Protein AF-0000000087526635 (afdb_homodimer)

Sequence (1038 aa):
MKPLAQLSRQLPAPATLQELADELGKKYTVQDAPAQTTTLHFYDSFDWRLYSNALLCFEQNNGLHLTDPVGRDLVPSLPISGEAPGFYWQLPDSALKQKLAPVLEMRTLLLQSSFSQTTRQLRILNKDEKTVATLILSELRVETGESDQPICSVQLHQVRGYEKWFQRLEQDLEAFGSPQPCTKEQDLKTALAAKGRSPQDYSSKFSVTLKSDMAALTAAKSIYRDLLGTMQKNEQGILDDLDSEFLHDFRVAIRRTRSGLDMIKKALEPKISARFKEEFRYLGKITGPVRDLDVYLLMEEDYKAMLPDHLQKGLHYFFEDLAEQRKKEQEKLVQALQSSQYKTIIKDWEKYLRQKKNTEATEKTPVIGIMAKKIIRKRFERVLRDGRAIDTDSPDESLHRLRIQGKKLRYCLEFFSSLYPPKEMKRLIKQLKNLQNNLGLFNDLSVQQDMLNNYLASLKPGSGKAKKMGAAIGGLLTNLYHEQQQVRTEFEAAFRCFSSQENISLYENLFATEQKPNRMKPLAQLSRQLPAPATLQELADELGKKYTVQDAPAQTTTLHFYDSFDWRLYSNALLCFEQNNGLHLTDPVGRDLVPSLPISGEAPGFYWQLPDSALKQKLAPVLEMRTLLLQSSFSQTTRQLRILNKDEKTVATLILSELRVETGESDQPICSVQLHQVRGYEKWFQRLEQDLEAFGSPQPCTKEQDLKTALAAKGRSPQDYSSKFSVTLKSDMAALTAAKSIYRDLLGTMQKNEQGILDDLDSEFLHDFRVAIRRTRSGLDMIKKALEPKISARFKEEFRYLGKITGPVRDLDVYLLMEEDYKAMLPDHLQKGLHYFFEDLAEQRKKEQEKLVQALQSSQYKTIIKDWEKYLRQKKNTEATEKTPVIGIMAKKIIRKRFERVLRDGRAIDTDSPDESLHRLRIQGKKLRYCLEFFSSLYPPKEMKRLIKQLKNLQNNLGLFNDLSVQQDMLNNYLASLKPGSGKAKKMGAAIGGLLTNLYHEQQQVRTEFEAAFRCFSSQENISLYENLFATEQKPNR

pLDDT: mean 89.14, std 11.0, range [25.5, 98.56]

Structure (mmCIF, N/CA/C/O backbone):
data_AF-0000000087526635-model_v1
#
loop_
_entity.id
_entity.type
_entity.pdbx_description
1 polymer 'CHAD domain-containing protein'
#
loop_
_atom_site.group_PDB
_atom_site.id
_atom_site.type_symbol
_atom_site.label_atom_id
_atom_site.label_alt_id
_atom_site.label_comp_id
_atom_site.label_asym_id
_atom_site.label_entity_id
_atom_site.label_seq_id
_atom_site.pdbx_PDB_ins_code
_atom_site.Cartn_x
_atom_site.Cartn_y
_atom_site.Cartn_z
_atom_site.occupancy
_atom_site.B_iso_or_equiv
_atom_site.auth_seq_id
_atom_site.auth_comp_id
_atom_site.auth_asym_id
_atom_site.auth_atom_id
_atom_site.pdbx_PDB_model_num
ATOM 1 N N . MET A 1 1 ? -25.875 -50.219 12.344 1 39.75 1 MET A N 1
ATOM 2 C CA . MET A 1 1 ? -26.078 -51.375 11.469 1 39.75 1 MET A CA 1
ATOM 3 C C . MET A 1 1 ? -24.828 -51.656 10.641 1 39.75 1 MET A C 1
ATOM 5 O O . MET A 1 1 ? -24.203 -50.75 10.125 1 39.75 1 MET A O 1
ATOM 9 N N . LYS A 1 2 ? -24.328 -52.625 10.773 1 57.28 2 LYS A N 1
ATOM 10 C CA . LYS A 1 2 ? -23.062 -53 10.148 1 57.28 2 LYS A CA 1
ATOM 11 C C . LYS A 1 2 ? -23.156 -52.906 8.625 1 57.28 2 LYS A C 1
ATOM 13 O O . LYS A 1 2 ? -24.109 -53.375 8.023 1 57.28 2 LYS A O 1
ATOM 18 N N . PRO A 1 3 ? -22.219 -52.062 7.914 1 65.5 3 PRO A N 1
ATOM 19 C CA . PRO A 1 3 ? -22.281 -51.906 6.457 1 65.5 3 PRO A CA 1
ATOM 20 C C . PRO A 1 3 ? -22.297 -53.25 5.719 1 65.5 3 PRO A C 1
ATOM 22 O O . PRO A 1 3 ? -21.688 -54.219 6.164 1 65.5 3 PRO A O 1
ATOM 25 N N . LEU A 1 4 ? -23.266 -53.406 4.781 1 69.69 4 LEU A N 1
ATOM 26 C CA . LEU A 1 4 ? -23.422 -54.594 3.973 1 69.69 4 LEU A CA 1
ATOM 27 C C . LEU A 1 4 ? -22.172 -54.875 3.139 1 69.69 4 LEU A C 1
ATOM 29 O O . LEU A 1 4 ? -21.562 -53.938 2.611 1 69.69 4 LEU A O 1
ATOM 33 N N . ALA A 1 5 ? -21.734 -56.062 3.096 1 71.06 5 ALA A N 1
ATOM 34 C CA . ALA A 1 5 ? -20.516 -56.5 2.422 1 71.06 5 ALA A CA 1
ATOM 35 C C . ALA A 1 5 ? -20.688 -56.469 0.905 1 71.06 5 ALA A C 1
ATOM 37 O O . ALA A 1 5 ? -21.797 -56.594 0.393 1 71.06 5 ALA A O 1
ATOM 38 N N . GLN A 1 6 ? -19.703 -55.906 0.211 1 76.38 6 GLN A N 1
ATOM 39 C CA . GLN A 1 6 ? -19.625 -55.938 -1.246 1 76.38 6 GLN A CA 1
ATOM 40 C C . GLN A 1 6 ? -18.312 -56.562 -1.723 1 76.38 6 GLN A C 1
ATOM 42 O O . GLN A 1 6 ? -17.281 -56.406 -1.075 1 76.38 6 GLN A O 1
ATOM 47 N N . LEU A 1 7 ? -18.438 -57.469 -2.621 1 78.31 7 LEU A N 1
ATOM 48 C CA . LEU A 1 7 ? -17.266 -58.125 -3.209 1 78.31 7 LEU A CA 1
ATOM 49 C C . LEU A 1 7 ? -17.234 -57.938 -4.723 1 78.31 7 LEU A C 1
ATOM 51 O O . LEU A 1 7 ? -18.281 -57.969 -5.371 1 78.31 7 LEU A O 1
ATOM 55 N N . SER A 1 8 ? -16.062 -57.562 -5.223 1 81.12 8 SER A N 1
ATOM 56 C CA . SER A 1 8 ? -15.922 -57.406 -6.664 1 81.12 8 SER A CA 1
ATOM 57 C C . SER A 1 8 ? -14.812 -58.281 -7.223 1 81.12 8 SER A C 1
ATOM 59 O O . SER A 1 8 ? -13.797 -58.5 -6.562 1 81.12 8 SER A O 1
ATOM 61 N N . ARG A 1 9 ? -15.109 -58.938 -8.32 1 81.56 9 ARG A N 1
ATOM 62 C CA . ARG A 1 9 ? -14.133 -59.781 -8.977 1 81.56 9 ARG A CA 1
ATOM 63 C C . ARG A 1 9 ? -14.055 -59.469 -10.469 1 81.56 9 ARG A C 1
ATOM 65 O O . ARG A 1 9 ? -15.07 -59.156 -11.102 1 81.56 9 ARG A O 1
ATOM 72 N N . GLN A 1 10 ? -12.836 -59.406 -10.992 1 80.19 10 GLN A N 1
ATOM 73 C CA . GLN A 1 10 ? -12.633 -59.281 -12.43 1 80.19 10 GLN A CA 1
ATOM 74 C C . GLN A 1 10 ? -12.633 -60.625 -13.125 1 80.19 10 GLN A C 1
ATOM 76 O O . GLN A 1 10 ? -11.969 -61.562 -12.68 1 80.19 10 GLN A O 1
ATOM 81 N N . LEU A 1 11 ? -13.43 -60.688 -14.172 1 77.19 11 LEU A N 1
ATOM 82 C CA . LEU A 1 11 ? -13.578 -61.938 -14.883 1 77.19 11 LEU A CA 1
ATOM 83 C C . LEU A 1 11 ? -12.625 -62.031 -16.078 1 77.19 11 LEU A C 1
ATOM 85 O O . LEU A 1 11 ? -12.289 -61 -16.672 1 77.19 11 LEU A O 1
ATOM 89 N N . PRO A 1 12 ? -11.93 -63.094 -16.281 1 66.94 12 PRO A N 1
ATOM 90 C CA . PRO A 1 12 ? -11.07 -63.25 -17.453 1 66.94 12 PRO A CA 1
ATOM 91 C C . PRO A 1 12 ? -11.844 -63.094 -18.766 1 66.94 12 PRO A C 1
ATOM 93 O O . PRO A 1 12 ? -13.055 -63.312 -18.797 1 66.94 12 PRO A O 1
ATOM 96 N N . ALA A 1 13 ? -11.422 -62.469 -19.906 1 61.31 13 ALA A N 1
ATOM 97 C CA . ALA A 1 13 ? -12.047 -62.188 -21.203 1 61.31 13 ALA A CA 1
ATOM 98 C C . ALA A 1 13 ? -12.797 -63.406 -21.734 1 61.31 13 ALA A C 1
ATOM 100 O O . ALA A 1 13 ? -12.523 -64.562 -21.328 1 61.31 13 ALA A O 1
ATOM 101 N N . PRO A 1 14 ? -13.344 -63.125 -22.938 1 52.62 14 PRO A N 1
ATOM 102 C CA . PRO A 1 14 ? -14.617 -62.531 -23.344 1 52.62 14 PRO A CA 1
ATOM 103 C C . PRO A 1 14 ? -15.828 -63.281 -22.797 1 52.62 14 PRO A C 1
ATOM 105 O O . PRO A 1 14 ? -16.859 -62.656 -22.516 1 52.62 14 PRO A O 1
ATOM 108 N N . ALA A 1 15 ? -16.125 -64.5 -22.844 1 53.59 15 ALA A N 1
ATOM 109 C CA . ALA A 1 15 ? -17.281 -65.375 -22.859 1 53.59 15 ALA A CA 1
ATOM 110 C C . ALA A 1 15 ? -17.875 -65.5 -21.453 1 53.59 15 ALA A C 1
ATOM 112 O O . ALA A 1 15 ? -18.969 -66.062 -21.281 1 53.59 15 ALA A O 1
ATOM 113 N N . THR A 1 16 ? -17.375 -64.812 -20.422 1 64.25 16 THR A N 1
ATOM 114 C CA . THR A 1 16 ? -17.562 -65.312 -19.062 1 64.25 16 THR A CA 1
ATOM 115 C C . THR A 1 16 ? -18.812 -64.688 -18.438 1 64.25 16 THR A C 1
ATOM 117 O O . THR A 1 16 ? -19.422 -65.312 -17.562 1 64.25 16 THR A O 1
ATOM 120 N N . LEU A 1 17 ? -19.438 -63.594 -18.969 1 75 17 LEU A N 1
ATOM 121 C CA . LEU A 1 17 ? -20.547 -63.031 -18.203 1 75 17 LEU A CA 1
ATOM 122 C C . LEU A 1 17 ? -21.797 -63.906 -18.344 1 75 17 LEU A C 1
ATOM 124 O O . LEU A 1 17 ? -22.484 -64.188 -17.359 1 75 17 LEU A O 1
ATOM 128 N N . GLN A 1 18 ? -22.016 -64.25 -19.625 1 76 18 GLN A N 1
ATOM 129 C CA . GLN A 1 18 ? -23.172 -65.125 -19.859 1 76 18 GLN A CA 1
ATOM 130 C C . GLN A 1 18 ? -22.969 -66.5 -19.234 1 76 18 GLN A C 1
ATOM 132 O O . GLN A 1 18 ? -23.906 -67.062 -18.688 1 76 18 GLN A O 1
ATOM 137 N N . GLU A 1 19 ? -21.766 -66.875 -19.328 1 76.94 19 GLU A N 1
ATOM 138 C CA . GLU A 1 19 ? -21.453 -68.125 -18.719 1 76.94 19 GLU A CA 1
ATOM 139 C C . GLU A 1 19 ? -21.688 -68.125 -17.219 1 76.94 19 GLU A C 1
ATOM 141 O O . GLU A 1 19 ? -22.203 -69.062 -16.641 1 76.94 19 GLU A O 1
ATOM 146 N N . LEU A 1 20 ? -21.266 -67.062 -16.688 1 81.44 20 LEU A N 1
ATOM 147 C CA . LEU A 1 20 ? -21.469 -66.875 -15.242 1 81.44 20 LEU A CA 1
ATOM 148 C C . LEU A 1 20 ? -22.969 -66.875 -14.922 1 81.44 20 LEU A C 1
ATOM 150 O O . LEU A 1 20 ? -23.422 -67.5 -13.984 1 81.44 20 LEU A O 1
ATOM 154 N N . ALA A 1 21 ? -23.703 -66.125 -15.664 1 80.94 21 ALA A N 1
ATOM 155 C CA . ALA A 1 21 ? -25.141 -66.062 -15.461 1 80.94 21 ALA A CA 1
ATOM 156 C C . ALA A 1 21 ? -25.812 -67.375 -15.633 1 80.94 21 ALA A C 1
ATOM 158 O O . ALA A 1 21 ? -26.703 -67.75 -14.859 1 80.94 21 ALA A O 1
ATOM 159 N N . ASP A 1 22 ? -25.328 -68.125 -16.656 1 81.75 22 ASP A N 1
ATOM 160 C CA . ASP A 1 22 ? -25.875 -69.438 -16.922 1 81.75 22 ASP A CA 1
ATOM 161 C C . ASP A 1 22 ? -25.531 -70.438 -15.805 1 81.75 22 ASP A C 1
ATOM 163 O O . ASP A 1 22 ? -26.375 -71.2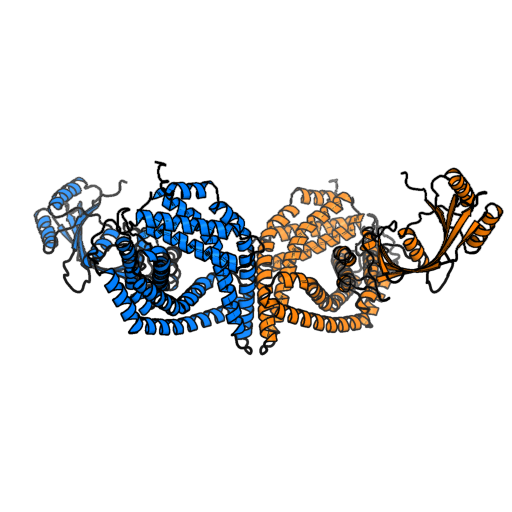5 -15.391 1 81.75 22 ASP A O 1
ATOM 167 N N . GLU A 1 23 ? -24.359 -70.375 -15.383 1 82.62 23 GLU A N 1
ATOM 168 C CA . GLU A 1 23 ? -23.922 -71.25 -14.312 1 82.62 23 GLU A CA 1
ATOM 169 C C . GLU A 1 23 ? -24.688 -70.938 -13.016 1 82.62 23 GLU A C 1
ATOM 171 O O . GLU A 1 23 ? -25.062 -71.875 -12.297 1 82.62 23 GLU A O 1
ATOM 176 N N . LEU A 1 24 ? -24.859 -69.75 -12.742 1 83.38 24 LEU A N 1
ATOM 177 C CA . LEU A 1 24 ? -25.609 -69.375 -11.539 1 83.38 24 LEU A CA 1
ATOM 178 C C . LEU A 1 24 ? -27.078 -69.75 -11.68 1 83.38 24 LEU A C 1
ATOM 180 O O . LEU A 1 24 ? -27.75 -70.062 -10.703 1 83.38 24 LEU A O 1
ATOM 184 N N . GLY A 1 25 ? -27.562 -69.688 -12.875 1 82.75 25 GLY A N 1
ATOM 185 C CA . GLY A 1 25 ? -28.938 -70.062 -13.148 1 82.75 25 GLY A CA 1
ATOM 186 C C . GLY A 1 25 ? -29.219 -71.5 -12.945 1 82.75 25 GLY A C 1
ATOM 187 O O . GLY A 1 25 ? -30.359 -71.938 -12.719 1 82.75 25 GLY A O 1
ATOM 188 N N . LYS A 1 26 ? -28.141 -72.312 -13.117 1 83.62 26 LYS A N 1
ATOM 189 C CA . LYS A 1 26 ? -28.266 -73.75 -12.883 1 83.62 26 LYS A CA 1
ATOM 190 C C . LYS A 1 26 ? -28.391 -74.062 -11.398 1 83.62 26 LYS A C 1
ATOM 192 O O . LYS A 1 26 ? -29.031 -75 -11.008 1 83.62 26 LYS A O 1
ATOM 197 N N . LYS A 1 27 ? -27.781 -73.188 -10.656 1 84.38 27 LYS A N 1
ATOM 198 C CA . LYS A 1 27 ? -27.703 -73.438 -9.219 1 84.38 27 LYS A CA 1
ATOM 199 C C . LYS A 1 27 ? -28.75 -72.688 -8.445 1 84.38 27 LYS A C 1
ATOM 201 O O . LYS A 1 27 ? -29.234 -73.125 -7.41 1 84.38 27 LYS A O 1
ATOM 206 N N . TYR A 1 28 ? -29.047 -71.5 -9 1 87.88 28 TYR A N 1
ATOM 207 C CA . TYR A 1 28 ? -29.953 -70.625 -8.273 1 87.88 28 TYR A CA 1
ATOM 208 C C . TYR A 1 28 ? -31.062 -70.125 -9.188 1 87.88 28 TYR A C 1
ATOM 210 O O . TYR A 1 28 ? -30.969 -70.25 -10.406 1 87.88 28 TYR A O 1
ATOM 218 N N . THR A 1 29 ? -32.188 -69.688 -8.516 1 89.44 29 THR A N 1
ATOM 219 C CA . THR A 1 29 ? -33.219 -68.938 -9.258 1 89.44 29 THR A CA 1
ATOM 220 C C . THR A 1 29 ? -32.781 -67.5 -9.461 1 89.44 29 THR A C 1
ATOM 222 O O . THR A 1 29 ? -32.562 -66.75 -8.484 1 89.44 29 THR A O 1
ATOM 225 N N . VAL A 1 30 ? -32.531 -67.125 -10.695 1 89.5 30 VAL A N 1
ATOM 226 C CA . VAL A 1 30 ? -31.969 -65.875 -11 1 89.5 30 VAL A CA 1
ATOM 227 C C . VAL A 1 30 ? -33 -65 -11.773 1 89.5 30 VAL A C 1
ATOM 229 O O . VAL A 1 30 ? -33.656 -65.5 -12.672 1 89.5 30 VAL A O 1
ATOM 232 N N . GLN A 1 31 ? -33.25 -63.812 -11.312 1 89.12 31 GLN A N 1
ATOM 233 C CA . GLN A 1 31 ? -34.031 -62.812 -12.062 1 89.12 31 GLN A CA 1
ATOM 234 C C . GLN A 1 31 ? -33.094 -61.812 -12.742 1 89.12 31 GLN A C 1
ATOM 236 O O . GLN A 1 31 ? -32.312 -61.125 -12.07 1 89.12 31 GLN A O 1
ATOM 241 N N . ASP A 1 32 ? -33.25 -61.781 -14.023 1 85.56 32 ASP A N 1
ATOM 242 C CA . ASP A 1 32 ? -32.375 -60.969 -14.844 1 85.56 32 ASP A CA 1
ATOM 243 C C . ASP A 1 32 ? -33.031 -59.625 -15.211 1 85.56 32 ASP A C 1
ATOM 245 O O . ASP A 1 32 ? -34.156 -59.625 -15.695 1 85.56 32 ASP A O 1
ATOM 249 N N . ALA A 1 33 ? -32.375 -58.531 -14.836 1 84.31 33 ALA A N 1
ATOM 250 C CA . ALA A 1 33 ? -32.812 -57.219 -15.242 1 84.31 33 ALA A CA 1
ATOM 251 C C . ALA A 1 33 ? -32.156 -56.812 -16.562 1 84.31 33 ALA A C 1
ATOM 253 O O . ALA A 1 33 ? -31.109 -57.312 -16.938 1 84.31 33 ALA A O 1
ATOM 254 N N . PRO A 1 34 ? -32.875 -55.938 -17.312 1 86.44 34 PRO A N 1
ATOM 255 C CA . PRO A 1 34 ? -32.312 -55.5 -18.578 1 86.44 34 PRO A CA 1
ATOM 256 C C . PRO A 1 34 ? -30.953 -54.781 -18.422 1 86.44 34 PRO A C 1
ATOM 258 O O . PRO A 1 34 ? -30.75 -54.094 -17.422 1 86.44 34 PRO A O 1
ATOM 261 N N . ALA A 1 35 ? -30.125 -55.031 -19.391 1 86.62 35 ALA A N 1
ATOM 262 C CA . ALA A 1 35 ? -28.812 -54.406 -19.391 1 86.62 35 ALA A CA 1
ATOM 263 C C . ALA A 1 35 ? -28.922 -52.906 -19.641 1 86.62 35 ALA A C 1
ATOM 265 O O . ALA A 1 35 ? -29.766 -52.438 -20.422 1 86.62 35 ALA A O 1
ATOM 266 N N . GLN A 1 36 ? -28.125 -52.094 -18.906 1 88.06 36 GLN A N 1
ATOM 267 C CA . GLN A 1 36 ? -28.031 -50.656 -19.109 1 88.06 36 GLN A CA 1
ATOM 268 C C . GLN A 1 36 ? -26.609 -50.25 -19.5 1 88.06 36 GLN A C 1
ATOM 270 O O . GLN A 1 36 ? -25.641 -50.688 -18.875 1 88.06 36 GLN A O 1
ATOM 275 N N . THR A 1 37 ? -26.5 -49.5 -20.562 1 88.19 37 THR A N 1
ATOM 276 C CA . THR A 1 37 ? -25.203 -49.062 -21.016 1 88.19 37 THR A CA 1
ATOM 277 C C . THR A 1 37 ? -25.016 -47.562 -20.719 1 88.19 37 THR A C 1
ATOM 279 O O . THR A 1 37 ? -25.906 -46.75 -21 1 88.19 37 THR A O 1
ATOM 282 N N . THR A 1 38 ? -23.922 -47.281 -20.094 1 87.06 38 THR A N 1
ATOM 283 C CA . THR A 1 38 ? -23.562 -45.906 -19.781 1 87.06 38 THR A CA 1
ATOM 284 C C . THR A 1 38 ? -22.141 -45.594 -20.266 1 87.06 38 THR A C 1
ATOM 286 O O . THR A 1 38 ? -21.281 -46.469 -20.281 1 87.06 38 THR A O 1
ATOM 289 N N . THR A 1 39 ? -21.969 -44.375 -20.766 1 88.25 39 THR A N 1
ATOM 290 C CA . THR A 1 39 ? -20.641 -43.938 -21.172 1 88.25 39 THR A CA 1
ATOM 291 C C . THR A 1 39 ? -20.047 -43 -20.141 1 88.25 39 THR A C 1
ATOM 293 O O . THR A 1 39 ? -20.719 -42.094 -19.641 1 88.25 39 THR A O 1
ATOM 296 N N . LEU A 1 40 ? -18.797 -43.312 -19.797 1 88.25 40 LEU A N 1
ATOM 297 C CA . LEU A 1 40 ? -18.078 -42.469 -18.828 1 88.25 40 LEU A CA 1
ATOM 298 C C . LEU A 1 40 ? -16.875 -41.812 -19.484 1 88.25 40 LEU A C 1
ATOM 300 O O . LEU A 1 40 ? -16.141 -42.469 -20.25 1 88.25 40 LEU A O 1
ATOM 304 N N . HIS A 1 41 ? -16.703 -40.531 -19.328 1 91.31 41 HIS A N 1
ATOM 305 C CA . HIS A 1 41 ? -15.539 -39.781 -19.75 1 91.31 41 HIS A CA 1
ATOM 306 C C . HIS A 1 41 ? -14.766 -39.219 -18.562 1 91.31 41 HIS A C 1
ATOM 308 O O . HIS A 1 41 ? -15.266 -38.344 -17.844 1 91.31 41 HIS A O 1
ATOM 314 N N . PHE A 1 42 ? -13.562 -39.719 -18.359 1 92.69 42 PHE A N 1
ATOM 315 C CA . PHE A 1 42 ? -12.75 -39.281 -17.234 1 92.69 42 PHE A CA 1
ATOM 316 C C . PHE A 1 42 ? -11.922 -38.062 -17.641 1 92.69 42 PHE A C 1
ATOM 318 O O . PHE A 1 42 ? -11.312 -38.031 -18.703 1 92.69 42 PHE A O 1
ATOM 325 N N . TYR A 1 43 ? -11.945 -37.094 -16.766 1 94.69 43 TYR A N 1
ATOM 326 C CA . TYR A 1 43 ? -11.195 -35.875 -17.016 1 94.69 43 TYR A CA 1
ATOM 327 C C . TYR A 1 43 ? -10.188 -35.594 -15.914 1 94.69 43 TYR A C 1
ATOM 329 O O . TYR A 1 43 ? -10.445 -35.906 -14.742 1 94.69 43 TYR A O 1
ATOM 337 N N . ASP A 1 44 ? -9.078 -35.125 -16.234 1 96.62 44 ASP A N 1
ATOM 338 C CA . ASP A 1 44 ? -8.055 -34.625 -15.336 1 96.62 44 ASP A CA 1
ATOM 339 C C . ASP A 1 44 ? -7.129 -33.625 -16.047 1 96.62 44 ASP A C 1
ATOM 341 O O . ASP A 1 44 ? -7.234 -33.438 -17.25 1 96.62 44 ASP A O 1
ATOM 345 N N . SER A 1 45 ? -6.371 -32.906 -15.273 1 96.94 45 SER A N 1
ATOM 346 C CA . SER A 1 45 ? -5.336 -32.062 -15.891 1 96.94 45 SER A CA 1
ATOM 347 C C . SER A 1 45 ? -4.223 -32.938 -16.484 1 96.94 45 SER A C 1
ATOM 349 O O . SER A 1 45 ? -4.148 -34.125 -16.203 1 96.94 45 SER A O 1
ATOM 351 N N . PHE A 1 46 ? -3.455 -32.281 -17.297 1 96.81 46 PHE A N 1
ATOM 352 C CA . PHE A 1 46 ? -2.361 -33 -17.938 1 96.81 46 PHE A CA 1
ATOM 353 C C . PHE A 1 46 ? -1.421 -33.625 -16.906 1 96.81 46 PHE A C 1
ATOM 355 O O . PHE A 1 46 ? -0.936 -34.719 -17.078 1 96.81 46 PHE A O 1
ATOM 362 N N . ASP A 1 47 ? -1.223 -32.906 -15.828 1 96.5 47 ASP A N 1
ATOM 363 C CA . ASP A 1 47 ? -0.297 -33.344 -14.789 1 96.5 47 ASP A CA 1
ATOM 364 C C . ASP A 1 47 ? -1.045 -34 -13.633 1 96.5 47 ASP A C 1
ATOM 366 O O . ASP A 1 47 ? -0.515 -34.094 -12.523 1 96.5 47 ASP A O 1
ATOM 370 N N . TRP A 1 48 ? -2.291 -34.406 -13.797 1 96.88 48 TRP A N 1
ATOM 371 C CA . TRP A 1 48 ? -3.068 -35.25 -12.914 1 96.88 48 TRP A CA 1
ATOM 372 C C . TRP A 1 48 ? -3.248 -34.594 -11.547 1 96.88 48 TRP A C 1
ATOM 374 O O . TRP A 1 48 ? -3.053 -35.25 -10.508 1 96.88 48 TRP A O 1
ATOM 384 N N . ARG A 1 49 ? -3.619 -33.438 -11.531 1 97 49 ARG A N 1
ATOM 385 C CA . ARG A 1 49 ? -3.768 -32.719 -10.266 1 97 49 ARG A CA 1
ATOM 386 C C . ARG A 1 49 ? -4.938 -33.281 -9.461 1 97 49 ARG A C 1
ATOM 388 O O . ARG A 1 49 ? -4.871 -33.344 -8.227 1 97 49 ARG A O 1
ATOM 395 N N . LEU A 1 50 ? -6.016 -33.625 -10.117 1 97.06 50 LEU A N 1
ATOM 396 C CA . LEU A 1 50 ? -7.164 -34.156 -9.406 1 97.06 50 LEU A CA 1
ATOM 397 C C . LEU A 1 50 ? -6.824 -35.531 -8.797 1 97.06 50 LEU A C 1
ATOM 399 O O . LEU A 1 50 ? -6.992 -35.719 -7.586 1 97.06 50 LEU A O 1
ATOM 403 N N . TYR A 1 51 ? -6.277 -36.375 -9.602 1 96.81 51 TYR A N 1
ATOM 404 C CA . TYR A 1 51 ? -5.914 -37.719 -9.125 1 96.81 51 TYR A CA 1
ATOM 405 C C . TYR A 1 51 ? -4.934 -37.625 -7.961 1 96.81 51 TYR A C 1
ATOM 407 O O . TYR A 1 51 ? -5.059 -38.344 -6.977 1 96.81 51 TYR A O 1
ATOM 415 N N . SER A 1 52 ? -3.986 -36.781 -8.094 1 96.25 52 SER A N 1
ATOM 416 C CA . SER A 1 52 ? -2.971 -36.594 -7.059 1 96.25 52 SER A CA 1
ATOM 417 C C . SER A 1 52 ? -3.586 -36.125 -5.75 1 96.25 52 SER A C 1
ATOM 419 O O . SER A 1 52 ? -2.996 -36.281 -4.68 1 96.25 52 SER A O 1
ATOM 421 N N . ASN A 1 53 ? -4.715 -35.562 -5.852 1 96.44 53 ASN A N 1
ATOM 422 C CA . ASN A 1 53 ? -5.414 -35.094 -4.656 1 96.44 53 ASN A CA 1
ATOM 423 C C . ASN A 1 53 ? -6.57 -36.031 -4.289 1 96.44 53 ASN A C 1
ATOM 425 O O . ASN A 1 53 ? -7.504 -35.594 -3.6 1 96.44 53 ASN A O 1
ATOM 429 N N . ALA A 1 54 ? -6.559 -37.125 -4.848 1 95.94 54 ALA A N 1
ATOM 430 C CA . ALA A 1 54 ? -7.535 -38.188 -4.559 1 95.94 54 ALA A CA 1
ATOM 431 C C . ALA A 1 54 ? -8.93 -37.781 -5.027 1 95.94 54 ALA A C 1
ATOM 433 O O . ALA A 1 54 ? -9.922 -38 -4.332 1 95.94 54 ALA A O 1
ATOM 434 N N . LEU A 1 55 ? -8.938 -37.156 -6.109 1 96.69 55 LEU A N 1
ATOM 435 C CA . LEU A 1 55 ? -10.203 -36.75 -6.719 1 96.69 55 LEU A CA 1
ATOM 436 C C . LEU A 1 55 ? -10.352 -37.344 -8.109 1 96.69 55 LEU A C 1
ATOM 438 O O . LEU A 1 55 ? -9.367 -37.469 -8.844 1 96.69 55 LEU A O 1
ATOM 442 N N . LEU A 1 56 ? -11.539 -37.719 -8.422 1 96.25 56 LEU A N 1
ATOM 443 C CA . LEU A 1 56 ? -11.875 -38.219 -9.758 1 96.25 56 LEU A CA 1
ATOM 444 C C . LEU A 1 56 ? -13.016 -37.375 -10.359 1 96.25 56 LEU A C 1
ATOM 446 O O . LEU A 1 56 ? -14.031 -37.156 -9.703 1 96.25 56 LEU A O 1
ATOM 450 N N . CYS A 1 57 ? -12.789 -36.906 -11.547 1 95.88 57 CYS A N 1
ATOM 451 C CA . CYS A 1 57 ? -13.805 -36.156 -12.273 1 95.88 57 CYS A CA 1
ATOM 452 C C . CYS A 1 57 ? -14.219 -36.875 -13.547 1 95.88 57 CYS A C 1
ATOM 454 O O . CYS A 1 57 ? -13.375 -37.25 -14.367 1 95.88 57 CYS A O 1
ATOM 456 N N . PHE A 1 58 ? -15.5 -37.094 -13.688 1 92.19 58 PHE A N 1
ATOM 457 C CA . PHE A 1 58 ? -15.961 -37.781 -14.875 1 92.19 58 PHE A CA 1
ATOM 458 C C . PHE A 1 58 ? -17.375 -37.375 -15.242 1 92.19 58 PHE A C 1
ATOM 460 O O . PHE A 1 58 ? -18.109 -36.844 -14.398 1 92.19 58 PHE A O 1
ATOM 467 N N . GLU A 1 59 ? -17.594 -37.5 -16.516 1 92.31 59 GLU A N 1
ATOM 468 C CA . GLU A 1 59 ? -18.938 -37.25 -17.031 1 92.31 59 GLU A CA 1
ATOM 469 C C . GLU A 1 59 ? -19.719 -38.531 -17.219 1 92.31 59 GLU A C 1
ATOM 471 O O . GLU A 1 59 ? -19.203 -39.5 -17.828 1 92.31 59 GLU A O 1
ATOM 476 N N . GLN A 1 60 ? -20.844 -38.531 -16.625 1 86.88 60 GLN A N 1
ATOM 477 C CA . GLN A 1 60 ? -21.766 -39.656 -16.75 1 86.88 60 GLN A CA 1
ATOM 478 C C . GLN A 1 60 ? -23.219 -39.188 -16.812 1 86.88 60 GLN A C 1
ATOM 480 O O . GLN A 1 60 ? -23.625 -38.312 -16.047 1 86.88 60 GLN A O 1
ATOM 485 N N . ASN A 1 61 ? -23.938 -39.75 -17.75 1 83.88 61 ASN A N 1
ATOM 486 C CA . ASN A 1 61 ? -25.344 -39.406 -17.906 1 83.88 61 ASN A CA 1
ATOM 487 C C . ASN A 1 61 ? -25.547 -37.875 -18 1 83.88 61 ASN A C 1
ATOM 489 O O . ASN A 1 61 ? -26.375 -37.312 -17.266 1 83.88 61 ASN A O 1
ATOM 493 N N . ASN A 1 62 ? -24.703 -37.188 -18.672 1 86.31 62 ASN A N 1
ATOM 494 C CA . ASN A 1 62 ? -24.781 -35.75 -18.953 1 86.31 62 ASN A CA 1
ATOM 495 C C . ASN A 1 62 ? -24.547 -34.938 -17.688 1 86.31 62 ASN A C 1
ATOM 497 O O . ASN A 1 62 ? -25.062 -33.812 -17.562 1 86.31 62 ASN A O 1
ATOM 501 N N . GLY A 1 63 ? -23.922 -35.531 -16.859 1 90.62 63 GLY A N 1
ATOM 502 C CA . GLY A 1 63 ? -23.547 -34.844 -15.633 1 90.62 63 GLY A CA 1
ATOM 503 C C . GLY A 1 63 ? -22.078 -34.969 -15.297 1 90.62 63 GLY A C 1
ATOM 504 O O . GLY A 1 63 ? -21.484 -36.031 -15.484 1 90.62 63 GLY A O 1
ATOM 505 N N . LEU A 1 64 ? -21.5 -33.875 -14.93 1 93.62 64 LEU A N 1
ATOM 506 C CA . LEU A 1 64 ? -20.109 -33.875 -14.477 1 93.62 64 LEU A CA 1
ATOM 507 C C . LEU A 1 64 ? -20.031 -34.188 -12.977 1 93.62 64 LEU A C 1
ATOM 509 O O . LEU A 1 64 ? -20.656 -33.5 -12.172 1 93.62 64 LEU A O 1
ATOM 513 N N . HIS A 1 65 ? -19.297 -35.25 -12.672 1 92.94 65 HIS A N 1
ATOM 514 C CA . HIS A 1 65 ? -19.219 -35.719 -11.289 1 92.94 65 HIS A CA 1
ATOM 515 C C . HIS A 1 65 ? -17.797 -35.531 -10.734 1 92.94 65 HIS A C 1
ATOM 517 O O . HIS A 1 65 ? -16.828 -35.625 -11.477 1 92.94 65 HIS A O 1
ATOM 523 N N . LEU A 1 66 ? -17.734 -35.219 -9.523 1 95.31 66 LEU A N 1
ATOM 524 C CA . LEU A 1 66 ? -16.484 -35.188 -8.758 1 95.31 66 LEU A CA 1
ATOM 525 C C . LEU A 1 66 ? -16.578 -36.094 -7.547 1 95.31 66 LEU A C 1
ATOM 527 O O . LEU A 1 66 ? -17.391 -35.875 -6.648 1 95.31 66 LEU A O 1
ATOM 531 N N . THR A 1 67 ? -15.719 -37.094 -7.512 1 93.88 67 THR A N 1
ATOM 532 C CA . THR A 1 67 ? -15.828 -38.094 -6.469 1 93.88 67 THR A CA 1
ATOM 533 C C . THR A 1 67 ? -14.469 -38.375 -5.84 1 93.88 67 THR A C 1
ATOM 535 O O . THR A 1 67 ? -13.438 -37.906 -6.344 1 93.88 67 THR A O 1
ATOM 538 N N . ASP A 1 68 ? -14.492 -39 -4.789 1 93.5 68 ASP A N 1
ATOM 539 C CA . ASP A 1 68 ? -13.266 -39.594 -4.262 1 93.5 68 ASP A CA 1
ATOM 540 C C . ASP A 1 68 ? -12.891 -40.875 -5.031 1 93.5 68 ASP A C 1
ATOM 542 O O . ASP A 1 68 ? -13.602 -41.25 -5.961 1 93.5 68 ASP A O 1
ATOM 546 N N . PRO A 1 69 ? -11.773 -41.5 -4.754 1 91.38 69 PRO A N 1
ATOM 547 C CA . PRO A 1 69 ? -11.312 -42.656 -5.527 1 91.38 69 PRO A CA 1
ATOM 548 C C . PRO A 1 69 ? -12.273 -43.812 -5.465 1 91.38 69 PRO A C 1
ATOM 550 O O . PRO A 1 69 ? -12.32 -44.625 -6.395 1 91.38 69 PRO A O 1
ATOM 553 N N . VAL A 1 70 ? -13.008 -43.906 -4.41 1 82.56 70 VAL A N 1
ATOM 554 C CA . VAL A 1 70 ? -13.961 -45 -4.246 1 82.56 70 VAL A CA 1
ATOM 555 C C . VAL A 1 70 ? -15.188 -44.75 -5.117 1 82.56 70 VAL A C 1
ATOM 557 O O . VAL A 1 70 ? -15.812 -45.688 -5.594 1 82.56 70 VAL A O 1
ATOM 560 N N . GLY A 1 71 ? -15.602 -43.562 -5.289 1 84.06 71 GLY A N 1
ATOM 561 C CA . GLY A 1 71 ? -16.734 -43.219 -6.145 1 84.06 71 GLY A CA 1
ATOM 562 C C . GLY A 1 71 ? -17.797 -42.406 -5.434 1 84.06 71 GLY A C 1
ATOM 563 O O . GLY A 1 71 ? -18.891 -42.219 -5.973 1 84.06 71 GLY A O 1
ATOM 564 N N . ARG A 1 72 ? -17.562 -41.969 -4.242 1 83.25 72 ARG A N 1
ATOM 565 C CA . ARG A 1 72 ? -18.531 -41.156 -3.504 1 83.25 72 ARG A CA 1
ATOM 566 C C . ARG A 1 72 ? -18.516 -39.719 -3.965 1 83.25 72 ARG A C 1
ATOM 568 O O . ARG A 1 72 ? -17.453 -39.062 -3.977 1 83.25 72 ARG A O 1
ATOM 575 N N . ASP A 1 73 ? -19.594 -39.312 -4.301 1 85.62 73 ASP A N 1
ATOM 576 C CA . ASP A 1 73 ? -19.719 -37.938 -4.73 1 85.62 73 ASP A CA 1
ATOM 577 C C . ASP A 1 73 ? -19.344 -36.969 -3.607 1 85.62 73 ASP A C 1
ATOM 579 O O . ASP A 1 73 ? -19.844 -37.094 -2.484 1 85.62 73 ASP A O 1
ATOM 583 N N . LEU A 1 74 ? -18.578 -36.062 -3.965 1 88.19 74 LEU A N 1
ATOM 584 C CA . LEU A 1 74 ? -18.156 -35.062 -2.979 1 88.19 74 LEU A CA 1
ATOM 585 C C . LEU A 1 74 ? -19.047 -33.844 -3.033 1 88.19 74 LEU A C 1
ATOM 587 O O . LEU A 1 74 ? -19.219 -33.156 -2.027 1 88.19 74 LEU A O 1
ATOM 591 N N . VAL A 1 75 ? -19.547 -33.531 -4.234 1 91.19 75 VAL A N 1
ATOM 592 C CA . VAL A 1 75 ? -20.438 -32.406 -4.5 1 91.19 75 VAL A CA 1
ATOM 593 C C . VAL A 1 75 ? -21.516 -32.844 -5.492 1 91.19 75 VAL A C 1
ATOM 595 O O . VAL A 1 75 ? -21.391 -33.875 -6.164 1 91.19 75 VAL A O 1
ATOM 598 N N . PRO A 1 76 ? -22.578 -32.031 -5.465 1 89.06 76 PRO A N 1
ATOM 599 C CA . PRO A 1 76 ? -23.594 -32.344 -6.469 1 89.06 76 PRO A CA 1
ATOM 600 C C . PRO A 1 76 ? -23.062 -32.25 -7.898 1 89.06 76 PRO A C 1
ATOM 602 O O . PRO A 1 76 ? -22.25 -31.359 -8.195 1 89.06 76 PRO A O 1
ATOM 605 N N . SER A 1 77 ? -23.5 -33.156 -8.688 1 91.44 77 SER A N 1
ATOM 606 C CA . SER A 1 77 ? -23.062 -33.188 -10.078 1 91.44 77 SER A CA 1
ATOM 607 C C . SER A 1 77 ? -23.562 -31.922 -10.812 1 91.44 77 SER A C 1
ATOM 609 O O . SER A 1 77 ? -24.547 -31.312 -10.398 1 91.44 77 SER A O 1
ATOM 611 N N . LEU A 1 78 ? -22.828 -31.547 -11.812 1 92.5 78 LEU A N 1
ATOM 612 C CA . LEU A 1 78 ? -23.141 -30.391 -12.633 1 92.5 78 LEU A CA 1
ATOM 613 C C . LEU A 1 78 ? -23.594 -30.828 -14.023 1 92.5 78 LEU A C 1
ATOM 615 O O . LEU A 1 78 ? -22.906 -31.578 -14.711 1 92.5 78 LEU A O 1
ATOM 619 N N . PRO A 1 79 ? -24.766 -30.391 -14.414 1 89.81 79 PRO A N 1
ATOM 620 C CA . PRO A 1 79 ? -25.203 -30.75 -15.773 1 89.81 79 PRO A CA 1
ATOM 621 C C . PRO A 1 79 ? -24.328 -30.109 -16.859 1 89.81 79 PRO A C 1
ATOM 623 O O . PRO A 1 79 ? -24.016 -28.922 -16.781 1 89.81 79 PRO A O 1
ATOM 626 N N . ILE A 1 80 ? -23.859 -30.922 -17.688 1 83 80 ILE A N 1
ATOM 627 C CA . ILE A 1 80 ? -23.031 -30.391 -18.766 1 83 80 ILE A CA 1
ATOM 628 C C . ILE A 1 80 ? -23.609 -30.812 -20.125 1 83 80 ILE A C 1
ATOM 630 O O . ILE A 1 80 ? -24.297 -31.844 -20.219 1 83 80 ILE A O 1
ATOM 634 N N . SER A 1 81 ? -23.609 -29.922 -21.156 1 71.62 81 SER A N 1
ATOM 635 C CA . SER A 1 81 ? -24.188 -30.172 -22.484 1 71.62 81 SER A CA 1
ATOM 636 C C . SER A 1 81 ? -23.188 -30.859 -23.391 1 71.62 81 SER A C 1
ATOM 638 O O . SER A 1 81 ? -23.141 -30.594 -24.594 1 71.62 81 SER A O 1
ATOM 640 N N . GLY A 1 82 ? -22.5 -31.969 -23 1 66.75 82 GLY A N 1
ATOM 641 C CA . GLY A 1 82 ? -21.703 -32.844 -23.875 1 66.75 82 GLY A CA 1
ATOM 642 C C . GLY A 1 82 ? -20.328 -32.281 -24.172 1 66.75 82 GLY A C 1
ATOM 643 O O . GLY A 1 82 ? -19.484 -32.938 -24.766 1 66.75 82 GLY A O 1
ATOM 644 N N . GLU A 1 83 ? -20 -31.031 -23.969 1 72.38 83 GLU A N 1
ATOM 645 C CA . GLU A 1 83 ? -18.688 -30.5 -24.312 1 72.38 83 GLU A CA 1
ATOM 646 C C . GLU A 1 83 ? -17.703 -30.656 -23.156 1 72.38 83 GLU A C 1
ATOM 648 O O . GLU A 1 83 ? -18.109 -30.734 -21.984 1 72.38 83 GLU A O 1
ATOM 653 N N . ALA A 1 84 ? -16.438 -30.922 -23.562 1 76.81 84 ALA A N 1
ATOM 654 C CA . ALA A 1 84 ? -15.383 -30.984 -22.547 1 76.81 84 ALA A CA 1
ATOM 655 C C . ALA A 1 84 ? -15.422 -29.766 -21.641 1 76.81 84 ALA A C 1
ATOM 657 O O . ALA A 1 84 ? -15.602 -28.641 -22.109 1 76.81 84 ALA A O 1
ATOM 658 N N . PRO A 1 85 ? -15.398 -29.969 -20.406 1 85.62 85 PRO A N 1
ATOM 659 C CA . PRO A 1 85 ? -15.578 -28.875 -19.438 1 85.62 85 PRO A CA 1
ATOM 660 C C . PRO A 1 85 ? -14.516 -27.781 -19.578 1 85.62 85 PRO A C 1
ATOM 662 O O . PRO A 1 85 ? -14.789 -26.609 -19.312 1 85.62 85 PRO A O 1
ATOM 665 N N . GLY A 1 86 ? -13.352 -28.141 -20.078 1 92.25 86 GLY A N 1
ATOM 666 C CA . GLY A 1 86 ? -12.305 -27.141 -20.234 1 92.25 86 GLY A CA 1
ATOM 667 C C . GLY A 1 86 ? -11.797 -26.594 -18.922 1 92.25 86 GLY A C 1
ATOM 668 O O . GLY A 1 86 ? -11.516 -27.344 -17.984 1 92.25 86 GLY A O 1
ATOM 669 N N . PHE A 1 87 ? -11.719 -25.234 -18.812 1 95.25 87 PHE A N 1
ATOM 670 C CA . PHE A 1 87 ? -11.242 -24.594 -17.594 1 95.25 87 PHE A CA 1
ATOM 671 C C . PHE A 1 87 ? -12.344 -24.531 -16.547 1 95.25 87 PHE A C 1
ATOM 673 O O . PHE A 1 87 ? -13.523 -24.391 -16.875 1 95.25 87 PHE A O 1
ATOM 680 N N . TYR A 1 88 ? -11.961 -24.625 -15.242 1 94.5 88 TYR A N 1
ATOM 681 C CA . TYR A 1 88 ? -12.953 -24.625 -14.18 1 94.5 88 TYR A CA 1
ATOM 682 C C . TYR A 1 88 ? -13.766 -23.328 -14.195 1 94.5 88 TYR A C 1
ATOM 684 O O . TYR A 1 88 ? -14.945 -23.328 -13.844 1 94.5 88 TYR A O 1
ATOM 692 N N . TRP A 1 89 ? -13.117 -22.188 -14.602 1 92.75 89 TRP A N 1
ATOM 693 C CA . TRP A 1 89 ? -13.797 -20.906 -14.523 1 92.75 89 TRP A CA 1
ATOM 694 C C . TRP A 1 89 ? -14.828 -20.766 -15.633 1 92.75 89 TRP A C 1
ATOM 696 O O . TRP A 1 89 ? -15.625 -19.828 -15.641 1 92.75 89 TRP A O 1
ATOM 706 N N . GLN A 1 90 ? -14.898 -21.594 -16.594 1 91.38 90 GLN A N 1
ATOM 707 C CA . GLN A 1 90 ? -15.898 -21.594 -17.656 1 91.38 90 GLN A CA 1
ATOM 708 C C . GLN A 1 90 ? -17.156 -22.359 -17.219 1 91.38 90 GLN A C 1
ATOM 710 O O . GLN A 1 90 ? -18.188 -22.297 -17.891 1 91.38 90 GLN A O 1
ATOM 715 N N . LEU A 1 91 ? -17.016 -23.031 -16.125 1 92.69 91 LEU A N 1
ATOM 716 C CA . LEU A 1 91 ? -18.156 -23.766 -15.586 1 92.69 91 LEU A CA 1
ATOM 717 C C . LEU A 1 91 ? -19.109 -22.828 -14.844 1 92.69 91 LEU A C 1
ATOM 719 O O . LEU A 1 91 ? -18.688 -21.812 -14.305 1 92.69 91 LEU A O 1
ATOM 723 N N . PRO A 1 92 ? -20.375 -23.156 -14.836 1 91.62 92 PRO A N 1
ATOM 724 C CA . PRO A 1 92 ? -21.312 -22.359 -14.039 1 91.62 92 PRO A CA 1
ATOM 725 C C . PRO A 1 92 ? -21 -22.391 -12.547 1 91.62 92 PRO A C 1
ATOM 727 O O . PRO A 1 92 ? -20.375 -23.344 -12.062 1 91.62 92 PRO A O 1
ATOM 730 N N . ASP A 1 93 ? -21.359 -21.375 -11.906 1 93.06 93 ASP A N 1
ATOM 731 C CA . ASP A 1 93 ? -21.125 -21.312 -10.469 1 93.06 93 ASP A CA 1
ATOM 732 C C . ASP A 1 93 ? -21.781 -22.484 -9.75 1 93.06 93 ASP A C 1
ATOM 734 O O . ASP A 1 93 ? -22.984 -22.734 -9.93 1 93.06 93 ASP A O 1
ATOM 738 N N . SER A 1 94 ? -21.016 -23.234 -9.078 1 93.81 94 SER A N 1
ATOM 739 C CA . SER A 1 94 ? -21.453 -24.453 -8.406 1 93.81 94 SER A CA 1
ATOM 740 C C . SER A 1 94 ? -20.453 -24.891 -7.344 1 93.81 94 SER A C 1
ATOM 742 O O . SER A 1 94 ? -19.344 -24.344 -7.273 1 93.81 94 SER A O 1
ATOM 744 N N . ALA A 1 95 ? -20.875 -25.766 -6.559 1 94.94 95 ALA A N 1
ATOM 745 C CA . ALA A 1 95 ? -19.969 -26.328 -5.559 1 94.94 95 ALA A CA 1
ATOM 746 C C . ALA A 1 95 ? -18.812 -27.078 -6.227 1 94.94 95 ALA A C 1
ATOM 748 O O . ALA A 1 95 ? -17.703 -27.094 -5.707 1 94.94 95 ALA A O 1
ATOM 749 N N . LEU A 1 96 ? -19.094 -27.688 -7.359 1 95.19 96 LEU A N 1
ATOM 750 C CA . LEU A 1 96 ? -18.062 -28.391 -8.109 1 95.19 96 LEU A CA 1
ATOM 751 C C . LEU A 1 96 ? -16.984 -27.438 -8.586 1 95.19 96 LEU A C 1
ATOM 753 O O . LEU A 1 96 ? -15.789 -27.719 -8.414 1 95.19 96 LEU A O 1
ATOM 757 N N . LYS A 1 97 ? -17.422 -26.391 -9.102 1 95.06 97 LYS A N 1
ATOM 758 C CA . LYS A 1 97 ? -16.484 -25.375 -9.555 1 95.06 97 LYS A CA 1
ATOM 759 C C . LYS A 1 97 ? -15.586 -24.906 -8.406 1 95.06 97 LYS A C 1
ATOM 761 O O . LYS A 1 97 ? -14.375 -24.75 -8.578 1 95.06 97 LYS A O 1
ATOM 766 N N . GLN A 1 98 ? -16.141 -24.703 -7.238 1 95.75 98 GLN A N 1
ATOM 767 C CA . GLN A 1 98 ? -15.406 -24.203 -6.074 1 95.75 98 GLN A CA 1
ATOM 768 C C . GLN A 1 98 ? -14.359 -25.203 -5.605 1 95.75 98 GLN A C 1
ATOM 770 O O . GLN A 1 98 ? -13.289 -24.828 -5.133 1 95.75 98 GLN A O 1
ATOM 775 N N . LYS A 1 99 ? -14.641 -26.453 -5.789 1 95.88 99 LYS A N 1
ATOM 776 C CA . LYS A 1 99 ? -13.711 -27.484 -5.363 1 95.88 99 LYS A CA 1
ATOM 777 C C . LYS A 1 99 ? -12.586 -27.672 -6.379 1 95.88 99 LYS A C 1
ATOM 779 O O . LYS A 1 99 ? -11.461 -28.016 -6.008 1 95.88 99 LYS A O 1
ATOM 784 N N . LEU A 1 100 ? -12.891 -27.453 -7.605 1 96.56 100 LEU A N 1
ATOM 785 C CA . LEU A 1 100 ? -11.922 -27.656 -8.672 1 96.56 100 LEU A CA 1
ATOM 786 C C . LEU A 1 100 ? -10.922 -26.516 -8.727 1 96.56 100 LEU A C 1
ATOM 788 O O . LEU A 1 100 ? -9.758 -26.719 -9.086 1 96.56 100 LEU A O 1
ATOM 792 N N . ALA A 1 101 ? -11.352 -25.359 -8.352 1 95.88 101 ALA A N 1
ATOM 793 C CA . ALA A 1 101 ? -10.602 -24.125 -8.562 1 95.88 101 ALA A CA 1
ATOM 794 C C . ALA A 1 101 ? -9.227 -24.203 -7.902 1 95.88 101 ALA A C 1
ATOM 796 O O . ALA A 1 101 ? -8.203 -24.047 -8.562 1 95.88 101 ALA A O 1
ATOM 797 N N . PRO A 1 102 ? -9.148 -24.484 -6.586 1 95.75 102 PRO A N 1
ATOM 798 C CA . PRO A 1 102 ? -7.84 -24.484 -5.926 1 95.75 102 PRO A CA 1
ATOM 799 C C . PRO A 1 102 ? -6.945 -25.625 -6.387 1 95.75 102 PRO A C 1
ATOM 801 O O . PRO A 1 102 ? -5.723 -25.562 -6.246 1 95.75 102 PRO A O 1
ATOM 804 N N . VAL A 1 103 ? -7.461 -26.656 -6.988 1 96.75 103 VAL A N 1
ATOM 805 C CA . VAL A 1 103 ? -6.691 -27.844 -7.355 1 96.75 103 VAL A CA 1
ATOM 806 C C . VAL A 1 103 ? -6.148 -27.688 -8.773 1 96.75 103 VAL A C 1
ATOM 808 O O . VAL A 1 103 ? -4.965 -27.922 -9.023 1 96.75 103 VAL A O 1
ATOM 811 N N . LEU A 1 104 ? -6.969 -27.281 -9.672 1 96.69 104 LEU A N 1
ATOM 812 C CA . LEU A 1 104 ? -6.586 -27.203 -11.078 1 96.69 104 LEU A CA 1
ATOM 813 C C . LEU A 1 104 ? -5.75 -25.969 -11.359 1 96.69 104 LEU A C 1
ATOM 815 O O . LEU A 1 104 ? -4.832 -26 -12.18 1 96.69 104 LEU A O 1
ATOM 819 N N . GLU A 1 105 ? -6.172 -24.797 -10.641 1 95.31 105 GLU A N 1
ATOM 820 C CA . GLU A 1 105 ? -5.523 -23.516 -10.867 1 95.31 105 GLU A CA 1
ATOM 821 C C . GLU A 1 105 ? -5.641 -23.094 -12.328 1 95.31 105 GLU A C 1
ATOM 823 O O . GLU A 1 105 ? -6.746 -22.984 -12.859 1 95.31 105 GLU A O 1
ATOM 828 N N . MET A 1 106 ? -4.562 -23.109 -13.109 1 95.69 106 MET A N 1
ATOM 829 C CA . MET A 1 106 ? -4.617 -22.594 -14.477 1 95.69 106 MET A CA 1
ATOM 830 C C . MET A 1 106 ? -4.711 -23.734 -15.484 1 95.69 106 MET A C 1
ATOM 832 O O . MET A 1 106 ? -4.777 -23.5 -16.688 1 95.69 106 MET A O 1
ATOM 836 N N . ARG A 1 107 ? -4.723 -24.938 -15.031 1 97.12 107 ARG A N 1
ATOM 837 C CA . ARG A 1 107 ? -4.773 -26.078 -15.93 1 97.12 107 ARG A CA 1
ATOM 838 C C . ARG A 1 107 ? -6.195 -26.344 -16.422 1 97.12 107 ARG A C 1
ATOM 840 O O . ARG A 1 107 ? -7.152 -26.203 -15.656 1 97.12 107 ARG A O 1
ATOM 847 N N . THR A 1 108 ? -6.305 -26.781 -17.609 1 96.94 108 THR A N 1
ATOM 848 C CA . THR A 1 108 ? -7.59 -27.172 -18.188 1 96.94 108 THR A CA 1
ATOM 849 C C . THR A 1 108 ? -7.848 -28.656 -17.953 1 96.94 108 THR A C 1
ATOM 851 O O . THR A 1 108 ? -6.91 -29.422 -17.734 1 96.94 108 THR A O 1
ATOM 854 N N . LEU A 1 109 ? -9.086 -29 -17.906 1 96.19 109 LEU A N 1
ATOM 855 C CA . LEU A 1 109 ? -9.461 -30.406 -17.859 1 96.19 109 LEU A CA 1
ATOM 856 C C . LEU A 1 109 ? -9.352 -31.031 -19.25 1 96.19 109 LEU A C 1
ATOM 858 O O . LEU A 1 109 ? -9.852 -30.469 -20.234 1 96.19 109 LEU A O 1
ATOM 862 N N . LEU A 1 110 ? -8.695 -32.094 -19.281 1 95.44 110 LEU A N 1
ATOM 863 C CA . LEU A 1 110 ? -8.531 -32.875 -20.516 1 95.44 110 LEU A CA 1
ATOM 864 C C . LEU A 1 110 ? -9.109 -34.25 -20.375 1 95.44 110 LEU A C 1
ATOM 866 O O . LEU A 1 110 ? -9.078 -34.844 -19.297 1 95.44 110 LEU A O 1
ATOM 870 N N . LEU A 1 111 ? -9.633 -34.719 -21.453 1 92.75 111 LEU A N 1
ATOM 871 C CA . LEU A 1 111 ? -10.117 -36.094 -21.484 1 92.75 111 LEU A CA 1
ATOM 872 C C . LEU A 1 111 ? -8.961 -37.094 -21.328 1 92.75 111 LEU A C 1
ATOM 874 O O . LEU A 1 111 ? -8.023 -37.094 -22.125 1 92.75 111 LEU A O 1
ATOM 878 N N . GLN A 1 112 ? -9.023 -37.906 -20.328 1 92.62 112 GLN A N 1
ATOM 879 C CA . GLN A 1 112 ? -7.965 -38.875 -20.078 1 92.62 112 GLN A CA 1
ATOM 880 C C . GLN A 1 112 ? -8.32 -40.219 -20.703 1 92.62 112 GLN A C 1
ATOM 882 O O . GLN A 1 112 ? -7.457 -40.906 -21.266 1 92.62 112 GLN A O 1
ATOM 887 N N . SER A 1 113 ? -9.516 -40.531 -20.484 1 90 113 SER A N 1
ATOM 888 C CA . SER A 1 113 ? -10 -41.781 -21.047 1 90 113 SER A CA 1
ATOM 889 C C . SER A 1 113 ? -11.523 -41.844 -21.062 1 90 113 SER A C 1
ATOM 891 O O . SER A 1 113 ? -12.18 -41.094 -20.312 1 90 113 SER A O 1
ATOM 893 N N . SER A 1 114 ? -12.023 -42.625 -21.969 1 88.81 114 SER A N 1
ATOM 894 C CA . SER A 1 114 ? -13.461 -42.875 -22.078 1 88.81 114 SER A CA 1
ATOM 895 C C . SER A 1 114 ? -13.758 -44.375 -22.219 1 88.81 114 SER A C 1
ATOM 897 O O . SER A 1 114 ? -12.992 -45.094 -22.828 1 88.81 114 SER A O 1
ATOM 899 N N . PHE A 1 115 ? -14.844 -44.75 -21.531 1 85.56 115 PHE A N 1
ATOM 900 C CA . PHE A 1 115 ? -15.273 -46.125 -21.719 1 85.56 115 PHE A CA 1
ATOM 901 C C . PHE A 1 115 ? -16.781 -46.25 -21.609 1 85.56 115 PHE A C 1
ATOM 903 O O . PHE A 1 115 ? -17.453 -45.344 -21.078 1 85.56 115 PHE A O 1
ATOM 910 N N . SER A 1 116 ? -17.234 -47.25 -22.172 1 88.06 116 SER A N 1
ATOM 911 C CA . SER A 1 116 ? -18.641 -47.625 -22.031 1 88.06 116 SER A CA 1
ATOM 912 C C . SER A 1 116 ? -18.797 -48.812 -21.078 1 88.06 116 SER A C 1
ATOM 914 O O . SER A 1 116 ? -18.016 -49.75 -21.125 1 88.06 116 SER A O 1
ATOM 916 N N . GLN A 1 117 ? -19.703 -48.562 -20.188 1 82.56 117 GLN A N 1
ATOM 917 C CA . GLN A 1 117 ? -19.969 -49.625 -19.219 1 82.56 117 GLN A CA 1
ATOM 918 C C . GLN A 1 117 ? -21.391 -50.156 -19.359 1 82.56 117 GLN A C 1
ATOM 920 O O . GLN A 1 117 ? -22.359 -49.406 -19.312 1 82.56 117 GLN A O 1
ATOM 925 N N . THR A 1 118 ? -21.438 -51.406 -19.594 1 85.25 118 THR A N 1
ATOM 926 C CA . THR A 1 118 ? -22.719 -52.094 -19.594 1 85.25 118 THR A CA 1
ATOM 927 C C . THR A 1 118 ? -22.906 -52.906 -18.312 1 85.25 118 THR A C 1
ATOM 929 O O . THR A 1 118 ? -22.062 -53.75 -17.969 1 85.25 118 THR A O 1
ATOM 932 N N . THR A 1 119 ? -23.953 -52.594 -17.609 1 85.38 119 THR A N 1
ATOM 933 C CA . THR A 1 119 ? -24.219 -53.281 -16.359 1 85.38 119 THR A CA 1
ATOM 934 C C . THR A 1 119 ? -25.516 -54.062 -16.438 1 85.38 119 THR A C 1
ATOM 936 O O . THR A 1 119 ? -26.5 -53.625 -17.047 1 85.38 119 THR A O 1
ATOM 939 N N . ARG A 1 120 ? -25.406 -55.25 -15.891 1 85.75 120 ARG A N 1
ATOM 940 C CA . ARG A 1 120 ? -26.562 -56.156 -15.781 1 85.75 120 ARG A CA 1
ATOM 941 C C . ARG A 1 120 ? -26.75 -56.625 -14.344 1 85.75 120 ARG A C 1
ATOM 943 O O . ARG A 1 120 ? -25.812 -57.125 -13.719 1 85.75 120 ARG A O 1
ATOM 950 N N . GLN A 1 121 ? -27.891 -56.375 -13.859 1 88.62 121 GLN A N 1
ATOM 951 C CA . GLN A 1 121 ? -28.172 -56.781 -12.484 1 88.62 121 GLN A CA 1
ATOM 952 C C . GLN A 1 121 ? -28.891 -58.156 -12.453 1 88.62 121 GLN A C 1
ATOM 954 O O . GLN A 1 121 ? -29.859 -58.344 -13.188 1 88.62 121 GLN A O 1
ATOM 959 N N . LEU A 1 122 ? -28.359 -59 -11.641 1 88.06 122 LEU A N 1
ATOM 960 C CA . LEU A 1 122 ? -28.953 -60.312 -11.383 1 88.06 122 LEU A CA 1
ATOM 961 C C . LEU A 1 122 ? -29.391 -60.438 -9.93 1 88.06 122 LEU A C 1
ATOM 963 O O . LEU A 1 122 ? -28.578 -60.281 -9.016 1 88.06 122 LEU A O 1
ATOM 967 N N . ARG A 1 123 ? -30.609 -60.688 -9.789 1 90.38 123 ARG A N 1
ATOM 968 C CA . ARG A 1 123 ? -31.109 -60.938 -8.445 1 90.38 123 ARG A CA 1
ATOM 969 C C . ARG A 1 123 ? -31.234 -62.438 -8.188 1 90.38 123 ARG A C 1
ATOM 971 O O . ARG A 1 123 ? -31.844 -63.156 -8.977 1 90.38 123 ARG A O 1
ATOM 978 N N . ILE A 1 124 ? -30.609 -62.875 -7.164 1 88.88 124 ILE A N 1
ATOM 979 C CA . ILE A 1 124 ? -30.703 -64.25 -6.754 1 88.88 124 ILE A CA 1
ATOM 980 C C . ILE A 1 124 ? -31.859 -64.438 -5.77 1 88.88 124 ILE A C 1
ATOM 982 O O . ILE A 1 124 ? -31.938 -63.719 -4.766 1 88.88 124 ILE A O 1
ATOM 986 N N . LEU A 1 125 ? -32.656 -65.375 -6.133 1 89.81 125 LEU A N 1
ATOM 987 C CA . LEU A 1 125 ? -33.844 -65.562 -5.332 1 89.81 125 LEU A CA 1
ATOM 988 C C . LEU A 1 125 ? -33.781 -66.875 -4.57 1 89.81 125 LEU A C 1
ATOM 990 O O . LEU A 1 125 ? -33.188 -67.812 -5.043 1 89.81 125 LEU A O 1
ATOM 994 N N . ASN A 1 126 ? -34.344 -66.875 -3.361 1 85.5 126 ASN A N 1
ATOM 995 C CA . ASN A 1 126 ? -34.5 -68.125 -2.635 1 85.5 126 ASN A CA 1
ATOM 996 C C . ASN A 1 126 ? -35.844 -68.812 -2.996 1 85.5 126 ASN A C 1
ATOM 998 O O . ASN A 1 126 ? -36.5 -68.438 -3.943 1 85.5 126 ASN A O 1
ATOM 1002 N N . LYS A 1 127 ? -36.156 -69.938 -2.234 1 84.12 127 LYS A N 1
ATOM 1003 C CA . LYS A 1 127 ? -37.344 -70.75 -2.492 1 84.12 127 LYS A CA 1
ATOM 1004 C C . LYS A 1 127 ? -38.625 -69.875 -2.311 1 84.12 127 LYS A C 1
ATOM 1006 O O . LYS A 1 127 ? -39.625 -70.125 -2.99 1 84.1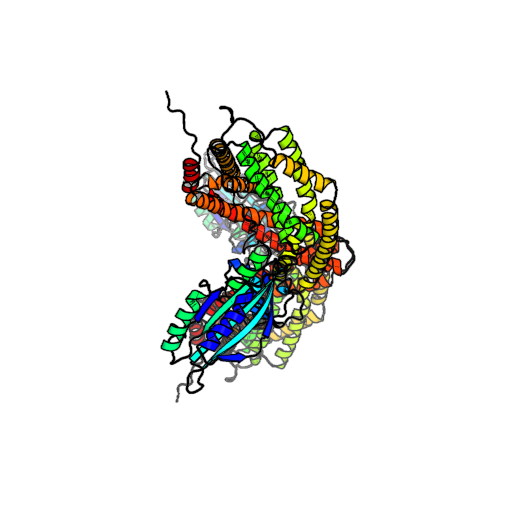2 127 LYS A O 1
ATOM 1011 N N . ASP A 1 128 ? -38.562 -68.938 -1.397 1 87.25 128 ASP A N 1
ATOM 1012 C CA . ASP A 1 128 ? -39.719 -68.062 -1.137 1 87.25 128 ASP A CA 1
ATOM 1013 C C . ASP A 1 128 ? -39.75 -66.875 -2.127 1 87.25 128 ASP A C 1
ATOM 1015 O O . ASP A 1 128 ? -40.5 -65.938 -1.951 1 87.25 128 ASP A O 1
ATOM 1019 N N . GLU A 1 129 ? -38.906 -66.875 -3.17 1 86.56 129 GLU A N 1
ATOM 1020 C CA . GLU A 1 129 ? -38.781 -65.875 -4.223 1 86.56 129 GLU A CA 1
ATOM 1021 C C . GLU A 1 129 ? -38.312 -64.5 -3.666 1 86.56 129 GLU A C 1
ATOM 1023 O O . GLU A 1 129 ? -38.719 -63.469 -4.172 1 86.56 129 GLU A O 1
ATOM 1028 N N . LYS A 1 130 ? -37.719 -64.562 -2.545 1 88.88 130 LYS A N 1
ATOM 1029 C CA . LYS A 1 130 ? -37.094 -63.344 -1.982 1 88.88 130 LYS A CA 1
ATOM 1030 C C . LYS A 1 130 ? -35.656 -63.188 -2.457 1 88.88 130 LYS A C 1
ATOM 1032 O O . LYS A 1 130 ? -34.938 -64.188 -2.621 1 88.88 130 LYS A O 1
ATOM 1037 N N . THR A 1 131 ? -35.281 -61.938 -2.68 1 89.81 131 THR A N 1
ATOM 1038 C CA . THR A 1 131 ? -33.906 -61.656 -3.113 1 89.81 131 THR A CA 1
ATOM 1039 C C . THR A 1 131 ? -32.906 -61.875 -1.973 1 89.81 131 THR A C 1
ATOM 1041 O O . THR A 1 131 ? -33.031 -61.25 -0.921 1 89.81 131 THR A O 1
ATOM 1044 N N . VAL A 1 132 ? -31.938 -62.781 -2.148 1 88.19 132 VAL A N 1
ATOM 1045 C CA . VAL A 1 132 ? -30.984 -63.125 -1.094 1 88.19 132 VAL A CA 1
ATOM 1046 C C . VAL A 1 132 ? -29.625 -62.5 -1.395 1 88.19 132 VAL A C 1
ATOM 1048 O O . VAL A 1 132 ? -28.812 -62.312 -0.493 1 88.19 132 VAL A O 1
ATOM 1051 N N . ALA A 1 133 ? -29.406 -62.219 -2.633 1 88.5 133 ALA A N 1
ATOM 1052 C CA . ALA A 1 133 ? -28.188 -61.531 -3.057 1 88.5 133 ALA A CA 1
ATOM 1053 C C . ALA A 1 133 ? -28.375 -60.875 -4.418 1 88.5 133 ALA A C 1
ATOM 1055 O O . ALA A 1 133 ? -29.281 -61.219 -5.172 1 88.5 133 ALA A O 1
ATOM 1056 N N . THR A 1 134 ? -27.656 -59.875 -4.637 1 89.25 134 THR A N 1
ATOM 1057 C CA . THR A 1 134 ? -27.688 -59.188 -5.926 1 89.25 134 THR A CA 1
ATOM 1058 C C . THR A 1 134 ? -26.297 -59.188 -6.566 1 89.25 134 THR A C 1
ATOM 1060 O O . THR A 1 134 ? -25.297 -58.906 -5.891 1 89.25 134 THR A O 1
ATOM 1063 N N . LEU A 1 135 ? -26.297 -59.625 -7.789 1 87.75 135 LEU A N 1
ATOM 1064 C CA . LEU A 1 135 ? -25.062 -59.562 -8.57 1 87.75 135 LEU A CA 1
ATOM 1065 C C . LEU A 1 135 ? -25.156 -58.5 -9.656 1 87.75 135 LEU A C 1
ATOM 1067 O O . LEU A 1 135 ? -26.188 -58.344 -10.305 1 87.75 135 LEU A O 1
ATOM 1071 N N . ILE A 1 136 ? -24.125 -57.719 -9.688 1 86.31 136 ILE A N 1
ATOM 1072 C CA . ILE A 1 136 ? -24.031 -56.75 -10.758 1 86.31 136 ILE A CA 1
ATOM 1073 C C . ILE A 1 136 ? -22.891 -57.156 -11.719 1 86.31 136 ILE A C 1
ATOM 1075 O O . ILE A 1 136 ? -21.719 -57.125 -11.336 1 86.31 136 ILE A O 1
ATOM 1079 N N . LEU A 1 137 ? -23.312 -57.594 -12.906 1 84.44 137 LEU A N 1
ATOM 1080 C CA . LEU A 1 137 ? -22.359 -57.875 -13.961 1 84.44 137 LEU A CA 1
ATOM 1081 C C . LEU A 1 137 ? -22.031 -56.594 -14.766 1 84.44 137 LEU A C 1
ATOM 1083 O O . LEU A 1 137 ? -22.938 -55.875 -15.188 1 84.44 137 LEU A O 1
ATOM 1087 N N . SER A 1 138 ? -20.75 -56.344 -14.82 1 82.44 138 SER A N 1
ATOM 1088 C CA . SER A 1 138 ? -20.344 -55.125 -15.523 1 82.44 138 SER A CA 1
ATOM 1089 C C . SER A 1 138 ? -19.359 -55.438 -16.641 1 82.44 138 SER A C 1
ATOM 1091 O O . SER A 1 138 ? -18.453 -56.25 -16.469 1 82.44 138 SER A O 1
ATOM 1093 N N . GLU A 1 139 ? -19.625 -54.938 -17.781 1 82.69 139 GLU A N 1
ATOM 1094 C CA . GLU A 1 139 ? -18.734 -55 -18.938 1 82.69 139 GLU A CA 1
ATOM 1095 C C . GLU A 1 139 ? -18.266 -53.594 -19.344 1 82.69 139 GLU A C 1
ATOM 1097 O O . GLU A 1 139 ? -19.078 -52.719 -19.656 1 82.69 139 GLU A O 1
ATOM 1102 N N . LEU A 1 140 ? -16.922 -53.438 -19.234 1 80.81 140 LEU A N 1
ATOM 1103 C CA . LEU A 1 140 ? -16.328 -52.156 -19.594 1 80.81 140 LEU A CA 1
ATOM 1104 C C . LEU A 1 140 ? -15.656 -52.25 -20.953 1 80.81 140 LEU A C 1
ATOM 1106 O O . LEU A 1 140 ? -14.867 -53.156 -21.219 1 80.81 140 LEU A O 1
ATOM 1110 N N . ARG A 1 141 ? -16.016 -51.438 -21.812 1 83.06 141 ARG A N 1
ATOM 1111 C CA . ARG A 1 141 ? -15.398 -51.312 -23.125 1 83.06 141 ARG A CA 1
ATOM 1112 C C . ARG A 1 141 ? -14.734 -49.969 -23.312 1 83.06 141 ARG A C 1
ATOM 1114 O O . ARG A 1 141 ? -15.375 -48.938 -23.141 1 83.06 141 ARG A O 1
ATOM 1121 N N . VAL A 1 142 ? -13.414 -50.062 -23.5 1 81.62 142 VAL A N 1
ATOM 1122 C CA . VAL A 1 142 ? -12.664 -48.812 -23.688 1 81.62 142 VAL A CA 1
ATOM 1123 C C . VAL A 1 142 ? -12.68 -48.406 -25.156 1 81.62 142 VAL A C 1
ATOM 1125 O O . VAL A 1 142 ? -12.508 -49.281 -26.031 1 81.62 142 VAL A O 1
ATOM 1128 N N . GLU A 1 143 ? -13.211 -47.344 -25.391 1 69.31 143 GLU A N 1
ATOM 1129 C CA . GLU A 1 143 ? -13.242 -46.875 -26.766 1 69.31 143 GLU A CA 1
ATOM 1130 C C . GLU A 1 143 ? -11.836 -46.625 -27.297 1 69.31 143 GLU A C 1
ATOM 1132 O O . GLU A 1 143 ? -11.258 -45.562 -27.062 1 69.31 143 GLU A O 1
ATOM 1137 N N . THR A 1 144 ? -11.031 -47.812 -27.328 1 63.44 144 THR A N 1
ATOM 1138 C CA . THR A 1 144 ? -9.734 -47.688 -28 1 63.44 144 THR A CA 1
ATOM 1139 C C . THR A 1 144 ? -9.828 -48.156 -29.453 1 63.44 144 THR A C 1
ATOM 1141 O O . THR A 1 144 ? -10.766 -48.875 -29.812 1 63.44 144 THR A O 1
ATOM 1144 N N . GLY A 1 145 ? -9.43 -47.531 -30.625 1 53.19 145 GLY A N 1
ATOM 1145 C CA . GLY A 1 145 ? -9.398 -47.938 -32.031 1 53.19 145 GLY A CA 1
ATOM 1146 C C . GLY A 1 145 ? -9.133 -49.438 -32.188 1 53.19 145 GLY A C 1
ATOM 1147 O O . GLY A 1 145 ? -9.578 -50.031 -33.188 1 53.19 145 GLY A O 1
ATOM 1148 N N . GLU A 1 146 ? -8.102 -50.031 -31.422 1 53.84 146 GLU A N 1
ATOM 1149 C CA . GLU A 1 146 ? -7.664 -51.375 -31.844 1 53.84 146 GLU A CA 1
ATOM 1150 C C . GLU A 1 146 ? -8.422 -52.469 -31.109 1 53.84 146 GLU A C 1
ATOM 1152 O O . GLU A 1 146 ? -9.164 -53.219 -31.719 1 53.84 146 GLU A O 1
ATOM 1157 N N . SER A 1 147 ? -7.641 -53.281 -30.094 1 53.62 147 SER A N 1
ATOM 1158 C CA . SER A 1 147 ? -8.039 -54.562 -29.5 1 53.62 147 SER A CA 1
ATOM 1159 C C . SER A 1 147 ? -9.078 -54.375 -28.406 1 53.62 147 SER A C 1
ATOM 1161 O O . SER A 1 147 ? -8.82 -53.688 -27.422 1 53.62 147 SER A O 1
ATOM 1163 N N . ASP A 1 148 ? -10.344 -54.312 -28.719 1 59.62 148 ASP A N 1
ATOM 1164 C CA . ASP A 1 148 ? -11.539 -53.969 -27.953 1 59.62 148 ASP A CA 1
ATOM 1165 C C . ASP A 1 148 ? -11.938 -55.094 -27 1 59.62 148 ASP A C 1
ATOM 1167 O O . ASP A 1 148 ? -13.086 -55.562 -27.031 1 59.62 148 ASP A O 1
ATOM 1171 N N . GLN A 1 149 ? -10.992 -55.75 -26.359 1 69.06 149 GLN A N 1
ATOM 1172 C CA . GLN A 1 149 ? -11.562 -56.75 -25.484 1 69.06 149 GLN A CA 1
ATOM 1173 C C . GLN A 1 149 ? -12.211 -56.125 -24.25 1 69.06 149 GLN A C 1
ATOM 1175 O O . GLN A 1 149 ? -11.609 -55.281 -23.609 1 69.06 149 GLN A O 1
ATOM 1180 N N . PRO A 1 150 ? -13.422 -56.406 -24.094 1 78.12 150 PRO A N 1
ATOM 1181 C CA . PRO A 1 150 ? -14.125 -55.844 -22.922 1 78.12 150 PRO A CA 1
ATOM 1182 C C . PRO A 1 150 ? -13.586 -56.406 -21.609 1 78.12 150 PRO A C 1
ATOM 1184 O O . PRO A 1 150 ? -13.07 -57.5 -21.547 1 78.12 150 PRO A O 1
ATOM 1187 N N . ILE A 1 151 ? -13.484 -55.562 -20.656 1 78.25 151 ILE A N 1
ATOM 1188 C CA . ILE A 1 151 ? -13.148 -55.969 -19.297 1 78.25 151 ILE A CA 1
ATOM 1189 C C . ILE A 1 151 ? -14.422 -56.25 -18.516 1 78.25 151 ILE A C 1
ATOM 1191 O O . ILE A 1 151 ? -15.289 -55.375 -18.391 1 78.25 151 ILE A O 1
ATOM 1195 N N . CYS A 1 152 ? -14.523 -57.469 -18.047 1 80 152 CYS A N 1
ATOM 1196 C CA . CYS A 1 152 ? -15.742 -57.875 -17.359 1 80 152 CYS A CA 1
ATOM 1197 C C . CYS A 1 152 ? -15.5 -58.031 -15.867 1 80 152 CYS A C 1
ATOM 1199 O O . CYS A 1 152 ? -14.43 -58.469 -15.453 1 80 152 CYS A O 1
ATOM 1201 N N . SER A 1 153 ? -16.453 -57.562 -15.148 1 81 153 SER A N 1
ATOM 1202 C CA . SER A 1 153 ? -16.375 -57.719 -13.695 1 81 153 SER A CA 1
ATOM 1203 C C . SER A 1 153 ? -17.75 -58.062 -13.109 1 81 153 SER A C 1
ATOM 1205 O O . SER A 1 153 ? -18.781 -57.875 -13.766 1 81 153 SER A O 1
ATOM 1207 N N . VAL A 1 154 ? -17.719 -58.719 -11.961 1 83.31 154 VAL A N 1
ATOM 1208 C CA . VAL A 1 154 ? -18.938 -59.062 -11.25 1 83.31 154 VAL A CA 1
ATOM 1209 C C . VAL A 1 154 ? -18.859 -58.562 -9.805 1 83.31 154 VAL A C 1
ATOM 1211 O O . VAL A 1 154 ? -17.797 -58.625 -9.172 1 83.31 154 VAL A O 1
ATOM 1214 N N . GLN A 1 155 ? -19.906 -57.938 -9.414 1 84.62 155 GLN A N 1
ATOM 1215 C CA . GLN A 1 155 ? -20.016 -57.469 -8.039 1 84.62 155 GLN A CA 1
ATOM 1216 C C . GLN A 1 155 ? -21.156 -58.188 -7.309 1 84.62 155 GLN A C 1
ATOM 1218 O O . GLN A 1 155 ? -22.25 -58.312 -7.844 1 84.62 155 GLN A O 1
ATOM 1223 N N . LEU A 1 156 ? -20.75 -58.656 -6.113 1 86.75 156 LEU A N 1
ATOM 1224 C CA . LEU A 1 156 ? -21.734 -59.344 -5.273 1 86.75 156 LEU A CA 1
ATOM 1225 C C . LEU A 1 156 ? -22.141 -58.438 -4.105 1 86.75 156 LEU A C 1
ATOM 1227 O O . LEU A 1 156 ? -21.297 -57.938 -3.381 1 86.75 156 LEU A O 1
ATOM 1231 N N . HIS A 1 157 ? -23.406 -58.188 -3.982 1 86.62 157 HIS A N 1
ATOM 1232 C CA . HIS A 1 157 ? -23.938 -57.375 -2.912 1 86.62 157 HIS A CA 1
ATOM 1233 C C . HIS A 1 157 ? -24.766 -58.188 -1.933 1 86.62 157 HIS A C 1
ATOM 1235 O O . HIS A 1 157 ? -25.641 -58.969 -2.342 1 86.62 157 HIS A O 1
ATOM 1241 N N . GLN A 1 158 ? -24.406 -57.906 -0.69 1 85.5 158 GLN A N 1
ATOM 1242 C CA . GLN A 1 158 ? -25.109 -58.625 0.369 1 85.5 158 GLN A CA 1
ATOM 1243 C C . GLN A 1 158 ? -26.484 -58 0.625 1 85.5 158 GLN A C 1
ATOM 1245 O O . GLN A 1 158 ? -26.656 -56.781 0.499 1 85.5 158 GLN A O 1
ATOM 1250 N N . VAL A 1 159 ? -27.391 -58.844 0.852 1 85.12 159 VAL A N 1
ATOM 1251 C CA . VAL A 1 159 ? -28.703 -58.406 1.312 1 85.12 159 VAL A CA 1
ATOM 1252 C C . VAL A 1 159 ? -28.859 -58.688 2.803 1 85.12 159 VAL A C 1
ATOM 1254 O O . VAL A 1 159 ? -28.391 -59.719 3.293 1 85.12 159 VAL A O 1
ATOM 1257 N N . ARG A 1 160 ? -29.406 -57.688 3.5 1 84.94 160 ARG A N 1
ATOM 1258 C CA . ARG A 1 160 ? -29.578 -57.844 4.941 1 84.94 160 ARG A CA 1
ATOM 1259 C C . ARG A 1 160 ? -30.344 -59.094 5.281 1 84.94 160 ARG A C 1
ATOM 1261 O O . ARG A 1 160 ? -31.406 -59.375 4.703 1 84.94 160 ARG A O 1
ATOM 1268 N N . GLY A 1 161 ? -29.797 -59.938 6.168 1 82.19 161 GLY A N 1
ATOM 1269 C CA . GLY A 1 161 ? -30.484 -61.094 6.684 1 82.19 161 GLY A CA 1
ATOM 1270 C C . GLY A 1 161 ? -30.094 -62.375 5.988 1 82.19 161 GLY A C 1
ATOM 1271 O O . GLY A 1 161 ? -30.5 -63.469 6.398 1 82.19 161 GLY A O 1
ATOM 1272 N N . TYR A 1 162 ? -29.344 -62.188 4.988 1 86.5 162 TYR A N 1
ATOM 1273 C CA . TYR A 1 162 ? -29.016 -63.406 4.207 1 86.5 162 TYR A CA 1
ATOM 1274 C C . TYR A 1 162 ? -27.5 -63.562 4.09 1 86.5 162 TYR A C 1
ATOM 1276 O O . TYR A 1 162 ? -26.984 -63.812 2.996 1 86.5 162 TYR A O 1
ATOM 1284 N N . GLU A 1 163 ? -26.781 -63.562 5.156 1 86.06 163 GLU A N 1
ATOM 1285 C CA . GLU A 1 163 ? -25.328 -63.625 5.195 1 86.06 163 GLU A CA 1
ATOM 1286 C C . GLU A 1 163 ? -24.812 -64.938 4.691 1 86.06 163 GLU A C 1
ATOM 1288 O O . GLU A 1 163 ? -23.781 -65 4.012 1 86.06 163 GLU A O 1
ATOM 1293 N N . LYS A 1 164 ? -25.531 -66 5.023 1 85.19 164 LYS A N 1
ATOM 1294 C CA . LYS A 1 164 ? -25.094 -67.312 4.609 1 85.19 164 LYS A CA 1
ATOM 1295 C C . LYS A 1 164 ? -25.109 -67.438 3.09 1 85.19 164 LYS A C 1
ATOM 1297 O O . LYS A 1 164 ? -24.219 -68.062 2.508 1 85.19 164 LYS A O 1
ATOM 1302 N N . TRP A 1 165 ? -26.156 -66.875 2.525 1 85.12 165 TRP A N 1
ATOM 1303 C CA . TRP A 1 165 ? -26.266 -66.938 1.071 1 85.12 165 TRP A CA 1
ATOM 1304 C C . TRP A 1 165 ? -25.125 -66.188 0.418 1 85.12 165 TRP A C 1
ATOM 1306 O O . TRP A 1 165 ? -24.578 -66.562 -0.601 1 85.12 165 TRP A O 1
ATOM 1316 N N . PHE A 1 166 ? -24.75 -65 0.976 1 88.06 166 PHE A N 1
ATOM 1317 C CA . PHE A 1 166 ? -23.656 -64.188 0.475 1 88.06 166 PHE A CA 1
ATOM 1318 C C . PHE A 1 166 ? -22.359 -65 0.486 1 88.06 166 PHE A C 1
ATOM 1320 O O . PHE A 1 166 ? -21.609 -65 -0.499 1 88.06 166 PHE A O 1
ATOM 1327 N N . GLN A 1 167 ? -22.094 -65.688 1.53 1 87.12 167 GLN A N 1
ATOM 1328 C CA . GLN A 1 167 ? -20.875 -66.5 1.667 1 87.12 167 GLN A CA 1
ATOM 1329 C C . GLN A 1 167 ? -20.828 -67.625 0.642 1 87.12 167 GLN A C 1
ATOM 1331 O O . GLN A 1 167 ? -19.781 -67.875 0.067 1 87.12 167 GLN A O 1
ATOM 1336 N N . ARG A 1 168 ? -21.953 -68.25 0.506 1 86.25 168 ARG A N 1
ATOM 1337 C CA . ARG A 1 168 ? -22.031 -69.312 -0.467 1 86.25 168 ARG A CA 1
ATOM 1338 C C . ARG A 1 168 ? -21.734 -68.812 -1.874 1 86.25 168 ARG A C 1
ATOM 1340 O O . ARG A 1 168 ? -20.969 -69.438 -2.607 1 86.25 168 ARG A O 1
ATOM 1347 N N . LEU A 1 169 ? -22.375 -67.688 -2.172 1 87 169 LEU A N 1
ATOM 1348 C CA . LEU A 1 169 ? -22.172 -67.125 -3.498 1 87 169 LEU A CA 1
ATOM 1349 C C . LEU A 1 169 ? -20.734 -66.688 -3.674 1 87 169 LEU A C 1
ATOM 1351 O O . LEU A 1 169 ? -20.172 -66.75 -4.77 1 87 169 LEU A O 1
ATOM 1355 N N . GLU A 1 170 ? -20.172 -66.125 -2.664 1 86.75 170 GLU A N 1
ATOM 1356 C CA . GLU A 1 170 ? -18.766 -65.688 -2.691 1 86.75 170 GLU A CA 1
ATOM 1357 C C . GLU A 1 170 ? -17.859 -66.875 -3.039 1 86.75 170 GLU A C 1
ATOM 1359 O O . GLU A 1 170 ? -16.922 -66.688 -3.832 1 86.75 170 GLU A O 1
ATOM 1364 N N . GLN A 1 171 ? -18.141 -67.938 -2.459 1 85 171 GLN A N 1
ATOM 1365 C CA . GLN A 1 171 ? -17.344 -69.125 -2.723 1 85 171 GLN A CA 1
ATOM 1366 C C . GLN A 1 171 ? -17.516 -69.562 -4.168 1 85 171 GLN A C 1
ATOM 1368 O O . GLN A 1 171 ? -16.547 -69.938 -4.82 1 85 171 GLN A O 1
ATOM 1373 N N . ASP A 1 172 ? -18.766 -69.5 -4.574 1 82.75 172 ASP A N 1
ATOM 1374 C CA . ASP A 1 172 ? -19.031 -69.938 -5.949 1 82.75 172 ASP A CA 1
ATOM 1375 C C . ASP A 1 172 ? -18.297 -69.062 -6.945 1 82.75 172 ASP A C 1
ATOM 1377 O O . ASP A 1 172 ? -17.859 -69.5 -7.996 1 82.75 172 ASP A O 1
ATOM 1381 N N . LEU A 1 173 ? -18.203 -67.75 -6.594 1 83.25 173 LEU A N 1
ATOM 1382 C CA . LEU A 1 173 ? -17.625 -66.75 -7.508 1 83.25 173 LEU A CA 1
ATOM 1383 C C . LEU A 1 173 ? -16.094 -66.812 -7.469 1 83.25 173 LEU A C 1
ATOM 1385 O O . LEU A 1 173 ? -15.438 -66.312 -8.367 1 83.25 173 LEU A O 1
ATOM 1389 N N . GLU A 1 174 ? -15.492 -67.312 -6.461 1 80.19 174 GLU A N 1
ATOM 1390 C CA . GLU A 1 174 ? -14.039 -67.438 -6.336 1 80.19 174 GLU A CA 1
ATOM 1391 C C . GLU A 1 174 ? -13.422 -68.125 -7.535 1 80.19 174 GLU A C 1
ATOM 1393 O O . GLU A 1 174 ? -12.297 -67.812 -7.93 1 80.19 174 GLU A O 1
ATOM 1398 N N . ALA A 1 175 ? -14.188 -69 -8.094 1 76.06 175 ALA A N 1
ATOM 1399 C CA . ALA A 1 175 ? -13.688 -69.75 -9.203 1 76.06 175 ALA A CA 1
ATOM 1400 C C . ALA A 1 175 ? -13.68 -68.938 -10.5 1 76.06 175 ALA A C 1
ATOM 1402 O O . ALA A 1 175 ? -13.016 -69.312 -11.469 1 76.06 175 ALA A O 1
ATOM 1403 N N . PHE A 1 176 ? -14.383 -67.938 -10.594 1 74.88 176 PHE A N 1
ATOM 1404 C CA . PHE A 1 176 ? -14.602 -67.312 -11.875 1 74.88 176 PHE A CA 1
ATOM 1405 C C . PHE A 1 176 ? -13.648 -66.125 -12.039 1 74.88 176 PHE A C 1
ATOM 1407 O O . PHE A 1 176 ? -13.375 -65.688 -13.164 1 74.88 176 PHE A O 1
ATOM 1414 N N . GLY A 1 177 ? -13.031 -65.625 -11.016 1 75.06 177 GLY A N 1
ATOM 1415 C CA . GLY A 1 177 ? -12.211 -64.438 -11.258 1 75.06 177 GLY A CA 1
ATOM 1416 C C . GLY A 1 177 ? -11.336 -64.062 -10.086 1 75.06 177 GLY A C 1
ATOM 1417 O O . GLY A 1 177 ? -11.336 -64.75 -9.055 1 75.06 177 GLY A O 1
ATOM 1418 N N . SER A 1 178 ? -10.555 -63.031 -10.422 1 78.62 178 SER A N 1
ATOM 1419 C CA . SER A 1 178 ? -9.656 -62.5 -9.391 1 78.62 178 SER A CA 1
ATOM 1420 C C . SER A 1 178 ? -10.297 -61.344 -8.641 1 78.62 178 SER A C 1
ATOM 1422 O O . SER A 1 178 ? -11.008 -60.531 -9.234 1 78.62 178 SER A O 1
ATOM 1424 N N . PRO A 1 179 ? -10.102 -61.375 -7.375 1 78 179 PRO A N 1
ATOM 1425 C CA . PRO A 1 179 ? -10.664 -60.281 -6.582 1 78 179 PRO A CA 1
ATOM 1426 C C . PRO A 1 179 ? -10.117 -58.938 -6.992 1 78 179 PRO A C 1
ATOM 1428 O O . PRO A 1 179 ? -8.922 -58.781 -7.281 1 78 179 PRO A O 1
ATOM 1431 N N . GLN A 1 180 ? -10.953 -58.031 -7.25 1 77.5 180 GLN A N 1
ATOM 1432 C CA . GLN A 1 180 ? -10.594 -56.625 -7.555 1 77.5 180 GLN A CA 1
ATOM 1433 C C . GLN A 1 180 ? -11.523 -55.656 -6.852 1 77.5 180 GLN A C 1
ATOM 1435 O O . GLN A 1 180 ? -12.719 -55.938 -6.688 1 77.5 180 GLN A O 1
ATOM 1440 N N . PRO A 1 181 ? -10.812 -54.562 -6.438 1 74 181 PRO A N 1
ATOM 1441 C CA . PRO A 1 181 ? -11.695 -53.562 -5.824 1 74 181 PRO A CA 1
ATOM 1442 C C . PRO A 1 181 ? -12.672 -52.938 -6.82 1 74 181 PRO A C 1
ATOM 1444 O O . PRO A 1 181 ? -12.359 -52.844 -8.008 1 74 181 PRO A O 1
ATOM 1447 N N . CYS A 1 182 ? -13.867 -52.719 -6.422 1 71.06 182 CYS A N 1
ATOM 1448 C CA . CYS A 1 182 ? -14.875 -52.062 -7.238 1 71.06 182 CYS A CA 1
ATOM 1449 C C . CYS A 1 182 ? -14.922 -50.562 -6.953 1 71.06 182 CYS A C 1
ATOM 1451 O O . CYS A 1 182 ? -15.789 -50.094 -6.215 1 71.06 182 CYS A O 1
ATOM 1453 N N . THR A 1 183 ? -13.883 -49.906 -7.441 1 80.19 183 THR A N 1
ATOM 1454 C CA . THR A 1 183 ? -13.844 -48.469 -7.207 1 80.19 183 THR A CA 1
ATOM 1455 C C . THR A 1 183 ? -13.758 -47.719 -8.531 1 80.19 183 THR A C 1
ATOM 1457 O O . THR A 1 183 ? -13.453 -48.312 -9.57 1 80.19 183 THR A O 1
ATOM 1460 N N . LYS A 1 184 ? -14.172 -46.594 -8.492 1 84.19 184 LYS A N 1
ATOM 1461 C CA . LYS A 1 184 ? -14.078 -45.75 -9.672 1 84.19 184 LYS A CA 1
ATOM 1462 C C . LYS A 1 184 ? -12.625 -45.562 -10.102 1 84.19 184 LYS A C 1
ATOM 1464 O O . LYS A 1 184 ? -12.336 -45.438 -11.297 1 84.19 184 LYS A O 1
ATOM 1469 N N . GLU A 1 185 ? -11.75 -45.531 -9.172 1 89.94 185 GLU A N 1
ATOM 1470 C CA . GLU A 1 185 ? -10.32 -45.438 -9.484 1 89.94 185 GLU A CA 1
ATOM 1471 C C . GLU A 1 185 ? -9.875 -46.656 -10.32 1 89.94 185 GLU A C 1
ATOM 1473 O O . GLU A 1 185 ? -9.094 -46.5 -11.258 1 89.94 185 GLU A O 1
ATOM 1478 N N . GLN A 1 186 ? -10.414 -47.75 -9.836 1 84.25 186 GLN A N 1
ATOM 1479 C CA . GLN A 1 186 ? -10.07 -48.969 -10.578 1 84.25 186 GLN A CA 1
ATOM 1480 C C . GLN A 1 186 ? -10.609 -48.906 -12.008 1 84.25 186 GLN A C 1
ATOM 1482 O O . GLN A 1 186 ? -9.961 -49.406 -12.938 1 84.25 186 GLN A O 1
ATOM 1487 N N . ASP A 1 187 ? -11.742 -48.406 -12.141 1 82.69 187 ASP A N 1
ATOM 1488 C CA . ASP A 1 187 ? -12.297 -48.219 -13.477 1 82.69 187 ASP A CA 1
ATOM 1489 C C . ASP A 1 187 ? -11.359 -47.344 -14.336 1 82.69 187 ASP A C 1
ATOM 1491 O O . ASP A 1 187 ? -11.086 -47.688 -15.492 1 82.69 187 ASP A O 1
ATOM 1495 N N . LEU A 1 188 ? -10.906 -46.281 -13.812 1 89.12 188 LEU A N 1
ATOM 1496 C CA . LEU A 1 188 ? -9.992 -45.406 -14.508 1 89.12 188 LEU A CA 1
ATOM 1497 C C . LEU A 1 188 ? -8.695 -46.094 -14.867 1 89.12 188 LEU A C 1
ATOM 1499 O O . LEU A 1 188 ? -8.227 -46 -16 1 89.12 188 LEU A O 1
ATOM 1503 N N . LYS A 1 189 ? -8.117 -46.75 -13.875 1 89.31 189 LYS A N 1
ATOM 1504 C CA . LYS A 1 189 ? -6.863 -47.469 -14.102 1 89.31 189 LYS A CA 1
ATOM 1505 C C . LYS A 1 189 ? -7.012 -48.5 -15.219 1 89.31 189 LYS A C 1
ATOM 1507 O O . LYS A 1 189 ? -6.129 -48.625 -16.062 1 89.31 189 LYS A O 1
ATOM 1512 N N . THR A 1 190 ? -8.109 -49.156 -15.148 1 81.56 190 THR A N 1
ATOM 1513 C CA . THR A 1 190 ? -8.383 -50.188 -16.172 1 81.56 190 THR A CA 1
ATOM 1514 C C . THR A 1 190 ? -8.531 -49.531 -17.547 1 81.56 190 THR A C 1
ATOM 1516 O O . THR A 1 190 ? -8 -50.062 -18.531 1 81.56 190 THR A O 1
ATOM 1519 N N . ALA A 1 191 ? -9.219 -48.5 -17.609 1 84.25 191 ALA A N 1
ATOM 1520 C CA . ALA A 1 191 ? -9.43 -47.812 -18.875 1 84.25 191 ALA A CA 1
ATOM 1521 C C . ALA A 1 191 ? -8.109 -47.281 -19.422 1 84.25 191 ALA A C 1
ATOM 1523 O O . ALA A 1 191 ? -7.863 -47.344 -20.641 1 84.25 191 ALA A O 1
ATOM 1524 N N . LEU A 1 192 ? -7.285 -46.75 -18.594 1 90.56 192 LEU A N 1
ATOM 1525 C CA . LEU A 1 192 ? -6 -46.219 -19.016 1 90.56 192 LEU A CA 1
ATOM 1526 C C . LEU A 1 192 ? -5.059 -47.312 -19.469 1 90.56 192 LEU A C 1
ATOM 1528 O O . LEU A 1 192 ? -4.328 -47.156 -20.438 1 90.56 192 LEU A O 1
ATOM 1532 N N . ALA A 1 193 ? -5.078 -48.375 -18.719 1 86.44 193 ALA A N 1
ATOM 1533 C CA . ALA A 1 193 ? -4.207 -49.5 -19.047 1 86.44 193 ALA A CA 1
ATOM 1534 C C . ALA A 1 193 ? -4.469 -50.031 -20.453 1 86.44 193 ALA A C 1
ATOM 1536 O O . ALA A 1 193 ? -3.543 -50.469 -21.141 1 86.44 193 ALA A O 1
ATOM 1537 N N . ALA A 1 194 ? -5.73 -49.938 -20.812 1 80.75 194 ALA A N 1
ATOM 1538 C CA . ALA A 1 194 ? -6.102 -50.375 -22.156 1 80.75 194 ALA A CA 1
ATOM 1539 C C . ALA A 1 194 ? -5.391 -49.531 -23.219 1 80.75 194 ALA A C 1
ATOM 1541 O O . ALA A 1 194 ? -5.168 -50 -24.344 1 80.75 194 ALA A O 1
ATOM 1542 N N . LYS A 1 195 ? -4.965 -48.438 -22.891 1 85.25 195 LYS A N 1
ATOM 1543 C CA . LYS A 1 195 ? -4.262 -47.531 -23.812 1 85.25 195 LYS A CA 1
ATOM 1544 C C . LYS A 1 195 ? -2.77 -47.5 -23.5 1 85.25 195 LYS A C 1
ATOM 1546 O O . LYS A 1 195 ? -2.051 -46.625 -24.016 1 85.25 195 LYS A O 1
ATOM 1551 N N . GLY A 1 196 ? -2.387 -48.312 -22.547 1 87 196 GLY A N 1
ATOM 1552 C CA . GLY A 1 196 ? -0.983 -48.375 -22.156 1 87 196 GLY A CA 1
ATOM 1553 C C . GLY A 1 196 ? -0.565 -47.219 -21.281 1 87 196 GLY A C 1
ATOM 1554 O O . GLY A 1 196 ? 0.606 -46.812 -21.266 1 87 196 GLY A O 1
ATOM 1555 N N . ARG A 1 197 ? -1.54 -46.688 -20.672 1 92.44 197 ARG A N 1
ATOM 1556 C CA . ARG A 1 197 ? -1.259 -45.562 -19.812 1 92.44 197 ARG A CA 1
ATOM 1557 C C . ARG A 1 197 ? -1.567 -45.875 -18.344 1 92.44 197 ARG A C 1
ATOM 1559 O O . ARG A 1 197 ? -2.197 -46.906 -18.062 1 92.44 197 ARG A O 1
ATOM 1566 N N . SER A 1 198 ? -1.064 -45.094 -17.484 1 93.81 198 SER A N 1
ATOM 1567 C CA . SER A 1 198 ? -1.342 -45.156 -16.047 1 93.81 198 SER A CA 1
ATOM 1568 C C . SER A 1 198 ? -1.562 -43.781 -15.461 1 93.81 198 SER A C 1
ATOM 1570 O O . SER A 1 198 ? -1.13 -42.781 -16.047 1 93.81 198 SER A O 1
ATOM 1572 N N . PRO A 1 199 ? -2.295 -43.75 -14.43 1 93.56 199 PRO A N 1
ATOM 1573 C CA . PRO A 1 199 ? -2.404 -42.438 -13.781 1 93.56 199 PRO A CA 1
ATOM 1574 C C . PRO A 1 199 ? -1.045 -41.844 -13.406 1 93.56 199 PRO A C 1
ATOM 1576 O O . PRO A 1 199 ? -0.108 -42.594 -13.109 1 93.56 199 PRO A O 1
ATOM 1579 N N . GLN A 1 200 ? -0.964 -40.531 -13.5 1 93.81 200 GLN A N 1
ATOM 1580 C CA . GLN A 1 200 ? 0.242 -39.781 -13.141 1 93.81 200 GLN A CA 1
ATOM 1581 C C . GLN A 1 200 ? 1.404 -40.156 -14.062 1 93.81 200 GLN A C 1
ATOM 1583 O O . GLN A 1 200 ? 2.551 -40.25 -13.617 1 93.81 200 GLN A O 1
ATOM 1588 N N . ASP A 1 201 ? 1.092 -40.438 -15.258 1 93.44 201 ASP A N 1
ATOM 1589 C CA . ASP A 1 201 ? 2.117 -40.781 -16.234 1 93.44 201 ASP A CA 1
ATOM 1590 C C . ASP A 1 201 ? 2.893 -39.531 -16.688 1 93.44 201 ASP A C 1
ATOM 1592 O O . ASP A 1 201 ? 3.807 -39.625 -17.5 1 93.44 201 ASP A O 1
ATOM 1596 N N . TYR A 1 202 ? 2.512 -38.375 -16.141 1 93.12 202 TYR A N 1
ATOM 1597 C CA . TYR A 1 202 ? 3.289 -37.188 -16.391 1 93.12 202 TYR A CA 1
ATOM 1598 C C . TYR A 1 202 ? 3.49 -36.375 -15.109 1 93.12 202 TYR A C 1
ATOM 1600 O O . TYR A 1 202 ? 2.572 -36.25 -14.297 1 93.12 202 TYR A O 1
ATOM 1608 N N . SER A 1 203 ? 4.609 -35.969 -14.938 1 90.75 203 SER A N 1
ATOM 1609 C CA . SER A 1 203 ? 4.988 -35.031 -13.891 1 90.75 203 SER A CA 1
ATOM 1610 C C . SER A 1 203 ? 6.043 -34.062 -14.383 1 90.75 203 SER A C 1
ATOM 1612 O O . SER A 1 203 ? 6.922 -34.406 -15.164 1 90.75 203 SER A O 1
ATOM 1614 N N . SER A 1 204 ? 5.84 -32.844 -13.969 1 84.88 204 SER A N 1
ATOM 1615 C CA . SER A 1 204 ? 6.828 -31.844 -14.367 1 84.88 204 SER A CA 1
ATOM 1616 C C . SER A 1 204 ? 8.039 -31.859 -13.438 1 84.88 204 SER A C 1
ATOM 1618 O O . SER A 1 204 ? 9.031 -31.172 -13.688 1 84.88 204 SER A O 1
ATOM 1620 N N . LYS A 1 205 ? 8.008 -32.688 -12.484 1 84.31 205 LYS A N 1
ATOM 1621 C CA . LYS A 1 205 ? 9.117 -32.75 -11.531 1 84.31 205 LYS A CA 1
ATOM 1622 C C . LYS A 1 205 ? 10.281 -33.562 -12.109 1 84.31 205 LYS A C 1
ATOM 1624 O O . LYS A 1 205 ? 10.07 -34.562 -12.789 1 84.31 205 LYS A O 1
ATOM 1629 N N . PHE A 1 206 ? 11.383 -33.062 -11.875 1 82.12 206 PHE A N 1
ATOM 1630 C CA . PHE A 1 206 ? 12.602 -33.75 -12.336 1 82.12 206 PHE A CA 1
ATOM 1631 C C . PHE A 1 206 ? 12.945 -34.938 -11.445 1 82.12 206 PHE A C 1
ATOM 1633 O O . PHE A 1 206 ? 12.961 -34.812 -10.219 1 82.12 206 PHE A O 1
ATOM 1640 N N . SER A 1 207 ? 13.07 -36.125 -12.039 1 82.38 207 SER A N 1
ATOM 1641 C CA . SER A 1 207 ? 13.414 -37.312 -11.242 1 82.38 207 SER A CA 1
ATOM 1642 C C . SER A 1 207 ? 14.344 -38.219 -12.008 1 82.38 207 SER A C 1
ATOM 1644 O O . SER A 1 207 ? 13.898 -39.031 -12.836 1 82.38 207 SER A O 1
ATOM 1646 N N . VAL A 1 208 ? 15.617 -38 -11.953 1 90.44 208 VAL A N 1
ATOM 1647 C CA . VAL A 1 208 ? 16.609 -38.875 -12.57 1 90.44 208 VAL A CA 1
ATOM 1648 C C . VAL A 1 208 ? 17.484 -39.531 -11.484 1 90.44 208 VAL A C 1
ATOM 1650 O O . VAL A 1 208 ? 17.891 -38.844 -10.539 1 90.44 208 VAL A O 1
ATOM 1653 N N . THR A 1 209 ? 17.641 -40.781 -11.609 1 93.25 209 THR A N 1
ATOM 1654 C CA . THR A 1 209 ? 18.5 -41.469 -10.664 1 93.25 209 THR A CA 1
ATOM 1655 C C . THR A 1 209 ? 19.891 -41.688 -11.258 1 93.25 209 THR A C 1
ATOM 1657 O O . THR A 1 209 ? 20.031 -42.281 -12.336 1 93.25 209 THR A O 1
ATOM 1660 N N . LEU A 1 210 ? 20.859 -41.25 -10.555 1 94.12 210 LEU A N 1
ATOM 1661 C CA . LEU A 1 210 ? 22.25 -41.406 -10.961 1 94.12 210 LEU A CA 1
ATOM 1662 C C . LEU A 1 210 ? 23.031 -42.25 -9.961 1 94.12 210 LEU A C 1
ATOM 1664 O O . LEU A 1 210 ? 22.625 -42.375 -8.805 1 94.12 210 LEU A O 1
ATOM 1668 N N . LYS A 1 211 ? 24.031 -42.844 -10.469 1 92.94 211 LYS A N 1
ATOM 1669 C CA . LYS A 1 211 ? 25 -43.531 -9.609 1 92.94 211 LYS A CA 1
ATOM 1670 C C . LYS A 1 211 ? 26.328 -42.781 -9.562 1 92.94 211 LYS A C 1
ATOM 1672 O O . LYS A 1 211 ? 26.766 -42.25 -10.57 1 92.94 211 LYS A O 1
ATOM 1677 N N . SER A 1 212 ? 26.891 -42.844 -8.406 1 90.88 212 SER A N 1
ATOM 1678 C CA . SER A 1 212 ? 28.078 -42.062 -8.156 1 90.88 212 SER A CA 1
ATOM 1679 C C . SER A 1 212 ? 29.219 -42.469 -9.078 1 90.88 212 SER A C 1
ATOM 1681 O O . SER A 1 212 ? 30.078 -41.656 -9.422 1 90.88 212 SER A O 1
ATOM 1683 N N . ASP A 1 213 ? 29.25 -43.688 -9.508 1 90.25 213 ASP A N 1
ATOM 1684 C CA . ASP A 1 213 ? 30.375 -44.219 -10.281 1 90.25 213 ASP A CA 1
ATOM 1685 C C . ASP A 1 213 ? 30.109 -44.125 -11.781 1 90.25 213 ASP A C 1
ATOM 1687 O O . ASP A 1 213 ? 30.953 -44.469 -12.602 1 90.25 213 ASP A O 1
ATOM 1691 N N . MET A 1 214 ? 29 -43.531 -12.102 1 89.69 214 MET A N 1
ATOM 1692 C CA . MET A 1 214 ? 28.672 -43.312 -13.516 1 89.69 214 MET A CA 1
ATOM 1693 C C . MET A 1 214 ? 29.625 -42.312 -14.164 1 89.69 214 MET A C 1
ATOM 1695 O O . MET A 1 214 ? 30.078 -41.375 -13.516 1 89.69 214 MET A O 1
ATOM 1699 N N . ALA A 1 215 ? 29.969 -42.656 -15.406 1 90.44 215 ALA A N 1
ATOM 1700 C CA . ALA A 1 215 ? 30.719 -41.656 -16.156 1 90.44 215 ALA A CA 1
ATOM 1701 C C . ALA A 1 215 ? 29.938 -40.344 -16.266 1 90.44 215 ALA A C 1
ATOM 1703 O O . ALA A 1 215 ? 28.703 -40.375 -16.438 1 90.44 215 ALA A O 1
ATOM 1704 N N . ALA A 1 216 ? 30.578 -39.281 -16.188 1 91 216 ALA A N 1
ATOM 1705 C CA . ALA A 1 216 ? 29.938 -37.969 -16.188 1 91 216 ALA A CA 1
ATOM 1706 C C . ALA A 1 216 ? 29.125 -37.75 -17.453 1 91 216 ALA A C 1
ATOM 1708 O O . ALA A 1 216 ? 28.031 -37.188 -17.406 1 91 216 ALA A O 1
ATOM 1709 N N . LEU A 1 217 ? 29.641 -38.219 -18.547 1 90.88 217 LEU A N 1
ATOM 1710 C CA . LEU A 1 217 ? 28.938 -38.062 -19.812 1 90.88 217 LEU A CA 1
ATOM 1711 C C . LEU A 1 217 ? 27.625 -38.812 -19.797 1 90.88 217 LEU A C 1
ATOM 1713 O O . LEU A 1 217 ? 26.594 -38.312 -20.234 1 90.88 217 LEU A O 1
ATOM 1717 N N . THR A 1 218 ? 27.641 -40 -19.312 1 91.25 218 THR A N 1
ATOM 1718 C CA . THR A 1 218 ? 26.453 -40.844 -19.25 1 91.25 218 THR A CA 1
ATOM 1719 C C . THR A 1 218 ? 25.406 -40.219 -18.328 1 91.25 218 THR A C 1
ATOM 1721 O O . THR A 1 218 ? 24.219 -40.219 -18.641 1 91.25 218 THR A O 1
ATOM 1724 N N . ALA A 1 219 ? 25.906 -39.719 -17.234 1 92.38 219 ALA A N 1
ATOM 1725 C CA . ALA A 1 219 ? 25.016 -39.062 -16.281 1 92.38 219 ALA A CA 1
ATOM 1726 C C . ALA A 1 219 ? 24.375 -37.812 -16.891 1 92.38 219 ALA A C 1
ATOM 1728 O O . ALA A 1 219 ? 23.172 -37.594 -16.781 1 92.38 219 ALA A O 1
ATOM 1729 N N . ALA A 1 220 ? 25.203 -37.062 -17.531 1 93.25 220 ALA A N 1
ATOM 1730 C CA . ALA A 1 220 ? 24.703 -35.844 -18.172 1 93.25 220 ALA A CA 1
ATOM 1731 C C . ALA A 1 220 ? 23.656 -36.156 -19.234 1 93.25 220 ALA A C 1
ATOM 1733 O O . ALA A 1 220 ? 22.594 -35.531 -19.281 1 93.25 220 ALA A O 1
ATOM 1734 N N . LYS A 1 221 ? 23.906 -37.125 -20.047 1 94 221 LYS A N 1
ATOM 1735 C CA . LYS A 1 221 ? 22.969 -37.5 -21.094 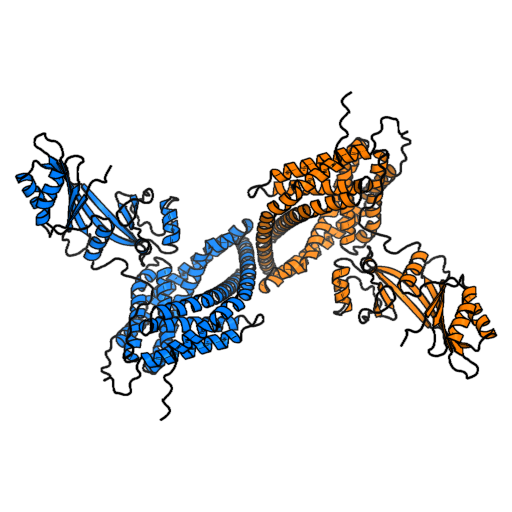1 94 221 LYS A CA 1
ATOM 1736 C C . LYS A 1 221 ? 21.641 -38 -20.516 1 94 221 LYS A C 1
ATOM 1738 O O . LYS A 1 221 ? 20.578 -37.75 -21.078 1 94 221 LYS A O 1
ATOM 1743 N N . SER A 1 222 ? 21.734 -38.656 -19.391 1 93.94 222 SER A N 1
ATOM 1744 C CA . SER A 1 222 ? 20.516 -39.094 -18.719 1 93.94 222 SER A CA 1
ATOM 1745 C C . SER A 1 222 ? 19.656 -37.906 -18.281 1 93.94 222 SER A C 1
ATOM 1747 O O . SER A 1 222 ? 18.438 -37.938 -18.438 1 93.94 222 SER A O 1
ATOM 1749 N N . ILE A 1 223 ? 20.297 -36.969 -17.766 1 94.88 223 ILE A N 1
ATOM 1750 C CA . ILE A 1 223 ? 19.609 -35.75 -17.312 1 94.88 223 ILE A CA 1
ATOM 1751 C C . ILE A 1 223 ? 18.953 -35.062 -18.516 1 94.88 223 ILE A C 1
ATOM 1753 O O . ILE A 1 223 ? 17.766 -34.75 -18.469 1 94.88 223 ILE A O 1
ATOM 1757 N N . TYR A 1 224 ? 19.703 -34.906 -19.578 1 96.25 224 TYR A N 1
ATOM 1758 C CA . TYR A 1 224 ? 19.219 -34.156 -20.734 1 96.25 224 TYR A CA 1
ATOM 1759 C C . TYR A 1 224 ? 18.125 -34.938 -21.453 1 96.25 224 TYR A C 1
ATOM 1761 O O . TYR A 1 224 ? 17.203 -34.344 -22.016 1 96.25 224 TYR A O 1
ATOM 1769 N N . ARG A 1 225 ? 18.188 -36.25 -21.422 1 96.25 225 ARG A N 1
ATOM 1770 C CA . ARG A 1 225 ? 17.141 -37.062 -22.016 1 96.25 225 ARG A CA 1
ATOM 1771 C C . ARG A 1 225 ? 15.812 -36.875 -21.297 1 96.25 225 ARG A C 1
ATOM 1773 O O . ARG A 1 225 ? 14.758 -36.812 -21.922 1 96.25 225 ARG A O 1
ATOM 1780 N N . ASP A 1 226 ? 15.945 -36.844 -20.031 1 95.81 226 ASP A N 1
ATOM 1781 C CA . ASP A 1 226 ? 14.742 -36.625 -19.234 1 95.81 226 ASP A CA 1
ATOM 1782 C C . ASP A 1 226 ? 14.125 -35.25 -19.578 1 95.81 226 ASP A C 1
ATOM 1784 O O . ASP A 1 226 ? 12.914 -35.156 -19.781 1 95.81 226 ASP A O 1
ATOM 1788 N N . LEU A 1 227 ? 14.914 -34.281 -19.672 1 96.94 227 LEU A N 1
ATOM 1789 C CA . LEU A 1 227 ? 14.461 -32.906 -19.969 1 96.94 227 LEU A CA 1
ATOM 1790 C C . LEU A 1 227 ? 13.891 -32.844 -21.391 1 96.94 227 LEU A C 1
ATOM 1792 O O . LEU A 1 227 ? 12.867 -32.188 -21.609 1 96.94 227 LEU A O 1
ATOM 1796 N N . LEU A 1 228 ? 14.555 -33.5 -22.312 1 97.44 228 LEU A N 1
ATOM 1797 C CA . LEU A 1 228 ? 14.031 -33.562 -23.672 1 97.44 228 LEU A CA 1
ATOM 1798 C C . LEU A 1 228 ? 12.664 -34.25 -23.703 1 97.44 228 LEU A C 1
ATOM 1800 O O . LEU A 1 228 ? 11.773 -33.812 -24.438 1 97.44 228 LEU A O 1
ATOM 1804 N N . GLY A 1 229 ? 12.516 -35.312 -22.938 1 96.62 229 GLY A N 1
ATOM 1805 C CA . GLY A 1 229 ? 11.219 -35.969 -22.812 1 96.62 229 GLY A CA 1
ATOM 1806 C C . GLY A 1 229 ? 10.117 -35.031 -22.375 1 96.62 229 GLY A C 1
ATOM 1807 O O . GLY A 1 229 ? 9.016 -35.031 -22.922 1 96.62 229 GLY A O 1
ATOM 1808 N N . THR A 1 230 ? 10.406 -34.219 -21.406 1 96.94 230 THR A N 1
ATOM 1809 C CA . THR A 1 230 ? 9.453 -33.219 -20.922 1 96.94 230 THR A CA 1
ATOM 1810 C C . THR A 1 230 ? 9.086 -32.25 -22.031 1 96.94 230 THR A C 1
ATOM 1812 O O . THR A 1 230 ? 7.91 -31.891 -22.188 1 96.94 230 THR A O 1
ATOM 1815 N N . MET A 1 231 ? 10.062 -31.75 -22.766 1 97.69 231 MET A N 1
ATOM 1816 C CA . MET A 1 231 ? 9.805 -30.844 -23.875 1 97.69 231 MET A CA 1
ATOM 1817 C C . MET A 1 231 ? 8.867 -31.469 -24.891 1 97.69 231 MET A C 1
ATOM 1819 O O . MET A 1 231 ? 7.863 -30.859 -25.281 1 97.69 231 MET A O 1
ATOM 1823 N N . GLN A 1 232 ? 9.164 -32.688 -25.25 1 97.69 232 GLN A N 1
ATOM 1824 C CA . GLN A 1 232 ? 8.406 -33.375 -26.281 1 97.69 232 GLN A CA 1
ATOM 1825 C C . GLN A 1 232 ? 6.977 -33.656 -25.844 1 97.69 232 GLN A C 1
ATOM 1827 O O . GLN A 1 232 ? 6.035 -33.531 -26.625 1 97.69 232 GLN A O 1
ATOM 1832 N N . LYS A 1 233 ? 6.809 -34.031 -24.609 1 96.94 233 LYS A N 1
ATOM 1833 C CA . LYS A 1 233 ? 5.484 -34.344 -24.078 1 96.94 233 LYS A CA 1
ATOM 1834 C C . LYS A 1 233 ? 4.602 -33.094 -24.031 1 96.94 233 LYS A C 1
ATOM 1836 O O . LYS A 1 233 ? 3.375 -33.188 -24.094 1 96.94 233 LYS A O 1
ATOM 1841 N N . ASN A 1 234 ? 5.156 -31.938 -23.953 1 97.88 234 ASN A N 1
ATOM 1842 C CA . ASN A 1 234 ? 4.379 -30.719 -23.781 1 97.88 234 ASN A CA 1
ATOM 1843 C C . ASN A 1 234 ? 4.168 -30 -25.094 1 97.88 234 ASN A C 1
ATOM 1845 O O . ASN A 1 234 ? 3.381 -29.047 -25.188 1 97.88 234 ASN A O 1
ATOM 1849 N N . GLU A 1 235 ? 4.824 -30.391 -26.141 1 98.12 235 GLU A N 1
ATOM 1850 C CA . GLU A 1 235 ? 4.84 -29.688 -27.422 1 98.12 235 GLU A CA 1
ATOM 1851 C C . GLU A 1 235 ? 3.434 -29.578 -28 1 98.12 235 GLU A C 1
ATOM 1853 O O . GLU A 1 235 ? 3.006 -28.5 -28.391 1 98.12 235 GLU A O 1
ATOM 1858 N N . GLN A 1 236 ? 2.709 -30.656 -28.047 1 97.62 236 GLN A N 1
ATOM 1859 C CA . GLN A 1 236 ? 1.385 -30.656 -28.672 1 97.62 236 GLN A CA 1
ATOM 1860 C C . GLN A 1 236 ? 0.438 -29.719 -27.906 1 97.62 236 GLN A C 1
ATOM 1862 O O . GLN A 1 236 ? -0.381 -29.031 -28.531 1 97.62 236 GLN A O 1
ATOM 1867 N N . GLY A 1 237 ? 0.496 -29.781 -26.562 1 97.81 237 GLY A N 1
ATOM 1868 C CA . GLY A 1 237 ? -0.33 -28.875 -25.781 1 97.81 237 GLY A CA 1
ATOM 1869 C C . GLY A 1 237 ? -0.086 -27.406 -26.094 1 97.81 237 GLY A C 1
ATOM 1870 O O . GLY A 1 237 ? -1.002 -26.594 -26 1 97.81 237 GLY A O 1
ATOM 1871 N N . ILE A 1 238 ? 1.161 -27.031 -26.453 1 98.31 238 ILE A N 1
ATOM 1872 C CA . ILE A 1 238 ? 1.506 -25.672 -26.844 1 98.31 238 ILE A CA 1
ATOM 1873 C C . ILE A 1 238 ? 0.895 -25.344 -28.203 1 98.31 238 ILE A C 1
ATOM 1875 O O . ILE A 1 238 ? 0.278 -24.297 -28.391 1 98.31 238 ILE A O 1
ATOM 1879 N N . LEU A 1 239 ? 1.073 -26.297 -29.141 1 98.06 239 LEU A N 1
ATOM 1880 C CA . LEU A 1 239 ? 0.58 -26.109 -30.5 1 98.06 239 LEU A CA 1
ATOM 1881 C C . LEU A 1 239 ? -0.935 -25.922 -30.516 1 98.06 239 LEU A C 1
ATOM 1883 O O . LEU A 1 239 ? -1.465 -25.109 -31.266 1 98.06 239 LEU A O 1
ATOM 1887 N N . ASP A 1 240 ? -1.615 -26.656 -29.609 1 97.12 240 ASP A N 1
ATOM 1888 C CA . ASP A 1 240 ? -3.072 -26.609 -29.531 1 97.12 240 ASP A CA 1
ATOM 1889 C C . ASP A 1 240 ? -3.537 -25.484 -28.594 1 97.12 240 ASP A C 1
ATOM 1891 O O . ASP A 1 240 ? -4.738 -25.25 -28.453 1 97.12 240 ASP A O 1
ATOM 1895 N N . ASP A 1 241 ? -2.631 -24.859 -27.969 1 97.19 241 ASP A N 1
ATOM 1896 C CA . ASP A 1 241 ? -2.908 -23.766 -27.016 1 97.19 241 ASP A CA 1
ATOM 1897 C C . ASP A 1 241 ? -3.932 -24.203 -25.969 1 97.19 241 ASP A C 1
ATOM 1899 O O . ASP A 1 241 ? -4.941 -23.531 -25.766 1 97.19 241 ASP A O 1
ATOM 1903 N N . LEU A 1 242 ? -3.67 -25.344 -25.297 1 96.38 242 LEU A N 1
ATOM 1904 C CA . LEU A 1 242 ? -4.613 -25.922 -24.359 1 96.38 242 LEU A CA 1
ATOM 1905 C C . LEU A 1 242 ? -4.625 -25.141 -23.047 1 96.38 242 LEU A C 1
ATOM 1907 O O . LEU A 1 242 ? -5.691 -24.734 -22.578 1 96.38 242 LEU A O 1
ATOM 1911 N N . ASP A 1 243 ? -3.572 -24.984 -22.375 1 96.75 243 ASP A N 1
ATOM 1912 C CA . ASP A 1 243 ? -3.4 -24.109 -21.234 1 96.75 243 ASP A CA 1
ATOM 1913 C C . ASP A 1 243 ? -1.961 -23.609 -21.125 1 96.75 243 ASP A C 1
ATOM 1915 O O . ASP A 1 243 ? -1.089 -24.062 -21.875 1 96.75 243 ASP A O 1
ATOM 1919 N N . SER A 1 244 ? -1.642 -22.703 -20.234 1 97.12 244 SER A N 1
ATOM 1920 C CA . SER A 1 244 ? -0.368 -21.984 -20.219 1 97.12 244 SER A CA 1
ATOM 1921 C C . SER A 1 244 ? 0.737 -22.859 -19.625 1 97.12 244 SER A C 1
ATOM 1923 O O . SER A 1 244 ? 1.922 -22.547 -19.766 1 97.12 244 SER A O 1
ATOM 1925 N N . GLU A 1 245 ? 0.358 -23.938 -18.953 1 97.62 245 GLU A N 1
ATOM 1926 C CA . GLU A 1 245 ? 1.351 -24.703 -18.203 1 97.62 245 GLU A CA 1
ATOM 1927 C C . GLU A 1 245 ? 2.178 -25.594 -19.141 1 97.62 245 GLU A C 1
ATOM 1929 O O . GLU A 1 245 ? 3.303 -25.969 -18.797 1 97.62 245 GLU A O 1
ATOM 1934 N N . PHE A 1 246 ? 1.613 -25.922 -20.266 1 98.19 246 PHE A N 1
ATOM 1935 C CA . PHE A 1 246 ? 2.398 -26.688 -21.234 1 98.19 246 PHE A CA 1
ATOM 1936 C C . PHE A 1 246 ? 3.656 -25.922 -21.625 1 98.19 246 PHE A C 1
ATOM 1938 O O . PHE A 1 246 ? 4.758 -26.469 -21.594 1 98.19 246 PHE A O 1
ATOM 1945 N N . LEU A 1 247 ? 3.459 -24.672 -22 1 98.44 247 LEU A N 1
ATOM 1946 C CA . LEU A 1 247 ? 4.598 -23.828 -22.344 1 98.44 247 LEU A CA 1
ATOM 1947 C C . LEU A 1 247 ? 5.508 -23.609 -21.141 1 98.44 247 LEU A C 1
ATOM 1949 O O . LEU A 1 247 ? 6.73 -23.578 -21.281 1 98.44 247 LEU A O 1
ATOM 1953 N N . HIS A 1 248 ? 4.891 -23.453 -19.984 1 97.62 248 HIS A N 1
ATOM 1954 C CA . HIS A 1 248 ? 5.676 -23.281 -18.766 1 97.62 248 HIS A CA 1
ATOM 1955 C C . HIS A 1 248 ? 6.633 -24.438 -18.562 1 97.62 248 HIS A C 1
ATOM 1957 O O . HIS A 1 248 ? 7.84 -24.234 -18.391 1 97.62 248 HIS A O 1
ATOM 1963 N N . ASP A 1 249 ? 6.129 -25.625 -18.578 1 97.56 249 ASP A N 1
ATOM 1964 C CA . ASP A 1 249 ? 6.941 -26.828 -18.375 1 97.56 249 ASP A CA 1
ATOM 1965 C C . ASP A 1 249 ? 8 -26.969 -19.453 1 97.56 249 ASP A C 1
ATOM 1967 O O . ASP A 1 249 ? 9.141 -27.344 -19.172 1 97.56 249 ASP A O 1
ATOM 1971 N N . PHE A 1 250 ? 7.578 -26.688 -20.656 1 98.12 250 PHE A N 1
ATOM 1972 C CA . PHE A 1 250 ? 8.492 -26.688 -21.797 1 98.12 250 PHE A CA 1
ATOM 1973 C C . PHE A 1 250 ? 9.664 -25.75 -21.547 1 98.12 250 PHE A C 1
ATOM 1975 O O . PHE A 1 250 ? 10.82 -26.156 -21.703 1 98.12 250 PHE A O 1
ATOM 1982 N N . ARG A 1 251 ? 9.414 -24.578 -21.078 1 97.38 251 ARG A N 1
ATOM 1983 C CA . ARG A 1 251 ? 10.438 -23.562 -20.859 1 97.38 251 ARG A CA 1
ATOM 1984 C C . ARG A 1 251 ? 11.32 -23.938 -19.672 1 97.38 251 ARG A C 1
ATOM 1986 O O . ARG A 1 251 ? 12.523 -23.641 -19.672 1 97.38 251 ARG A O 1
ATOM 1993 N N . VAL A 1 252 ? 10.727 -24.438 -18.672 1 95.69 252 VAL A N 1
ATOM 1994 C CA . VAL A 1 252 ? 11.516 -24.875 -17.531 1 95.69 252 VAL A CA 1
ATOM 1995 C C . VAL A 1 252 ? 12.539 -25.906 -17.984 1 95.69 252 VAL A C 1
ATOM 1997 O O . VAL A 1 252 ? 13.711 -25.859 -17.594 1 95.69 252 VAL A O 1
ATOM 2000 N N . ALA A 1 253 ? 12.117 -26.828 -18.828 1 96.94 253 ALA A N 1
ATOM 2001 C CA . ALA A 1 253 ? 13.023 -27.844 -19.344 1 96.94 253 ALA A CA 1
ATOM 2002 C C . ALA A 1 253 ? 14.133 -27.219 -20.172 1 96.94 253 ALA A C 1
ATOM 2004 O O . ALA A 1 253 ? 15.289 -27.641 -20.094 1 96.94 253 ALA A O 1
ATOM 2005 N N . ILE A 1 254 ? 13.789 -26.25 -20.953 1 97.5 254 ILE A N 1
ATOM 2006 C CA . ILE A 1 254 ? 14.773 -25.516 -21.75 1 97.5 254 ILE A CA 1
ATOM 2007 C C . ILE A 1 254 ? 15.781 -24.844 -20.812 1 97.5 254 ILE A C 1
ATOM 2009 O O . ILE A 1 254 ? 17 -24.984 -21 1 97.5 254 ILE A O 1
ATOM 2013 N N . ARG A 1 255 ? 15.266 -24.141 -19.828 1 94.62 255 ARG A N 1
ATOM 2014 C CA . ARG A 1 255 ? 16.125 -23.406 -18.906 1 94.62 255 ARG A CA 1
ATOM 2015 C C . ARG A 1 255 ? 17.031 -24.359 -18.141 1 94.62 255 ARG A C 1
ATOM 2017 O O . ARG A 1 255 ? 18.219 -24.062 -17.906 1 94.62 255 ARG A O 1
ATOM 2024 N N . ARG A 1 256 ? 16.516 -25.453 -17.703 1 94.94 256 ARG A N 1
ATOM 2025 C CA . ARG A 1 256 ? 17.312 -26.469 -17 1 94.94 256 ARG A CA 1
ATOM 2026 C C . ARG A 1 256 ? 18.406 -27.031 -17.922 1 94.94 256 ARG A C 1
ATOM 2028 O O . ARG A 1 256 ? 19.531 -27.234 -17.484 1 94.94 256 ARG A O 1
ATOM 2035 N N . THR A 1 257 ? 18.047 -27.281 -19.141 1 96.38 257 THR A N 1
ATOM 2036 C CA . THR A 1 257 ? 19.016 -27.781 -20.109 1 96.38 257 THR A CA 1
ATOM 2037 C C . THR A 1 257 ? 20.156 -26.766 -20.297 1 96.38 257 THR A C 1
ATOM 2039 O O . THR A 1 257 ? 21.328 -27.141 -20.25 1 96.38 257 THR A O 1
ATOM 2042 N N . ARG A 1 258 ? 19.75 -25.547 -20.453 1 94.94 258 ARG A N 1
ATOM 2043 C CA . ARG A 1 258 ? 20.75 -24.5 -20.625 1 94.94 258 ARG A CA 1
ATOM 2044 C C . ARG A 1 258 ? 21.656 -24.406 -19.391 1 94.94 258 ARG A C 1
ATOM 2046 O O . ARG A 1 258 ? 22.875 -24.281 -19.531 1 94.94 258 ARG A O 1
ATOM 2053 N N . SER A 1 259 ? 21.078 -24.484 -18.266 1 92.81 259 SER A N 1
ATOM 2054 C CA . SER A 1 259 ? 21.844 -24.453 -17.031 1 92.81 259 SER A CA 1
ATOM 2055 C C . SER A 1 259 ? 22.797 -25.641 -16.953 1 92.81 259 SER A C 1
ATOM 2057 O O . SER A 1 259 ? 23.953 -25.5 -16.531 1 92.81 259 SER A O 1
ATOM 2059 N N . GLY A 1 260 ? 22.312 -26.781 -17.297 1 93.19 260 GLY A N 1
ATOM 2060 C CA . GLY A 1 260 ? 23.156 -27.969 -17.312 1 93.19 260 GLY A CA 1
ATOM 2061 C C . GLY A 1 260 ? 24.328 -27.859 -18.266 1 93.19 260 GLY A C 1
ATOM 2062 O O . GLY A 1 260 ? 25.438 -28.25 -17.938 1 93.19 260 GLY A O 1
ATOM 2063 N N . LEU A 1 261 ? 24.078 -27.344 -19.438 1 94 261 LEU A N 1
ATOM 2064 C CA . LEU A 1 261 ? 25.109 -27.203 -20.453 1 94 261 LEU A CA 1
ATOM 2065 C C . LEU A 1 261 ? 26.188 -26.219 -19.984 1 94 261 LEU A C 1
ATOM 2067 O O . LEU A 1 261 ? 27.344 -26.297 -20.438 1 94 261 LEU A O 1
ATOM 2071 N N . ASP A 1 262 ? 25.797 -25.406 -19.109 1 90.12 262 ASP A N 1
ATOM 2072 C CA . ASP A 1 262 ? 26.75 -24.453 -18.547 1 90.12 262 ASP A CA 1
ATOM 2073 C C . ASP A 1 262 ? 27.531 -25.062 -17.391 1 90.12 262 ASP A C 1
ATOM 2075 O O . ASP A 1 262 ? 28.75 -24.875 -17.281 1 90.12 262 ASP A O 1
ATOM 2079 N N . MET A 1 263 ? 26.891 -25.828 -16.547 1 86.62 263 MET A N 1
ATOM 2080 C CA . MET A 1 263 ? 27.484 -26.297 -15.297 1 86.62 263 MET A CA 1
ATOM 2081 C C . MET A 1 263 ? 28.25 -27.609 -15.508 1 86.62 263 MET A C 1
ATOM 2083 O O . MET A 1 263 ? 29.266 -27.844 -14.867 1 86.62 263 MET A O 1
ATOM 2087 N N . ILE A 1 264 ? 27.734 -28.469 -16.375 1 86.38 264 ILE A N 1
ATOM 2088 C CA . ILE A 1 264 ? 28.344 -29.781 -16.594 1 86.38 264 ILE A CA 1
ATOM 2089 C C . ILE A 1 264 ? 29.125 -29.766 -17.906 1 86.38 264 ILE A C 1
ATOM 2091 O O . ILE A 1 264 ? 29.172 -30.781 -18.609 1 86.38 264 ILE A O 1
ATOM 2095 N N . LYS A 1 265 ? 29.609 -28.703 -18.281 1 77.25 265 LYS A N 1
ATOM 2096 C CA . LYS A 1 265 ? 30.203 -28.5 -19.594 1 77.25 265 LYS A CA 1
ATOM 2097 C C . LYS A 1 265 ? 31.422 -29.406 -19.797 1 77.25 265 LYS A C 1
ATOM 2099 O O . LYS A 1 265 ? 31.703 -29.828 -20.906 1 77.25 265 LYS A O 1
ATOM 2104 N N . LYS A 1 266 ? 32.062 -29.797 -18.75 1 81.62 266 LYS A N 1
ATOM 2105 C CA . LYS A 1 266 ? 33.281 -30.594 -18.875 1 81.62 266 LYS A CA 1
ATOM 2106 C C . LYS A 1 266 ? 32.938 -32.062 -19.188 1 81.62 266 LYS A C 1
ATOM 2108 O O . LYS A 1 266 ? 33.812 -32.812 -19.578 1 81.62 266 LYS A O 1
ATOM 2113 N N . ALA A 1 267 ? 31.703 -32.375 -19.031 1 84.25 267 ALA A N 1
ATOM 2114 C CA . ALA A 1 267 ? 31.281 -33.75 -19.297 1 84.25 267 ALA A CA 1
ATOM 2115 C C . ALA A 1 267 ? 31.047 -33.969 -20.781 1 84.25 267 ALA A C 1
ATOM 2117 O O . ALA A 1 267 ? 31.125 -35.094 -21.281 1 84.25 267 ALA A O 1
ATOM 2118 N N . LEU A 1 268 ? 30.734 -32.938 -21.516 1 86.5 268 LEU A N 1
ATOM 2119 C CA . LEU A 1 268 ? 30.453 -33.031 -22.953 1 86.5 268 LEU A CA 1
ATOM 2120 C C . LEU A 1 268 ? 31.609 -32.469 -23.781 1 86.5 268 LEU A C 1
ATOM 2122 O O . LEU A 1 268 ? 32.438 -31.719 -23.266 1 86.5 268 LEU A O 1
ATOM 2126 N N . GLU A 1 269 ? 31.656 -32.844 -25 1 87.62 269 GLU A N 1
ATOM 2127 C CA . GLU A 1 269 ? 32.625 -32.25 -25.922 1 87.62 269 GLU A CA 1
ATOM 2128 C C . GLU A 1 269 ? 32.375 -30.734 -26.047 1 87.62 269 GLU A C 1
ATOM 2130 O O . GLU A 1 269 ? 31.219 -30.312 -26.203 1 87.62 269 GLU A O 1
ATOM 2135 N N . PRO A 1 270 ? 33.344 -30.016 -26.016 1 89.94 270 PRO A N 1
ATOM 2136 C CA . PRO A 1 270 ? 33.219 -28.562 -26.016 1 89.94 270 PRO A CA 1
ATOM 2137 C C . PRO A 1 270 ? 32.438 -28.031 -27.219 1 89.94 270 PRO A C 1
ATOM 2139 O O . PRO A 1 270 ? 31.625 -27.109 -27.078 1 89.94 270 PRO A O 1
ATOM 2142 N N . LYS A 1 271 ? 32.656 -28.594 -28.344 1 91.38 271 LYS A N 1
ATOM 2143 C CA . LYS A 1 271 ? 31.969 -28.125 -29.562 1 91.38 271 LYS A CA 1
ATOM 2144 C C . LYS A 1 271 ? 30.469 -28.391 -29.469 1 91.38 271 LYS A C 1
ATOM 2146 O O . LYS A 1 271 ? 29.656 -27.578 -29.922 1 91.38 271 LYS A O 1
ATOM 2151 N N . ILE A 1 272 ? 30.141 -29.516 -28.938 1 90.5 272 ILE A N 1
ATOM 2152 C CA . ILE A 1 272 ? 28.734 -29.906 -28.797 1 90.5 272 ILE A CA 1
ATOM 2153 C C . ILE A 1 272 ? 28.062 -29 -27.75 1 90.5 272 ILE A C 1
ATOM 2155 O O . ILE A 1 272 ? 26.969 -28.5 -27.984 1 90.5 272 ILE A O 1
ATOM 2159 N N . SER A 1 273 ? 28.734 -28.828 -26.672 1 92.31 273 SER A N 1
ATOM 2160 C CA . SER A 1 273 ? 28.203 -27.953 -25.625 1 92.31 273 SER A CA 1
ATOM 2161 C C . SER A 1 273 ? 27.969 -26.547 -26.141 1 92.31 273 SER A C 1
ATOM 2163 O O . SER A 1 273 ? 26.922 -25.953 -25.875 1 92.31 273 SER A O 1
ATOM 2165 N N . ALA A 1 274 ? 28.859 -25.984 -26.891 1 94.19 274 ALA A N 1
ATOM 2166 C CA . ALA A 1 274 ? 28.75 -24.625 -27.422 1 94.19 274 ALA A CA 1
ATOM 2167 C C . ALA A 1 274 ? 27.594 -24.516 -28.406 1 94.19 274 ALA A C 1
ATOM 2169 O O . ALA A 1 274 ? 26.812 -23.562 -28.359 1 94.19 274 ALA A O 1
ATOM 2170 N N . ARG A 1 275 ? 27.484 -25.484 -29.234 1 95.75 275 ARG A N 1
ATOM 2171 C CA . ARG A 1 275 ? 26.422 -25.469 -30.234 1 95.75 275 ARG A CA 1
ATOM 2172 C C . ARG A 1 275 ? 25.047 -25.484 -29.578 1 95.75 275 ARG A C 1
ATOM 2174 O O . ARG A 1 275 ? 24.203 -24.625 -29.875 1 95.75 275 ARG A O 1
ATOM 2181 N N . PHE A 1 276 ? 24.859 -26.375 -28.703 1 96.44 276 PHE A N 1
ATOM 2182 C CA . PHE A 1 276 ? 23.531 -26.547 -28.156 1 96.44 276 PHE A CA 1
ATOM 2183 C C . PHE A 1 276 ? 23.219 -25.484 -27.109 1 96.44 276 PHE A C 1
ATOM 2185 O O . PHE A 1 276 ? 22.062 -25.156 -26.859 1 96.44 276 PHE A O 1
ATOM 2192 N N . LYS A 1 277 ? 24.219 -24.953 -26.547 1 95.75 277 LYS A N 1
ATOM 2193 C CA . LYS A 1 277 ? 24 -23.766 -25.734 1 95.75 277 LYS A CA 1
ATOM 2194 C C . LYS A 1 277 ? 23.344 -22.656 -26.547 1 95.75 277 LYS A C 1
ATOM 2196 O O . LYS A 1 277 ? 22.391 -22.016 -26.078 1 95.75 277 LYS A O 1
ATOM 2201 N N . GLU A 1 278 ? 23.797 -22.406 -27.703 1 97 278 GLU A N 1
ATOM 2202 C CA . GLU A 1 278 ? 23.25 -21.375 -28.578 1 97 278 GLU A CA 1
ATOM 2203 C C . GLU A 1 278 ? 21.844 -21.766 -29.062 1 97 278 GLU A C 1
ATOM 2205 O O . GLU A 1 278 ? 20.953 -20.906 -29.141 1 97 278 GLU A O 1
ATOM 2210 N N . GLU A 1 279 ? 21.719 -23 -29.422 1 97.88 279 GLU A N 1
ATOM 2211 C CA . GLU A 1 279 ? 20.438 -23.453 -29.922 1 97.88 279 GLU A CA 1
ATOM 2212 C C . GLU A 1 279 ? 19.359 -23.375 -28.844 1 97.88 279 GLU A C 1
ATOM 2214 O O . GLU A 1 279 ? 18.234 -22.953 -29.109 1 97.88 279 GLU A O 1
ATOM 2219 N N . PHE A 1 280 ? 19.688 -23.734 -27.656 1 98.06 280 PHE A N 1
ATOM 2220 C CA . PHE A 1 280 ? 18.703 -23.672 -26.562 1 98.06 280 PHE A CA 1
ATOM 2221 C C . PHE A 1 280 ? 18.469 -22.234 -26.125 1 98.06 280 PHE A C 1
ATOM 2223 O O . PHE A 1 280 ? 17.422 -21.906 -25.594 1 98.06 280 PHE A O 1
ATOM 2230 N N . ARG A 1 281 ? 19.438 -21.375 -26.328 1 97.19 281 ARG A N 1
ATOM 2231 C CA . ARG A 1 281 ? 19.203 -19.953 -26.156 1 97.19 281 ARG A CA 1
ATOM 2232 C C . ARG A 1 281 ? 18.141 -19.453 -27.141 1 97.19 281 ARG A C 1
ATOM 2234 O O . ARG A 1 281 ? 17.25 -18.672 -26.766 1 97.19 281 ARG A O 1
ATOM 2241 N N . TYR A 1 282 ? 18.281 -19.891 -28.328 1 97.88 282 TYR A N 1
ATOM 2242 C CA . TYR A 1 282 ? 17.297 -19.562 -29.359 1 97.88 282 TYR A CA 1
ATOM 2243 C C . TYR A 1 282 ? 15.906 -20.047 -28.969 1 97.88 282 TYR A C 1
ATOM 2245 O O . TYR A 1 282 ? 14.922 -19.297 -29.078 1 97.88 282 TYR A O 1
ATOM 2253 N N . LEU A 1 283 ? 15.797 -21.25 -28.422 1 98.31 283 LEU A N 1
ATOM 2254 C CA . LEU A 1 283 ? 14.508 -21.797 -28 1 98.31 283 LEU A CA 1
ATOM 2255 C C . LEU A 1 283 ? 13.922 -20.969 -26.859 1 98.31 283 LEU A C 1
ATOM 2257 O O . LEU A 1 283 ? 12.711 -20.75 -26.812 1 98.31 283 LEU A O 1
ATOM 2261 N N . GLY A 1 284 ? 14.781 -20.562 -26 1 97.56 284 GLY A N 1
ATOM 2262 C CA . GLY A 1 284 ? 14.336 -19.672 -24.938 1 97.56 284 GLY A CA 1
ATOM 2263 C C . GLY A 1 284 ? 13.773 -18.359 -25.453 1 97.56 284 GLY A C 1
ATOM 2264 O O . GLY A 1 284 ? 12.766 -17.859 -24.938 1 97.56 284 GLY A O 1
ATOM 2265 N N . LYS A 1 285 ? 14.359 -17.812 -26.469 1 97.44 285 LYS A N 1
ATOM 2266 C CA . LYS A 1 285 ? 13.984 -16.516 -27.016 1 97.44 285 LYS A CA 1
ATOM 2267 C C . LYS A 1 285 ? 12.625 -16.594 -27.719 1 97.44 285 LYS A C 1
ATOM 2269 O O . LYS A 1 285 ? 11.797 -15.695 -27.562 1 97.44 285 LYS A O 1
ATOM 2274 N N . ILE A 1 286 ? 12.391 -17.641 -28.406 1 97.25 286 ILE A N 1
ATOM 2275 C CA . ILE A 1 286 ? 11.172 -17.703 -29.219 1 97.25 286 ILE A CA 1
ATOM 2276 C C . ILE A 1 286 ? 9.984 -18.062 -28.328 1 97.25 286 ILE A C 1
ATOM 2278 O O . ILE A 1 286 ? 8.836 -17.797 -28.688 1 97.25 286 ILE A O 1
ATOM 2282 N N . THR A 1 287 ? 10.18 -18.688 -27.156 1 98.19 287 THR A N 1
ATOM 2283 C CA . THR A 1 287 ? 9.094 -19.109 -26.266 1 98.19 287 THR A CA 1
ATOM 2284 C C . THR A 1 287 ? 8.812 -18.031 -25.219 1 98.19 287 THR A C 1
ATOM 2286 O O . THR A 1 287 ? 7.762 -18.047 -24.578 1 98.19 287 THR A O 1
ATOM 2289 N N . GLY A 1 288 ? 9.602 -17.016 -25.109 1 97.06 288 GLY A N 1
ATOM 2290 C CA . GLY A 1 288 ? 9.578 -16.016 -24.062 1 97.06 288 GLY A CA 1
ATOM 2291 C C . GLY A 1 288 ? 8.375 -15.094 -24.141 1 97.06 288 GLY A C 1
ATOM 2292 O O . GLY A 1 288 ? 7.648 -14.93 -23.156 1 97.06 288 GLY A O 1
ATOM 2293 N N . PRO A 1 289 ? 8.133 -14.539 -25.281 1 96.81 289 PRO A N 1
ATOM 2294 C CA . PRO A 1 289 ? 7.07 -13.539 -25.406 1 96.81 289 PRO A CA 1
ATOM 2295 C C . PRO A 1 289 ? 5.703 -14.078 -24.984 1 96.81 289 PRO A C 1
ATOM 2297 O O . PRO A 1 289 ? 4.988 -13.43 -24.203 1 96.81 289 PRO A O 1
ATOM 2300 N N . VAL A 1 290 ? 5.328 -15.305 -25.422 1 97.81 290 VAL A N 1
ATOM 2301 C CA . VAL A 1 290 ? 4.039 -15.883 -25.047 1 97.81 290 VAL A CA 1
ATOM 2302 C C . VAL A 1 290 ? 4 -16.156 -23.547 1 97.81 290 VAL A C 1
ATOM 2304 O O . VAL A 1 290 ? 3.008 -15.844 -22.891 1 97.81 290 VAL A O 1
ATOM 2307 N N . ARG A 1 291 ? 5.07 -16.656 -23.047 1 97 291 ARG A N 1
ATOM 2308 C CA . ARG A 1 291 ? 5.109 -17.016 -21.641 1 97 291 ARG A CA 1
ATOM 2309 C C . ARG A 1 291 ? 4.984 -15.766 -20.766 1 97 291 ARG A C 1
ATOM 2311 O O . ARG A 1 291 ? 4.305 -15.789 -19.734 1 97 291 ARG A O 1
ATOM 2318 N N . ASP A 1 292 ? 5.641 -14.758 -21.172 1 95.69 292 ASP A N 1
ATOM 2319 C CA . ASP A 1 292 ? 5.559 -13.508 -20.422 1 95.69 292 ASP A CA 1
ATOM 2320 C C . ASP A 1 292 ? 4.117 -13.008 -20.344 1 95.69 292 ASP A C 1
ATOM 2322 O O . ASP A 1 292 ? 3.648 -12.617 -19.266 1 95.69 292 ASP A O 1
ATOM 2326 N N . LEU A 1 293 ? 3.477 -13.062 -21.422 1 96.75 293 LEU A N 1
ATOM 2327 C CA . LEU A 1 293 ? 2.092 -12.609 -21.469 1 96.75 293 LEU A CA 1
ATOM 2328 C C . LEU A 1 293 ? 1.188 -13.531 -20.656 1 96.75 293 LEU A C 1
ATOM 2330 O O . LEU A 1 293 ? 0.256 -13.07 -20 1 96.75 293 LEU A O 1
ATOM 2334 N N . ASP A 1 294 ? 1.491 -14.812 -20.672 1 96.81 294 ASP A N 1
ATOM 2335 C CA . ASP A 1 294 ? 0.734 -15.766 -19.875 1 96.81 294 ASP A CA 1
ATOM 2336 C C . ASP A 1 294 ? 0.805 -15.422 -18.375 1 96.81 294 ASP A C 1
ATOM 2338 O O . ASP A 1 294 ? -0.202 -15.492 -17.672 1 96.81 294 ASP A O 1
ATOM 2342 N N . VAL A 1 295 ? 1.941 -15.094 -17.984 1 95 295 VAL A N 1
ATOM 2343 C CA . VAL A 1 295 ? 2.162 -14.781 -16.578 1 95 295 VAL A CA 1
ATOM 2344 C C . VAL A 1 295 ? 1.295 -13.594 -16.172 1 95 295 VAL A C 1
ATOM 2346 O O . VAL A 1 295 ? 0.639 -13.625 -15.125 1 95 295 VAL A O 1
ATOM 2349 N N . TYR A 1 296 ? 1.219 -12.625 -17.031 1 95.38 296 TYR A N 1
ATOM 2350 C CA . TYR A 1 296 ? 0.435 -11.438 -16.703 1 95.38 296 TYR A CA 1
ATOM 2351 C C . TYR A 1 296 ? -1.059 -11.742 -16.766 1 95.38 296 TYR A C 1
ATOM 2353 O O . TYR A 1 296 ? -1.821 -11.273 -15.914 1 95.38 296 TYR A O 1
ATOM 2361 N N . LEU A 1 297 ? -1.425 -12.461 -17.734 1 96 297 LEU A N 1
ATOM 2362 C CA . LEU A 1 297 ? -2.84 -12.781 -17.875 1 96 297 LEU A CA 1
ATOM 2363 C C . LEU A 1 297 ? -3.332 -13.578 -16.672 1 96 297 LEU A C 1
ATOM 2365 O O . LEU A 1 297 ? -4.477 -13.422 -16.234 1 96 297 LEU A O 1
ATOM 2369 N N . LEU A 1 298 ? -2.463 -14.359 -16.109 1 94.31 298 LEU A N 1
ATOM 2370 C CA . LEU A 1 298 ? -2.816 -15.164 -14.953 1 94.31 298 LEU A CA 1
ATOM 2371 C C . LEU A 1 298 ? -2.926 -14.297 -13.703 1 94.31 298 LEU A C 1
ATOM 2373 O O . LEU A 1 298 ? -3.496 -14.719 -12.695 1 94.31 298 LEU A O 1
ATOM 2377 N N . MET A 1 299 ? -2.443 -13.078 -13.773 1 94.62 299 MET A N 1
ATOM 2378 C CA . MET A 1 299 ? -2.439 -12.195 -12.609 1 94.62 299 MET A CA 1
ATOM 2379 C C . MET A 1 299 ? -3.65 -11.266 -12.633 1 94.62 299 MET A C 1
ATOM 2381 O O . MET A 1 299 ? -3.752 -10.352 -11.812 1 94.62 299 MET A O 1
ATOM 2385 N N . GLU A 1 300 ? -4.535 -11.438 -13.5 1 95.12 300 GLU A N 1
ATOM 2386 C CA . GLU A 1 300 ? -5.648 -10.516 -13.695 1 95.12 300 GLU A CA 1
ATOM 2387 C C . GLU A 1 300 ? -6.418 -10.297 -12.398 1 95.12 300 GLU A C 1
ATOM 2389 O O . GLU A 1 300 ? -6.672 -9.156 -12 1 95.12 300 GLU A O 1
ATOM 2394 N N . GLU A 1 301 ? -6.715 -11.391 -11.711 1 93.12 301 GLU A N 1
ATOM 2395 C CA . GLU A 1 301 ? -7.516 -11.273 -10.492 1 93.12 301 GLU A CA 1
ATOM 2396 C C . GLU A 1 301 ? -6.734 -10.562 -9.391 1 93.12 301 GLU A C 1
ATOM 2398 O O . GLU A 1 301 ? -7.305 -9.789 -8.617 1 93.12 301 GLU A O 1
ATOM 2403 N N . ASP A 1 302 ? -5.508 -10.828 -9.336 1 93.94 302 ASP A N 1
ATOM 2404 C CA . ASP A 1 302 ? -4.66 -10.156 -8.352 1 93.94 302 ASP A CA 1
ATOM 2405 C C . ASP A 1 302 ? -4.598 -8.656 -8.625 1 93.94 302 ASP A C 1
ATOM 2407 O O . ASP A 1 302 ? -4.664 -7.848 -7.691 1 93.94 302 ASP A O 1
ATOM 2411 N N . TYR A 1 303 ? -4.449 -8.289 -9.891 1 95.62 303 TYR A N 1
ATOM 2412 C CA . TYR A 1 303 ? -4.395 -6.883 -10.273 1 95.62 303 TYR A CA 1
ATOM 2413 C C . TYR A 1 303 ? -5.719 -6.188 -9.984 1 95.62 303 TYR A C 1
ATOM 2415 O O . TYR A 1 303 ? -5.738 -5.039 -9.531 1 95.62 303 TYR A O 1
ATOM 2423 N N . LYS A 1 304 ? -6.777 -6.918 -10.234 1 95.31 304 LYS A N 1
ATOM 2424 C CA . LYS A 1 304 ? -8.102 -6.375 -9.938 1 95.31 304 LYS A CA 1
ATOM 2425 C C . LYS A 1 304 ? -8.234 -6.047 -8.453 1 95.31 304 LYS A C 1
ATOM 2427 O O . LYS A 1 304 ? -8.781 -5.004 -8.086 1 95.31 304 LYS A O 1
ATOM 2432 N N . ALA A 1 305 ? -7.699 -6.898 -7.668 1 93.44 305 ALA A N 1
ATOM 2433 C CA . ALA A 1 305 ? -7.812 -6.746 -6.219 1 93.44 305 ALA A CA 1
ATOM 2434 C C . ALA A 1 305 ? -6.977 -5.57 -5.727 1 93.44 305 ALA A C 1
ATOM 2436 O O . ALA A 1 305 ? -7.234 -5.02 -4.652 1 93.44 305 ALA A O 1
ATOM 2437 N N . MET A 1 306 ? -5.973 -5.145 -6.461 1 93.81 306 MET A N 1
ATOM 2438 C CA . MET A 1 306 ? -5.051 -4.086 -6.062 1 93.81 306 MET A CA 1
ATOM 2439 C C . MET A 1 306 ? -5.656 -2.711 -6.32 1 93.81 306 MET A C 1
ATOM 2441 O O . MET A 1 306 ? -5.211 -1.716 -5.742 1 93.81 306 MET A O 1
ATOM 2445 N N . LEU A 1 307 ? -6.594 -2.643 -7.203 1 95.5 307 LEU A N 1
ATOM 2446 C CA . LEU A 1 307 ? -7.074 -1.346 -7.664 1 95.5 307 LEU A CA 1
ATOM 2447 C C . LEU A 1 307 ? -8.477 -1.068 -7.141 1 95.5 307 LEU A C 1
ATOM 2449 O O . LEU A 1 307 ? -9.281 -1.99 -6.992 1 95.5 307 LEU A O 1
ATOM 2453 N N . PRO A 1 308 ? -8.82 0.2 -6.883 1 93.38 308 PRO A N 1
ATOM 2454 C CA . PRO A 1 308 ? -10.203 0.558 -6.531 1 93.38 308 PRO A CA 1
ATOM 2455 C C . PRO A 1 308 ? -11.164 0.421 -7.711 1 93.38 308 PRO A C 1
ATOM 2457 O O . PRO A 1 308 ? -10.727 0.262 -8.852 1 93.38 308 PRO A O 1
ATOM 2460 N N . ASP A 1 309 ? -12.406 0.558 -7.426 1 92.25 309 ASP A N 1
ATOM 2461 C CA . ASP A 1 309 ? -13.469 0.312 -8.398 1 92.25 309 ASP A CA 1
ATOM 2462 C C . ASP A 1 309 ? -13.367 1.282 -9.578 1 92.25 309 ASP A C 1
ATOM 2464 O O . ASP A 1 309 ? -13.57 0.893 -10.727 1 92.25 309 ASP A O 1
ATOM 2468 N N . HIS A 1 310 ? -12.984 2.449 -9.328 1 91.44 310 HIS A N 1
ATOM 2469 C CA . HIS A 1 310 ? -12.992 3.492 -10.344 1 91.44 310 HIS A CA 1
ATOM 2470 C C . HIS A 1 310 ? -11.914 3.242 -11.398 1 91.44 310 HIS A C 1
ATOM 2472 O O . HIS A 1 310 ? -11.984 3.785 -12.5 1 91.44 310 HIS A O 1
ATOM 2478 N N . LEU A 1 311 ? -10.945 2.402 -11.094 1 95.12 311 LEU A N 1
ATOM 2479 C CA . LEU A 1 311 ? -9.844 2.172 -12.016 1 95.12 311 LEU A CA 1
ATOM 2480 C C . LEU A 1 311 ? -10 0.836 -12.734 1 95.12 311 LEU A C 1
ATOM 2482 O O . LEU A 1 311 ? -9.203 0.5 -13.609 1 95.12 311 LEU A O 1
ATOM 2486 N N . GLN A 1 312 ? -11.07 0.081 -12.445 1 96.12 312 GLN A N 1
ATOM 2487 C CA . GLN A 1 312 ? -11.266 -1.277 -12.945 1 96.12 312 GLN A CA 1
ATOM 2488 C C . GLN A 1 312 ? -11.5 -1.281 -14.453 1 96.12 312 GLN A C 1
ATOM 2490 O O . GLN A 1 312 ? -11.078 -2.207 -15.156 1 96.12 312 GLN A O 1
ATOM 2495 N N . LYS A 1 313 ? -12.156 -0.264 -14.945 1 95.31 313 LYS A N 1
ATOM 2496 C CA . LYS A 1 313 ? -12.438 -0.21 -16.375 1 95.31 313 LYS A CA 1
ATOM 2497 C C . LYS A 1 313 ? -11.148 -0.104 -17.188 1 95.31 313 LYS A C 1
ATOM 2499 O O . LYS A 1 313 ? -11 -0.765 -18.219 1 95.31 313 LYS A O 1
ATOM 2504 N N . GLY A 1 314 ? -10.242 0.744 -16.75 1 94.88 314 GLY A N 1
ATOM 2505 C CA . GLY A 1 314 ? -8.953 0.848 -17.406 1 94.88 314 GLY A CA 1
ATOM 2506 C C . GLY A 1 314 ? -8.164 -0.447 -17.375 1 94.88 314 GLY A C 1
ATOM 2507 O O . GLY A 1 314 ? -7.5 -0.797 -18.359 1 94.88 314 GLY A O 1
ATOM 2508 N N . LEU A 1 315 ? -8.258 -1.151 -16.281 1 96.56 315 LEU A N 1
ATOM 2509 C CA . LEU A 1 315 ? -7.586 -2.438 -16.141 1 96.56 315 LEU A CA 1
ATOM 2510 C C . LEU A 1 315 ? -8.148 -3.457 -17.125 1 96.56 315 LEU A C 1
ATOM 2512 O O . LEU A 1 315 ? -7.402 -4.242 -17.719 1 96.56 315 LEU A O 1
ATOM 2516 N N . HIS A 1 316 ? -9.484 -3.4 -17.297 1 97 316 HIS A N 1
ATOM 2517 C CA . HIS A 1 316 ? -10.133 -4.309 -18.234 1 97 316 HIS A CA 1
ATOM 2518 C C . HIS A 1 316 ? -9.617 -4.109 -19.641 1 97 316 HIS A C 1
ATOM 2520 O O . HIS A 1 316 ? -9.305 -5.078 -20.344 1 97 316 HIS A O 1
ATOM 2526 N N . TYR A 1 317 ? -9.461 -2.881 -20.062 1 95.56 317 TYR A N 1
ATOM 2527 C CA . TYR A 1 317 ? -8.922 -2.578 -21.375 1 95.56 317 TYR A CA 1
ATOM 2528 C C . TYR A 1 317 ? -7.496 -3.098 -21.516 1 95.56 317 TYR A C 1
ATOM 2530 O O . TYR A 1 317 ? -7.121 -3.617 -22.578 1 95.56 317 TYR A O 1
ATOM 2538 N N . PHE A 1 318 ? -6.746 -2.914 -20.531 1 96 318 PHE A N 1
ATOM 2539 C CA . PHE A 1 318 ? -5.359 -3.369 -20.5 1 9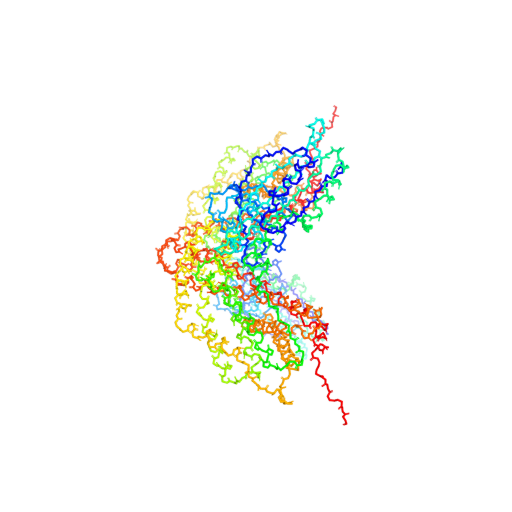6 318 PHE A CA 1
ATOM 2540 C C . PHE A 1 318 ? -5.277 -4.871 -20.766 1 96 318 PHE A C 1
ATOM 2542 O O . PHE A 1 318 ? -4.504 -5.32 -21.609 1 96 318 PHE A O 1
ATOM 2549 N N . PHE A 1 319 ? -6.113 -5.641 -20.031 1 97.06 319 PHE A N 1
ATOM 2550 C CA . PHE A 1 319 ? -6.047 -7.094 -20.156 1 97.06 319 PHE A CA 1
ATOM 2551 C C . PHE A 1 319 ? -6.621 -7.543 -21.5 1 97.06 319 PHE A C 1
ATOM 2553 O O . PHE A 1 319 ? -6.184 -8.555 -22.062 1 97.06 319 PHE A O 1
ATOM 2560 N N . GLU A 1 320 ? -7.574 -6.805 -22 1 96.56 320 GLU A N 1
ATOM 2561 C CA . GLU A 1 320 ? -8.047 -7.086 -23.359 1 96.56 320 GLU A CA 1
ATOM 2562 C C . GLU A 1 320 ? -6.918 -6.938 -24.375 1 96.56 320 GLU A C 1
ATOM 2564 O O . GLU A 1 320 ? -6.777 -7.766 -25.281 1 96.56 320 GLU A O 1
ATOM 2569 N N . ASP A 1 321 ? -6.191 -5.934 -24.156 1 95.62 321 ASP A N 1
ATOM 2570 C CA . ASP A 1 321 ? -5.055 -5.691 -25.047 1 95.62 321 ASP A CA 1
ATOM 2571 C C . ASP A 1 321 ? -4.012 -6.797 -24.906 1 95.62 321 ASP A C 1
ATOM 2573 O O . ASP A 1 321 ? -3.469 -7.273 -25.906 1 95.62 321 ASP A O 1
ATOM 2577 N N . LEU A 1 322 ? -3.678 -7.18 -23.672 1 96.81 322 LEU A N 1
ATOM 2578 C CA . LEU A 1 322 ? -2.705 -8.242 -23.438 1 96.81 322 LEU A CA 1
ATOM 2579 C C . LEU A 1 322 ? -3.158 -9.547 -24.078 1 96.81 322 LEU A C 1
ATOM 2581 O O . LEU A 1 322 ? -2.344 -10.273 -24.656 1 96.81 322 LEU A O 1
ATOM 2585 N N . ALA A 1 323 ? -4.48 -9.812 -23.953 1 97.06 323 ALA A N 1
ATOM 2586 C CA . ALA A 1 323 ? -5.031 -11.039 -24.531 1 97.06 323 ALA A CA 1
ATOM 2587 C C . ALA A 1 323 ? -4.875 -11.047 -26.047 1 97.06 323 ALA A C 1
ATOM 2589 O O . ALA A 1 323 ? -4.551 -12.078 -26.641 1 97.06 323 ALA A O 1
ATOM 2590 N N . GLU A 1 324 ? -5.082 -9.93 -26.625 1 97.06 324 GLU A N 1
ATOM 2591 C CA . GLU A 1 324 ? -4.914 -9.812 -28.078 1 97.06 324 GLU A CA 1
ATOM 2592 C C . GLU A 1 324 ? -3.455 -10 -28.484 1 97.06 324 GLU A C 1
ATOM 2594 O O . GLU A 1 324 ? -3.162 -10.672 -29.469 1 97.06 324 GLU A O 1
ATOM 2599 N N . GLN A 1 325 ? -2.588 -9.406 -27.734 1 96.69 325 GLN A N 1
ATOM 2600 C CA . GLN A 1 325 ? -1.161 -9.57 -28 1 96.69 325 GLN A CA 1
ATOM 2601 C C . GLN A 1 325 ? -0.737 -11.023 -27.844 1 96.69 325 GLN A C 1
ATOM 2603 O O . GLN A 1 325 ? 0.078 -11.523 -28.625 1 96.69 325 GLN A O 1
ATOM 2608 N N . ARG A 1 326 ? -1.252 -11.664 -26.828 1 97.94 326 ARG A N 1
ATOM 2609 C CA . ARG A 1 326 ? -0.926 -13.062 -26.578 1 97.94 326 ARG A CA 1
ATOM 2610 C C . ARG A 1 326 ? -1.33 -13.938 -27.766 1 97.94 326 ARG A C 1
ATOM 2612 O O . ARG A 1 326 ? -0.593 -14.844 -28.156 1 97.94 326 ARG A O 1
ATOM 2619 N N . LYS A 1 327 ? -2.5 -13.672 -28.359 1 97.75 327 LYS A N 1
ATOM 2620 C CA . LYS A 1 327 ? -2.963 -14.414 -29.531 1 97.75 327 LYS A CA 1
ATOM 2621 C C . LYS A 1 327 ? -1.987 -14.266 -30.688 1 97.75 327 LYS A C 1
ATOM 2623 O O . LYS A 1 327 ? -1.647 -15.25 -31.344 1 97.75 327 LYS A O 1
ATOM 2628 N N . LYS A 1 328 ? -1.517 -13.086 -30.844 1 98.06 328 LYS A N 1
ATOM 2629 C CA . LYS A 1 328 ? -0.574 -12.82 -31.922 1 98.06 328 LYS A CA 1
ATOM 2630 C C . LYS A 1 328 ? 0.757 -13.523 -31.688 1 98.06 328 LYS A C 1
ATOM 2632 O O . LYS A 1 328 ? 1.315 -14.141 -32.594 1 98.06 328 LYS A O 1
ATOM 2637 N N . GLU A 1 329 ? 1.226 -13.414 -30.484 1 98.19 329 GLU A N 1
ATOM 2638 C CA . GLU A 1 329 ? 2.498 -14.047 -30.156 1 98.19 329 GLU A CA 1
ATOM 2639 C C . GLU A 1 329 ? 2.387 -15.562 -30.188 1 98.19 329 GLU A C 1
ATOM 2641 O O . GLU A 1 329 ? 3.346 -16.25 -30.547 1 98.19 329 GLU A O 1
ATOM 2646 N N . GLN A 1 330 ? 1.227 -16.094 -29.812 1 98.44 330 GLN A N 1
ATOM 2647 C CA . GLN A 1 330 ? 0.993 -17.531 -29.875 1 98.44 330 GLN A CA 1
ATOM 2648 C C . GLN A 1 330 ? 1.083 -18.047 -31.312 1 98.44 330 GLN A C 1
ATOM 2650 O O . GLN A 1 330 ? 1.64 -19.109 -31.562 1 98.44 330 GLN A O 1
ATOM 2655 N N . GLU A 1 331 ? 0.548 -17.281 -32.188 1 98.38 331 GLU A N 1
ATOM 2656 C CA . GLU A 1 331 ? 0.628 -17.656 -33.594 1 98.38 331 GLU A CA 1
ATOM 2657 C C . GLU A 1 331 ? 2.078 -17.703 -34.094 1 98.38 331 GLU A C 1
ATOM 2659 O O . GLU A 1 331 ? 2.467 -18.641 -34.781 1 98.38 331 GLU A O 1
ATOM 2664 N N . LYS A 1 332 ? 2.852 -16.734 -33.656 1 98.38 332 LYS A N 1
ATOM 2665 C CA . LYS A 1 332 ? 4.266 -16.703 -34 1 98.38 332 LYS A CA 1
ATOM 2666 C C . LYS A 1 332 ? 5 -17.906 -33.406 1 98.38 332 LYS A C 1
ATOM 2668 O O . LYS A 1 332 ? 5.863 -18.5 -34.062 1 98.38 332 LYS A O 1
ATOM 2673 N N . LEU A 1 333 ? 4.664 -18.234 -32.219 1 98.56 333 LEU A N 1
ATOM 2674 C CA . LEU A 1 333 ? 5.301 -19.359 -31.531 1 98.56 333 LEU A CA 1
ATOM 2675 C C . LEU A 1 333 ? 4.984 -20.672 -32.25 1 98.56 333 LEU A C 1
ATOM 2677 O O . LEU A 1 333 ? 5.875 -21.5 -32.469 1 98.56 333 LEU A O 1
ATOM 2681 N N . VAL A 1 334 ? 3.727 -20.875 -32.594 1 98.56 334 VAL A N 1
ATOM 2682 C CA . VAL A 1 334 ? 3.299 -22.078 -33.281 1 98.56 334 VAL A CA 1
ATOM 2683 C C . VAL A 1 334 ? 4.055 -22.219 -34.625 1 98.56 334 VAL A C 1
ATOM 2685 O O . VAL A 1 334 ? 4.535 -23.297 -34.969 1 98.56 334 VAL A O 1
ATOM 2688 N N . GLN A 1 335 ? 4.223 -21.109 -35.281 1 98.44 335 GLN A N 1
ATOM 2689 C CA . GLN A 1 335 ? 4.977 -21.125 -36.531 1 98.44 335 GLN A CA 1
ATOM 2690 C C . GLN A 1 335 ? 6.434 -21.5 -36.312 1 98.44 335 GLN A C 1
ATOM 2692 O O . GLN A 1 335 ? 7.008 -22.297 -37.062 1 98.44 335 GLN A O 1
ATOM 2697 N N . ALA A 1 336 ? 6.992 -20.969 -35.281 1 98.44 336 ALA A N 1
ATOM 2698 C CA . ALA A 1 336 ? 8.383 -21.25 -34.938 1 98.44 336 ALA A CA 1
ATOM 2699 C C . ALA A 1 336 ? 8.57 -22.719 -34.594 1 98.44 336 ALA A C 1
ATOM 2701 O O . ALA A 1 336 ? 9.555 -23.359 -35 1 98.44 336 ALA A O 1
ATOM 2702 N N . LEU A 1 337 ? 7.613 -23.359 -33.844 1 98.19 337 LEU A N 1
ATOM 2703 C CA . LEU A 1 337 ? 7.715 -24.734 -33.406 1 98.19 337 LEU A CA 1
ATOM 2704 C C . LEU A 1 337 ? 7.449 -25.703 -34.562 1 98.19 337 LEU A C 1
ATOM 2706 O O . LEU A 1 337 ? 7.777 -26.891 -34.469 1 98.19 337 LEU A O 1
ATOM 2710 N N . GLN A 1 338 ? 6.863 -25.219 -35.594 1 97.69 338 GLN A N 1
ATOM 2711 C CA . GLN A 1 338 ? 6.602 -26.047 -36.781 1 97.69 338 GLN A CA 1
ATOM 2712 C C . GLN A 1 338 ? 7.672 -25.844 -37.844 1 97.69 338 GLN A C 1
ATOM 2714 O O . GLN A 1 338 ? 7.652 -26.5 -38.906 1 97.69 338 GLN A O 1
ATOM 2719 N N . SER A 1 339 ? 8.602 -25.031 -37.594 1 97.94 339 SER A N 1
ATOM 2720 C CA . SER A 1 339 ? 9.648 -24.703 -38.531 1 97.94 339 SER A CA 1
ATOM 2721 C C . SER A 1 339 ? 10.664 -25.828 -38.656 1 97.94 339 SER A C 1
ATOM 2723 O O . SER A 1 339 ? 10.766 -26.672 -37.781 1 97.94 339 SER A O 1
ATOM 2725 N N . SER A 1 340 ? 11.461 -25.781 -39.719 1 97.81 340 SER A N 1
ATOM 2726 C CA . SER A 1 340 ? 12.523 -26.766 -39.938 1 97.81 340 SER A CA 1
ATOM 2727 C C . SER A 1 340 ? 13.664 -26.562 -38.938 1 97.81 340 SER A C 1
ATOM 2729 O O . SER A 1 340 ? 14.312 -27.531 -38.531 1 97.81 340 SER A O 1
ATOM 2731 N N . GLN A 1 341 ? 13.852 -25.359 -38.594 1 97.62 341 GLN A N 1
ATOM 2732 C CA . GLN A 1 341 ? 14.914 -25.047 -37.656 1 97.62 341 GLN A CA 1
ATOM 2733 C C . GLN A 1 341 ? 14.672 -25.734 -36.312 1 97.62 341 GLN A C 1
ATOM 2735 O O . GLN A 1 341 ? 15.562 -26.391 -35.781 1 97.62 341 GLN A O 1
ATOM 2740 N N . TYR A 1 342 ? 13.453 -25.578 -35.812 1 98 342 TYR A N 1
ATOM 2741 C CA . TYR A 1 342 ? 13.117 -26.188 -34.531 1 98 342 TYR A CA 1
ATOM 2742 C C . TYR A 1 342 ? 13.227 -27.703 -34.625 1 98 342 TYR A C 1
ATOM 2744 O O . TYR A 1 342 ? 13.836 -28.344 -33.75 1 98 342 TYR A O 1
ATOM 2752 N N . LYS A 1 343 ? 12.703 -28.297 -35.656 1 97.81 343 LYS A N 1
ATOM 2753 C CA . LYS A 1 343 ? 12.703 -29.75 -35.812 1 97.81 343 LYS A CA 1
ATOM 2754 C C . LYS A 1 343 ? 14.125 -30.297 -35.906 1 97.81 343 LYS A C 1
ATOM 2756 O O . LYS A 1 343 ? 14.422 -31.344 -35.344 1 97.81 343 LYS A O 1
ATOM 2761 N N . THR A 1 344 ? 14.953 -29.547 -36.531 1 98.12 344 THR A N 1
ATOM 2762 C CA . THR A 1 344 ? 16.344 -29.953 -36.688 1 98.12 344 THR A CA 1
ATOM 2763 C C . THR A 1 344 ? 17.062 -29.922 -35.344 1 98.12 344 THR A C 1
ATOM 2765 O O . THR A 1 344 ? 17.828 -30.844 -35 1 98.12 344 THR A O 1
ATOM 2768 N N . ILE A 1 345 ? 16.859 -28.859 -34.594 1 98.19 345 ILE A N 1
ATOM 2769 C CA . ILE A 1 345 ? 17.5 -28.734 -33.281 1 98.19 345 ILE A CA 1
ATOM 2770 C C . ILE A 1 345 ? 17.109 -29.922 -32.406 1 98.19 345 ILE A C 1
ATOM 2772 O O . ILE A 1 345 ? 17.969 -30.562 -31.812 1 98.19 345 ILE A O 1
ATOM 2776 N N . ILE A 1 346 ? 15.805 -30.281 -32.344 1 98.31 346 ILE A N 1
ATOM 2777 C CA . ILE A 1 346 ? 15.297 -31.359 -31.5 1 98.31 346 ILE A CA 1
ATOM 2778 C C . ILE A 1 346 ? 15.812 -32.688 -31.984 1 98.31 346 ILE A C 1
ATOM 2780 O O . ILE A 1 346 ? 16.266 -33.531 -31.188 1 98.31 346 ILE A O 1
ATOM 2784 N N . LYS A 1 347 ? 15.82 -32.875 -33.25 1 97.94 347 LYS A N 1
ATOM 2785 C CA . LYS A 1 347 ? 16.297 -34.125 -33.844 1 97.94 347 LYS A CA 1
ATOM 2786 C C . LYS A 1 347 ? 17.781 -34.344 -33.562 1 97.94 347 LYS A C 1
ATOM 2788 O O . LYS A 1 347 ? 18.188 -35.438 -33.188 1 97.94 347 LYS A O 1
ATOM 2793 N N . ASP A 1 348 ? 18.562 -33.312 -33.781 1 97.62 348 ASP A N 1
ATOM 2794 C CA . ASP A 1 348 ? 20 -33.406 -33.562 1 97.62 348 ASP A CA 1
ATOM 2795 C C . ASP A 1 348 ? 20.312 -33.656 -32.094 1 97.62 348 ASP A C 1
ATOM 2797 O O . ASP A 1 348 ? 21.219 -34.438 -31.75 1 97.62 348 ASP A O 1
ATOM 2801 N N . TRP A 1 349 ? 19.625 -32.969 -31.25 1 97.56 349 TRP A N 1
ATOM 2802 C CA . TRP A 1 349 ? 19.828 -33.156 -29.812 1 97.56 349 TRP A CA 1
ATOM 2803 C C . TRP A 1 349 ? 19.453 -34.562 -29.391 1 97.56 349 TRP A C 1
ATOM 2805 O O . TRP A 1 349 ? 20.203 -35.219 -28.656 1 97.56 349 TRP A O 1
ATOM 2815 N N . GLU A 1 350 ? 18.297 -35.062 -29.844 1 97.5 350 GLU A N 1
ATOM 2816 C CA . GLU A 1 350 ? 17.859 -36.406 -29.547 1 97.5 350 GLU A CA 1
ATOM 2817 C C . GLU A 1 350 ? 18.875 -37.438 -30.047 1 97.5 350 GLU A C 1
ATOM 2819 O O . GLU A 1 350 ? 19.203 -38.406 -29.328 1 97.5 350 GLU A O 1
ATOM 2824 N N . LYS A 1 351 ? 19.375 -37.219 -31.25 1 96.56 351 LYS A N 1
ATOM 2825 C CA . LYS A 1 351 ? 20.375 -38.125 -31.844 1 96.56 351 LYS A CA 1
ATOM 2826 C C . LYS A 1 351 ? 21.641 -38.156 -31 1 96.56 351 LYS A C 1
ATOM 2828 O O . LYS A 1 351 ? 22.188 -39.219 -30.734 1 96.56 351 LYS A O 1
ATOM 2833 N N . TYR A 1 352 ? 22.062 -37.031 -30.578 1 95.12 352 TYR A N 1
ATOM 2834 C CA . TYR A 1 352 ? 23.266 -36.938 -29.766 1 95.12 352 TYR A CA 1
ATOM 2835 C C . TYR A 1 352 ? 23.094 -37.656 -28.453 1 95.12 352 TYR A C 1
ATOM 2837 O O . TYR A 1 352 ? 23.984 -38.375 -28 1 95.12 352 TYR A O 1
ATOM 2845 N N . LEU A 1 353 ? 21.969 -37.5 -27.828 1 95.44 353 LEU A N 1
ATOM 2846 C CA . LEU A 1 353 ? 21.719 -38.062 -26.5 1 95.44 353 LEU A CA 1
ATOM 2847 C C . LEU A 1 353 ? 21.562 -39.594 -26.578 1 95.44 353 LEU A C 1
ATOM 2849 O O . LEU A 1 353 ? 21.844 -40.281 -25.609 1 95.44 353 LEU A O 1
ATOM 2853 N N . ARG A 1 354 ? 21.188 -40.094 -27.719 1 93.06 354 ARG A N 1
ATOM 2854 C CA . ARG A 1 354 ? 20.984 -41.531 -27.906 1 93.06 354 ARG A CA 1
ATOM 2855 C C . ARG A 1 354 ? 22.281 -42.219 -28.297 1 93.06 354 ARG A C 1
ATOM 2857 O O . ARG A 1 354 ? 22.422 -43.438 -28.109 1 93.06 354 ARG A O 1
ATOM 2864 N N . GLN A 1 355 ? 23.125 -41.469 -28.922 1 88.06 355 GLN A N 1
ATOM 2865 C CA . GLN A 1 355 ? 24.391 -42.062 -29.359 1 88.06 355 GLN A CA 1
ATOM 2866 C C . GLN A 1 355 ? 25.172 -42.594 -28.188 1 88.06 355 GLN A C 1
ATOM 2868 O O . GLN A 1 355 ? 25.328 -41.938 -27.156 1 88.06 355 GLN A O 1
ATOM 2873 N N . LYS A 1 356 ? 25.328 -43.938 -28.219 1 75 356 LYS A N 1
ATOM 2874 C CA . LYS A 1 356 ? 26.141 -44.594 -27.203 1 75 356 LYS A CA 1
ATOM 2875 C C . LYS A 1 356 ? 27.625 -44.438 -27.484 1 75 356 LYS A C 1
ATOM 2877 O O . LYS A 1 356 ? 28.078 -44.594 -28.609 1 75 356 LYS A O 1
ATOM 2882 N N . LYS A 1 357 ? 28.25 -43.406 -27.203 1 61.59 357 LYS A N 1
ATOM 2883 C CA . LYS A 1 357 ? 29.688 -43.469 -27.406 1 61.59 357 LYS A CA 1
ATOM 2884 C C . LYS A 1 357 ? 30.312 -44.625 -26.641 1 61.59 357 LYS A C 1
ATOM 2886 O O . LYS A 1 357 ? 29.984 -44.844 -25.469 1 61.59 357 LYS A O 1
ATOM 2891 N N . ASN A 1 358 ? 30.656 -45.594 -27.406 1 49.66 358 ASN A N 1
ATOM 2892 C CA . ASN A 1 358 ? 31.531 -46.656 -26.938 1 49.66 358 ASN A CA 1
ATOM 2893 C C . ASN A 1 358 ? 32.656 -46.156 -26.062 1 49.66 358 ASN A C 1
ATOM 2895 O O . ASN A 1 358 ? 33.812 -46.188 -26.438 1 49.66 358 ASN A O 1
ATOM 2899 N N . THR A 1 359 ? 32.562 -44.969 -25.609 1 48.28 359 THR A N 1
ATOM 2900 C CA . THR A 1 359 ? 33.812 -44.625 -24.922 1 48.28 359 THR A CA 1
ATOM 2901 C C . THR A 1 359 ? 34.062 -45.562 -23.75 1 48.28 359 THR A C 1
ATOM 2903 O O . THR A 1 359 ? 33.25 -45.656 -22.828 1 48.28 359 THR A O 1
ATOM 2906 N N . GLU A 1 360 ? 34.719 -46.594 -23.969 1 44.25 360 GLU A N 1
ATOM 2907 C CA . GLU A 1 360 ? 35.406 -47.344 -22.938 1 44.25 360 GLU A CA 1
ATOM 2908 C C . GLU A 1 360 ? 35.812 -46.469 -21.766 1 44.25 360 GLU A C 1
ATOM 2910 O O . GLU A 1 360 ? 36.375 -45.406 -21.953 1 44.25 360 GLU A O 1
ATOM 2915 N N . ALA A 1 361 ? 34.969 -46.469 -20.703 1 48.97 361 ALA A N 1
ATOM 2916 C CA . ALA A 1 361 ? 35.438 -45.906 -19.438 1 48.97 361 ALA A CA 1
ATOM 2917 C C . ALA A 1 361 ? 36.969 -45.969 -19.312 1 48.97 361 ALA A C 1
ATOM 2919 O O . ALA A 1 361 ? 37.531 -47.094 -19.219 1 48.97 361 ALA A O 1
ATOM 2920 N N . THR A 1 362 ? 37.656 -45.406 -20.125 1 48.97 362 THR A N 1
ATOM 2921 C CA . THR A 1 362 ? 39.062 -45.5 -19.75 1 48.97 362 THR A CA 1
ATOM 2922 C C . THR A 1 362 ? 39.25 -44.906 -18.359 1 48.97 362 THR A C 1
ATOM 2924 O O . THR A 1 362 ? 38.438 -44.125 -17.875 1 48.97 362 THR A O 1
ATOM 2927 N N . GLU A 1 363 ? 40.188 -45.406 -17.578 1 51.28 363 GLU A N 1
ATOM 2928 C CA . GLU A 1 363 ? 40.594 -45.031 -16.219 1 51.28 363 GLU A CA 1
ATOM 2929 C C . GLU A 1 363 ? 40.531 -43.531 -16.016 1 51.28 363 GLU A C 1
ATOM 2931 O O . GLU A 1 363 ? 40.406 -43.062 -14.875 1 51.28 363 GLU A O 1
ATOM 2936 N N . LYS A 1 364 ? 40.531 -42.688 -17.125 1 58.91 364 LYS A N 1
ATOM 2937 C CA . LYS A 1 364 ? 40.719 -41.219 -16.969 1 58.91 364 LYS A CA 1
ATOM 2938 C C . LYS A 1 364 ? 39.375 -40.5 -17.141 1 58.91 364 LYS A C 1
ATOM 2940 O O . LYS A 1 364 ? 39.344 -39.25 -17.109 1 58.91 364 LYS A O 1
ATOM 2945 N N . THR A 1 365 ? 38.25 -41.156 -17.172 1 66.12 365 THR A N 1
ATOM 2946 C CA . THR A 1 365 ? 37 -40.469 -17.438 1 66.12 365 THR A CA 1
ATOM 2947 C C . THR A 1 365 ? 36.375 -39.938 -16.141 1 66.12 365 THR A C 1
ATOM 2949 O O . THR A 1 365 ? 36.25 -40.656 -15.156 1 66.12 365 THR A O 1
ATOM 2952 N N . PRO A 1 366 ? 36.062 -38.656 -16.047 1 79.44 366 PRO A N 1
ATOM 2953 C CA . PRO A 1 366 ? 35.531 -38.125 -14.805 1 79.44 366 PRO A CA 1
ATOM 2954 C C . PRO A 1 366 ? 34.219 -38.781 -14.375 1 79.44 366 PRO A C 1
ATOM 2956 O O . PRO A 1 366 ? 33.406 -39.125 -15.227 1 79.44 366 PRO A O 1
ATOM 2959 N N . VAL A 1 367 ? 34.156 -39.125 -13.133 1 88.75 367 VAL A N 1
ATOM 2960 C CA . VAL A 1 367 ? 32.969 -39.75 -12.555 1 88.75 367 VAL A CA 1
ATOM 2961 C C . VAL A 1 367 ? 32.031 -38.656 -12.023 1 88.75 367 VAL A C 1
ATOM 2963 O O . VAL A 1 367 ? 32.5 -37.625 -11.523 1 88.75 367 VAL A O 1
ATOM 2966 N N . ILE A 1 368 ? 30.703 -38.812 -12.156 1 91.38 368 ILE A N 1
ATOM 2967 C CA . ILE A 1 368 ? 29.703 -37.781 -11.883 1 91.38 368 ILE A CA 1
ATOM 2968 C C . ILE A 1 368 ? 29.719 -37.469 -10.391 1 91.38 368 ILE A C 1
ATOM 2970 O O . ILE A 1 368 ? 29.469 -36.312 -10 1 91.38 368 ILE A O 1
ATOM 2974 N N . GLY A 1 369 ? 30.047 -38.438 -9.555 1 91.5 369 GLY A N 1
ATOM 2975 C CA . GLY A 1 369 ? 30.078 -38.188 -8.125 1 91.5 369 GLY A CA 1
ATOM 2976 C C . GLY A 1 369 ? 31.062 -37.125 -7.727 1 91.5 369 GLY A C 1
ATOM 2977 O O . GLY A 1 369 ? 30.75 -36.25 -6.906 1 91.5 369 GLY A O 1
ATOM 2978 N N . ILE A 1 370 ? 32.188 -37.156 -8.289 1 90.44 370 ILE A N 1
ATOM 2979 C CA . ILE A 1 370 ? 33.25 -36.188 -7.992 1 90.44 370 ILE A CA 1
ATOM 2980 C C . ILE A 1 370 ? 32.906 -34.844 -8.625 1 90.44 370 ILE A C 1
ATOM 2982 O O . ILE A 1 370 ? 33.062 -33.781 -7.992 1 90.44 370 ILE A O 1
ATOM 2986 N N . MET A 1 371 ? 32.469 -34.906 -9.773 1 91.5 371 MET A N 1
ATOM 2987 C CA . MET A 1 371 ? 32.125 -33.688 -10.5 1 91.5 371 MET A CA 1
ATOM 2988 C C . MET A 1 371 ? 30.984 -32.938 -9.805 1 91.5 371 MET A C 1
ATOM 2990 O O . MET A 1 371 ? 31.031 -31.734 -9.656 1 91.5 371 MET A O 1
ATOM 2994 N N . ALA A 1 372 ? 29.969 -33.688 -9.438 1 94.06 372 ALA A N 1
ATOM 2995 C CA . ALA A 1 372 ? 28.797 -33.094 -8.773 1 94.06 372 ALA A CA 1
ATOM 2996 C C . ALA A 1 372 ? 29.203 -32.375 -7.504 1 94.06 372 ALA A C 1
ATOM 2998 O O . ALA A 1 372 ? 28.734 -31.25 -7.254 1 94.06 372 ALA A O 1
ATOM 2999 N N . LYS A 1 373 ? 30.094 -32.938 -6.727 1 93.5 373 LYS A N 1
ATOM 3000 C CA . LYS A 1 373 ? 30.562 -32.344 -5.492 1 93.5 373 LYS A CA 1
ATOM 3001 C C . LYS A 1 373 ? 31.25 -31 -5.77 1 93.5 373 LYS A C 1
ATOM 3003 O O . LYS A 1 373 ? 30.969 -30 -5.086 1 93.5 373 LYS A O 1
ATOM 3008 N N . LYS A 1 374 ? 32.031 -31 -6.715 1 92.31 374 LYS A N 1
ATOM 3009 C CA . LYS A 1 374 ? 32.781 -29.797 -7.062 1 92.31 374 LYS A CA 1
ATOM 3010 C C . LYS A 1 374 ? 31.844 -28.703 -7.562 1 92.31 374 LYS A C 1
ATOM 3012 O O . LYS A 1 374 ? 32 -27.531 -7.184 1 92.31 374 LYS A O 1
ATOM 3017 N N . ILE A 1 375 ? 30.922 -29.062 -8.406 1 93.75 375 ILE A N 1
ATOM 3018 C CA . ILE A 1 375 ? 30 -28.094 -9 1 93.75 375 ILE A CA 1
ATOM 3019 C C . ILE A 1 375 ? 29.125 -27.484 -7.906 1 93.75 375 ILE A C 1
ATOM 3021 O O . ILE A 1 375 ? 28.969 -26.266 -7.836 1 93.75 375 ILE A O 1
ATOM 3025 N N . ILE A 1 376 ? 28.547 -28.312 -6.996 1 95.88 376 ILE A N 1
ATOM 3026 C CA . ILE A 1 376 ? 27.625 -27.844 -5.953 1 95.88 376 ILE A CA 1
ATOM 3027 C C . ILE A 1 376 ? 28.375 -26.906 -4.996 1 95.88 376 ILE A C 1
ATOM 3029 O O . ILE A 1 376 ? 27.875 -25.844 -4.645 1 95.88 376 ILE A O 1
ATOM 3033 N N . ARG A 1 377 ? 29.594 -27.297 -4.637 1 94.69 377 ARG A N 1
ATOM 3034 C CA . ARG A 1 377 ? 30.391 -26.484 -3.725 1 94.69 377 ARG A CA 1
ATOM 3035 C C . ARG A 1 377 ? 30.672 -25.125 -4.328 1 94.69 377 ARG A C 1
ATOM 3037 O O . ARG A 1 377 ? 30.516 -24.094 -3.664 1 94.69 377 ARG A O 1
ATOM 3044 N N . LYS A 1 378 ? 31.078 -25.156 -5.539 1 94.06 378 LYS A N 1
ATOM 3045 C CA . LYS A 1 378 ? 31.406 -23.906 -6.219 1 94.06 378 LYS A CA 1
ATOM 3046 C C . LYS A 1 378 ? 30.188 -22.984 -6.297 1 94.06 378 LYS A C 1
ATOM 3048 O O . LYS A 1 378 ? 30.312 -21.781 -6.051 1 94.06 378 LYS A O 1
ATOM 3053 N N . ARG A 1 379 ? 29.047 -23.531 -6.645 1 95.19 379 ARG A N 1
ATOM 3054 C CA . ARG A 1 379 ? 27.828 -22.734 -6.762 1 95.19 379 ARG A CA 1
ATOM 3055 C C . ARG A 1 379 ? 27.391 -22.203 -5.402 1 95.19 379 ARG A C 1
ATOM 3057 O O . ARG A 1 379 ? 26.953 -21.062 -5.289 1 95.19 379 ARG A O 1
ATOM 3064 N N . PHE A 1 380 ? 27.5 -23.031 -4.418 1 96.44 380 PHE A N 1
ATOM 3065 C CA . PHE A 1 380 ? 27.125 -22.641 -3.064 1 96.44 380 PHE A CA 1
ATOM 3066 C C . PHE A 1 380 ? 27.984 -21.484 -2.574 1 96.44 380 PHE A C 1
ATOM 3068 O O . PHE A 1 380 ? 27.469 -20.484 -2.057 1 96.44 380 PHE A O 1
ATOM 3075 N N . GLU A 1 381 ? 29.266 -21.609 -2.799 1 95.88 381 GLU A N 1
ATOM 3076 C CA . GLU A 1 381 ? 30.203 -20.562 -2.385 1 95.88 381 GLU A CA 1
ATOM 3077 C C . GLU A 1 381 ? 29.922 -19.25 -3.109 1 95.88 381 GLU A C 1
ATOM 3079 O O . GLU A 1 381 ? 30.031 -18.172 -2.521 1 95.88 381 GLU A O 1
ATOM 3084 N N . ARG A 1 382 ? 29.562 -19.391 -4.348 1 95.75 382 ARG A N 1
ATOM 3085 C CA . ARG A 1 382 ? 29.234 -18.188 -5.125 1 95.75 382 ARG A CA 1
ATOM 3086 C C . ARG A 1 382 ? 27.984 -17.516 -4.586 1 95.75 382 ARG A C 1
ATOM 3088 O O . ARG A 1 382 ? 27.953 -16.281 -4.465 1 95.75 382 ARG A O 1
ATOM 3095 N N . VAL A 1 383 ? 26.953 -18.25 -4.238 1 96.75 383 VAL A N 1
ATOM 3096 C CA . VAL A 1 383 ? 25.719 -17.688 -3.695 1 96.75 383 VAL A CA 1
ATOM 3097 C C . VAL A 1 383 ? 25.984 -17.016 -2.352 1 96.75 383 VAL A C 1
ATOM 3099 O O . VAL A 1 383 ? 25.484 -15.93 -2.084 1 96.75 383 VAL A O 1
ATOM 3102 N N . LEU A 1 384 ? 26.844 -17.672 -1.549 1 96.31 384 LEU A N 1
ATOM 3103 C CA . LEU A 1 384 ? 27.188 -17.109 -0.245 1 96.31 384 LEU A CA 1
ATOM 3104 C C . LEU A 1 384 ? 27.938 -15.797 -0.398 1 96.31 384 LEU A C 1
ATOM 3106 O O . LEU A 1 384 ? 27.609 -14.812 0.272 1 96.31 384 LEU A O 1
ATOM 3110 N N . ARG A 1 385 ? 28.859 -15.789 -1.316 1 96.19 385 ARG A N 1
ATOM 3111 C CA . ARG A 1 385 ? 29.688 -14.602 -1.539 1 96.19 385 ARG A CA 1
ATOM 3112 C C . ARG A 1 385 ? 28.828 -13.453 -2.076 1 96.19 385 ARG A C 1
ATOM 3114 O O . ARG A 1 385 ? 28.906 -12.328 -1.571 1 96.19 385 ARG A O 1
ATOM 3121 N N . ASP A 1 386 ? 28.047 -13.727 -3.078 1 95.94 386 ASP A N 1
ATOM 3122 C CA . ASP A 1 386 ? 27.203 -12.695 -3.686 1 95.94 386 ASP A CA 1
ATOM 3123 C C . ASP A 1 386 ? 26.172 -12.18 -2.689 1 95.94 386 ASP A C 1
ATOM 3125 O O . ASP A 1 386 ? 25.891 -10.977 -2.645 1 95.94 386 ASP A O 1
ATOM 3129 N N . GLY A 1 387 ? 25.594 -13.062 -1.895 1 96 387 GLY A N 1
ATOM 3130 C CA . GLY A 1 387 ? 24.594 -12.672 -0.913 1 96 387 GLY A CA 1
ATOM 3131 C C . GLY A 1 387 ? 25.141 -11.797 0.191 1 96 387 GLY A C 1
ATOM 3132 O O . GLY A 1 387 ? 24.5 -10.836 0.616 1 96 387 GLY A O 1
ATOM 3133 N N . ARG A 1 388 ? 26.344 -12.086 0.632 1 95.06 388 ARG A N 1
ATOM 3134 C CA . ARG A 1 388 ? 26.984 -11.328 1.704 1 95.06 388 ARG A CA 1
ATOM 3135 C C . ARG A 1 388 ? 27.328 -9.914 1.251 1 95.06 388 ARG A C 1
ATOM 3137 O O . ARG A 1 388 ? 27.406 -9 2.068 1 95.06 388 ARG A O 1
ATOM 3144 N N . ALA A 1 389 ? 27.406 -9.734 -0.053 1 95.12 389 ALA A N 1
ATOM 3145 C CA . ALA A 1 389 ? 27.812 -8.445 -0.614 1 95.12 389 ALA A CA 1
ATOM 3146 C C . ALA A 1 389 ? 26.609 -7.527 -0.779 1 95.12 389 ALA A C 1
ATOM 3148 O O . ALA A 1 389 ? 26.75 -6.344 -1.091 1 95.12 389 ALA A O 1
ATOM 3149 N N . ILE A 1 390 ? 25.438 -8.023 -0.531 1 94.81 390 ILE A N 1
ATOM 3150 C CA . ILE A 1 390 ? 24.234 -7.25 -0.766 1 94.81 390 ILE A CA 1
ATOM 3151 C C . ILE A 1 390 ? 23.766 -6.613 0.542 1 94.81 390 ILE A C 1
ATOM 3153 O O . ILE A 1 390 ? 23.641 -7.297 1.561 1 94.81 390 ILE A O 1
ATOM 3157 N N . ASP A 1 391 ? 23.578 -5.273 0.549 1 90.25 391 ASP A N 1
ATOM 3158 C CA . ASP A 1 391 ? 23 -4.551 1.681 1 90.25 391 ASP A CA 1
ATOM 3159 C C . ASP A 1 391 ? 21.781 -3.738 1.253 1 90.25 391 ASP A C 1
ATOM 3161 O O . ASP A 1 391 ? 21.25 -3.924 0.152 1 90.25 391 ASP A O 1
ATOM 3165 N N . THR A 1 392 ? 21.234 -2.902 2.131 1 85.56 392 THR A N 1
ATOM 3166 C CA . THR A 1 392 ? 19.984 -2.182 1.916 1 85.56 392 THR A CA 1
ATOM 3167 C C . THR A 1 392 ? 20.141 -1.176 0.778 1 85.56 392 THR A C 1
ATOM 3169 O O . THR A 1 392 ? 19.156 -0.861 0.093 1 85.56 392 THR A O 1
ATOM 3172 N N . ASP A 1 393 ? 21.359 -0.795 0.439 1 87.5 393 ASP A N 1
ATOM 3173 C CA . ASP A 1 393 ? 21.578 0.263 -0.543 1 87.5 393 ASP A CA 1
ATOM 3174 C C . ASP A 1 393 ? 22.062 -0.309 -1.87 1 87.5 393 ASP A C 1
ATOM 3176 O O . ASP A 1 393 ? 22.266 0.431 -2.836 1 87.5 393 ASP A O 1
ATOM 3180 N N . SER A 1 394 ? 22.203 -1.622 -1.937 1 91.62 394 SER A N 1
ATOM 3181 C CA . SER A 1 394 ? 22.672 -2.244 -3.166 1 91.62 394 SER A CA 1
ATOM 3182 C C . SER A 1 394 ? 21.656 -2.1 -4.293 1 91.62 394 SER A C 1
ATOM 3184 O O . SER A 1 394 ? 20.453 -2.154 -4.055 1 91.62 394 SER A O 1
ATOM 3186 N N . PRO A 1 395 ? 22.156 -1.954 -5.492 1 91.62 395 PRO A N 1
ATOM 3187 C CA . PRO A 1 395 ? 21.234 -1.821 -6.621 1 91.62 395 PRO A CA 1
ATOM 3188 C C . PRO A 1 395 ? 20.438 -3.1 -6.891 1 91.62 395 PRO A C 1
ATOM 3190 O O . PRO A 1 395 ? 20.859 -4.188 -6.492 1 91.62 395 PRO A O 1
ATOM 3193 N N . ASP A 1 396 ? 19.344 -3.02 -7.59 1 89.31 396 ASP A N 1
ATOM 3194 C CA . ASP A 1 396 ? 18.453 -4.137 -7.91 1 89.31 396 ASP A CA 1
ATOM 3195 C C . ASP A 1 396 ? 19.188 -5.203 -8.719 1 89.31 396 ASP A C 1
ATOM 3197 O O . ASP A 1 396 ? 18.891 -6.395 -8.602 1 89.31 396 ASP A O 1
ATOM 3201 N N . GLU A 1 397 ? 20.156 -4.781 -9.461 1 91.88 397 GLU A N 1
ATOM 3202 C CA . GLU A 1 397 ? 20.922 -5.688 -10.328 1 91.88 397 GLU A CA 1
ATOM 3203 C C . GLU A 1 397 ? 21.656 -6.738 -9.508 1 91.88 397 GLU A C 1
ATOM 3205 O O . GLU A 1 397 ? 21.844 -7.871 -9.953 1 91.88 397 GLU A O 1
ATOM 3210 N N . SER A 1 398 ? 22.078 -6.32 -8.328 1 93.88 398 SER A N 1
ATOM 3211 C CA . SER A 1 398 ? 22.766 -7.262 -7.453 1 93.88 398 SER A CA 1
ATOM 3212 C C . SER A 1 398 ? 21.844 -8.391 -7.012 1 93.88 398 SER A C 1
ATOM 3214 O O . SER A 1 398 ? 22.25 -9.555 -6.965 1 93.88 398 SER A O 1
ATOM 3216 N N . LEU A 1 399 ? 20.656 -8.062 -6.691 1 94.5 399 LEU A N 1
ATOM 3217 C CA . LEU A 1 399 ? 19.672 -9.062 -6.301 1 94.5 399 LEU A CA 1
ATOM 3218 C C . LEU A 1 399 ? 19.312 -9.969 -7.477 1 94.5 399 LEU A C 1
ATOM 3220 O O . LEU A 1 399 ? 19.125 -11.172 -7.301 1 94.5 399 LEU A O 1
ATOM 3224 N N . HIS A 1 400 ? 19.281 -9.383 -8.633 1 94 400 HIS A N 1
ATOM 3225 C CA . HIS A 1 400 ? 19.016 -10.148 -9.844 1 94 400 HIS A CA 1
ATOM 3226 C C . HIS A 1 400 ? 20.094 -11.188 -10.094 1 94 400 HIS A C 1
ATOM 3228 O O . HIS A 1 400 ? 19.797 -12.344 -10.414 1 94 400 HIS A O 1
ATOM 3234 N N . ARG A 1 401 ? 21.312 -10.781 -9.914 1 94.75 401 ARG A N 1
ATOM 3235 C CA . ARG A 1 401 ? 22.438 -11.688 -10.109 1 94.75 401 ARG A CA 1
ATOM 3236 C C . ARG A 1 401 ? 22.406 -12.82 -9.086 1 94.75 401 ARG A C 1
ATOM 3238 O O . ARG A 1 401 ? 22.656 -13.977 -9.43 1 94.75 401 ARG A O 1
ATOM 3245 N N . LEU A 1 402 ? 22.125 -12.438 -7.906 1 96.31 402 LEU A N 1
ATOM 3246 C CA . LEU A 1 402 ? 22.031 -13.453 -6.855 1 96.31 402 LEU A CA 1
ATOM 3247 C C . LEU A 1 402 ? 20.922 -14.453 -7.16 1 96.31 402 LEU A C 1
ATOM 3249 O O . LEU A 1 402 ? 21.094 -15.656 -6.926 1 96.31 402 LEU A O 1
ATOM 3253 N N . ARG A 1 403 ? 19.781 -14.016 -7.688 1 95.88 403 ARG A N 1
ATOM 3254 C CA . ARG A 1 403 ? 18.688 -14.891 -8.062 1 95.88 403 ARG A CA 1
ATOM 3255 C C . ARG A 1 403 ? 19.125 -15.906 -9.109 1 95.88 403 ARG A C 1
ATOM 3257 O O . ARG A 1 403 ? 18.781 -17.094 -9.008 1 95.88 403 ARG A O 1
ATOM 3264 N N . ILE A 1 404 ? 19.906 -15.445 -10.047 1 93.69 404 ILE A N 1
ATOM 3265 C CA . ILE A 1 404 ? 20.375 -16.312 -11.117 1 93.69 404 ILE A CA 1
ATOM 3266 C C . ILE A 1 404 ? 21.266 -17.406 -10.531 1 93.69 404 ILE A C 1
ATOM 3268 O O . ILE A 1 404 ? 21.141 -18.578 -10.867 1 93.69 404 ILE A O 1
ATOM 3272 N N . GLN A 1 405 ? 22.125 -16.969 -9.625 1 95 405 GLN A N 1
ATOM 3273 C CA . GLN A 1 405 ? 23.016 -17.922 -8.992 1 95 405 GLN A CA 1
ATOM 3274 C C . GLN A 1 405 ? 22.25 -18.906 -8.117 1 95 405 GLN A C 1
ATOM 3276 O O . GLN A 1 405 ? 22.578 -20.094 -8.07 1 95 405 GLN A O 1
ATOM 3281 N N . GLY A 1 406 ? 21.281 -18.391 -7.445 1 95.75 406 GLY A N 1
ATOM 3282 C CA . GLY A 1 406 ? 20.438 -19.25 -6.637 1 95.75 406 GLY A CA 1
ATOM 3283 C C . GLY A 1 406 ? 19.688 -20.297 -7.453 1 95.75 406 GLY A C 1
ATOM 3284 O O . GLY A 1 406 ? 19.594 -21.453 -7.047 1 95.75 406 GLY A O 1
ATOM 3285 N N . LYS A 1 407 ? 19.172 -19.906 -8.57 1 94.31 407 LYS A N 1
ATOM 3286 C CA . LYS A 1 407 ? 18.484 -20.828 -9.461 1 94.31 407 LYS A CA 1
ATOM 3287 C C . LYS A 1 407 ? 19.438 -21.922 -9.961 1 94.31 407 LYS A C 1
ATOM 3289 O O . LYS A 1 407 ? 19.062 -23.094 -10.023 1 94.31 407 LYS A O 1
ATOM 3294 N N . LYS A 1 408 ? 20.656 -21.531 -10.328 1 94.06 408 LYS A N 1
ATOM 3295 C CA . LYS A 1 408 ? 21.641 -22.5 -10.789 1 94.06 408 LYS A CA 1
ATOM 3296 C C . LYS A 1 408 ? 21.984 -23.516 -9.688 1 94.06 408 LYS A C 1
ATOM 3298 O O . LYS A 1 408 ? 22.109 -24.703 -9.961 1 94.06 408 LYS A O 1
ATOM 3303 N N . LEU A 1 409 ? 22.125 -22.984 -8.5 1 95.94 409 LEU A N 1
ATOM 3304 C CA . LEU A 1 409 ? 22.375 -23.875 -7.375 1 95.94 409 LEU A CA 1
ATOM 3305 C C . LEU A 1 409 ? 21.219 -24.859 -7.191 1 95.94 409 LEU A C 1
ATOM 3307 O O . LEU A 1 409 ? 21.438 -26.047 -6.984 1 95.94 409 LEU A O 1
ATOM 3311 N N . ARG A 1 410 ? 20.016 -24.328 -7.312 1 95.38 410 ARG A N 1
ATOM 3312 C CA . ARG A 1 410 ? 18.844 -25.172 -7.16 1 95.38 410 ARG A CA 1
ATOM 3313 C C . ARG A 1 410 ? 18.844 -26.297 -8.203 1 95.38 410 ARG A C 1
ATOM 3315 O O . ARG A 1 410 ? 18.594 -27.453 -7.879 1 95.38 410 ARG A O 1
ATOM 3322 N N . TYR A 1 411 ? 19.125 -25.922 -9.414 1 93.31 411 TYR A N 1
ATOM 3323 C CA . TYR A 1 411 ? 19.141 -26.906 -10.484 1 93.31 411 TYR A CA 1
ATOM 3324 C C . TYR A 1 411 ? 20.203 -27.969 -10.25 1 93.31 411 TYR A C 1
ATOM 3326 O O . TYR A 1 411 ? 19.984 -29.156 -10.484 1 93.31 411 TYR A O 1
ATOM 3334 N N . CYS A 1 412 ? 21.328 -27.562 -9.719 1 93.69 412 CYS A N 1
ATOM 3335 C CA . CYS A 1 412 ? 22.406 -28.5 -9.406 1 93.69 412 CYS A CA 1
ATOM 3336 C C . CYS A 1 412 ? 21.969 -29.484 -8.336 1 93.69 412 CYS A C 1
ATOM 3338 O O . CYS A 1 412 ? 22.188 -30.688 -8.469 1 93.69 412 CYS A O 1
ATOM 3340 N N . LEU A 1 413 ? 21.375 -28.953 -7.355 1 94.56 413 LEU A N 1
ATOM 3341 C CA . LEU A 1 413 ? 20.906 -29.797 -6.266 1 94.56 413 LEU A CA 1
ATOM 3342 C C . LEU A 1 413 ? 19.859 -30.781 -6.758 1 94.56 413 LEU A C 1
ATOM 3344 O O . LEU A 1 413 ? 19.828 -31.938 -6.332 1 94.56 413 LEU A O 1
ATOM 3348 N N . GLU A 1 414 ? 19.062 -30.344 -7.664 1 93.56 414 GLU A N 1
ATOM 3349 C CA . GLU A 1 414 ? 18.016 -31.203 -8.203 1 93.56 414 GLU A CA 1
ATOM 3350 C C . GLU A 1 414 ? 18.594 -32.25 -9.141 1 93.56 414 GLU A C 1
ATOM 3352 O O . GLU A 1 414 ? 18.219 -33.438 -9.078 1 93.56 414 GLU A O 1
ATOM 3357 N N . PHE A 1 415 ? 19.562 -31.891 -9.984 1 93.94 415 PHE A N 1
ATOM 3358 C CA . PHE A 1 415 ? 20.188 -32.812 -10.945 1 93.94 415 PHE A CA 1
ATOM 3359 C C . PHE A 1 415 ? 20.906 -33.938 -10.219 1 93.94 415 PHE A C 1
ATOM 3361 O O . PHE A 1 415 ? 20.844 -35.094 -10.648 1 93.94 415 PHE A O 1
ATOM 3368 N N . PHE A 1 416 ? 21.562 -33.625 -9.062 1 94.31 416 PHE A N 1
ATOM 3369 C CA . PHE A 1 416 ? 22.453 -34.594 -8.43 1 94.31 416 PHE A CA 1
ATOM 3370 C C . PHE A 1 416 ? 21.859 -35.125 -7.133 1 94.31 416 PHE A C 1
ATOM 3372 O O . PHE A 1 416 ? 22.562 -35.719 -6.32 1 94.31 416 PHE A O 1
ATOM 3379 N N . SER A 1 417 ? 20.609 -34.875 -6.949 1 93.75 417 SER A N 1
ATOM 3380 C CA . SER A 1 417 ? 19.953 -35.188 -5.695 1 93.75 417 SER A CA 1
ATOM 3381 C C . SER A 1 417 ? 20.078 -36.688 -5.379 1 93.75 417 SER A C 1
ATOM 3383 O O . SER A 1 417 ? 20.25 -37.062 -4.219 1 93.75 417 SER A O 1
ATOM 3385 N N . SER A 1 418 ? 20.094 -37.562 -6.387 1 94.44 418 SER A N 1
ATOM 3386 C CA . SER A 1 418 ? 20.078 -39 -6.195 1 94.44 418 SER A CA 1
ATOM 3387 C C . SER A 1 418 ? 21.438 -39.531 -5.707 1 94.44 418 SER A C 1
ATOM 3389 O O . SER A 1 418 ? 21.547 -40.656 -5.246 1 94.44 418 SER A O 1
ATOM 3391 N N . LEU A 1 419 ? 22.453 -38.719 -5.758 1 94.06 419 LEU A N 1
ATOM 3392 C CA . LEU A 1 419 ? 23.812 -39.125 -5.371 1 94.06 419 LEU A CA 1
ATOM 3393 C C . LEU A 1 419 ? 24 -38.969 -3.865 1 94.06 419 LEU A C 1
ATOM 3395 O O . LEU A 1 419 ? 25 -39.469 -3.318 1 94.06 419 LEU A O 1
ATOM 3399 N N . TYR A 1 420 ? 23.016 -38.375 -3.234 1 94.38 420 TYR A N 1
ATOM 3400 C CA . TYR A 1 420 ? 23.188 -38.031 -1.825 1 94.38 420 TYR A CA 1
ATOM 3401 C C . TYR A 1 420 ? 21.984 -38.469 -1.009 1 94.38 420 TYR A C 1
ATOM 3403 O O . TYR A 1 420 ? 20.938 -38.812 -1.568 1 94.38 420 TYR A O 1
ATOM 3411 N N . PRO A 1 421 ? 22.109 -38.5 0.254 1 94.38 421 PRO A N 1
ATOM 3412 C CA . PRO A 1 421 ? 20.984 -38.906 1.085 1 94.38 421 PRO A CA 1
ATOM 3413 C C . PRO A 1 421 ? 19.75 -38.031 0.879 1 94.38 421 PRO A C 1
ATOM 3415 O O . PRO A 1 421 ? 19.859 -36.781 0.958 1 94.38 421 PRO A O 1
ATOM 3418 N N . PRO A 1 422 ? 18.672 -38.594 0.66 1 93.19 422 PRO A N 1
ATOM 3419 C CA . PRO A 1 422 ? 17.484 -37.844 0.276 1 93.19 422 PRO A CA 1
ATOM 3420 C C . PRO A 1 422 ? 17.031 -36.844 1.346 1 93.19 422 PRO A C 1
ATOM 3422 O O . PRO A 1 422 ? 16.609 -35.75 1.021 1 93.19 422 PRO A O 1
ATOM 3425 N N . LYS A 1 423 ? 17.156 -37.188 2.574 1 94.06 423 LYS A N 1
ATOM 3426 C CA . LYS A 1 423 ? 16.703 -36.312 3.654 1 94.06 423 LYS A CA 1
ATOM 3427 C C . LYS A 1 423 ? 17.531 -35.031 3.703 1 94.06 423 LYS A C 1
ATOM 3429 O O . LYS A 1 423 ? 16.969 -33.938 3.871 1 94.06 423 LYS A O 1
ATOM 3434 N N . GLU A 1 424 ? 18.797 -35.188 3.59 1 93.88 424 GLU A N 1
ATOM 3435 C CA . GLU A 1 424 ? 19.688 -34 3.631 1 93.88 424 GLU A CA 1
ATOM 3436 C C . GLU A 1 424 ? 19.484 -33.125 2.408 1 93.88 424 GLU A C 1
ATOM 3438 O O . GLU A 1 424 ? 19.484 -31.891 2.523 1 93.88 424 GLU A O 1
ATOM 3443 N N . MET A 1 425 ? 19.344 -33.781 1.303 1 93.69 425 MET A N 1
ATOM 3444 C CA . MET A 1 425 ? 19.141 -33 0.078 1 93.69 425 MET A CA 1
ATOM 3445 C C . MET A 1 425 ? 17.828 -32.219 0.128 1 93.69 425 MET A C 1
ATOM 3447 O O . MET A 1 425 ? 17.766 -31.078 -0.311 1 93.69 425 MET A O 1
ATOM 3451 N N . LYS A 1 426 ? 16.828 -32.875 0.644 1 93.12 426 LYS A N 1
ATOM 3452 C CA . LYS A 1 426 ? 15.539 -32.188 0.801 1 93.12 426 LYS A CA 1
ATOM 3453 C C . LYS A 1 426 ? 15.672 -30.969 1.7 1 93.12 426 LYS A C 1
ATOM 3455 O O . LYS A 1 426 ? 15.055 -29.922 1.436 1 93.12 426 LYS A O 1
ATOM 3460 N N . ARG A 1 427 ? 16.438 -31.078 2.691 1 93 427 ARG A N 1
ATOM 3461 C CA . ARG A 1 427 ? 16.656 -29.969 3.615 1 93 427 ARG A CA 1
ATOM 3462 C C . ARG A 1 427 ? 17.375 -28.828 2.92 1 93 427 ARG A C 1
ATOM 3464 O O . ARG A 1 427 ? 17.016 -27.656 3.107 1 93 427 ARG A O 1
ATOM 3471 N N . LEU A 1 428 ? 18.406 -29.172 2.145 1 94.44 428 LEU A N 1
ATOM 3472 C CA . LEU A 1 428 ? 19.156 -28.156 1.425 1 94.44 428 LEU A CA 1
ATOM 3473 C C . LEU A 1 428 ? 18.266 -27.406 0.444 1 94.44 428 LEU A C 1
ATOM 3475 O O . LEU A 1 428 ? 18.312 -26.172 0.362 1 94.44 428 LEU A O 1
ATOM 3479 N N . ILE A 1 429 ? 17.469 -28.141 -0.228 1 93.5 429 ILE A N 1
ATOM 3480 C CA . ILE A 1 429 ? 16.594 -27.562 -1.236 1 93.5 429 ILE A CA 1
ATOM 3481 C C . ILE A 1 429 ? 15.539 -26.688 -0.559 1 93.5 429 ILE A C 1
ATOM 3483 O O . ILE A 1 429 ? 15.211 -25.594 -1.053 1 93.5 429 ILE A O 1
ATOM 3487 N N . LYS A 1 430 ? 15.078 -27.094 0.563 1 92.19 430 LYS A N 1
ATOM 3488 C CA . LYS A 1 430 ? 14.094 -26.312 1.309 1 92.19 430 LYS A CA 1
ATOM 3489 C C . LYS A 1 430 ? 14.68 -24.984 1.786 1 92.19 430 LYS A C 1
ATOM 3491 O O . LYS A 1 430 ? 14.023 -23.953 1.704 1 92.19 430 LYS A O 1
ATOM 3496 N N . GLN A 1 431 ? 15.852 -25.031 2.264 1 92 431 GLN A N 1
ATOM 3497 C CA . GLN A 1 431 ? 16.516 -23.828 2.732 1 92 431 GLN A CA 1
ATOM 3498 C C . GLN A 1 431 ? 16.766 -22.844 1.584 1 92 431 GLN A C 1
ATOM 3500 O O . GLN A 1 431 ? 16.594 -21.641 1.743 1 92 431 GLN A O 1
ATOM 3505 N N . LEU A 1 432 ? 17.125 -23.391 0.52 1 95.19 432 LEU A N 1
ATOM 3506 C CA . LEU A 1 432 ? 17.359 -22.562 -0.652 1 95.19 432 LEU A CA 1
ATOM 3507 C C . LEU A 1 432 ? 16.047 -21.953 -1.165 1 95.19 432 LEU A C 1
ATOM 3509 O O . LEU A 1 432 ? 16.031 -20.844 -1.671 1 95.19 432 LEU A O 1
ATOM 3513 N N . LYS A 1 433 ? 15 -22.719 -0.982 1 94.25 433 LYS A N 1
ATOM 3514 C CA . LYS A 1 433 ? 13.695 -22.297 -1.477 1 94.25 433 LYS A CA 1
ATOM 3515 C C . LYS A 1 433 ? 13.242 -21 -0.808 1 94.25 433 LYS A C 1
ATOM 3517 O O . LYS A 1 433 ? 12.672 -20.125 -1.459 1 94.25 433 LYS A O 1
ATOM 3522 N N . ASN A 1 434 ? 13.523 -20.844 0.39 1 91.88 434 ASN A N 1
ATOM 3523 C CA . ASN A 1 434 ? 13.148 -19.641 1.113 1 91.88 434 ASN A CA 1
ATOM 3524 C C . ASN A 1 434 ? 13.836 -18.406 0.538 1 91.88 434 ASN A C 1
ATOM 3526 O O . ASN A 1 434 ? 13.203 -17.359 0.35 1 91.88 434 ASN A O 1
ATOM 3530 N N . LEU A 1 435 ? 15.086 -18.547 0.307 1 94.12 435 LEU A N 1
ATOM 3531 C CA . LEU A 1 435 ? 15.836 -17.469 -0.302 1 94.12 435 LEU A CA 1
ATOM 3532 C C . LEU A 1 435 ? 15.352 -17.188 -1.725 1 94.12 435 LEU A C 1
ATOM 3534 O O . LEU A 1 435 ? 15.164 -16.047 -2.113 1 94.12 435 LEU A O 1
ATOM 3538 N N . GLN A 1 436 ? 15.086 -18.219 -2.385 1 94.75 436 GLN A N 1
ATOM 3539 C CA . GLN A 1 436 ? 14.633 -18.094 -3.768 1 94.75 436 GLN A CA 1
ATOM 3540 C C . GLN A 1 436 ? 13.25 -17.453 -3.846 1 94.75 436 GLN A C 1
ATOM 3542 O O . GLN A 1 436 ? 12.961 -16.703 -4.789 1 94.75 436 GLN A O 1
ATOM 3547 N N . ASN A 1 437 ? 12.453 -17.75 -2.934 1 94.81 437 ASN A N 1
ATOM 3548 C CA . ASN A 1 437 ? 11.125 -17.141 -2.904 1 94.81 437 ASN A CA 1
ATOM 3549 C C . ASN A 1 437 ? 11.203 -15.625 -2.779 1 94.81 437 ASN A C 1
ATOM 3551 O O . ASN A 1 437 ? 10.516 -14.898 -3.504 1 94.81 437 ASN A O 1
ATOM 3555 N N . ASN A 1 438 ? 12.023 -15.148 -1.894 1 95.25 438 ASN A N 1
ATOM 3556 C CA . ASN A 1 438 ? 12.203 -13.711 -1.717 1 95.25 438 ASN A CA 1
ATOM 3557 C C . ASN A 1 438 ? 12.781 -13.062 -2.971 1 95.25 438 ASN A C 1
ATOM 3559 O O . ASN A 1 438 ? 12.242 -12.07 -3.463 1 95.25 438 ASN A O 1
ATOM 3563 N N . LEU A 1 439 ? 13.836 -13.672 -3.486 1 95.5 439 LEU A N 1
ATOM 3564 C CA . LEU A 1 439 ? 14.5 -13.125 -4.668 1 95.5 439 LEU A CA 1
ATOM 3565 C C . LEU A 1 439 ? 13.578 -13.195 -5.883 1 95.5 439 LEU A C 1
ATOM 3567 O O . LEU A 1 439 ? 13.57 -12.281 -6.715 1 95.5 439 LEU A O 1
ATOM 3571 N N . GLY A 1 440 ? 12.859 -14.281 -5.883 1 95.5 440 GLY A N 1
ATOM 3572 C CA . GLY A 1 440 ? 11.906 -14.445 -6.969 1 95.5 440 GLY A CA 1
ATOM 3573 C C . GLY A 1 440 ? 10.797 -13.414 -6.953 1 95.5 440 GLY A C 1
ATOM 3574 O O . GLY A 1 440 ? 10.461 -12.836 -7.988 1 95.5 440 GLY A O 1
ATOM 3575 N N . LEU A 1 441 ? 10.297 -13.25 -5.816 1 94.94 441 LEU A N 1
ATOM 3576 C CA . LEU A 1 441 ? 9.234 -12.258 -5.668 1 94.94 441 LEU A CA 1
ATOM 3577 C C . LEU A 1 441 ? 9.742 -10.859 -6.016 1 94.94 441 LEU A C 1
ATOM 3579 O O . LEU A 1 441 ? 9.078 -10.117 -6.738 1 94.94 441 LEU A O 1
ATOM 3583 N N . PHE A 1 442 ? 10.883 -10.445 -5.555 1 95.12 442 PHE A N 1
ATOM 3584 C CA . PHE A 1 442 ? 11.492 -9.156 -5.852 1 95.12 442 PHE A CA 1
ATOM 3585 C C . PHE A 1 442 ? 11.656 -8.969 -7.355 1 95.12 442 PHE A C 1
ATOM 3587 O O . PHE A 1 442 ? 11.312 -7.91 -7.895 1 95.12 442 PHE A O 1
ATOM 3594 N N . ASN A 1 443 ? 12.18 -9.969 -7.988 1 92.88 443 ASN A N 1
ATOM 3595 C CA . ASN A 1 443 ? 12.391 -9.906 -9.43 1 92.88 443 ASN A CA 1
ATOM 3596 C C . ASN A 1 443 ? 11.07 -9.812 -10.188 1 92.88 443 ASN A C 1
ATOM 3598 O O . ASN A 1 443 ? 10.961 -9.07 -11.164 1 92.88 443 ASN A O 1
ATOM 3602 N N . ASP A 1 444 ? 10.125 -10.609 -9.734 1 93.5 444 ASP A N 1
ATOM 3603 C CA . ASP A 1 444 ? 8.805 -10.57 -10.367 1 93.5 444 ASP A CA 1
ATOM 3604 C C . ASP A 1 444 ? 8.211 -9.172 -10.305 1 93.5 444 ASP A C 1
ATOM 3606 O O . ASP A 1 444 ? 7.648 -8.68 -11.289 1 93.5 444 ASP A O 1
ATOM 3610 N N . LEU A 1 445 ? 8.336 -8.57 -9.164 1 94.56 445 LEU A N 1
ATOM 3611 C CA . LEU A 1 445 ? 7.812 -7.223 -8.969 1 94.56 445 LEU A CA 1
ATOM 3612 C C . LEU A 1 445 ? 8.547 -6.227 -9.859 1 94.56 445 LEU A C 1
ATOM 3614 O O . LEU A 1 445 ? 7.926 -5.34 -10.453 1 94.56 445 LEU A O 1
ATOM 3618 N N . SER A 1 446 ? 9.828 -6.375 -9.984 1 93.88 446 SER A N 1
ATOM 3619 C CA . SER A 1 446 ? 10.633 -5.508 -10.844 1 93.88 446 SER A CA 1
ATOM 3620 C C . SER A 1 446 ? 10.227 -5.656 -12.305 1 93.88 446 SER A C 1
ATOM 3622 O O . SER A 1 446 ? 10.023 -4.66 -13.008 1 93.88 446 SER A O 1
ATOM 3624 N N . VAL A 1 447 ? 10.109 -6.883 -12.711 1 93 447 VAL A N 1
ATOM 3625 C CA . VAL A 1 447 ? 9.789 -7.176 -14.102 1 93 447 VAL A CA 1
ATOM 3626 C C . VAL A 1 447 ? 8.391 -6.656 -14.43 1 93 447 VAL A C 1
ATOM 3628 O O . VAL A 1 447 ? 8.156 -6.113 -15.508 1 93 447 VAL A O 1
ATOM 3631 N N . GLN A 1 448 ? 7.492 -6.828 -13.508 1 94.62 448 GLN A N 1
ATOM 3632 C CA . GLN A 1 448 ? 6.137 -6.316 -13.695 1 94.62 448 GLN A CA 1
ATOM 3633 C C . GLN A 1 448 ? 6.141 -4.801 -13.859 1 94.62 448 GLN A C 1
ATOM 3635 O O . GLN A 1 448 ? 5.484 -4.266 -14.758 1 94.62 448 GLN A O 1
ATOM 3640 N N . GLN A 1 449 ? 6.863 -4.113 -13.008 1 94.5 449 GLN A N 1
ATOM 3641 C CA . GLN A 1 449 ? 6.941 -2.658 -13.086 1 94.5 449 GLN A CA 1
ATOM 3642 C C . GLN A 1 449 ? 7.523 -2.209 -14.422 1 94.5 449 GLN A C 1
ATOM 3644 O O . GLN A 1 449 ? 7 -1.288 -15.055 1 94.5 449 GLN A O 1
ATOM 3649 N N . ASP A 1 450 ? 8.562 -2.883 -14.844 1 93.88 450 ASP A N 1
ATOM 3650 C CA . ASP A 1 450 ? 9.195 -2.549 -16.109 1 93.88 450 ASP A CA 1
ATOM 3651 C C . ASP A 1 450 ? 8.227 -2.746 -17.281 1 93.88 450 ASP A C 1
ATOM 3653 O O . ASP A 1 450 ? 8.125 -1.896 -18.172 1 93.88 450 ASP A O 1
ATOM 3657 N N . MET A 1 451 ? 7.586 -3.871 -17.203 1 94.81 451 MET A N 1
ATOM 3658 C CA . MET A 1 451 ? 6.625 -4.168 -18.266 1 94.81 451 MET A CA 1
ATOM 3659 C C . MET A 1 451 ? 5.516 -3.119 -18.297 1 94.81 451 MET A C 1
ATOM 3661 O O . MET A 1 451 ? 5.16 -2.625 -19.375 1 94.81 451 MET A O 1
ATOM 3665 N N . LEU A 1 452 ? 4.965 -2.764 -17.203 1 95.44 452 LEU A N 1
ATOM 3666 C CA . LEU A 1 452 ? 3.883 -1.79 -17.109 1 95.44 452 LEU A CA 1
ATOM 3667 C C . LEU A 1 452 ? 4.359 -0.407 -17.547 1 95.44 452 LEU A C 1
ATOM 3669 O O . LEU A 1 452 ? 3.637 0.32 -18.219 1 95.44 452 LEU A O 1
ATOM 3673 N N . ASN A 1 453 ? 5.586 -0.042 -17.141 1 93.88 453 ASN A N 1
ATOM 3674 C CA . ASN A 1 453 ? 6.16 1.23 -17.562 1 93.88 453 ASN A CA 1
ATOM 3675 C C . ASN A 1 453 ? 6.301 1.311 -19.078 1 93.88 453 ASN A C 1
ATOM 3677 O O . ASN A 1 453 ? 5.977 2.334 -19.672 1 93.88 453 ASN A O 1
ATOM 3681 N N . ASN A 1 454 ? 6.82 0.229 -19.578 1 93.25 454 ASN A N 1
ATOM 3682 C CA . ASN A 1 454 ? 6.988 0.18 -21.031 1 93.25 454 ASN A CA 1
ATOM 3683 C C . ASN A 1 454 ? 5.645 0.223 -21.75 1 93.25 454 ASN A C 1
ATOM 3685 O O . ASN A 1 454 ? 5.508 0.886 -22.781 1 93.25 454 ASN A O 1
ATOM 3689 N N . TYR A 1 455 ? 4.707 -0.483 -21.219 1 93.5 455 TYR A N 1
ATOM 3690 C CA . TYR A 1 455 ? 3.369 -0.47 -21.797 1 93.5 455 TYR A CA 1
ATOM 3691 C C . TYR A 1 455 ? 2.77 0.93 -21.75 1 93.5 455 TYR A C 1
ATOM 3693 O O . TYR A 1 455 ? 2.229 1.411 -22.75 1 93.5 455 TYR A O 1
ATOM 3701 N N . LEU A 1 456 ? 2.863 1.587 -20.625 1 91.81 456 LEU A N 1
ATOM 3702 C CA . LEU A 1 456 ? 2.348 2.941 -20.453 1 91.81 456 LEU A CA 1
ATOM 3703 C C . LEU A 1 456 ? 2.99 3.898 -21.453 1 91.81 456 LEU A C 1
ATOM 3705 O O . LEU A 1 456 ? 2.305 4.738 -22.047 1 91.81 456 LEU A O 1
ATOM 3709 N N . ALA A 1 457 ? 4.273 3.727 -21.641 1 89.81 457 ALA A N 1
ATOM 3710 C CA . ALA A 1 457 ? 5.012 4.574 -22.578 1 89.81 457 ALA A CA 1
ATOM 3711 C C . ALA A 1 457 ? 4.547 4.348 -24.016 1 89.81 457 ALA A C 1
ATOM 3713 O O . ALA A 1 457 ? 4.559 5.273 -24.828 1 89.81 457 ALA A O 1
ATOM 3714 N N . SER A 1 458 ? 4.105 3.145 -24.297 1 89.69 458 SER A N 1
ATOM 3715 C CA . SER A 1 458 ? 3.734 2.783 -25.656 1 89.69 458 SER A CA 1
ATOM 3716 C C . SER A 1 458 ? 2.293 3.182 -25.953 1 89.69 458 SER A C 1
ATOM 3718 O O . SER A 1 458 ? 1.879 3.197 -27.125 1 89.69 458 SER A O 1
ATOM 3720 N N . LEU A 1 459 ? 1.521 3.475 -24.906 1 88.12 459 LEU A N 1
ATOM 3721 C CA . LEU A 1 459 ? 0.124 3.855 -25.078 1 88.12 459 LEU A CA 1
ATOM 3722 C C . LEU A 1 459 ? 0.016 5.18 -25.828 1 88.12 459 LEU A C 1
ATOM 3724 O O . LEU A 1 459 ? 0.623 6.176 -25.438 1 88.12 459 LEU A O 1
ATOM 3728 N N . LYS A 1 460 ? -0.666 5.191 -26.938 1 82.94 460 LYS A N 1
ATOM 3729 C CA . LYS A 1 460 ? -0.896 6.422 -27.688 1 82.94 460 LYS A CA 1
ATOM 3730 C C . LYS A 1 460 ? -1.902 7.32 -26.984 1 82.94 460 LYS A C 1
ATOM 3732 O O . LYS A 1 460 ? -2.98 6.867 -26.594 1 82.94 460 LYS A O 1
ATOM 3737 N N . PRO A 1 461 ? -1.421 8.609 -26.906 1 74.94 461 PRO A N 1
ATOM 3738 C CA . PRO A 1 461 ? -2.371 9.531 -26.266 1 74.94 461 PRO A CA 1
ATOM 3739 C C . PRO A 1 461 ? -3.576 9.828 -27.156 1 74.94 461 PRO A C 1
ATOM 3741 O O . PRO A 1 461 ? -3.541 9.57 -28.359 1 74.94 461 PRO A O 1
ATOM 3744 N N . GLY A 1 462 ? -4.809 10.211 -26.469 1 71 462 GLY A N 1
ATOM 3745 C CA . GLY A 1 462 ? -5.828 10.758 -27.344 1 71 462 GLY A CA 1
ATOM 3746 C C . GLY A 1 462 ? -7.207 10.18 -27.094 1 71 462 GLY A C 1
ATOM 3747 O O . GLY A 1 462 ? -8.188 10.609 -27.703 1 71 462 GLY A O 1
ATOM 3748 N N . SER A 1 463 ? -7.242 9.164 -26.344 1 81.5 463 SER A N 1
ATOM 3749 C CA . SER A 1 463 ? -8.578 8.625 -26.125 1 81.5 463 SER A CA 1
ATOM 3750 C C . SER A 1 463 ? -8.891 8.484 -24.641 1 81.5 463 SER A C 1
ATOM 3752 O O . SER A 1 463 ? -7.977 8.492 -23.797 1 81.5 463 SER A O 1
ATOM 3754 N N . GLY A 1 464 ? -10.148 8.508 -24.406 1 84.69 464 GLY A N 1
ATOM 3755 C CA . GLY A 1 464 ? -10.602 8.234 -23.047 1 84.69 464 GLY A CA 1
ATOM 3756 C C . GLY A 1 464 ? -10.164 6.879 -22.531 1 84.69 464 GLY A C 1
ATOM 3757 O O . GLY A 1 464 ? -9.883 6.723 -21.344 1 84.69 464 GLY A O 1
ATOM 3758 N N . LYS A 1 465 ? -10.078 6.012 -23.531 1 87.69 465 LYS A N 1
ATOM 3759 C CA . LYS A 1 465 ? -9.633 4.664 -23.188 1 87.69 465 LYS A CA 1
ATOM 3760 C C . LYS A 1 465 ? -8.188 4.668 -22.703 1 87.69 465 LYS A C 1
ATOM 3762 O O . LYS A 1 465 ? -7.859 4.035 -21.703 1 87.69 465 LYS A O 1
ATOM 3767 N N . ALA A 1 466 ? -7.375 5.387 -23.391 1 88.69 466 ALA A N 1
ATOM 3768 C CA . ALA A 1 466 ? -5.961 5.469 -23.047 1 88.69 466 ALA A CA 1
ATOM 3769 C C . ALA A 1 466 ? -5.77 6.121 -21.688 1 88.69 466 ALA A C 1
ATOM 3771 O O . ALA A 1 466 ? -4.918 5.699 -20.891 1 88.69 466 ALA A O 1
ATOM 3772 N N . LYS A 1 467 ? -6.566 7.117 -21.438 1 88.88 467 LYS A N 1
ATOM 3773 C CA . LYS A 1 467 ? -6.504 7.809 -20.156 1 88.88 467 LYS A CA 1
ATOM 3774 C C . LYS A 1 467 ? -6.867 6.867 -19.016 1 88.88 467 LYS A C 1
ATOM 3776 O O . LYS A 1 467 ? -6.168 6.824 -18 1 88.88 467 LYS A O 1
ATOM 3781 N N . LYS A 1 468 ? -7.918 6.125 -19.156 1 91.75 468 LYS A N 1
ATOM 3782 C CA . LYS A 1 468 ? -8.359 5.188 -18.141 1 91.75 468 LYS A CA 1
ATOM 3783 C C . LYS A 1 468 ? -7.328 4.082 -17.922 1 91.75 468 LYS A C 1
ATOM 3785 O O . LYS A 1 468 ? -7.062 3.688 -16.781 1 91.75 468 LYS A O 1
ATOM 3790 N N . MET A 1 469 ? -6.758 3.594 -19.016 1 94 469 MET A N 1
ATOM 3791 C CA . MET A 1 469 ? -5.715 2.576 -18.922 1 94 469 MET A CA 1
ATOM 3792 C C . MET A 1 469 ? -4.496 3.115 -18.188 1 94 469 MET A C 1
ATOM 3794 O O . MET A 1 469 ? -3.934 2.436 -17.328 1 94 469 MET A O 1
ATOM 3798 N N . GLY A 1 470 ? -4.137 4.355 -18.578 1 93 470 GLY A N 1
ATOM 3799 C CA . GLY A 1 470 ? -3.006 4.98 -17.922 1 93 470 GLY A CA 1
ATOM 3800 C C . GLY A 1 470 ? -3.184 5.094 -16.406 1 93 470 GLY A C 1
ATOM 3801 O O . GLY A 1 470 ? -2.264 4.793 -15.648 1 93 470 GLY A O 1
ATOM 3802 N N . ALA A 1 471 ? -4.336 5.488 -15.992 1 93.88 471 ALA A N 1
ATOM 3803 C CA . ALA A 1 471 ? -4.629 5.629 -14.57 1 93.88 471 ALA A CA 1
ATOM 3804 C C . ALA A 1 471 ? -4.559 4.277 -13.859 1 93.88 471 ALA A C 1
ATOM 3806 O O . ALA A 1 471 ? -3.996 4.172 -12.766 1 93.88 471 ALA A O 1
ATOM 3807 N N . ALA A 1 472 ? -5.117 3.283 -14.484 1 96.06 472 ALA A N 1
ATOM 3808 C CA . ALA A 1 472 ? -5.078 1.943 -13.906 1 96.06 472 ALA A CA 1
ATOM 3809 C C . ALA A 1 472 ? -3.643 1.445 -13.773 1 96.06 472 ALA A C 1
ATOM 3811 O O . ALA A 1 472 ? -3.262 0.906 -12.727 1 96.06 472 ALA A O 1
ATOM 3812 N N . ILE A 1 473 ? -2.867 1.642 -14.812 1 96.56 473 ILE A N 1
ATOM 3813 C CA . ILE A 1 473 ? -1.478 1.196 -14.82 1 96.56 473 ILE A CA 1
ATOM 3814 C C . ILE A 1 473 ? -0.686 1.954 -13.758 1 96.56 473 ILE A C 1
ATOM 3816 O O . ILE A 1 473 ? 0.141 1.367 -13.055 1 96.56 473 ILE A O 1
ATOM 3820 N N . GLY A 1 474 ? -0.951 3.236 -13.625 1 95.38 474 GLY A N 1
ATOM 3821 C CA . GLY A 1 474 ? -0.322 3.996 -12.555 1 95.38 474 GLY A CA 1
ATOM 3822 C C . GLY A 1 474 ? -0.618 3.443 -11.172 1 95.38 474 GLY A C 1
ATOM 3823 O O . GLY A 1 474 ? 0.263 3.408 -10.312 1 95.38 474 GLY A O 1
ATOM 3824 N N . GLY A 1 475 ? -1.834 3.088 -11 1 96.06 475 GLY A N 1
ATOM 3825 C CA . GLY A 1 475 ? -2.219 2.453 -9.75 1 96.06 475 GLY A CA 1
ATOM 3826 C C . GLY A 1 475 ? -1.457 1.171 -9.469 1 96.06 475 GLY A C 1
ATOM 3827 O O . GLY A 1 475 ? -0.981 0.953 -8.359 1 96.06 475 GLY A O 1
ATOM 3828 N N . LEU A 1 476 ? -1.342 0.318 -10.477 1 96.38 476 LEU A N 1
ATOM 3829 C CA . LEU A 1 476 ? -0.606 -0.934 -10.336 1 96.38 476 LEU A CA 1
ATOM 3830 C C . LEU A 1 476 ? 0.86 -0.669 -10.016 1 96.38 476 LEU A C 1
ATOM 3832 O O . LEU A 1 476 ? 1.422 -1.291 -9.109 1 96.38 476 LEU A O 1
ATOM 3836 N N . LEU A 1 477 ? 1.441 0.248 -10.789 1 95.5 477 LEU A N 1
ATOM 3837 C CA . LEU A 1 477 ? 2.85 0.583 -10.609 1 95.5 477 LEU A CA 1
ATOM 3838 C C . LEU A 1 477 ? 3.131 1.013 -9.18 1 95.5 477 LEU A C 1
ATOM 3840 O O . LEU A 1 477 ? 4.121 0.583 -8.578 1 95.5 477 LEU A O 1
ATOM 3844 N N . THR A 1 478 ? 2.27 1.816 -8.648 1 94.88 478 THR A N 1
ATOM 3845 C CA . THR A 1 478 ? 2.449 2.322 -7.289 1 94.88 478 THR A CA 1
ATOM 3846 C C . THR A 1 478 ? 2.346 1.191 -6.27 1 94.88 478 THR A C 1
ATOM 3848 O O . THR A 1 478 ? 3.156 1.104 -5.348 1 94.88 478 THR A O 1
ATOM 3851 N N . ASN A 1 479 ? 1.354 0.383 -6.441 1 94.44 479 ASN A N 1
ATOM 3852 C CA . ASN A 1 479 ? 1.199 -0.754 -5.539 1 94.44 479 ASN A CA 1
ATOM 3853 C C . ASN A 1 479 ? 2.406 -1.685 -5.598 1 94.44 479 ASN A C 1
ATOM 3855 O O . ASN A 1 479 ? 2.914 -2.117 -4.562 1 94.44 479 ASN A O 1
ATOM 3859 N N . LEU A 1 480 ? 2.797 -2.027 -6.812 1 95.44 480 LEU A N 1
ATOM 3860 C CA . LEU A 1 480 ? 3.932 -2.924 -7.012 1 95.44 480 LEU A CA 1
ATOM 3861 C C . LEU A 1 480 ? 5.207 -2.32 -6.441 1 95.44 480 LEU A C 1
ATOM 3863 O O . LEU A 1 480 ? 6.043 -3.035 -5.879 1 95.44 480 LEU A O 1
ATOM 3867 N N . TYR A 1 481 ? 5.34 -1.044 -6.586 1 93.94 481 TYR A N 1
ATOM 3868 C CA . TYR A 1 481 ? 6.488 -0.325 -6.047 1 93.94 481 TYR A CA 1
ATOM 3869 C C . TYR A 1 481 ? 6.574 -0.484 -4.531 1 93.94 481 TYR A C 1
ATOM 3871 O O . TYR A 1 481 ? 7.633 -0.805 -3.994 1 93.94 481 TYR A O 1
ATOM 3879 N N . HIS A 1 482 ? 5.488 -0.265 -3.865 1 93 482 HIS A N 1
ATOM 3880 C CA . HIS A 1 482 ? 5.477 -0.377 -2.41 1 93 482 HIS A CA 1
ATOM 3881 C C . HIS A 1 482 ? 5.727 -1.813 -1.966 1 93 482 HIS A C 1
ATOM 3883 O O . HIS A 1 482 ? 6.434 -2.047 -0.982 1 93 482 HIS A O 1
ATOM 3889 N N . GLU A 1 483 ? 5.152 -2.773 -2.695 1 93.25 483 GLU A N 1
ATOM 3890 C CA . GLU A 1 483 ? 5.391 -4.18 -2.377 1 93.25 483 GLU A CA 1
ATOM 3891 C C . GLU A 1 483 ? 6.863 -4.539 -2.553 1 93.25 483 GLU A C 1
ATOM 3893 O O . GLU A 1 483 ? 7.426 -5.277 -1.74 1 93.25 483 GLU A O 1
ATOM 3898 N N . GLN A 1 484 ? 7.441 -4.047 -3.637 1 93.69 484 GLN A N 1
ATOM 3899 C CA . GLN A 1 484 ? 8.852 -4.32 -3.9 1 93.69 484 GLN A CA 1
ATOM 3900 C C . GLN A 1 484 ? 9.734 -3.789 -2.773 1 93.69 484 GLN A C 1
ATOM 3902 O O . GLN A 1 484 ? 10.68 -4.457 -2.352 1 93.69 484 GLN A O 1
ATOM 3907 N N . GLN A 1 485 ? 9.422 -2.566 -2.277 1 91.44 485 GLN A N 1
ATOM 3908 C CA . GLN A 1 485 ? 10.188 -1.974 -1.184 1 91.44 485 GLN A CA 1
ATOM 3909 C C . GLN A 1 485 ? 10.086 -2.818 0.083 1 91.44 485 GLN A C 1
ATOM 3911 O O . GLN A 1 485 ? 11.07 -3.01 0.792 1 91.44 485 GLN A O 1
ATOM 3916 N N . GLN A 1 486 ? 8.922 -3.303 0.286 1 92.25 486 GLN A N 1
ATOM 3917 C CA . GLN A 1 486 ? 8.727 -4.156 1.451 1 92.25 486 GLN A CA 1
ATOM 3918 C C . GLN A 1 486 ? 9.516 -5.457 1.319 1 92.25 486 GLN A C 1
ATOM 3920 O O . GLN A 1 486 ? 10.18 -5.887 2.264 1 92.25 486 GLN A O 1
ATOM 3925 N N . VAL A 1 487 ? 9.461 -6.098 0.118 1 93.88 487 VAL A N 1
ATOM 3926 C CA . VAL A 1 487 ? 10.156 -7.355 -0.132 1 93.88 487 VAL A CA 1
ATOM 3927 C C . VAL A 1 487 ? 11.656 -7.148 0.007 1 93.88 487 VAL A C 1
ATOM 3929 O O . VAL A 1 487 ? 12.367 -8.023 0.518 1 93.88 487 VAL A O 1
ATOM 3932 N N . ARG A 1 488 ? 12.109 -6.004 -0.457 1 92.88 488 ARG A N 1
ATOM 3933 C CA . ARG A 1 488 ? 13.531 -5.664 -0.364 1 92.88 488 ARG A CA 1
ATOM 3934 C C . ARG A 1 488 ? 13.992 -5.652 1.088 1 92.88 488 ARG A C 1
ATOM 3936 O O . ARG A 1 488 ? 15.094 -6.113 1.396 1 92.88 488 ARG A O 1
ATOM 3943 N N . THR A 1 489 ? 13.164 -5.195 2.006 1 91.94 489 THR A N 1
ATOM 3944 C CA . THR A 1 489 ? 13.523 -5.102 3.416 1 91.94 489 THR A CA 1
ATOM 3945 C C . THR A 1 489 ? 13.594 -6.492 4.047 1 91.94 489 THR A C 1
ATOM 3947 O O . THR A 1 489 ? 14.227 -6.668 5.094 1 91.94 489 THR A O 1
ATOM 3950 N N . GLU A 1 490 ? 13.016 -7.496 3.379 1 93.12 490 GLU A N 1
ATOM 3951 C CA . GLU A 1 490 ? 12.953 -8.852 3.92 1 93.12 490 GLU A CA 1
ATOM 3952 C C . GLU A 1 490 ? 14.133 -9.695 3.447 1 93.12 490 GLU A C 1
ATOM 3954 O O . GLU A 1 490 ? 14.328 -10.82 3.914 1 93.12 490 GLU A O 1
ATOM 3959 N N . PHE A 1 491 ? 14.898 -9.156 2.529 1 94.81 491 PHE A N 1
ATOM 3960 C CA . PHE A 1 491 ? 16 -9.906 1.94 1 94.81 491 PHE A CA 1
ATOM 3961 C C . PHE A 1 491 ? 17.016 -10.312 3.01 1 94.81 491 PHE A C 1
ATOM 3963 O O . PHE A 1 491 ? 17.453 -11.461 3.041 1 94.81 491 PHE A O 1
ATOM 3970 N N . GLU A 1 492 ? 17.328 -9.383 3.902 1 92.19 492 GLU A N 1
ATOM 3971 C CA . GLU A 1 492 ? 18.359 -9.625 4.902 1 92.19 492 GLU A CA 1
ATOM 3972 C C . GLU A 1 492 ? 18 -10.812 5.793 1 92.19 492 GLU A C 1
ATOM 3974 O O . GLU A 1 492 ? 18.844 -11.672 6.062 1 92.19 492 GLU A O 1
ATOM 3979 N N . ALA A 1 493 ? 16.812 -10.891 6.188 1 93.12 493 ALA A N 1
ATOM 3980 C CA . ALA A 1 493 ? 16.359 -11.984 7.043 1 93.12 493 ALA A CA 1
ATOM 3981 C C . ALA A 1 493 ? 16.406 -13.312 6.297 1 93.12 493 ALA A C 1
ATOM 3983 O O . ALA A 1 493 ? 16.828 -14.328 6.855 1 93.12 493 ALA A O 1
ATOM 3984 N N . ALA A 1 494 ? 15.953 -13.352 5.016 1 93.94 494 ALA A N 1
ATOM 3985 C CA . ALA A 1 494 ? 15.961 -14.57 4.207 1 93.94 494 ALA A CA 1
ATOM 3986 C C . ALA A 1 494 ? 17.391 -15.07 3.98 1 93.94 494 ALA A C 1
ATOM 3988 O O . ALA A 1 494 ? 17.656 -16.266 4.07 1 93.94 494 ALA A O 1
ATOM 3989 N N . PHE A 1 495 ? 18.281 -14.141 3.719 1 95.38 495 PHE A N 1
ATOM 3990 C CA . PHE A 1 495 ? 19.656 -14.523 3.445 1 95.38 495 PHE A CA 1
ATOM 3991 C C . PHE A 1 495 ? 20.359 -14.984 4.723 1 95.38 495 PHE A C 1
ATOM 3993 O O . PHE A 1 495 ? 21.188 -15.891 4.684 1 95.38 495 PHE A O 1
ATOM 4000 N N . ARG A 1 496 ? 20.031 -14.383 5.84 1 93.81 496 ARG A N 1
ATOM 4001 C CA . ARG A 1 496 ? 20.594 -14.797 7.121 1 93.81 496 ARG A CA 1
ATOM 4002 C C . ARG A 1 496 ? 20.234 -16.25 7.43 1 93.81 496 ARG A C 1
ATOM 4004 O O . ARG A 1 496 ? 21.062 -17 7.969 1 93.81 496 ARG A O 1
ATOM 4011 N N . CYS A 1 497 ? 19.078 -16.609 7.105 1 93.69 497 CYS A N 1
ATOM 4012 C CA . CYS A 1 497 ? 18.656 -17.984 7.301 1 93.69 497 CYS A CA 1
ATOM 4013 C C . CYS A 1 497 ? 19.453 -18.922 6.398 1 93.69 497 CYS A C 1
ATOM 4015 O O . CYS A 1 497 ? 19.891 -20 6.84 1 93.69 497 CYS A O 1
ATOM 4017 N N . PHE A 1 498 ? 19.625 -18.562 5.195 1 95.81 498 PHE A N 1
ATOM 4018 C CA . PHE A 1 498 ? 20.359 -19.391 4.234 1 95.8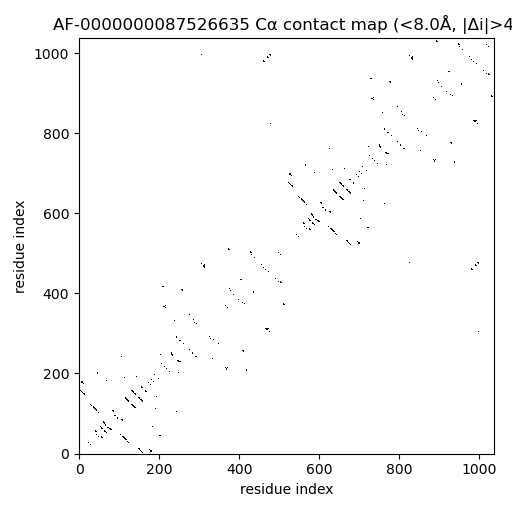1 498 PHE A CA 1
ATOM 4019 C C . PHE A 1 498 ? 21.828 -19.484 4.598 1 95.81 498 PHE A C 1
ATOM 4021 O O . PHE A 1 498 ? 22.453 -20.531 4.441 1 95.81 498 PHE A O 1
ATOM 4028 N N . SER A 1 499 ? 22.406 -18.375 5.125 1 95.25 499 SER A N 1
ATOM 4029 C CA . SER A 1 499 ? 23.828 -18.312 5.426 1 95.25 499 SER A CA 1
ATOM 4030 C C . SER A 1 499 ? 24.109 -18.719 6.871 1 95.25 499 SER A C 1
ATOM 4032 O O . SER A 1 499 ? 25.156 -18.375 7.43 1 95.25 499 SER A O 1
ATOM 4034 N N . SER A 1 500 ? 23.172 -19.344 7.426 1 94.81 500 SER A N 1
ATOM 4035 C CA . SER A 1 500 ? 23.359 -19.797 8.797 1 94.81 500 SER A CA 1
ATOM 4036 C C . SER A 1 500 ? 24.484 -20.812 8.898 1 94.81 500 SER A C 1
ATOM 4038 O O . SER A 1 500 ? 24.797 -21.516 7.926 1 94.81 500 SER A O 1
ATOM 4040 N N . GLN A 1 501 ? 25.031 -20.984 10.07 1 94.56 501 GLN A N 1
ATOM 4041 C CA . GLN A 1 501 ? 26.125 -21.922 10.289 1 94.56 501 GLN A CA 1
ATOM 4042 C C . GLN A 1 501 ? 25.672 -23.375 10.109 1 94.56 501 GLN A C 1
ATOM 4044 O O . GLN A 1 501 ? 26.422 -24.219 9.617 1 94.56 501 GLN A O 1
ATOM 4049 N N . GLU A 1 502 ? 24.516 -23.594 10.477 1 93.25 502 GLU A N 1
ATOM 4050 C CA . GLU A 1 502 ? 23.953 -24.938 10.312 1 93.25 502 GLU A CA 1
ATOM 4051 C C . GLU A 1 502 ? 23.891 -25.328 8.844 1 93.25 502 GLU A C 1
ATOM 4053 O O . GLU A 1 502 ? 24.266 -26.453 8.477 1 93.25 502 GLU A O 1
ATOM 4058 N N . ASN A 1 503 ? 23.391 -24.422 8.062 1 93.94 503 ASN A N 1
ATOM 4059 C CA . ASN A 1 503 ? 23.281 -24.703 6.637 1 93.94 503 ASN A CA 1
ATOM 4060 C C . ASN A 1 503 ? 24.641 -24.797 5.973 1 93.94 503 ASN A C 1
ATOM 4062 O O . ASN A 1 503 ? 24.875 -25.688 5.152 1 93.94 503 ASN A O 1
ATOM 4066 N N . ILE A 1 504 ? 25.562 -23.969 6.332 1 94.81 504 ILE A N 1
ATOM 4067 C CA . ILE A 1 504 ? 26.922 -23.984 5.785 1 94.81 504 ILE A CA 1
ATOM 4068 C C . ILE A 1 504 ? 27.594 -25.297 6.141 1 94.81 504 ILE A C 1
ATOM 4070 O O . ILE A 1 504 ? 28.219 -25.938 5.285 1 94.81 504 ILE A O 1
ATOM 4074 N N . SER A 1 505 ? 27.391 -25.734 7.34 1 94.31 505 SER A N 1
ATOM 4075 C CA . SER A 1 505 ? 27.984 -27 7.785 1 94.31 505 SER A CA 1
ATOM 4076 C C . SER A 1 505 ? 27.406 -28.188 7.02 1 94.31 505 SER A C 1
ATOM 4078 O O . SER A 1 505 ? 28.125 -29.156 6.746 1 94.31 505 SER A O 1
ATOM 4080 N N . LEU A 1 506 ? 26.172 -28.062 6.762 1 93.75 506 LEU A N 1
ATOM 4081 C CA . LEU A 1 506 ? 25.547 -29.141 6.008 1 93.75 506 LEU A CA 1
ATOM 4082 C C . LEU A 1 506 ? 26.141 -29.266 4.617 1 93.75 506 LEU A C 1
ATOM 4084 O O . LEU A 1 506 ? 26.422 -30.375 4.145 1 93.75 506 LEU A O 1
ATOM 4088 N N . TYR A 1 507 ? 26.344 -28.172 3.955 1 94.44 507 TYR A N 1
ATOM 4089 C CA . TYR A 1 507 ? 26.984 -28.172 2.648 1 94.44 507 TYR A CA 1
ATOM 4090 C C . TYR A 1 507 ? 28.406 -28.719 2.742 1 94.44 507 TYR A C 1
ATOM 4092 O O . TYR A 1 507 ? 28.812 -29.547 1.917 1 94.44 507 TYR A O 1
ATOM 4100 N N . GLU A 1 508 ? 29.125 -28.359 3.76 1 92.81 508 GLU A N 1
ATOM 4101 C CA . GLU A 1 508 ? 30.516 -28.766 3.934 1 92.81 508 GLU A CA 1
ATOM 4102 C C . GLU A 1 508 ? 30.609 -30.266 4.219 1 92.81 508 GLU A C 1
ATOM 4104 O O . GLU A 1 508 ? 31.531 -30.938 3.738 1 92.81 508 GLU A O 1
ATOM 4109 N N . ASN A 1 509 ? 29.719 -30.688 4.941 1 91.81 509 ASN A N 1
ATOM 4110 C CA . ASN A 1 509 ? 29.734 -32.125 5.285 1 91.81 509 ASN A CA 1
ATOM 4111 C C . ASN A 1 509 ? 29.359 -32.969 4.086 1 91.81 509 ASN A C 1
ATOM 4113 O O . ASN A 1 509 ? 29.953 -34.031 3.879 1 91.81 509 ASN A O 1
ATOM 4117 N N . LEU A 1 510 ? 28.422 -32.531 3.363 1 92.56 510 LEU A N 1
ATOM 4118 C CA . LEU A 1 510 ? 27.922 -33.344 2.266 1 92.56 510 LEU A CA 1
ATOM 4119 C C . LEU A 1 510 ? 28.844 -33.25 1.052 1 92.56 510 LEU A C 1
ATOM 4121 O O . LEU A 1 510 ? 28.984 -34.219 0.306 1 92.56 510 LEU A O 1
ATOM 4125 N N . PHE A 1 511 ? 29.5 -32.125 0.9 1 92.12 511 PHE A N 1
ATOM 4126 C CA . PHE A 1 511 ? 30.234 -31.922 -0.349 1 92.12 511 PHE A CA 1
ATOM 4127 C C . PHE A 1 511 ? 31.703 -31.656 -0.082 1 92.12 511 PHE A C 1
ATOM 4129 O O . PHE A 1 511 ? 32.375 -31 -0.869 1 92.12 511 PHE A O 1
ATOM 4136 N N . ALA A 1 512 ? 32.25 -32.094 1.141 1 79.31 512 ALA A N 1
ATOM 4137 C CA . ALA A 1 512 ? 33.656 -31.969 1.515 1 79.31 512 ALA A CA 1
ATOM 4138 C C . ALA A 1 512 ? 34.531 -32.75 0.567 1 79.31 512 ALA A C 1
ATOM 4140 O O . ALA A 1 512 ? 34.156 -33.844 0.092 1 79.31 512 ALA A O 1
ATOM 4141 N N . THR A 1 513 ? 35.531 -32.156 0.004 1 67.69 513 THR A N 1
ATOM 4142 C CA . THR A 1 513 ? 36.531 -32.844 -0.8 1 67.69 513 THR A CA 1
ATOM 4143 C C . THR A 1 513 ? 37.406 -33.719 0.074 1 67.69 513 THR A C 1
ATOM 4145 O O . THR A 1 513 ? 37.719 -33.406 1.227 1 67.69 513 THR A O 1
ATOM 4148 N N . GLU A 1 514 ? 37.469 -35.062 -0.125 1 56.38 514 GLU A N 1
ATOM 4149 C CA . GLU A 1 514 ? 38.469 -35.906 0.529 1 56.38 514 GLU A CA 1
ATOM 4150 C C . GLU A 1 514 ? 39.844 -35.281 0.514 1 56.38 514 GLU A C 1
ATOM 4152 O O . GLU A 1 514 ? 40.344 -34.844 -0.54 1 56.38 514 GLU A O 1
ATOM 4157 N N . GLN A 1 515 ? 40.344 -34.594 1.445 1 45.94 515 GLN A N 1
ATOM 4158 C CA . GLN A 1 515 ? 41.75 -34.219 1.603 1 45.94 515 GLN A CA 1
ATOM 4159 C C . GLN A 1 515 ? 42.656 -35.406 1.407 1 45.94 515 GLN A C 1
ATOM 4161 O O . GLN A 1 515 ? 42.312 -36.531 1.804 1 45.94 515 GLN A O 1
ATOM 4166 N N . LYS A 1 516 ? 43.719 -35.344 0.463 1 44.97 516 LYS A N 1
ATOM 4167 C CA . LYS A 1 516 ? 44.812 -36.281 0.435 1 44.97 516 LYS A CA 1
ATOM 4168 C C . LYS A 1 516 ? 45.312 -36.625 1.847 1 44.97 516 LYS A C 1
ATOM 4170 O O . LYS A 1 516 ? 45.594 -35.719 2.639 1 44.97 516 LYS A O 1
ATOM 4175 N N . PRO A 1 517 ? 45.062 -37.844 2.355 1 36.59 517 PRO A N 1
ATOM 4176 C CA . PRO A 1 517 ? 45.938 -38.125 3.502 1 36.59 517 PRO A CA 1
ATOM 4177 C C . PRO A 1 517 ? 47.375 -37.719 3.256 1 36.59 517 PRO A C 1
ATOM 4179 O O . PRO A 1 517 ? 47.844 -37.75 2.115 1 36.59 517 PRO A O 1
ATOM 4182 N N . ASN A 1 518 ? 47.906 -36.625 3.971 1 33.78 518 ASN A N 1
ATOM 4183 C CA . ASN A 1 518 ? 49.344 -36.5 3.93 1 33.78 518 ASN A CA 1
ATOM 4184 C C . ASN A 1 518 ? 50.031 -37.844 3.93 1 33.78 518 ASN A C 1
ATOM 4186 O O . ASN A 1 518 ? 49.938 -38.594 4.891 1 33.78 518 ASN A O 1
ATOM 4190 N N . ARG A 1 519 ? 50.438 -38.406 2.773 1 25.81 519 ARG A N 1
ATOM 4191 C CA . ARG A 1 519 ? 51.594 -39.281 2.922 1 25.81 519 ARG A CA 1
ATOM 4192 C C . ARG A 1 519 ? 52.812 -38.5 3.414 1 25.81 519 ARG A C 1
ATOM 4194 O O . ARG A 1 519 ? 53.094 -37.438 2.906 1 25.81 519 ARG A O 1
ATOM 4201 N N . MET B 1 1 ? 36.625 27.078 35.625 1 40.09 1 MET B N 1
ATOM 4202 C CA . MET B 1 1 ? 36.719 28.5 35.938 1 40.09 1 MET B CA 1
ATOM 4203 C C . MET B 1 1 ? 35.312 29.109 36.094 1 40.09 1 MET B C 1
ATOM 4205 O O . MET B 1 1 ? 34.406 28.812 35.312 1 40.09 1 MET B O 1
ATOM 4209 N N . LYS B 1 2 ? 35.062 29.578 37.094 1 56.78 2 LYS B N 1
ATOM 4210 C CA . LYS B 1 2 ? 33.719 30.094 37.406 1 56.78 2 LYS B CA 1
ATOM 4211 C C . LYS B 1 2 ? 33.281 31.172 36.438 1 56.78 2 LYS B C 1
ATOM 4213 O O . LYS B 1 2 ? 34.062 32.094 36.125 1 56.78 2 LYS B O 1
ATOM 4218 N N . PRO B 1 3 ? 32.062 30.984 35.719 1 65.56 3 PRO B N 1
ATOM 4219 C CA . PRO B 1 3 ? 31.609 31.969 34.75 1 65.56 3 PRO B CA 1
ATOM 4220 C C . PRO B 1 3 ? 31.594 33.375 35.312 1 65.56 3 PRO B C 1
ATOM 4222 O O . PRO B 1 3 ? 31.328 33.594 36.5 1 65.56 3 PRO B O 1
ATOM 4225 N N . LEU B 1 4 ? 32.188 34.344 34.594 1 69.81 4 LEU B N 1
ATOM 4226 C CA . LEU B 1 4 ? 32.25 35.75 34.969 1 69.81 4 LEU B CA 1
ATOM 4227 C C . LEU B 1 4 ? 30.859 36.312 35.094 1 69.81 4 LEU B C 1
ATOM 4229 O O . LEU B 1 4 ? 29.969 36 34.312 1 69.81 4 LEU B O 1
ATOM 4233 N N . ALA B 1 5 ? 30.625 37.062 36.125 1 70.81 5 ALA B N 1
ATOM 4234 C CA . ALA B 1 5 ? 29.312 37.625 36.469 1 70.81 5 ALA B CA 1
ATOM 4235 C C . ALA B 1 5 ? 28.953 38.781 35.531 1 70.81 5 ALA B C 1
ATOM 4237 O O . ALA B 1 5 ? 29.844 39.438 34.969 1 70.81 5 ALA B O 1
ATOM 4238 N N . GLN B 1 6 ? 27.75 38.781 35.031 1 76.5 6 GLN B N 1
ATOM 4239 C CA . GLN B 1 6 ? 27.188 39.875 34.25 1 76.5 6 GLN B CA 1
ATOM 4240 C C . GLN B 1 6 ? 25.906 40.406 34.875 1 76.5 6 GLN B C 1
ATOM 4242 O O . GLN B 1 6 ? 25.141 39.656 35.469 1 76.5 6 GLN B O 1
ATOM 4247 N N . LEU B 1 7 ? 25.844 41.688 35 1 78.19 7 LEU B N 1
ATOM 4248 C CA . LEU B 1 7 ? 24.656 42.344 35.531 1 78.19 7 LEU B CA 1
ATOM 4249 C C . LEU B 1 7 ? 24.094 43.344 34.531 1 78.19 7 LEU B C 1
ATOM 4251 O O . LEU B 1 7 ? 24.859 44.031 33.844 1 78.19 7 LEU B O 1
ATOM 4255 N N . SER B 1 8 ? 22.781 43.312 34.375 1 80.81 8 SER B N 1
ATOM 4256 C CA . SER B 1 8 ? 22.125 44.25 33.469 1 80.81 8 SER B CA 1
ATOM 4257 C C . SER B 1 8 ? 21.062 45.062 34.156 1 80.81 8 SER B C 1
ATOM 4259 O O . SER B 1 8 ? 20.359 44.562 35.062 1 80.81 8 SER B O 1
ATOM 4261 N N . ARG B 1 9 ? 21.062 46.344 33.906 1 81.56 9 ARG B N 1
ATOM 4262 C CA . ARG B 1 9 ? 20.062 47.219 34.5 1 81.56 9 ARG B CA 1
ATOM 4263 C C . ARG B 1 9 ? 19.438 48.125 33.438 1 81.56 9 ARG B C 1
ATOM 4265 O O . ARG B 1 9 ? 20.109 48.562 32.5 1 81.56 9 ARG B O 1
ATOM 4272 N N . GLN B 1 10 ? 18.125 48.281 33.5 1 80 10 GLN B N 1
ATOM 4273 C CA . GLN B 1 10 ? 17.422 49.219 32.625 1 80 10 GLN B CA 1
ATOM 4274 C C . GLN B 1 10 ? 17.391 50.625 33.25 1 80 10 GLN B C 1
ATOM 4276 O O . GLN B 1 10 ? 17.109 50.781 34.438 1 80 10 GLN B O 1
ATOM 4281 N N . LEU B 1 11 ? 17.797 51.594 32.438 1 77.19 11 LEU B N 1
ATOM 4282 C CA . LEU B 1 11 ? 17.906 52.969 32.938 1 77.19 11 LEU B CA 1
ATOM 4283 C C . LEU B 1 11 ? 16.641 53.75 32.594 1 77.19 11 LEU B C 1
ATOM 4285 O O . LEU B 1 11 ? 15.984 53.469 31.578 1 77.19 11 LEU B O 1
ATOM 4289 N N . PRO B 1 12 ? 16.094 54.5 33.5 1 66 12 PRO B N 1
ATOM 4290 C CA . PRO B 1 12 ? 14.938 55.344 33.156 1 66 12 PRO B CA 1
ATOM 4291 C C . PRO B 1 12 ? 15.219 56.312 32.031 1 66 12 PRO B C 1
ATOM 4293 O O . PRO B 1 12 ? 16.375 56.5 31.656 1 66 12 PRO B O 1
ATOM 4296 N N . ALA B 1 13 ? 14.445 57.156 31.234 1 61 13 ALA B N 1
ATOM 4297 C CA . ALA B 1 13 ? 14.43 57.938 30.016 1 61 13 ALA B CA 1
ATOM 4298 C C . ALA B 1 13 ? 15.719 58.75 29.875 1 61 13 ALA B C 1
ATOM 4300 O O . ALA B 1 13 ? 16.453 58.938 30.844 1 61 13 ALA B O 1
ATOM 4301 N N . PRO B 1 14 ? 15.82 59.469 28.688 1 54.56 14 PRO B N 1
ATOM 4302 C CA . PRO B 1 14 ? 16.953 59.469 27.75 1 54.56 14 PRO B CA 1
ATOM 4303 C C . PRO B 1 14 ? 18.234 60 28.375 1 54.56 14 PRO B C 1
ATOM 4305 O O . PRO B 1 14 ? 19.328 59.656 27.969 1 54.56 14 PRO B O 1
ATOM 4308 N N . ALA B 1 15 ? 18.172 60.969 29.156 1 53.34 15 ALA B N 1
ATOM 4309 C CA . ALA B 1 15 ? 19.266 61.812 29.609 1 53.34 15 ALA B CA 1
ATOM 4310 C C . ALA B 1 15 ? 20.297 61.031 30.406 1 53.34 15 ALA B C 1
ATOM 4312 O O . ALA B 1 15 ? 21.469 61.406 30.5 1 53.34 15 ALA B O 1
ATOM 4313 N N . THR B 1 16 ? 20.078 59.656 30.578 1 63.53 16 THR B N 1
ATOM 4314 C CA . THR B 1 16 ? 20.766 59.031 31.703 1 63.53 16 THR B CA 1
ATOM 4315 C C . THR B 1 16 ? 22.016 58.312 31.234 1 63.53 16 THR B C 1
ATOM 4317 O O . THR B 1 16 ? 22.938 58.094 32.031 1 63.53 16 THR B O 1
ATOM 4320 N N . LEU B 1 17 ? 22.219 58.094 29.875 1 75.56 17 LEU B N 1
ATOM 4321 C CA . LEU B 1 17 ? 23.422 57.344 29.531 1 75.56 17 LEU B CA 1
ATOM 4322 C C . LEU B 1 17 ? 24.672 58.188 29.672 1 75.56 17 LEU B C 1
ATOM 4324 O O . LEU B 1 17 ? 25.688 57.75 30.203 1 75.56 17 LEU B O 1
ATOM 4328 N N . GLN B 1 18 ? 24.484 59.406 29.109 1 76.19 18 GLN B N 1
ATOM 4329 C CA . GLN B 1 18 ? 25.625 60.312 29.234 1 76.19 18 GLN B CA 1
ATOM 4330 C C . GLN B 1 18 ? 25.859 60.719 30.688 1 76.19 18 GLN B C 1
ATOM 4332 O O . GLN B 1 18 ? 27.016 60.812 31.125 1 76.19 18 GLN B O 1
ATOM 4337 N N . GLU B 1 19 ? 24.766 60.812 31.312 1 77.5 19 GLU B N 1
ATOM 4338 C CA . GLU B 1 19 ? 24.891 61.125 32.75 1 77.5 19 GLU B CA 1
ATOM 4339 C C . GLU B 1 19 ? 25.609 60.031 33.5 1 77.5 19 GLU B C 1
ATOM 4341 O O . GLU B 1 19 ? 26.438 60.312 34.375 1 77.5 19 GLU B O 1
ATOM 4346 N N . LEU B 1 20 ? 25.234 58.875 33.125 1 81.88 20 LEU B N 1
ATOM 4347 C CA . LEU B 1 20 ? 25.891 57.75 33.781 1 81.88 20 LEU B CA 1
ATOM 4348 C C . LEU B 1 20 ? 27.375 57.688 33.438 1 81.88 20 LEU B C 1
ATOM 4350 O O . LEU B 1 20 ? 28.219 57.469 34.312 1 81.88 20 LEU B O 1
ATOM 4354 N N . ALA B 1 21 ? 27.688 57.906 32.219 1 81.12 21 ALA B N 1
ATOM 4355 C CA . ALA B 1 21 ? 29.078 57.906 31.797 1 81.12 21 ALA B CA 1
ATOM 4356 C C . ALA B 1 21 ? 29.859 59.031 32.5 1 81.12 21 ALA B C 1
ATOM 4358 O O . ALA B 1 21 ? 31 58.812 32.906 1 81.12 21 ALA B O 1
ATOM 4359 N N . ASP B 1 22 ? 29.188 60.188 32.625 1 82.06 22 ASP B N 1
ATOM 4360 C CA . ASP B 1 22 ? 29.812 61.312 33.281 1 82.06 22 ASP B CA 1
ATOM 4361 C C . ASP B 1 22 ? 30.031 61.062 34.75 1 82.06 22 ASP B C 1
ATOM 4363 O O . ASP B 1 22 ? 31.078 61.406 35.312 1 82.06 22 ASP B O 1
ATOM 4367 N N . GLU B 1 23 ? 29.078 60.5 35.312 1 82.88 23 GLU B N 1
ATOM 4368 C CA . GLU B 1 23 ? 29.188 60.219 36.75 1 82.88 23 GLU B CA 1
ATOM 4369 C C . GLU B 1 23 ? 30.281 59.188 37.031 1 82.88 23 GLU B C 1
ATOM 4371 O O . GLU B 1 23 ? 31.016 59.312 38 1 82.88 23 GLU B O 1
ATOM 4376 N N . LEU B 1 24 ? 30.328 58.25 36.219 1 83.69 24 LEU B N 1
ATOM 4377 C CA . LEU B 1 24 ? 31.375 57.219 36.406 1 83.69 24 LEU B CA 1
ATOM 4378 C C . LEU B 1 24 ? 32.75 57.812 36.062 1 83.69 24 LEU B C 1
ATOM 4380 O O . LEU B 1 24 ? 33.75 57.375 36.656 1 83.69 24 LEU B O 1
ATOM 4384 N N . GLY B 1 25 ? 32.781 58.719 35.188 1 82.62 25 GLY B N 1
ATOM 4385 C CA . GLY B 1 25 ? 34.031 59.375 34.844 1 82.62 25 GLY B CA 1
ATOM 4386 C C . GLY B 1 25 ? 34.594 60.219 35.969 1 82.62 25 GLY B C 1
ATOM 4387 O O . GLY B 1 25 ? 35.781 60.5 36 1 82.62 25 GLY B O 1
ATOM 4388 N N . LYS B 1 26 ? 33.656 60.688 36.812 1 83.06 26 LYS B N 1
ATOM 4389 C CA . LYS B 1 26 ? 34.094 61.469 37.969 1 83.06 26 LYS B CA 1
ATOM 4390 C C . LYS B 1 26 ? 34.75 60.562 39 1 83.06 26 LYS B C 1
ATOM 4392 O O . LYS B 1 26 ? 35.625 61.031 39.75 1 83.06 26 LYS B O 1
ATOM 4397 N N . LYS B 1 27 ? 34.281 59.344 39 1 84.25 27 LYS B N 1
ATOM 4398 C CA . LYS B 1 27 ? 34.75 58.469 40.062 1 84.25 27 LYS B CA 1
ATOM 4399 C C . LYS B 1 27 ? 35.844 57.531 39.562 1 84.25 27 LYS B C 1
ATOM 4401 O O . LYS B 1 27 ? 36.719 57.125 40.344 1 84.25 27 LYS B O 1
ATOM 4406 N N . TYR B 1 28 ? 35.75 57.25 38.281 1 87.88 28 TYR B N 1
ATOM 4407 C CA . TYR B 1 28 ? 36.688 56.281 37.75 1 87.88 28 TYR B CA 1
ATOM 4408 C C . TYR B 1 28 ? 37.344 56.812 36.469 1 87.88 28 TYR B C 1
ATOM 4410 O O . TYR B 1 28 ? 36.844 57.781 35.875 1 87.88 28 TYR B O 1
ATOM 4418 N N . THR B 1 29 ? 38.562 56.219 36.156 1 89.31 29 THR B N 1
ATOM 4419 C CA . THR B 1 29 ? 39.125 56.469 34.812 1 89.31 29 THR B CA 1
ATOM 4420 C C . THR B 1 29 ? 38.438 55.594 33.781 1 89.31 29 THR B C 1
ATOM 4422 O O . THR B 1 29 ? 38.438 54.375 33.844 1 89.31 29 THR B O 1
ATOM 4425 N N . VAL B 1 30 ? 37.75 56.281 32.875 1 89.44 30 VAL B N 1
ATOM 4426 C CA . VAL B 1 30 ? 36.906 55.562 31.906 1 89.44 30 VAL B CA 1
ATOM 4427 C C . VAL B 1 30 ? 37.469 55.75 30.5 1 89.44 30 VAL B C 1
ATOM 4429 O O . VAL B 1 30 ? 37.875 56.875 30.141 1 89.44 30 VAL B O 1
ATOM 4432 N N . GLN B 1 31 ? 37.688 54.688 29.797 1 89.06 31 GLN B N 1
ATOM 4433 C CA . GLN B 1 31 ? 37.969 54.75 28.359 1 89.06 31 GLN B CA 1
ATOM 4434 C C . GLN B 1 31 ? 36.75 54.438 27.531 1 89.06 31 GLN B C 1
ATOM 4436 O O . GLN B 1 31 ? 36.125 53.375 27.672 1 89.06 31 GLN B O 1
ATOM 4441 N N . ASP B 1 32 ? 36.438 55.406 26.703 1 85.38 32 ASP B N 1
ATOM 4442 C CA . ASP B 1 32 ? 35.219 55.344 25.922 1 85.38 32 ASP B CA 1
ATOM 4443 C C . ASP B 1 32 ? 35.5 54.875 24.5 1 85.38 32 ASP B C 1
ATOM 4445 O O . ASP B 1 32 ? 36.406 55.406 23.828 1 85.38 32 ASP B O 1
ATOM 4449 N N . ALA B 1 33 ? 34.844 53.781 24.125 1 84.19 33 ALA B N 1
ATOM 4450 C CA . ALA B 1 33 ? 34.906 53.312 22.75 1 84.19 33 ALA B CA 1
ATOM 4451 C C . ALA B 1 33 ? 33.781 53.906 21.891 1 84.19 33 ALA B C 1
ATOM 4453 O O . ALA B 1 33 ? 32.75 54.344 22.422 1 84.19 33 ALA B O 1
ATOM 4454 N N . PRO B 1 34 ? 34.062 54.031 20.594 1 86.19 34 PRO B N 1
ATOM 4455 C CA . PRO B 1 34 ? 33.031 54.594 19.719 1 86.19 34 PRO B CA 1
ATOM 4456 C C . PRO B 1 34 ? 31.734 53.781 19.719 1 86.19 34 PRO B C 1
ATOM 4458 O O . PRO B 1 34 ? 31.766 52.562 19.844 1 86.19 34 PRO B O 1
ATOM 4461 N N . ALA B 1 35 ? 30.656 54.531 19.625 1 86.81 35 ALA B N 1
ATOM 4462 C CA . ALA B 1 35 ? 29.344 53.906 19.594 1 86.81 35 ALA B CA 1
ATOM 4463 C C . ALA B 1 35 ? 29.125 53.156 18.281 1 86.81 35 ALA B C 1
ATOM 4465 O O . ALA B 1 35 ? 29.562 53.594 17.219 1 86.81 35 ALA B O 1
ATOM 4466 N N . GLN B 1 36 ? 28.516 51.969 18.359 1 88.19 36 GLN B N 1
ATOM 4467 C CA . GLN B 1 36 ? 28.125 51.156 17.203 1 88.19 36 GLN B CA 1
ATOM 4468 C C . GLN B 1 36 ? 26.625 50.969 17.156 1 88.19 36 GLN B C 1
ATOM 4470 O O . GLN B 1 36 ? 26 50.625 18.172 1 88.19 36 GLN B O 1
ATOM 4475 N N . THR B 1 37 ? 26.047 51.25 16.031 1 88.25 37 THR B N 1
ATOM 4476 C CA . THR B 1 37 ? 24.609 51.094 15.867 1 88.25 37 THR B CA 1
ATOM 4477 C C . THR B 1 37 ? 24.312 49.875 14.984 1 88.25 37 THR B C 1
ATOM 4479 O O . THR B 1 37 ? 24.891 49.719 13.922 1 88.25 37 THR B O 1
ATOM 4482 N N . THR B 1 38 ? 23.453 49.031 15.508 1 87.19 38 THR B N 1
ATOM 4483 C CA . THR B 1 38 ? 23 47.875 14.766 1 87.19 38 THR B CA 1
ATOM 4484 C C . THR B 1 38 ? 21.484 47.781 14.742 1 87.19 38 THR B C 1
ATOM 4486 O O . THR B 1 38 ? 20.812 48.25 15.68 1 87.19 38 THR B O 1
ATOM 4489 N N . THR B 1 39 ? 20.969 47.344 13.602 1 88.25 39 THR B N 1
ATOM 4490 C CA . THR B 1 39 ? 19.531 47.156 13.484 1 88.25 39 THR B CA 1
ATOM 4491 C C . THR B 1 39 ? 19.156 45.688 13.562 1 88.25 39 THR B C 1
ATOM 4493 O O . THR B 1 39 ? 19.812 44.844 12.945 1 88.25 39 THR B O 1
ATOM 4496 N N . LEU B 1 40 ? 18.172 45.438 14.414 1 88.25 40 LEU B N 1
ATOM 4497 C CA . LEU B 1 40 ? 17.703 44.062 14.578 1 88.25 40 LEU B CA 1
ATOM 4498 C C . LEU B 1 40 ? 16.25 43.906 14.117 1 88.25 40 LEU B C 1
ATOM 4500 O O . LEU B 1 40 ? 15.43 44.781 14.398 1 88.25 40 LEU B O 1
ATOM 4504 N N . HIS B 1 41 ? 15.953 42.938 13.312 1 91.31 41 HIS B N 1
ATOM 4505 C CA . HIS B 1 41 ? 14.602 42.594 12.883 1 91.31 41 HIS B CA 1
ATOM 4506 C C . HIS B 1 41 ? 14.211 41.219 13.422 1 91.31 41 HIS B C 1
ATOM 4508 O O . HIS B 1 41 ? 14.773 40.188 13.008 1 91.31 41 HIS B O 1
ATOM 4514 N N . PHE B 1 42 ? 13.234 41.188 14.312 1 92.69 42 PHE B N 1
ATOM 4515 C CA . PHE B 1 42 ? 12.789 39.938 14.875 1 92.69 42 PHE B CA 1
ATOM 4516 C C . PHE B 1 42 ? 11.688 39.312 14.023 1 92.69 42 PHE B C 1
ATOM 4518 O O . PHE B 1 42 ? 10.758 40 13.602 1 92.69 42 PHE B O 1
ATOM 4525 N N . TYR B 1 43 ? 11.852 38.031 13.789 1 94.81 43 TYR B N 1
ATOM 4526 C CA . TYR B 1 43 ? 10.875 37.312 12.984 1 94.81 43 TYR B CA 1
ATOM 4527 C C . TYR B 1 43 ? 10.273 36.156 13.758 1 94.81 43 TYR B C 1
ATOM 4529 O O . TYR B 1 43 ? 10.953 35.5 14.562 1 94.81 43 TYR B O 1
ATOM 4537 N N . ASP B 1 44 ? 9.062 35.906 13.578 1 96.69 44 ASP B N 1
ATOM 4538 C CA . ASP B 1 44 ? 8.336 34.75 14.07 1 96.69 44 ASP B CA 1
ATOM 4539 C C . ASP B 1 44 ? 7.082 34.469 13.234 1 96.69 44 ASP B C 1
ATOM 4541 O O . ASP B 1 44 ? 6.75 35.281 12.344 1 96.69 44 ASP B O 1
ATOM 4545 N N . SER B 1 45 ? 6.512 33.312 13.398 1 96.94 45 SER B N 1
ATOM 4546 C CA . SER B 1 45 ? 5.211 33.094 12.781 1 96.94 45 SER B CA 1
ATOM 4547 C C . SER B 1 45 ? 4.117 33.906 13.453 1 96.94 45 SER B C 1
ATOM 4549 O O . SER B 1 45 ? 4.328 34.438 14.539 1 96.94 45 SER B O 1
ATOM 4551 N N . PHE B 1 46 ? 3.037 33.969 12.758 1 96.81 46 PHE B N 1
ATOM 4552 C CA . PHE B 1 46 ? 1.914 34.75 13.289 1 96.81 46 PHE B CA 1
ATOM 4553 C C . PHE B 1 46 ? 1.482 34.219 14.648 1 96.81 46 PHE B C 1
ATOM 4555 O O . PHE B 1 46 ? 1.15 35 15.547 1 96.81 46 PHE B O 1
ATOM 4562 N N . ASP B 1 47 ? 1.553 32.906 14.797 1 96.5 47 ASP B N 1
ATOM 4563 C CA . ASP B 1 47 ? 1.111 32.281 16.031 1 96.5 47 ASP B CA 1
ATOM 4564 C C . ASP B 1 47 ? 2.299 31.953 16.938 1 96.5 47 ASP B C 1
ATOM 4566 O O . ASP B 1 47 ? 2.195 31.094 17.812 1 96.5 47 ASP B O 1
ATOM 4570 N N . TRP B 1 48 ? 3.455 32.531 16.719 1 96.88 48 TRP B N 1
ATOM 4571 C CA . TRP B 1 48 ? 4.613 32.531 17.609 1 96.88 48 TRP B CA 1
ATOM 4572 C C . TRP B 1 48 ? 5.133 31.125 17.844 1 96.88 48 TRP B C 1
ATOM 4574 O O . TRP B 1 48 ? 5.402 30.734 18.984 1 96.88 48 TRP B O 1
ATOM 4584 N N . ARG B 1 49 ? 5.305 30.422 16.844 1 97 49 ARG B N 1
ATOM 4585 C CA . ARG B 1 49 ? 5.75 29.047 16.984 1 97 49 ARG B CA 1
ATOM 4586 C C . ARG B 1 49 ? 7.195 28.984 17.469 1 97 49 ARG B C 1
ATOM 4588 O O . ARG B 1 49 ? 7.555 28.094 18.25 1 97 49 ARG B O 1
ATOM 4595 N N . LEU B 1 50 ? 8.031 29.891 17 1 97.06 50 LEU B N 1
ATOM 4596 C CA . LEU B 1 50 ? 9.422 29.891 17.438 1 97.06 50 LEU B CA 1
ATOM 4597 C C . LEU B 1 50 ? 9.531 30.25 18.906 1 97.06 50 LEU B C 1
ATOM 4599 O O . LEU B 1 50 ? 10.117 29.5 19.703 1 97.06 50 LEU B O 1
ATOM 4603 N N . TYR B 1 51 ? 8.883 31.312 19.281 1 96.81 51 TYR B N 1
ATOM 4604 C CA . TYR B 1 51 ? 8.922 31.75 20.672 1 96.81 51 TYR B CA 1
ATOM 4605 C C . TYR B 1 51 ? 8.391 30.672 21.594 1 96.81 51 TYR B C 1
ATOM 4607 O O . TYR B 1 51 ? 8.945 30.438 22.672 1 96.81 51 TYR B O 1
ATOM 4615 N N . SER B 1 52 ? 7.332 30.062 21.203 1 96.19 52 SER B N 1
ATOM 4616 C CA . SER B 1 52 ? 6.711 29.031 22.016 1 96.19 52 SER B CA 1
ATOM 4617 C C . SER B 1 52 ? 7.648 27.828 22.188 1 96.19 52 SER B C 1
ATOM 4619 O O . SER B 1 52 ? 7.496 27.062 23.141 1 96.19 52 SER B O 1
ATOM 4621 N N . ASN B 1 53 ? 8.57 27.734 21.328 1 96.44 53 ASN B N 1
ATOM 4622 C CA . ASN B 1 53 ? 9.547 26.656 21.438 1 96.44 53 ASN B CA 1
ATOM 4623 C C . ASN B 1 53 ? 10.891 27.156 21.953 1 96.44 53 ASN B C 1
ATOM 4625 O O . ASN B 1 53 ? 11.93 26.531 21.719 1 96.44 53 ASN B O 1
ATOM 4629 N N . ALA B 1 54 ? 10.875 28.297 22.469 1 95.94 54 ALA B N 1
ATOM 4630 C CA . ALA B 1 54 ? 12.047 28.906 23.094 1 95.94 54 ALA B CA 1
ATOM 4631 C C . ALA B 1 54 ? 13.117 29.219 22.047 1 95.94 54 ALA B C 1
ATOM 4633 O O . ALA B 1 54 ? 14.305 29.016 22.297 1 95.94 54 ALA B O 1
ATOM 4634 N N . LEU B 1 55 ? 12.656 29.625 20.953 1 96.75 55 LEU B N 1
ATOM 4635 C CA . LEU B 1 55 ? 13.562 30.031 19.875 1 96.75 55 LEU B CA 1
ATOM 4636 C C . LEU B 1 55 ? 13.328 31.484 19.484 1 96.75 55 LEU B C 1
ATOM 4638 O O . LEU B 1 55 ? 12.188 31.953 19.484 1 96.75 55 LEU B O 1
ATOM 4642 N N . LEU B 1 56 ? 14.391 32.156 19.188 1 96.25 56 LEU B N 1
ATOM 4643 C CA . LEU B 1 56 ? 14.32 33.5 18.656 1 96.25 56 LEU B CA 1
ATOM 4644 C C . LEU B 1 56 ? 15.047 33.625 17.328 1 96.25 56 LEU B C 1
ATOM 4646 O O . LEU B 1 56 ? 16.188 33.125 17.188 1 96.25 56 LEU B O 1
ATOM 4650 N N . CYS B 1 57 ? 14.367 34.156 16.359 1 95.88 57 CYS B N 1
ATOM 4651 C CA . CYS B 1 57 ? 14.945 34.375 15.039 1 95.88 57 CYS B CA 1
ATOM 4652 C C . CYS B 1 57 ? 15.016 35.875 14.711 1 95.88 57 CYS B C 1
ATOM 4654 O O . CYS B 1 57 ? 14.008 36.562 14.789 1 95.88 57 CYS B O 1
ATOM 4656 N N . PHE B 1 58 ? 16.188 36.312 14.375 1 92.19 58 PHE B N 1
ATOM 4657 C CA . PHE B 1 58 ? 16.328 37.719 14.055 1 92.19 58 PHE B CA 1
ATOM 4658 C C . PHE B 1 58 ? 17.453 37.938 13.055 1 92.19 58 PHE B C 1
ATOM 4660 O O . PHE B 1 58 ? 18.328 37.094 12.906 1 92.19 58 PHE B O 1
ATOM 4667 N N . GLU B 1 59 ? 17.25 39.031 12.359 1 92.31 59 GLU B N 1
ATOM 4668 C CA . GLU B 1 59 ? 18.281 39.469 11.422 1 92.31 59 GLU B CA 1
ATOM 4669 C C . GLU B 1 59 ? 19.141 40.562 12.023 1 92.31 59 GLU B C 1
ATOM 4671 O O . GLU B 1 59 ? 18.609 41.562 12.555 1 92.31 59 GLU B O 1
ATOM 4676 N N . GLN B 1 60 ? 20.375 40.312 11.977 1 86.88 60 GLN B N 1
ATOM 4677 C CA . GLN B 1 60 ? 21.375 41.281 12.438 1 86.88 60 GLN B CA 1
ATOM 4678 C C . GLN B 1 60 ? 22.625 41.25 11.555 1 86.88 60 GLN B C 1
ATOM 4680 O O . GLN B 1 60 ? 23.125 40.188 11.203 1 86.88 60 GLN B O 1
ATOM 4685 N N . ASN B 1 61 ? 23.062 42.406 11.203 1 83.88 61 ASN B N 1
ATOM 4686 C CA . ASN B 1 61 ? 24.266 42.531 10.375 1 83.88 61 ASN B CA 1
ATOM 4687 C C . ASN B 1 61 ? 24.188 41.656 9.133 1 83.88 61 ASN B C 1
ATOM 4689 O O . ASN B 1 61 ? 25.109 40.906 8.852 1 83.88 61 ASN B O 1
ATOM 4693 N N . ASN B 1 62 ? 23.062 41.594 8.508 1 86.25 62 ASN B N 1
ATOM 4694 C CA . ASN B 1 62 ? 22.812 40.875 7.258 1 86.25 62 ASN B CA 1
ATOM 4695 C C . ASN B 1 62 ? 22.875 39.375 7.441 1 86.25 62 ASN B C 1
ATOM 4697 O O . ASN B 1 62 ? 23.219 38.625 6.508 1 86.25 62 ASN B O 1
ATOM 4701 N N . GLY B 1 63 ? 22.688 39.031 8.578 1 90.62 63 GLY B N 1
ATOM 4702 C CA . GLY B 1 63 ? 22.641 37.594 8.875 1 90.62 63 GLY B CA 1
ATOM 4703 C C . GLY B 1 63 ? 21.406 37.219 9.656 1 90.62 63 GLY B C 1
ATOM 4704 O O . GLY B 1 63 ? 20.953 37.938 10.539 1 90.62 63 GLY B O 1
ATOM 4705 N N . LEU B 1 64 ? 20.828 36.125 9.258 1 93.62 64 LEU B N 1
ATOM 4706 C CA . LEU B 1 64 ? 19.703 35.562 9.984 1 93.62 64 LEU B CA 1
ATOM 4707 C C . LEU B 1 64 ? 20.172 34.625 11.086 1 93.62 64 LEU B C 1
ATOM 4709 O O . LEU B 1 64 ? 20.906 33.688 10.828 1 93.62 64 LEU B O 1
ATOM 4713 N N . HIS B 1 65 ? 19.766 35 12.305 1 93 65 HIS B N 1
ATOM 4714 C CA . HIS B 1 65 ? 20.219 34.25 13.477 1 93 65 HIS B CA 1
ATOM 4715 C C . HIS B 1 65 ? 19.062 33.469 14.117 1 93 65 HIS B C 1
ATOM 4717 O O . HIS B 1 65 ? 17.922 33.938 14.102 1 93 65 HIS B O 1
ATOM 4723 N N . LEU B 1 66 ? 19.359 32.344 14.594 1 95.38 66 LEU B N 1
ATOM 4724 C CA . LEU B 1 66 ? 18.453 31.547 15.422 1 95.38 66 LEU B CA 1
ATOM 4725 C C . LEU B 1 66 ? 19.094 31.25 16.781 1 95.38 66 LEU B C 1
ATOM 4727 O O . LEU B 1 66 ? 20.125 30.578 16.859 1 95.38 66 LEU B O 1
ATOM 4731 N N . THR B 1 67 ? 18.469 31.734 17.828 1 93.88 67 THR B N 1
ATOM 4732 C CA . THR B 1 67 ? 19.078 31.625 19.156 1 93.88 67 THR B CA 1
ATOM 4733 C C . THR B 1 67 ? 18.078 31.109 20.172 1 93.88 67 THR B C 1
ATOM 4735 O O . THR B 1 67 ? 16.875 31.016 19.891 1 93.88 67 THR B O 1
ATOM 4738 N N . ASP B 1 68 ? 18.547 30.734 21.234 1 93.56 68 ASP B N 1
ATOM 4739 C CA . ASP B 1 68 ? 17.688 30.531 22.391 1 93.56 68 ASP B CA 1
ATOM 4740 C C . ASP B 1 68 ? 17.281 31.859 23.016 1 93.56 68 ASP B C 1
ATOM 4742 O O . ASP B 1 68 ? 17.672 32.938 22.547 1 93.56 68 ASP B O 1
ATOM 4746 N N . PRO B 1 69 ? 16.422 31.875 24.031 1 91.44 69 PRO B N 1
ATOM 4747 C CA . PRO B 1 69 ? 15.914 33.125 24.594 1 91.44 69 PRO B CA 1
ATOM 4748 C C . PRO B 1 69 ? 17.016 34 25.188 1 91.44 69 PRO B C 1
ATOM 4750 O O . PRO B 1 69 ? 16.875 35.219 25.25 1 91.44 69 PRO B O 1
ATOM 4753 N N . VAL B 1 70 ? 18.078 33.375 25.609 1 82.62 70 VAL B N 1
ATOM 4754 C CA . VAL B 1 70 ? 19.188 34.125 26.203 1 82.62 70 VAL B CA 1
ATOM 4755 C C . VAL B 1 70 ? 19.984 34.812 25.109 1 82.62 70 VAL B C 1
ATOM 4757 O O . VAL B 1 70 ? 20.562 35.875 25.328 1 82.62 70 VAL B O 1
ATOM 4760 N N . GLY B 1 71 ? 20.125 34.25 23.969 1 84.06 71 GLY B N 1
ATOM 4761 C CA . GLY B 1 71 ? 20.828 34.844 22.859 1 84.06 71 GLY B CA 1
ATOM 4762 C C . GLY B 1 71 ? 21.938 33.969 22.312 1 84.06 71 GLY B C 1
ATOM 4763 O O . GLY B 1 71 ? 22.734 34.406 21.484 1 84.06 71 GLY B O 1
ATOM 4764 N N . ARG B 1 72 ? 22.047 32.75 22.734 1 83.5 72 ARG B N 1
ATOM 4765 C CA . ARG B 1 72 ? 23.078 31.844 22.234 1 83.5 72 ARG B CA 1
ATOM 4766 C C . ARG B 1 72 ? 22.672 31.25 20.891 1 83.5 72 ARG B C 1
ATOM 4768 O O . ARG B 1 72 ? 21.594 30.656 20.766 1 83.5 72 ARG B O 1
ATOM 4775 N N . ASP B 1 73 ? 23.5 31.391 20.031 1 85.88 73 ASP B N 1
ATOM 4776 C CA . ASP B 1 73 ? 23.25 30.844 18.703 1 85.88 73 ASP B CA 1
ATOM 4777 C C . ASP B 1 73 ? 23.125 29.328 18.766 1 85.88 73 ASP B C 1
ATOM 4779 O O . ASP B 1 73 ? 23.984 28.641 19.328 1 85.88 73 ASP B O 1
ATOM 4783 N N . LEU B 1 74 ? 22.156 28.875 18.141 1 88.44 74 LEU B N 1
ATOM 4784 C CA . LEU B 1 74 ? 21.953 27.438 18.109 1 88.44 74 LEU B CA 1
ATOM 4785 C C . LEU B 1 74 ? 22.562 26.828 16.844 1 88.44 74 LEU B C 1
ATOM 4787 O O . LEU B 1 74 ? 22.953 25.656 16.844 1 88.44 74 LEU B O 1
ATOM 4791 N N . VAL B 1 75 ? 22.562 27.609 15.773 1 91.5 75 VAL B N 1
ATOM 4792 C CA . VAL B 1 75 ? 23.141 27.234 14.484 1 91.5 75 VAL B CA 1
ATOM 4793 C C . VAL B 1 75 ? 23.859 28.422 13.867 1 91.5 75 VAL B C 1
ATOM 4795 O O . VAL B 1 75 ? 23.672 29.562 14.289 1 91.5 75 VAL B O 1
ATOM 4798 N N . PRO B 1 76 ? 24.734 28.062 12.922 1 89.56 76 PRO B N 1
ATOM 4799 C CA . PRO B 1 76 ? 25.391 29.188 12.242 1 89.56 76 PRO B CA 1
ATOM 4800 C C . PRO B 1 76 ? 24.391 30.094 11.516 1 89.56 76 PRO B C 1
ATOM 4802 O O . PRO B 1 76 ? 23.422 29.609 10.945 1 89.56 76 PRO B O 1
ATOM 4805 N N . SER B 1 77 ? 24.672 31.344 11.625 1 91.56 77 SER B N 1
ATOM 4806 C CA . SER B 1 77 ? 23.812 32.312 10.969 1 91.56 77 SER B CA 1
ATOM 4807 C C . SER B 1 77 ? 23.828 32.156 9.453 1 91.56 77 SER B C 1
ATOM 4809 O O . SER B 1 77 ? 24.781 31.609 8.898 1 91.56 77 SER B O 1
ATOM 4811 N N . LEU B 1 78 ? 22.75 32.531 8.852 1 92.56 78 LEU B N 1
ATOM 4812 C CA . LEU B 1 78 ? 22.578 32.438 7.402 1 92.56 78 LEU B CA 1
ATOM 4813 C C . LEU B 1 78 ? 22.609 33.844 6.777 1 92.56 78 LEU B C 1
ATOM 4815 O O . LEU B 1 78 ? 21.844 34.719 7.18 1 92.56 78 LEU B O 1
ATOM 4819 N N . PRO B 1 79 ? 23.484 34.031 5.84 1 89.75 79 PRO B N 1
ATOM 4820 C CA . PRO B 1 79 ? 23.484 35.344 5.184 1 89.75 79 PRO B CA 1
ATOM 4821 C C . PRO B 1 79 ? 22.219 35.594 4.379 1 89.75 79 PRO B C 1
ATOM 4823 O O . PRO B 1 79 ? 21.766 34.75 3.637 1 89.75 79 PRO B O 1
ATOM 4826 N N . ILE B 1 80 ? 21.625 36.688 4.648 1 83 80 ILE B N 1
ATOM 4827 C CA . ILE B 1 80 ? 20.406 37 3.91 1 83 80 ILE B CA 1
ATOM 4828 C C . ILE B 1 80 ? 20.547 38.406 3.285 1 83 80 ILE B C 1
ATOM 4830 O O . ILE B 1 80 ? 21.312 39.219 3.779 1 83 80 ILE B O 1
ATOM 4834 N N . SER B 1 81 ? 20.062 38.625 2.027 1 71.5 81 SER B N 1
ATOM 4835 C CA . SER B 1 81 ? 20.188 39.875 1.278 1 71.5 81 SER B CA 1
ATOM 4836 C C . SER B 1 81 ? 19.062 40.812 1.617 1 71.5 81 SER B C 1
ATOM 4838 O O . SER B 1 81 ? 18.562 41.531 0.745 1 71.5 81 SER B O 1
ATOM 4840 N N . GLY B 1 82 ? 18.719 41.125 2.887 1 66.69 82 GLY B N 1
ATOM 4841 C CA . GLY B 1 82 ? 17.812 42.188 3.297 1 66.69 82 GLY B CA 1
ATOM 4842 C C . GLY B 1 82 ? 16.359 41.812 3.154 1 66.69 82 GLY B C 1
ATOM 4843 O O . GLY B 1 82 ? 15.477 42.562 3.609 1 66.69 82 GLY B O 1
ATOM 4844 N N . GLU B 1 83 ? 15.945 40.844 2.457 1 72.44 83 GLU B N 1
ATOM 4845 C CA . GLU B 1 83 ? 14.523 40.531 2.289 1 72.44 83 GLU B CA 1
ATOM 4846 C C . GLU B 1 83 ? 14.023 39.594 3.395 1 72.44 83 GLU B C 1
ATOM 4848 O O . GLU B 1 83 ? 14.797 38.844 3.98 1 72.44 83 GLU B O 1
ATOM 4853 N N . ALA B 1 84 ? 12.758 39.875 3.781 1 76.94 84 ALA B N 1
ATOM 4854 C CA . ALA B 1 84 ? 12.125 39 4.762 1 76.94 84 ALA B CA 1
ATOM 4855 C C . ALA B 1 84 ? 12.266 37.531 4.359 1 76.94 84 ALA B C 1
ATOM 4857 O O . ALA B 1 84 ? 12.086 37.188 3.189 1 76.94 84 ALA B O 1
ATOM 4858 N N . PRO B 1 85 ? 12.711 36.719 5.215 1 85.44 85 PRO B N 1
ATOM 4859 C CA . PRO B 1 85 ? 13.016 35.344 4.891 1 85.44 85 PRO B CA 1
ATOM 4860 C C . PRO B 1 85 ? 11.812 34.562 4.363 1 85.44 85 PRO B C 1
ATOM 4862 O O . PRO B 1 85 ? 11.961 33.656 3.551 1 85.44 85 PRO B O 1
ATOM 4865 N N . GLY B 1 86 ? 10.625 34.969 4.734 1 92.25 86 GLY B N 1
ATOM 4866 C CA . GLY B 1 86 ? 9.43 34.281 4.254 1 92.25 86 GLY B CA 1
ATOM 4867 C C . GLY B 1 86 ? 9.312 32.875 4.766 1 92.25 86 GLY B C 1
ATOM 4868 O O . GLY B 1 86 ? 9.484 32.625 5.961 1 92.25 86 GLY B O 1
ATOM 4869 N N . PHE B 1 87 ? 9.078 31.875 3.824 1 95.25 87 PHE B N 1
ATOM 4870 C CA . PHE B 1 87 ? 8.945 30.484 4.203 1 95.25 87 PHE B CA 1
ATOM 4871 C C . PHE B 1 87 ? 10.32 29.844 4.398 1 95.25 87 PHE B C 1
ATOM 4873 O O . PHE B 1 87 ? 11.273 30.172 3.695 1 95.25 87 PHE B O 1
ATOM 4880 N N . TYR B 1 88 ? 10.414 28.875 5.34 1 94.56 88 TYR B N 1
ATOM 4881 C CA . TYR B 1 88 ? 11.695 28.234 5.613 1 94.56 88 TYR B CA 1
ATOM 4882 C C . TYR B 1 88 ? 12.242 27.547 4.371 1 94.56 88 TYR B C 1
ATOM 4884 O O . TYR B 1 88 ? 13.453 27.469 4.176 1 94.56 88 TYR B O 1
ATOM 4892 N N . TRP B 1 89 ? 11.32 27 3.504 1 92.81 89 TRP B N 1
ATOM 4893 C CA . TRP B 1 89 ? 11.781 26.219 2.361 1 92.81 89 TRP B CA 1
ATOM 4894 C C . TRP B 1 89 ? 12.344 27.125 1.271 1 92.81 89 TRP B C 1
ATOM 4896 O O . TRP B 1 89 ? 12.93 26.641 0.301 1 92.81 89 TRP B O 1
ATOM 4906 N N . GLN B 1 90 ? 12.203 28.391 1.306 1 91.44 90 GLN B N 1
ATOM 4907 C CA . GLN B 1 90 ? 12.781 29.344 0.37 1 91.44 90 GLN B CA 1
ATOM 4908 C C . GLN B 1 90 ? 14.211 29.719 0.768 1 91.44 90 GLN B C 1
ATOM 4910 O O . GLN B 1 90 ? 14.938 30.344 -0.008 1 91.44 90 GLN B O 1
ATOM 4915 N N . LEU B 1 91 ? 14.547 29.297 1.947 1 92.62 91 LEU B N 1
ATOM 4916 C CA . LEU B 1 91 ? 15.906 29.562 2.428 1 92.62 91 LEU B CA 1
ATOM 4917 C C . LEU B 1 91 ? 16.891 28.562 1.835 1 92.62 91 LEU B C 1
ATOM 4919 O O . LEU B 1 91 ? 16.516 27.422 1.518 1 92.62 91 LEU B O 1
ATOM 4923 N N . PRO B 1 92 ? 18.125 28.984 1.652 1 91.62 92 PRO B N 1
ATOM 4924 C CA . PRO B 1 92 ? 19.141 28.016 1.208 1 91.62 92 PRO B CA 1
ATOM 4925 C C . PRO B 1 92 ? 19.344 26.875 2.195 1 91.62 92 PRO B C 1
ATOM 4927 O O . PRO B 1 92 ? 19.109 27.031 3.395 1 91.62 92 PRO B O 1
ATOM 4930 N N . ASP B 1 93 ? 19.734 25.797 1.678 1 93 93 ASP B N 1
ATOM 4931 C CA . ASP B 1 93 ? 19.984 24.641 2.535 1 93 93 ASP B CA 1
ATOM 4932 C C . ASP B 1 93 ? 21.031 24.969 3.6 1 93 93 ASP B C 1
ATOM 4934 O O . ASP B 1 93 ? 22.125 25.453 3.279 1 93 93 ASP B O 1
ATOM 4938 N N . SER B 1 94 ? 20.672 24.828 4.809 1 93.88 94 SER B N 1
ATOM 4939 C CA . SER B 1 94 ? 21.5 25.172 5.957 1 93.88 94 SER B CA 1
ATOM 4940 C C . SER B 1 94 ? 21 24.5 7.23 1 93.88 94 SER B C 1
ATOM 4942 O O . SER B 1 94 ? 19.906 23.922 7.242 1 93.88 94 SER B O 1
ATOM 4944 N N . ALA B 1 95 ? 21.781 24.547 8.18 1 94.94 95 ALA B N 1
ATOM 4945 C CA . ALA B 1 95 ? 21.375 24.016 9.477 1 94.94 95 ALA B CA 1
ATOM 4946 C C . ALA B 1 95 ? 20.203 24.812 10.039 1 94.94 95 ALA B C 1
ATOM 4948 O O . ALA B 1 95 ? 19.328 24.25 10.719 1 94.94 95 ALA B O 1
ATOM 4949 N N . LEU B 1 96 ? 20.188 26.094 9.758 1 95.19 96 LEU B N 1
ATOM 4950 C CA . LEU B 1 96 ? 19.094 26.953 10.203 1 95.19 96 LEU B CA 1
ATOM 4951 C C . LEU B 1 96 ? 17.766 26.516 9.578 1 95.19 96 LEU B C 1
ATOM 4953 O O . LEU B 1 96 ? 16.766 26.375 10.281 1 95.19 96 LEU B O 1
ATOM 4957 N N . LYS B 1 97 ? 17.828 26.312 8.359 1 95.12 97 LYS B N 1
ATOM 4958 C CA . LYS B 1 97 ? 16.641 25.844 7.648 1 95.12 97 LYS B CA 1
ATOM 4959 C C . LYS B 1 97 ? 16.125 24.531 8.258 1 95.12 97 LYS B C 1
ATOM 4961 O O . LYS B 1 97 ? 14.914 24.375 8.453 1 95.12 97 LYS B O 1
ATOM 4966 N N . GLN B 1 98 ? 17 23.609 8.586 1 95.81 98 GLN B N 1
ATOM 4967 C CA . GLN B 1 98 ? 16.625 22.312 9.125 1 95.81 98 GLN B CA 1
ATOM 4968 C C . GLN B 1 98 ? 15.977 22.438 10.5 1 95.81 98 GLN B C 1
ATOM 4970 O O . GLN B 1 98 ? 15.086 21.656 10.844 1 95.81 98 GLN B O 1
ATOM 4975 N N . LYS B 1 99 ? 16.359 23.406 11.227 1 95.88 99 LYS B N 1
ATOM 4976 C CA . LYS B 1 99 ? 15.812 23.609 12.562 1 95.88 99 LYS B CA 1
ATOM 4977 C C . LYS B 1 99 ? 14.453 24.312 12.492 1 95.88 99 LYS B C 1
ATOM 4979 O O . LYS B 1 99 ? 13.586 24.062 13.336 1 95.88 99 LYS B O 1
ATOM 4984 N N . LEU B 1 100 ? 14.289 25.125 11.516 1 96.56 100 LEU B N 1
ATOM 4985 C CA . LEU B 1 100 ? 13.062 25.906 11.391 1 96.56 100 LEU B CA 1
ATOM 4986 C C . LEU B 1 100 ? 11.93 25.047 10.844 1 96.56 100 LEU B C 1
ATOM 4988 O O . LEU B 1 100 ? 10.758 25.25 11.18 1 96.56 100 LEU B O 1
ATOM 4992 N N . ALA B 1 101 ? 12.273 24.094 10.047 1 95.88 101 ALA B N 1
ATOM 4993 C CA . ALA B 1 101 ? 11.312 23.344 9.25 1 95.88 101 ALA B CA 1
ATOM 4994 C C . ALA B 1 101 ? 10.273 22.672 10.148 1 95.88 101 ALA B C 1
ATOM 4996 O O . ALA B 1 101 ? 9.07 22.891 9.984 1 95.88 101 ALA B O 1
ATOM 4997 N N . PRO B 1 102 ? 10.68 21.859 11.141 1 95.75 102 PRO B N 1
ATOM 4998 C CA . PRO B 1 102 ? 9.688 21.156 11.953 1 95.75 102 PRO B CA 1
ATOM 4999 C C . PRO B 1 102 ? 8.883 22.094 12.852 1 95.75 102 PRO B C 1
ATOM 5001 O O . PRO B 1 102 ? 7.785 21.75 13.289 1 95.75 102 PRO B O 1
ATOM 5004 N N . VAL B 1 103 ? 9.328 23.297 13.102 1 96.81 103 VAL B N 1
ATOM 5005 C CA . VAL B 1 103 ? 8.68 24.203 14.039 1 96.81 103 VAL B CA 1
ATOM 5006 C C . VAL B 1 103 ? 7.672 25.078 13.289 1 96.81 103 VAL B C 1
ATOM 5008 O O . VAL B 1 103 ? 6.535 25.234 13.734 1 96.81 103 VAL B O 1
ATOM 5011 N N . LEU B 1 104 ? 8.07 25.609 12.188 1 96.69 104 LEU B N 1
ATOM 5012 C CA . LEU B 1 104 ? 7.234 26.562 11.453 1 96.69 104 LEU B CA 1
ATOM 5013 C C . LEU B 1 104 ? 6.164 25.828 10.648 1 96.69 104 LEU B C 1
ATOM 5015 O O . LEU B 1 104 ? 5.039 26.328 10.516 1 96.69 104 LEU B O 1
ATOM 5019 N N . GLU B 1 105 ? 6.613 24.609 10.055 1 95.38 105 GLU B N 1
ATOM 5020 C CA . GLU B 1 105 ? 5.73 23.844 9.18 1 95.38 105 GLU B CA 1
ATOM 5021 C C . GLU B 1 105 ? 5.277 24.672 7.984 1 95.38 105 GLU B C 1
ATOM 5023 O O . GLU B 1 105 ? 6.109 25.188 7.234 1 95.38 105 GLU B O 1
ATOM 5028 N N . MET B 1 106 ? 4.012 25.094 7.91 1 95.69 106 MET B N 1
ATOM 5029 C CA . MET B 1 106 ? 3.521 25.797 6.727 1 95.69 106 MET B CA 1
ATOM 5030 C C . MET B 1 106 ? 3.447 27.297 6.969 1 95.69 106 MET B C 1
ATOM 5032 O O . MET B 1 106 ? 3.076 28.062 6.07 1 95.69 106 MET B O 1
ATOM 5036 N N . ARG B 1 107 ? 3.805 27.734 8.117 1 97.06 107 ARG B N 1
ATOM 5037 C CA . ARG B 1 107 ? 3.732 29.156 8.453 1 97.06 107 ARG B CA 1
ATOM 5038 C C . ARG B 1 107 ? 4.926 29.922 7.883 1 97.06 107 ARG B C 1
ATOM 5040 O O . ARG B 1 107 ? 6.051 29.406 7.883 1 97.06 107 ARG B O 1
ATOM 5047 N N . THR B 1 108 ? 4.691 31.109 7.484 1 96.94 108 THR B N 1
ATOM 5048 C CA . THR B 1 108 ? 5.758 32 7.027 1 96.94 108 THR B CA 1
ATOM 5049 C C . THR B 1 108 ? 6.312 32.812 8.188 1 96.94 108 THR B C 1
ATOM 5051 O O . THR B 1 108 ? 5.641 33 9.203 1 96.94 108 THR B O 1
ATOM 5054 N N . LEU B 1 109 ? 7.531 33.219 8.055 1 96.25 109 LEU B N 1
ATOM 5055 C CA . LEU B 1 109 ? 8.117 34.156 9 1 96.25 109 LEU B CA 1
ATOM 5056 C C . LEU B 1 109 ? 7.652 35.562 8.719 1 96.25 109 LEU B C 1
ATOM 5058 O O . LEU B 1 109 ? 7.699 36.031 7.57 1 96.25 109 LEU B O 1
ATOM 5062 N N . LEU B 1 110 ? 7.207 36.156 9.719 1 95.44 110 LEU B N 1
ATOM 5063 C CA . LEU B 1 110 ? 6.758 37.562 9.633 1 95.44 110 LEU B CA 1
ATOM 5064 C C . LEU B 1 110 ? 7.566 38.438 10.57 1 95.44 110 LEU B C 1
ATOM 5066 O O . LEU B 1 110 ? 7.988 38 11.641 1 95.44 110 LEU B O 1
ATOM 5070 N N . LEU B 1 111 ? 7.75 39.656 10.125 1 92.75 111 LEU B N 1
ATOM 5071 C CA . LEU B 1 111 ? 8.414 40.625 10.977 1 92.75 111 LEU B CA 1
ATOM 5072 C C . LEU B 1 111 ? 7.547 40.969 12.18 1 92.75 111 LEU B C 1
ATOM 5074 O O . LEU B 1 111 ? 6.406 41.406 12.031 1 92.75 111 LEU B O 1
ATOM 5078 N N . GLN B 1 112 ? 8.055 40.75 13.344 1 92.62 112 GLN B N 1
ATOM 5079 C CA . GLN B 1 112 ? 7.312 41.031 14.562 1 92.62 112 GLN B CA 1
ATOM 5080 C C . GLN B 1 112 ? 7.645 42.406 15.102 1 92.62 112 GLN B C 1
ATOM 5082 O O . GLN B 1 112 ? 6.762 43.125 15.578 1 92.62 112 GLN B O 1
ATOM 5087 N N . SER B 1 113 ? 8.867 42.656 15.055 1 90 113 SER B N 1
ATOM 5088 C CA . SER B 1 113 ? 9.336 43.938 15.516 1 90 113 SER B CA 1
ATOM 5089 C C . SER B 1 113 ? 10.75 44.25 15.031 1 90 113 SER B C 1
ATOM 5091 O O . SER B 1 113 ? 11.492 43.312 14.68 1 90 113 SER B O 1
ATOM 5093 N N . SER B 1 114 ? 11.039 45.5 14.938 1 88.75 114 SER B N 1
ATOM 5094 C CA . SER B 1 114 ? 12.367 45.969 14.57 1 88.75 114 SER B CA 1
ATOM 5095 C C . SER B 1 114 ? 12.836 47.094 15.5 1 88.75 114 SER B C 1
ATOM 5097 O O . SER B 1 114 ? 12.039 47.906 15.953 1 88.75 114 SER B O 1
ATOM 5099 N N . PHE B 1 115 ? 14.133 47 15.812 1 85.5 115 PHE B N 1
ATOM 5100 C CA . PHE B 1 115 ? 14.68 48.094 16.578 1 85.5 115 PHE B CA 1
ATOM 5101 C C . PHE B 1 115 ? 16.141 48.344 16.234 1 85.5 115 PHE B C 1
ATOM 5103 O O . PHE B 1 115 ? 16.797 47.469 15.656 1 85.5 115 PHE B O 1
ATOM 5110 N N . SER B 1 116 ? 16.531 49.5 16.531 1 88.25 116 SER B N 1
ATOM 5111 C CA . SER B 1 116 ? 17.938 49.875 16.422 1 88.25 116 SER B CA 1
ATOM 5112 C C . SER B 1 116 ? 18.609 49.938 17.797 1 88.25 116 SER B C 1
ATOM 5114 O O . SER B 1 116 ? 18 50.469 18.734 1 88.25 116 SER B O 1
ATOM 5116 N N . GLN B 1 117 ? 19.688 49.281 17.828 1 82.69 117 GLN B N 1
ATOM 5117 C CA . GLN B 1 117 ? 20.438 49.281 19.094 1 82.69 117 GLN B CA 1
ATOM 5118 C C . GLN B 1 117 ? 21.797 49.938 18.922 1 82.69 117 GLN B C 1
ATOM 5120 O O . GLN B 1 117 ? 22.578 49.594 18.047 1 82.69 117 GLN B O 1
ATOM 5125 N N . THR B 1 118 ? 21.953 50.938 19.703 1 85.56 118 THR B N 1
ATOM 5126 C CA . THR B 1 118 ? 23.25 51.594 19.797 1 85.56 118 THR B CA 1
ATOM 5127 C C . THR B 1 118 ? 23.984 51.188 21.062 1 85.56 118 THR B C 1
ATOM 5129 O O . THR B 1 118 ? 23.453 51.344 22.172 1 85.56 118 THR B O 1
ATOM 5132 N N . THR B 1 119 ? 25.141 50.625 20.891 1 85.44 119 THR B N 1
ATOM 5133 C CA . THR B 1 119 ? 25.922 50.188 22.031 1 85.44 119 THR B CA 1
ATOM 5134 C C . THR B 1 119 ? 27.219 50.969 22.141 1 85.44 119 THR B C 1
ATOM 5136 O O . THR B 1 119 ? 27.859 51.281 21.125 1 85.44 119 THR B O 1
ATOM 5139 N N . ARG B 1 120 ? 27.484 51.312 23.375 1 86.12 120 ARG B N 1
ATOM 5140 C CA . ARG B 1 120 ? 28.734 52 23.734 1 86.12 120 ARG B CA 1
ATOM 5141 C C . ARG B 1 120 ? 29.453 51.25 24.844 1 86.12 120 ARG B C 1
ATOM 5143 O O . ARG B 1 120 ? 28.875 50.969 25.891 1 86.12 120 ARG B O 1
ATOM 5150 N N . GLN B 1 121 ? 30.656 50.938 24.562 1 88.81 121 GLN B N 1
ATOM 5151 C CA . GLN B 1 121 ? 31.438 50.219 25.562 1 88.81 121 GLN B CA 1
ATOM 5152 C C . GLN B 1 121 ? 32.312 51.188 26.359 1 88.81 121 GLN B C 1
ATOM 5154 O O . GLN B 1 121 ? 33 52.031 25.766 1 88.81 121 GLN B O 1
ATOM 5159 N N . LEU B 1 122 ? 32.25 51.031 27.641 1 88.12 122 LEU B N 1
ATOM 5160 C CA . LEU B 1 122 ? 33.094 51.781 28.562 1 88.12 122 LEU B CA 1
ATOM 5161 C C . LEU B 1 122 ? 34 50.844 29.344 1 88.12 122 LEU B C 1
ATOM 5163 O O . LEU B 1 122 ? 33.531 49.938 30.031 1 88.12 122 LEU B O 1
ATOM 5167 N N . ARG B 1 123 ? 35.219 51.125 29.234 1 90.56 123 ARG B N 1
ATOM 5168 C CA . ARG B 1 123 ? 36.188 50.344 30.031 1 90.56 123 ARG B CA 1
ATOM 5169 C C . ARG B 1 123 ? 36.625 51.156 31.25 1 90.56 123 ARG B C 1
ATOM 5171 O O . ARG B 1 123 ? 37.031 52.312 31.125 1 90.56 123 ARG B O 1
ATOM 5178 N N . ILE B 1 124 ? 36.438 50.562 32.344 1 88.81 124 ILE B N 1
ATOM 5179 C CA . ILE B 1 124 ? 36.906 51.156 33.594 1 88.81 124 ILE B CA 1
ATOM 5180 C C . ILE B 1 124 ? 38.344 50.719 33.906 1 88.81 124 ILE B C 1
ATOM 5182 O O . ILE B 1 124 ? 38.625 49.531 33.938 1 88.81 124 ILE B O 1
ATOM 5186 N N . LEU B 1 125 ? 39.094 51.719 34.125 1 89.75 125 LEU B N 1
ATOM 5187 C CA . LEU B 1 125 ? 40.5 51.438 34.312 1 89.75 125 LEU B CA 1
ATOM 5188 C C . LEU B 1 125 ? 40.906 51.719 35.781 1 89.75 125 LEU B C 1
ATOM 5190 O O . LEU B 1 125 ? 40.344 52.594 36.406 1 89.75 125 LEU B O 1
ATOM 5194 N N . ASN B 1 126 ? 41.812 50.906 36.281 1 85.44 126 ASN B N 1
ATOM 5195 C CA . ASN B 1 126 ? 42.406 51.219 37.594 1 85.44 126 ASN B CA 1
ATOM 5196 C C . ASN B 1 126 ? 43.625 52.125 37.438 1 85.44 126 ASN B C 1
ATOM 5198 O O . ASN B 1 126 ? 43.875 52.688 36.375 1 85.44 126 ASN B O 1
ATOM 5202 N N . LYS B 1 127 ? 44.344 52.312 38.594 1 84.19 127 LYS B N 1
ATOM 5203 C CA . LYS B 1 127 ? 45.5 53.219 38.656 1 84.19 127 LYS B CA 1
ATOM 5204 C C . LYS B 1 127 ? 46.625 52.75 37.719 1 84.19 127 LYS B C 1
ATOM 5206 O O . LYS B 1 127 ? 47.375 53.562 37.156 1 84.19 127 LYS B O 1
ATOM 5211 N N . ASP B 1 128 ? 46.719 51.438 37.5 1 87.31 128 ASP B N 1
ATOM 5212 C CA . ASP B 1 128 ? 47.75 50.844 36.625 1 87.31 128 ASP B CA 1
ATOM 5213 C C . ASP B 1 128 ? 47.25 50.844 35.188 1 87.31 128 ASP B C 1
ATOM 5215 O O . ASP B 1 128 ? 47.875 50.219 34.312 1 87.31 128 ASP B O 1
ATOM 5219 N N . GLU B 1 129 ? 46.125 51.5 34.844 1 86.56 129 GLU B N 1
ATOM 5220 C CA . GLU B 1 129 ? 45.531 51.594 33.531 1 86.56 129 GLU B CA 1
ATOM 5221 C C . GLU B 1 129 ? 45.062 50.25 33 1 86.56 129 GLU B C 1
ATOM 5223 O O . GLU B 1 129 ? 45.062 50 31.797 1 86.56 129 GLU B O 1
ATOM 5228 N N . LYS B 1 130 ? 44.875 49.344 33.875 1 89 130 LYS B N 1
ATOM 5229 C CA . LYS B 1 130 ? 44.312 48.031 33.5 1 89 130 LYS B CA 1
ATOM 5230 C C . LYS B 1 130 ? 42.781 48.062 33.594 1 89 130 LYS B C 1
ATOM 5232 O O . LYS B 1 130 ? 42.219 48.719 34.5 1 89 130 LYS B O 1
ATOM 5237 N N . THR B 1 131 ? 42.156 47.344 32.656 1 89.81 131 THR B N 1
ATOM 5238 C CA . THR B 1 131 ? 40.688 47.281 32.656 1 89.81 131 THR B CA 1
ATOM 5239 C C . THR B 1 131 ? 40.188 46.406 33.812 1 89.81 131 THR B C 1
ATOM 5241 O O . THR B 1 131 ? 40.531 45.25 33.906 1 89.81 131 THR B O 1
ATOM 5244 N N . VAL B 1 132 ? 39.375 46.969 34.719 1 88.19 132 VAL B N 1
ATOM 5245 C CA . VAL B 1 132 ? 38.906 46.25 35.875 1 88.19 132 VAL B CA 1
ATOM 5246 C C . VAL B 1 132 ? 37.438 45.844 35.719 1 88.19 132 VAL B C 1
ATOM 5248 O O . VAL B 1 132 ? 36.938 44.938 36.375 1 88.19 132 VAL B O 1
ATOM 5251 N N . ALA B 1 133 ? 36.75 46.562 34.875 1 88.44 133 ALA B N 1
ATOM 5252 C CA . ALA B 1 133 ? 35.375 46.219 34.531 1 88.44 133 ALA B CA 1
ATOM 5253 C C . ALA B 1 133 ? 35 46.844 33.188 1 88.44 133 ALA B C 1
ATOM 5255 O O . ALA B 1 133 ? 35.625 47.781 32.719 1 88.44 133 ALA B O 1
ATOM 5256 N N . THR B 1 134 ? 34.094 46.25 32.562 1 89.19 134 THR B N 1
ATOM 5257 C CA . THR B 1 134 ? 33.594 46.781 31.297 1 89.19 134 THR B CA 1
ATOM 5258 C C . THR B 1 134 ? 32.062 47.031 31.391 1 89.19 134 THR B C 1
ATOM 5260 O O . THR B 1 134 ? 31.328 46.219 31.922 1 89.19 134 THR B O 1
ATOM 5263 N N . LEU B 1 135 ? 31.734 48.219 31.016 1 87.88 135 LEU B N 1
ATOM 5264 C CA . LEU B 1 135 ? 30.312 48.562 30.922 1 87.88 135 LEU B CA 1
ATOM 5265 C C . LEU B 1 135 ? 29.875 48.719 29.469 1 87.88 135 LEU B C 1
ATOM 5267 O O . LEU B 1 135 ? 30.594 49.25 28.641 1 87.88 135 LEU B O 1
ATOM 5271 N N . ILE B 1 136 ? 28.781 48.094 29.234 1 86.5 136 ILE B N 1
ATOM 5272 C CA . ILE B 1 136 ? 28.172 48.25 27.906 1 86.5 136 ILE B CA 1
ATOM 5273 C C . ILE B 1 136 ? 26.859 49.031 28.031 1 86.5 136 ILE B C 1
ATOM 5275 O O . ILE B 1 136 ? 25.906 48.531 28.625 1 86.5 136 ILE B O 1
ATOM 5279 N N . LEU B 1 137 ? 26.922 50.25 27.531 1 84.81 137 LEU B N 1
ATOM 5280 C CA . LEU B 1 137 ? 25.703 51.062 27.453 1 84.81 137 LEU B CA 1
ATOM 5281 C C . LEU B 1 137 ? 24.953 50.812 26.172 1 84.81 137 LEU B C 1
ATOM 5283 O O . LEU B 1 137 ? 25.531 50.812 25.078 1 84.81 137 LEU B O 1
ATOM 5287 N N . SER B 1 138 ? 23.688 50.438 26.359 1 82.75 138 SER B N 1
ATOM 5288 C CA . SER B 1 138 ? 22.875 50.125 25.188 1 82.75 138 SER B CA 1
ATOM 5289 C C . SER B 1 138 ? 21.641 51 25.109 1 82.75 138 SER B C 1
ATOM 5291 O O . SER B 1 138 ? 20.984 51.25 26.125 1 82.75 138 SER B O 1
ATOM 5293 N N . GLU B 1 139 ? 21.438 51.562 23.984 1 82.81 139 GLU B N 1
ATOM 5294 C CA . GLU B 1 139 ? 20.234 52.344 23.656 1 82.81 139 GLU B CA 1
ATOM 5295 C C . GLU B 1 139 ? 19.438 51.656 22.547 1 82.81 139 GLU B C 1
ATOM 5297 O O . GLU B 1 139 ? 19.953 51.438 21.453 1 82.81 139 GLU B O 1
ATOM 5302 N N . LEU B 1 140 ? 18.203 51.25 22.938 1 80.94 140 LEU B N 1
ATOM 5303 C CA . LEU B 1 140 ? 17.328 50.594 21.984 1 80.94 140 LEU B CA 1
ATOM 5304 C C . LEU B 1 140 ? 16.25 51.562 21.484 1 80.94 140 LEU B C 1
ATOM 5306 O O . LEU B 1 140 ? 15.586 52.219 22.281 1 80.94 140 LEU B O 1
ATOM 5310 N N . ARG B 1 141 ? 16.172 51.75 20.25 1 83.25 141 ARG B N 1
ATOM 5311 C CA . ARG B 1 141 ? 15.141 52.562 19.625 1 83.25 141 ARG B CA 1
ATOM 5312 C C . ARG B 1 141 ? 14.25 51.688 18.734 1 83.25 141 ARG B C 1
ATOM 5314 O O . ARG B 1 141 ? 14.742 51 17.844 1 83.25 141 ARG B O 1
ATOM 5321 N N . VAL B 1 142 ? 12.977 51.688 19.125 1 81.69 142 VAL B N 1
ATOM 5322 C CA . VAL B 1 142 ? 12.023 50.875 18.344 1 81.69 142 VAL B CA 1
ATOM 5323 C C . VAL B 1 142 ? 11.477 51.719 17.188 1 81.69 142 VAL B C 1
ATOM 5325 O O . VAL B 1 142 ? 11.164 52.906 17.375 1 81.69 142 VAL B O 1
ATOM 5328 N N . GLU B 1 143 ? 11.727 51.281 16.078 1 69.25 143 GLU B N 1
ATOM 5329 C CA . GLU B 1 143 ? 11.219 52 14.914 1 69.25 143 GLU B CA 1
ATOM 5330 C C . GLU B 1 143 ? 9.695 52.031 14.898 1 69.25 143 GLU B C 1
ATOM 5332 O O . GLU B 1 143 ? 9.062 51.094 14.43 1 69.25 143 GLU B O 1
ATOM 5337 N N . THR B 1 144 ? 9.125 52.688 16.031 1 63.41 144 THR B N 1
ATOM 5338 C CA . THR B 1 144 ? 7.68 52.906 16 1 63.41 144 THR B CA 1
ATOM 5339 C C . THR B 1 144 ? 7.352 54.312 15.508 1 63.41 144 THR B C 1
ATOM 5341 O O . THR B 1 144 ? 8.211 55.188 15.508 1 63.41 144 THR B O 1
ATOM 5344 N N . GLY B 1 145 ? 6.48 54.719 14.5 1 53.22 145 GLY B N 1
ATOM 5345 C CA . GLY B 1 145 ? 6.051 56.031 14.031 1 53.22 145 GLY B CA 1
ATOM 5346 C C . GLY B 1 145 ? 5.957 57.062 15.141 1 53.22 145 GLY B C 1
ATOM 5347 O O . GLY B 1 145 ? 6.125 58.25 14.898 1 53.22 145 GLY B O 1
ATOM 5348 N N . GLU B 1 146 ? 5.391 56.656 16.375 1 54 146 GLU B N 1
ATOM 5349 C CA . GLU B 1 146 ? 5.035 57.75 17.281 1 54 146 GLU B CA 1
ATOM 5350 C C . GLU B 1 146 ? 6.152 58 18.281 1 54 146 GLU B C 1
ATOM 5352 O O . GLU B 1 146 ? 6.707 59.125 18.328 1 54 146 GLU B O 1
ATOM 5357 N N . SER B 1 147 ? 5.914 57.562 19.703 1 53.72 147 SER B N 1
ATOM 5358 C CA . SER B 1 147 ? 6.676 58 20.875 1 53.72 147 SER B CA 1
ATOM 5359 C C . SER B 1 147 ? 8.016 57.281 20.953 1 53.72 147 SER B C 1
ATOM 5361 O O . SER B 1 147 ? 8.07 56.062 21.016 1 53.72 147 SER B O 1
ATOM 5363 N N . ASP B 1 148 ? 9.055 57.812 20.359 1 60 148 ASP B N 1
ATOM 5364 C CA . ASP B 1 148 ? 10.406 57.312 20.094 1 60 148 ASP B CA 1
ATOM 5365 C C . ASP B 1 148 ? 11.266 57.375 21.359 1 60 148 ASP B C 1
ATOM 5367 O O . ASP B 1 148 ? 12.43 57.781 21.312 1 60 148 ASP B O 1
ATOM 5371 N N . GLN B 1 149 ? 10.68 57.125 22.516 1 69.12 149 GLN B N 1
ATOM 5372 C CA . GLN B 1 149 ? 11.656 57.219 23.594 1 69.12 149 GLN B CA 1
ATOM 5373 C C . GLN B 1 149 ? 12.57 56 23.625 1 69.12 149 GLN B C 1
ATOM 5375 O O . GLN B 1 149 ? 12.102 54.875 23.547 1 69.12 149 GLN B O 1
ATOM 5380 N N . PRO B 1 150 ? 13.789 56.219 23.531 1 78.25 150 PRO B N 1
ATOM 5381 C CA . PRO B 1 150 ? 14.75 55.125 23.547 1 78.25 150 PRO B CA 1
ATOM 5382 C C . PRO B 1 150 ? 14.773 54.406 24.891 1 78.25 150 PRO B C 1
ATOM 5384 O O . PRO B 1 150 ? 14.484 55 25.938 1 78.25 150 PRO B O 1
ATOM 5387 N N . ILE B 1 151 ? 14.859 53.125 24.844 1 78.38 151 ILE B N 1
ATOM 5388 C CA . ILE B 1 151 ? 15.07 52.312 26.031 1 78.38 151 ILE B CA 1
ATOM 5389 C C . ILE B 1 151 ? 16.562 52.125 26.266 1 78.38 151 ILE B C 1
ATOM 5391 O O . ILE B 1 151 ? 17.281 51.625 25.406 1 78.38 151 ILE B O 1
ATOM 5395 N N . CYS B 1 152 ? 17 52.562 27.422 1 80.06 152 CYS B N 1
ATOM 5396 C CA . CYS B 1 152 ? 18.438 52.531 27.719 1 80.06 152 CYS B CA 1
ATOM 5397 C C . CYS B 1 152 ? 18.734 51.5 28.781 1 80.06 152 CYS B C 1
ATOM 5399 O O . CYS B 1 152 ? 17.953 51.281 29.703 1 80.06 152 CYS B O 1
ATOM 5401 N N . SER B 1 153 ? 19.781 50.812 28.531 1 81.06 153 SER B N 1
ATOM 5402 C CA . SER B 1 153 ? 20.234 49.812 29.484 1 81.06 153 SER B CA 1
ATOM 5403 C C . SER B 1 153 ? 21.75 49.812 29.625 1 81.06 153 SER B C 1
ATOM 5405 O O . SER B 1 153 ? 22.453 50.344 28.766 1 81.06 153 SER B O 1
ATOM 5407 N N . VAL B 1 154 ? 22.203 49.375 30.797 1 83.44 154 VAL B N 1
ATOM 5408 C CA . VAL B 1 154 ? 23.641 49.25 31.047 1 83.44 154 VAL B CA 1
ATOM 5409 C C . VAL B 1 154 ? 23.969 47.844 31.531 1 83.44 154 VAL B C 1
ATOM 5411 O O . VAL B 1 154 ? 23.219 47.25 32.312 1 83.44 154 VAL B O 1
ATOM 5414 N N . GLN B 1 155 ? 24.984 47.312 30.922 1 84.5 155 GLN B N 1
ATOM 5415 C CA . GLN B 1 155 ? 25.484 46 31.344 1 84.5 155 GLN B CA 1
ATOM 5416 C C . GLN B 1 155 ? 26.891 46.094 31.922 1 84.5 155 GLN B C 1
ATOM 5418 O O . GLN B 1 155 ? 27.75 46.781 31.344 1 84.5 155 GLN B O 1
ATOM 5423 N N . LEU B 1 156 ? 26.984 45.438 33.094 1 86.69 156 LEU B N 1
ATOM 5424 C CA . LEU B 1 156 ? 28.281 45.406 33.781 1 86.69 156 LEU B CA 1
ATOM 5425 C C . LEU B 1 156 ? 28.938 44.031 33.625 1 86.69 156 LEU B C 1
ATOM 5427 O O . LEU B 1 156 ? 28.312 43.031 33.938 1 86.69 156 LEU B O 1
ATOM 5431 N N . HIS B 1 157 ? 30.094 44 33.094 1 86.62 157 HIS B N 1
ATOM 5432 C CA . HIS B 1 157 ? 30.828 42.75 32.906 1 86.62 157 HIS B CA 1
ATOM 5433 C C . HIS B 1 157 ? 32.062 42.688 33.812 1 86.62 157 HIS B C 1
ATOM 5435 O O . HIS B 1 157 ? 32.844 43.625 33.875 1 86.62 157 HIS B O 1
ATOM 5441 N N . GLN B 1 158 ? 32.094 41.5 34.438 1 85.25 158 GLN B N 1
ATOM 5442 C CA . GLN B 1 158 ? 33.219 41.312 35.344 1 85.25 158 GLN B CA 1
ATOM 5443 C C . GLN B 1 158 ? 34.5 40.938 34.562 1 85.25 158 GLN B C 1
ATOM 5445 O O . GLN B 1 158 ? 34.406 40.281 33.5 1 85.25 158 GLN B O 1
ATOM 5450 N N . VAL B 1 159 ? 35.531 41.438 35 1 85 159 VAL B N 1
ATOM 5451 C CA . VAL B 1 159 ? 36.844 41.031 34.5 1 85 159 VAL B CA 1
ATOM 5452 C C . VAL B 1 159 ? 37.531 40.125 35.531 1 85 159 VAL B C 1
ATOM 5454 O O . VAL B 1 159 ? 37.406 40.344 36.719 1 85 159 VAL B O 1
ATOM 5457 N N . ARG B 1 160 ? 38.094 39.062 35 1 84.81 160 ARG B N 1
ATOM 5458 C CA . ARG B 1 160 ? 38.781 38.094 35.875 1 84.81 160 ARG B CA 1
ATOM 5459 C C . ARG B 1 160 ? 39.812 38.781 36.75 1 84.81 160 ARG B C 1
ATOM 5461 O O . ARG B 1 160 ? 40.656 39.531 36.281 1 84.81 160 ARG B O 1
ATOM 5468 N N . GLY B 1 161 ? 39.719 38.562 38.062 1 82.06 161 GLY B N 1
ATOM 5469 C CA . GLY B 1 161 ? 40.719 39.062 39 1 82.06 161 GLY B CA 1
ATOM 5470 C C . GLY B 1 161 ? 40.312 40.344 39.688 1 82.06 161 GLY B C 1
ATOM 5471 O O . GLY B 1 161 ? 41 40.781 40.625 1 82.06 161 GLY B O 1
ATOM 5472 N N . TYR B 1 162 ? 39.25 40.844 39.25 1 86.56 162 TYR B N 1
ATOM 5473 C CA . TYR B 1 162 ? 38.875 42.125 39.781 1 86.56 162 TYR B CA 1
ATOM 5474 C C . TYR B 1 162 ? 37.469 42.094 40.375 1 86.56 162 TYR B C 1
ATOM 5476 O O . TYR B 1 162 ? 36.656 42.969 40.062 1 86.56 162 TYR B O 1
ATOM 5484 N N . GLU B 1 163 ? 37.156 41.188 41.219 1 86.06 163 GLU B N 1
ATOM 5485 C CA . GLU B 1 163 ? 35.812 40.938 41.75 1 86.06 163 GLU B CA 1
ATOM 5486 C C . GLU B 1 163 ? 35.375 42.125 42.656 1 86.06 163 GLU B C 1
ATOM 5488 O O . GLU B 1 163 ? 34.188 42.5 42.656 1 86.06 163 GLU B O 1
ATOM 5493 N N . LYS B 1 164 ? 36.344 42.656 43.375 1 85.19 164 LYS B N 1
ATOM 5494 C CA . LYS B 1 164 ? 36 43.75 44.281 1 85.19 164 LYS B CA 1
ATOM 5495 C C . LYS B 1 164 ? 35.531 44.969 43.5 1 85.19 164 LYS B C 1
ATOM 5497 O O . LYS B 1 164 ? 34.594 45.656 43.938 1 85.19 164 LYS B O 1
ATOM 5502 N N . TRP B 1 165 ? 36.219 45.188 42.406 1 85 165 TRP B N 1
ATOM 5503 C CA . TRP B 1 165 ? 35.844 46.312 41.562 1 85 165 TRP B CA 1
ATOM 5504 C C . TRP B 1 165 ? 34.438 46.125 41 1 85 165 TRP B C 1
ATOM 5506 O O . TRP B 1 165 ? 33.656 47.062 40.906 1 85 165 TRP B O 1
ATOM 5516 N N . PHE B 1 166 ? 34.094 44.906 40.594 1 88.12 166 PHE B N 1
ATOM 5517 C CA . PHE B 1 166 ? 32.781 44.562 40.062 1 88.12 166 PHE B CA 1
ATOM 5518 C C . PHE B 1 166 ? 31.703 44.875 41.094 1 88.12 166 PHE B C 1
ATOM 5520 O O . PHE B 1 166 ? 30.672 45.469 40.75 1 88.12 166 PHE B O 1
ATOM 5527 N N . GLN B 1 167 ? 31.922 44.5 42.312 1 87.19 167 GLN B N 1
ATOM 5528 C CA . GLN B 1 167 ? 30.969 44.719 43.375 1 87.19 167 GLN B CA 1
ATOM 5529 C C . GLN B 1 167 ? 30.75 46.188 43.656 1 87.19 167 GLN B C 1
ATOM 5531 O O . GLN B 1 167 ? 29.625 46.625 43.906 1 87.19 167 GLN B O 1
ATOM 5536 N N . ARG B 1 168 ? 31.859 46.875 43.625 1 86.25 168 ARG B N 1
ATOM 5537 C CA . ARG B 1 168 ? 31.766 48.312 43.875 1 86.25 168 ARG B CA 1
ATOM 5538 C C . ARG B 1 168 ? 30.938 49 42.781 1 86.25 168 ARG B C 1
ATOM 5540 O O . ARG B 1 168 ? 30.078 49.844 43.094 1 86.25 168 ARG B O 1
ATOM 5547 N N . LEU B 1 169 ? 31.266 48.625 41.594 1 87.06 169 LEU B N 1
ATOM 5548 C CA . LEU B 1 169 ? 30.531 49.188 40.469 1 87.06 169 LEU B CA 1
ATOM 5549 C C . LEU B 1 169 ? 29.062 48.781 40.5 1 87.06 169 LEU B C 1
ATOM 5551 O O . LEU B 1 169 ? 28.188 49.594 40.125 1 87.06 169 LEU B O 1
ATOM 5555 N N . GLU B 1 170 ? 28.797 47.594 40.844 1 86.69 170 GLU B N 1
ATOM 5556 C CA . GLU B 1 170 ? 27.422 47.125 40.969 1 86.69 170 GLU B CA 1
ATOM 5557 C C . GLU B 1 170 ? 26.641 47.969 41.969 1 86.69 170 GLU B C 1
ATOM 5559 O O . GLU B 1 170 ? 25.484 48.312 41.719 1 86.69 170 GLU B O 1
ATOM 5564 N N . GLN B 1 171 ? 27.266 48.281 42.969 1 84.94 171 GLN B N 1
ATOM 5565 C CA . GLN B 1 171 ? 26.641 49.125 44 1 84.94 171 GLN B CA 1
ATOM 5566 C C . GLN B 1 171 ? 26.375 50.531 43.438 1 84.94 171 GLN B C 1
ATOM 5568 O O . GLN B 1 171 ? 25.328 51.125 43.719 1 84.94 171 GLN B O 1
ATOM 5573 N N . ASP B 1 172 ? 27.391 51 42.75 1 82.75 172 ASP B N 1
ATOM 5574 C CA . ASP B 1 172 ? 27.25 52.344 42.188 1 82.75 172 ASP B CA 1
ATOM 5575 C C . ASP B 1 172 ? 26.094 52.375 41.188 1 82.75 172 ASP B C 1
ATOM 5577 O O . ASP B 1 172 ? 25.391 53.406 41.094 1 82.75 172 ASP B O 1
ATOM 5581 N N . LEU B 1 173 ? 25.906 51.25 40.469 1 83.19 173 LEU B N 1
ATOM 5582 C CA . LEU B 1 173 ? 24.906 51.219 39.406 1 83.19 173 LEU B CA 1
ATOM 5583 C C . LEU B 1 173 ? 23.516 50.969 40 1 83.19 173 LEU B C 1
ATOM 5585 O O . LEU B 1 173 ? 22.516 51.188 39.312 1 83.19 173 LEU B O 1
ATOM 5589 N N . GLU B 1 174 ? 23.375 50.469 41.156 1 80.12 174 GLU B N 1
ATOM 5590 C CA . GLU B 1 174 ? 22.094 50.188 41.781 1 80.12 174 GLU B CA 1
ATOM 5591 C C . GLU B 1 174 ? 21.219 51.438 41.844 1 80.12 174 GLU B C 1
ATOM 5593 O O . GLU B 1 174 ? 19.984 51.344 41.75 1 80.12 174 GLU B O 1
ATOM 5598 N N . ALA B 1 175 ? 21.875 52.531 41.875 1 76 175 ALA B N 1
ATOM 5599 C CA . ALA B 1 175 ? 21.141 53.781 42 1 76 175 ALA B CA 1
ATOM 5600 C C . ALA B 1 175 ? 20.578 54.219 40.656 1 76 175 ALA B C 1
ATOM 5602 O O . ALA B 1 175 ? 19.672 55.062 40.594 1 76 175 ALA B O 1
ATOM 5603 N N . PHE B 1 176 ? 21.031 53.75 39.594 1 74.81 176 PHE B N 1
ATOM 5604 C CA . PHE B 1 176 ? 20.703 54.312 38.312 1 74.81 176 PHE B CA 1
ATOM 5605 C C . PHE B 1 176 ? 19.578 53.531 37.625 1 74.81 176 PHE B C 1
ATOM 5607 O O . PHE B 1 176 ? 18.875 54.031 36.781 1 74.81 176 PHE B O 1
ATOM 5614 N N . GLY B 1 177 ? 19.266 52.344 38.062 1 74.94 177 GLY B N 1
ATOM 5615 C CA . GLY B 1 177 ? 18.25 51.625 37.312 1 74.94 177 GLY B CA 1
ATOM 5616 C C . GLY B 1 177 ? 17.766 50.375 38.031 1 74.94 177 GLY B C 1
ATOM 5617 O O . GLY B 1 177 ? 18.219 50.062 39.125 1 74.94 177 GLY B O 1
ATOM 5618 N N . SER B 1 178 ? 16.766 49.812 37.281 1 78.81 178 SER B N 1
ATOM 5619 C CA . SER B 1 178 ? 16.203 48.562 37.781 1 78.81 178 SER B CA 1
ATOM 5620 C C . SER B 1 178 ? 16.875 47.344 37.156 1 78.81 178 SER B C 1
ATOM 5622 O O . SER B 1 178 ? 17.219 47.375 35.969 1 78.81 178 SER B O 1
ATOM 5624 N N . PRO B 1 179 ? 17.125 46.406 37.969 1 78.06 179 PRO B N 1
ATOM 5625 C CA . PRO B 1 179 ? 17.734 45.188 37.406 1 78.06 179 PRO B CA 1
ATOM 5626 C C . PRO B 1 179 ? 16.875 44.531 36.344 1 78.06 179 PRO B C 1
ATOM 5628 O O . PRO B 1 179 ? 15.648 44.469 36.469 1 78.06 179 PRO B O 1
ATOM 5631 N N . GLN B 1 180 ? 17.422 44.281 35.219 1 77.56 180 GLN B N 1
ATOM 5632 C CA . GLN B 1 180 ? 16.766 43.562 34.156 1 77.56 180 GLN B CA 1
ATOM 5633 C C . GLN B 1 180 ? 17.719 42.531 33.5 1 77.56 180 GLN B C 1
ATOM 5635 O O . GLN B 1 180 ? 18.922 42.812 33.406 1 77.56 180 GLN B O 1
ATOM 5640 N N . PRO B 1 181 ? 17.031 41.406 33.156 1 74.06 181 PRO B N 1
ATOM 5641 C CA . PRO B 1 181 ? 17.906 40.438 32.469 1 74.06 181 PRO B CA 1
ATOM 5642 C C . PRO B 1 181 ? 18.375 40.938 31.109 1 74.06 181 PRO B C 1
ATOM 5644 O O . PRO B 1 181 ? 17.656 41.719 30.453 1 74.06 181 PRO B O 1
ATOM 5647 N N . CYS B 1 182 ? 19.578 40.719 30.781 1 70.81 182 CYS B N 1
ATOM 5648 C CA . CYS B 1 182 ? 20.141 41.062 29.469 1 70.81 182 CYS B CA 1
ATOM 5649 C C . CYS B 1 182 ? 20.031 39.875 28.516 1 70.81 182 CYS B C 1
ATOM 5651 O O . CYS B 1 182 ? 21.016 39.188 28.281 1 70.81 182 CYS B O 1
ATOM 5653 N N . THR B 1 183 ? 18.797 39.656 28.078 1 80.12 183 THR B N 1
ATOM 5654 C CA . THR B 1 183 ? 18.625 38.562 27.141 1 80.12 183 THR B CA 1
ATOM 5655 C C . THR B 1 183 ? 17.969 39.031 25.844 1 80.12 183 THR B C 1
ATOM 5657 O O . THR B 1 183 ? 17.438 40.156 25.797 1 80.12 183 THR B O 1
ATOM 5660 N N . LYS B 1 184 ? 18.188 38.344 24.891 1 84.19 184 LYS B N 1
ATOM 5661 C CA . LYS B 1 184 ? 17.578 38.688 23.609 1 84.19 184 LYS B CA 1
ATOM 5662 C C . LYS B 1 184 ? 16.047 38.625 23.719 1 84.19 184 LYS B C 1
ATOM 5664 O O . LYS B 1 184 ? 15.359 39.406 23.031 1 84.19 184 LYS B O 1
ATOM 5669 N N . GLU B 1 185 ? 15.547 37.781 24.531 1 89.94 185 GLU B N 1
ATOM 5670 C CA . GLU B 1 185 ? 14.109 37.719 24.766 1 89.94 185 GLU B CA 1
ATOM 5671 C C . GLU B 1 185 ? 13.602 39.062 25.344 1 89.94 185 GLU B C 1
ATOM 5673 O O . GLU B 1 185 ? 12.523 39.531 24.953 1 89.94 185 GLU B O 1
ATOM 5678 N N . GLN B 1 186 ? 14.438 39.5 26.266 1 84.12 186 GLN B N 1
ATOM 5679 C CA . GLN B 1 186 ? 14.062 40.781 26.859 1 84.12 186 GLN B CA 1
ATOM 5680 C C . GLN B 1 186 ? 14.062 41.875 25.812 1 84.12 186 GLN B C 1
ATOM 5682 O O . GLN B 1 186 ? 13.234 42.812 25.875 1 84.12 186 GLN B O 1
ATOM 5687 N N . ASP B 1 187 ? 15 41.844 24.984 1 82.69 187 ASP B N 1
ATOM 5688 C CA . ASP B 1 187 ? 15.023 42.812 23.891 1 82.69 187 ASP B CA 1
ATOM 5689 C C . ASP B 1 187 ? 13.734 42.75 23.078 1 82.69 187 ASP B C 1
ATOM 5691 O O . ASP B 1 187 ? 13.148 43.812 22.766 1 82.69 187 ASP B O 1
ATOM 5695 N N . LEU B 1 188 ? 13.328 41.594 22.734 1 89.12 188 LEU B N 1
ATOM 5696 C CA . LEU B 1 188 ? 12.102 41.406 21.969 1 89.12 188 LEU B CA 1
ATOM 5697 C C . LEU B 1 188 ? 10.891 41.906 22.734 1 89.12 188 LEU B C 1
ATOM 5699 O O . LEU B 1 188 ? 10.055 42.625 22.156 1 89.12 188 LEU B O 1
ATOM 5703 N N . LYS B 1 189 ? 10.781 41.5 23.969 1 89.38 189 LYS B N 1
ATOM 5704 C CA . LYS B 1 189 ? 9.656 41.938 24.797 1 89.38 189 LYS B CA 1
ATOM 5705 C C . LYS B 1 189 ? 9.578 43.438 24.891 1 89.38 189 LYS B C 1
ATOM 5707 O O . LYS B 1 189 ? 8.492 44.031 24.812 1 89.38 189 LYS B O 1
ATOM 5712 N N . THR B 1 190 ? 10.727 44 25.062 1 81.62 190 THR B N 1
ATOM 5713 C CA . THR B 1 190 ? 10.797 45.469 25.141 1 81.62 190 THR B CA 1
ATOM 5714 C C . THR B 1 190 ? 10.375 46.094 23.828 1 81.62 190 THR B C 1
ATOM 5716 O O . THR B 1 190 ? 9.633 47.094 23.828 1 81.62 190 THR B O 1
ATOM 5719 N N . ALA B 1 191 ? 10.828 45.594 22.781 1 84.25 191 ALA B N 1
ATOM 5720 C CA . ALA B 1 191 ? 10.484 46.125 21.469 1 84.25 191 ALA B CA 1
ATOM 5721 C C . ALA B 1 191 ? 8.992 46 21.188 1 84.25 191 ALA B C 1
ATOM 5723 O O . ALA B 1 191 ? 8.367 46.875 20.625 1 84.25 191 ALA B O 1
ATOM 5724 N N . LEU B 1 192 ? 8.43 44.906 21.547 1 90.56 192 LEU B N 1
ATOM 5725 C CA . LEU B 1 192 ? 7.012 44.656 21.344 1 90.56 192 LEU B CA 1
ATOM 5726 C C . LEU B 1 192 ? 6.156 45.562 22.219 1 90.56 192 LEU B C 1
ATOM 5728 O O . LEU B 1 192 ? 5.117 46.062 21.781 1 90.56 192 LEU B O 1
ATOM 5732 N N . ALA B 1 193 ? 6.586 45.688 23.422 1 86.5 193 ALA B N 1
ATOM 5733 C CA . ALA B 1 193 ? 5.844 46.5 24.375 1 86.5 193 ALA B CA 1
ATOM 5734 C C . ALA B 1 193 ? 5.691 47.938 23.875 1 86.5 193 ALA B C 1
ATOM 5736 O O . ALA B 1 193 ? 4.676 48.562 24.125 1 86.5 193 ALA B O 1
ATOM 5737 N N . ALA B 1 194 ? 6.734 48.344 23.188 1 80.81 194 ALA B N 1
ATOM 5738 C CA . ALA B 1 194 ? 6.695 49.688 22.609 1 80.81 194 ALA B CA 1
ATOM 5739 C C . ALA B 1 194 ? 5.551 49.844 21.609 1 80.81 194 ALA B C 1
ATOM 5741 O O . ALA B 1 194 ? 5.031 50.938 21.406 1 80.81 194 ALA B O 1
ATOM 5742 N N . LYS B 1 195 ? 5.098 48.812 21.109 1 85.38 195 LYS B N 1
ATOM 5743 C CA . LYS B 1 195 ? 3.996 48.812 20.156 1 85.38 195 LYS B CA 1
ATOM 5744 C C . LYS B 1 195 ? 2.705 48.312 20.797 1 85.38 195 LYS B C 1
ATOM 5746 O O . LYS B 1 195 ? 1.729 48.031 20.109 1 85.38 195 LYS B O 1
ATOM 5751 N N . GLY B 1 196 ? 2.797 48.062 22.109 1 87 196 GLY B N 1
ATOM 5752 C CA . GLY B 1 196 ? 1.626 47.594 22.828 1 87 196 GLY B CA 1
ATOM 5753 C C . GLY B 1 196 ? 1.354 46.125 22.609 1 87 196 GLY B C 1
ATOM 5754 O O . GLY B 1 196 ? 0.212 45.656 22.734 1 87 196 GLY B O 1
ATOM 5755 N N . ARG B 1 197 ? 2.389 45.469 22.25 1 92.5 197 ARG B N 1
ATOM 5756 C CA . ARG B 1 197 ? 2.236 44.062 21.984 1 92.5 197 ARG B CA 1
ATOM 5757 C C . ARG B 1 197 ? 3.066 43.219 22.969 1 92.5 197 ARG B C 1
ATOM 5759 O O . ARG B 1 197 ? 3.904 43.75 23.688 1 92.5 197 ARG B O 1
ATOM 5766 N N . SER B 1 198 ? 2.775 41.969 23.047 1 93.81 198 SER B N 1
ATOM 5767 C CA . SER B 1 198 ? 3.527 41 23.812 1 93.81 198 SER B CA 1
ATOM 5768 C C . SER B 1 198 ? 3.707 39.688 23.031 1 93.81 198 SER B C 1
ATOM 5770 O O . SER B 1 198 ? 2.945 39.406 22.109 1 93.81 198 SER B O 1
ATOM 5772 N N . PRO B 1 199 ? 4.727 39 23.344 1 93.56 199 PRO B N 1
ATOM 5773 C CA . PRO B 1 199 ? 4.832 37.719 22.703 1 93.56 199 PRO B CA 1
ATOM 5774 C C . PRO B 1 199 ? 3.604 36.812 22.938 1 93.56 199 PRO B C 1
ATOM 5776 O O . PRO B 1 199 ? 2.961 36.938 23.984 1 93.56 199 PRO B O 1
ATOM 5779 N N . GLN B 1 200 ? 3.287 36.031 21.906 1 93.81 200 GLN B N 1
ATOM 5780 C CA . GLN B 1 200 ? 2.174 35.094 21.969 1 93.81 200 GLN B CA 1
ATOM 5781 C C . GLN B 1 200 ? 0.841 35.844 22.109 1 93.81 200 GLN B C 1
ATOM 5783 O O . GLN B 1 200 ? -0.057 35.375 22.812 1 93.81 200 GLN B O 1
ATOM 5788 N N . ASP B 1 201 ? 0.776 36.969 21.547 1 93.44 201 ASP B N 1
ATOM 5789 C CA . ASP B 1 201 ? -0.453 37.75 21.578 1 93.44 201 ASP B CA 1
ATOM 5790 C C . ASP B 1 201 ? -1.513 37.188 20.656 1 93.44 201 ASP B C 1
ATOM 5792 O O . ASP B 1 201 ? -2.617 37.719 20.547 1 93.44 201 ASP B O 1
ATOM 5796 N N . TYR B 1 202 ? -1.167 36.094 19.969 1 93.12 202 TYR B N 1
ATOM 5797 C CA . TYR B 1 202 ? -2.162 35.375 19.188 1 93.12 202 TYR B CA 1
ATOM 5798 C C . TYR B 1 202 ? -2.045 33.875 19.391 1 93.12 202 TYR B C 1
ATOM 5800 O O . TYR B 1 202 ? -0.938 33.344 19.469 1 93.12 202 TYR B O 1
ATOM 5808 N N . SER B 1 203 ? -3.088 33.281 19.562 1 90.69 203 SER B N 1
ATOM 5809 C CA . SER B 1 203 ? -3.236 31.844 19.578 1 90.69 203 SER B CA 1
ATOM 5810 C C . SER B 1 203 ? -4.539 31.406 18.906 1 90.69 203 SER B C 1
ATOM 5812 O O . SER B 1 203 ? -5.559 32.094 19.031 1 90.69 203 SER B O 1
ATOM 5814 N N . SER B 1 204 ? -4.398 30.344 18.188 1 84.69 204 SER B N 1
ATOM 5815 C CA . SER B 1 204 ? -5.609 29.844 17.547 1 84.69 204 SER B CA 1
ATOM 5816 C C . SER B 1 204 ? -6.422 28.969 18.5 1 84.69 204 SER B C 1
ATOM 5818 O O . SER B 1 204 ? -7.539 28.562 18.172 1 84.69 204 SER B O 1
ATOM 5820 N N . LYS B 1 205 ? -5.949 28.797 19.641 1 84.06 205 LYS B N 1
ATOM 5821 C CA . LYS B 1 205 ? -6.645 27.969 20.609 1 84.06 205 LYS B CA 1
ATOM 5822 C C . LYS B 1 205 ? -7.789 28.734 21.266 1 84.06 205 LYS B C 1
ATOM 5824 O O . LYS B 1 205 ? -7.66 29.922 21.547 1 84.06 205 LYS B O 1
ATOM 5829 N N . PHE B 1 206 ? -8.812 28.047 21.438 1 82.12 206 PHE B N 1
ATOM 5830 C CA . PHE B 1 206 ? -9.984 28.641 22.062 1 82.12 206 PHE B CA 1
ATOM 5831 C C . PHE B 1 206 ? -9.82 28.688 23.578 1 82.12 206 PHE B C 1
ATOM 5833 O O . PHE B 1 206 ? -9.445 27.688 24.203 1 82.12 206 PHE B O 1
ATOM 5840 N N . SER B 1 207 ? -9.938 29.875 24.172 1 82.06 207 SER B N 1
ATOM 5841 C CA . SER B 1 207 ? -9.789 30 25.625 1 82.06 207 SER B CA 1
ATOM 5842 C C . SER B 1 207 ? -10.766 31.031 26.188 1 82.06 207 SER B C 1
ATOM 5844 O O . SER B 1 207 ? -10.477 32.219 26.188 1 82.06 207 SER B O 1
ATOM 5846 N N . VAL B 1 208 ? -11.961 30.672 26.469 1 90.38 208 VAL B N 1
ATOM 5847 C CA . VAL B 1 208 ? -12.945 31.531 27.094 1 90.38 208 VAL B CA 1
ATOM 5848 C C . VAL B 1 208 ? -13.289 31 28.484 1 90.38 208 VAL B C 1
ATOM 5850 O O . VAL B 1 208 ? -13.461 29.797 28.672 1 90.38 208 VAL B O 1
ATOM 5853 N N . THR B 1 209 ? -13.289 31.859 29.406 1 93.19 209 THR B N 1
ATOM 5854 C CA . THR B 1 209 ? -13.656 31.484 30.766 1 93.19 209 THR B CA 1
ATOM 5855 C C . THR B 1 209 ? -15.109 31.844 31.047 1 93.19 209 THR B C 1
ATOM 5857 O O . THR B 1 209 ? -15.508 33 30.906 1 93.19 209 THR B O 1
ATOM 5860 N N . LEU B 1 210 ? -15.852 30.875 31.438 1 94 210 LEU B N 1
ATOM 5861 C CA . LEU B 1 210 ? -17.25 31.047 31.781 1 94 210 LEU B CA 1
ATOM 5862 C C . LEU B 1 210 ? -17.5 30.734 33.25 1 94 210 LEU B C 1
ATOM 5864 O O . LEU B 1 210 ? -16.719 30.031 33.875 1 94 210 LEU B O 1
ATOM 5868 N N . LYS B 1 211 ? -18.531 31.344 33.75 1 92.88 211 LYS B N 1
ATOM 5869 C CA . LYS B 1 211 ? -19.016 31 35.094 1 92.88 211 LYS B CA 1
ATOM 5870 C C . LYS B 1 211 ? -20.359 30.266 35 1 92.88 211 LYS B C 1
ATOM 5872 O O . LYS B 1 211 ? -21.203 30.594 34.188 1 92.88 211 LYS B O 1
ATOM 5877 N N . SER B 1 212 ? -20.469 29.359 35.906 1 90.88 212 SER B N 1
ATOM 5878 C CA . SER B 1 212 ? -21.625 28.469 35.875 1 90.88 212 SER B CA 1
ATOM 5879 C C . SER B 1 212 ? -22.938 29.25 36.031 1 90.88 212 SER B C 1
ATOM 5881 O O . SER B 1 212 ? -23.984 28.844 35.531 1 90.88 212 SER B O 1
ATOM 5883 N N . ASP B 1 213 ? -22.906 30.359 36.719 1 90.12 213 ASP B N 1
ATOM 5884 C CA . ASP B 1 213 ? -24.125 31.094 37.031 1 90.12 213 ASP B CA 1
ATOM 5885 C C . ASP B 1 213 ? -24.391 32.188 36 1 90.12 213 ASP B C 1
ATOM 5887 O O . ASP B 1 213 ? -25.391 32.906 36.094 1 90.12 213 ASP B O 1
ATOM 5891 N N . MET B 1 214 ? -23.578 32.219 35 1 89.62 214 MET B N 1
ATOM 5892 C CA . MET B 1 214 ? -23.781 33.188 33.906 1 89.62 214 MET B CA 1
ATOM 5893 C C . MET B 1 214 ? -25.047 32.875 33.125 1 89.62 214 MET B C 1
ATOM 5895 O O . MET B 1 214 ? -25.391 31.703 32.938 1 89.62 214 MET B O 1
ATOM 5899 N N . ALA B 1 215 ? -25.734 33.938 32.781 1 90.44 215 ALA B N 1
ATOM 5900 C CA . ALA B 1 215 ? -26.828 33.75 31.844 1 90.44 215 ALA B CA 1
ATOM 5901 C C . ALA B 1 215 ? -26.344 33.094 30.547 1 90.44 215 ALA B C 1
ATOM 5903 O O . ALA B 1 215 ? -25.266 33.438 30.047 1 90.44 215 ALA B O 1
ATOM 5904 N N . ALA B 1 216 ? -27.094 32.25 30.016 1 91 216 ALA B N 1
ATOM 5905 C CA . ALA B 1 216 ? -26.719 31.516 28.812 1 91 216 ALA B CA 1
ATOM 5906 C C . ALA B 1 216 ? -26.406 32.469 27.656 1 91 216 ALA B C 1
ATOM 5908 O O . ALA B 1 216 ? -25.453 32.219 26.891 1 91 216 ALA B O 1
ATOM 5909 N N . LEU B 1 217 ? -27.172 33.469 27.547 1 90.81 217 LEU B N 1
ATOM 5910 C CA . LEU B 1 217 ? -26.984 34.438 26.469 1 90.81 217 LEU B CA 1
ATOM 5911 C C . LEU B 1 217 ? -25.625 35.125 26.609 1 90.81 217 LEU B C 1
ATOM 5913 O O . LEU B 1 217 ? -24.906 35.312 25.609 1 90.81 217 LEU B O 1
ATOM 5917 N N . THR B 1 218 ? -25.281 35.531 27.766 1 91.25 218 THR B N 1
ATOM 5918 C CA . THR B 1 218 ? -24.031 36.188 28.031 1 91.25 218 THR B CA 1
ATOM 5919 C C . THR B 1 218 ? -22.844 35.281 27.75 1 91.25 218 THR B C 1
ATOM 5921 O O . THR B 1 218 ? -21.844 35.688 27.156 1 91.25 218 THR B O 1
ATOM 5924 N N . ALA B 1 219 ? -23.016 34.062 28.172 1 92.31 219 ALA B N 1
ATOM 5925 C CA . ALA B 1 219 ? -21.984 33.094 27.922 1 92.31 219 ALA B CA 1
ATOM 5926 C C . ALA B 1 219 ? -21.797 32.812 26.438 1 92.31 219 ALA B C 1
ATOM 5928 O O . ALA B 1 219 ? -20.672 32.781 25.938 1 92.31 219 ALA B O 1
ATOM 5929 N N . ALA B 1 220 ? -22.891 32.688 25.766 1 93.12 220 ALA B N 1
ATOM 5930 C CA . ALA B 1 220 ? -22.844 32.469 24.312 1 93.12 220 ALA B CA 1
ATOM 5931 C C . ALA B 1 220 ? -22.172 33.625 23.594 1 93.12 220 ALA B C 1
ATOM 5933 O O . ALA B 1 220 ? -21.312 33.406 22.734 1 93.12 220 ALA B O 1
ATOM 5934 N N . LYS B 1 221 ? -22.531 34.812 23.953 1 93.88 221 LYS B N 1
ATOM 5935 C CA . LYS B 1 221 ? -21.953 36 23.312 1 93.88 221 LYS B CA 1
ATOM 5936 C C . LYS B 1 221 ? -20.453 36.094 23.578 1 93.88 221 LYS B C 1
ATOM 5938 O O . LYS B 1 221 ? -19.688 36.531 22.719 1 93.88 221 LYS B O 1
ATOM 5943 N N . SER B 1 222 ? -20.047 35.656 24.734 1 93.88 222 SER B N 1
ATOM 5944 C CA . SER B 1 222 ? -18.625 35.625 25.047 1 93.88 222 SER B CA 1
ATOM 5945 C C . SER B 1 222 ? -17.875 34.688 24.125 1 93.88 222 SER B C 1
ATOM 5947 O O . SER B 1 222 ? -16.781 35 23.656 1 93.88 222 SER B O 1
ATOM 5949 N N . ILE B 1 223 ? -18.422 33.562 23.922 1 94.81 223 ILE B N 1
ATOM 5950 C CA . ILE B 1 223 ? -17.828 32.562 23.047 1 94.81 223 ILE B CA 1
ATOM 5951 C C . ILE B 1 223 ? -17.734 33.125 21.625 1 94.81 223 ILE B C 1
ATOM 5953 O O . ILE B 1 223 ? -16.672 33.094 21.016 1 94.81 223 ILE B O 1
ATOM 5957 N N . TYR B 1 224 ? -18.828 33.688 21.141 1 96.25 224 TYR B N 1
ATOM 5958 C CA . TYR B 1 224 ? -18.891 34.156 19.766 1 96.25 224 TYR B CA 1
ATOM 5959 C C . TYR B 1 224 ? -17.984 35.375 19.562 1 96.25 224 TYR B C 1
ATOM 5961 O O . TYR B 1 224 ? -17.406 35.562 18.484 1 96.25 224 TYR B O 1
ATOM 5969 N N . ARG B 1 225 ? -17.828 36.188 20.594 1 96.19 225 ARG B N 1
ATOM 5970 C CA . ARG B 1 225 ? -16.922 37.344 20.516 1 96.19 225 ARG B CA 1
ATOM 5971 C C . ARG B 1 225 ? -15.477 36.875 20.328 1 96.19 225 ARG B C 1
ATOM 5973 O O . ARG B 1 225 ? -14.711 37.469 19.578 1 96.19 225 ARG B O 1
ATOM 5980 N N . ASP B 1 226 ? -15.172 35.875 21.094 1 95.75 226 ASP B N 1
ATOM 5981 C CA . ASP B 1 226 ? -13.828 35.344 20.953 1 95.75 226 ASP B CA 1
ATOM 5982 C C . ASP B 1 226 ? -13.586 34.812 19.547 1 95.75 226 ASP B C 1
ATOM 5984 O O . ASP B 1 226 ? -12.539 35.094 18.953 1 95.75 226 ASP B O 1
ATOM 5988 N N . LEU B 1 227 ? -14.508 34.125 19.016 1 96.88 227 LEU B N 1
ATOM 5989 C CA . LEU B 1 227 ? -14.398 33.531 17.688 1 96.88 227 LEU B CA 1
ATOM 5990 C C . LEU B 1 227 ? -14.352 34.625 16.625 1 96.88 227 LEU B C 1
ATOM 5992 O O . LEU B 1 227 ? -13.586 34.531 15.656 1 96.88 227 LEU B O 1
ATOM 5996 N N . LEU B 1 228 ? -15.18 35.656 16.797 1 97.44 228 LEU B N 1
ATOM 5997 C CA . LEU B 1 228 ? -15.141 36.781 15.898 1 97.44 228 LEU B CA 1
ATOM 5998 C C . LEU B 1 228 ? -13.773 37.469 15.914 1 97.44 228 LEU B C 1
ATOM 6000 O O . LEU B 1 228 ? -13.258 37.875 14.867 1 97.44 228 LEU B O 1
ATOM 6004 N N . GLY B 1 229 ? -13.211 37.594 17.109 1 96.56 229 GLY B N 1
ATOM 6005 C CA . GLY B 1 229 ? -11.867 38.156 17.234 1 96.56 229 GLY B CA 1
ATOM 6006 C C . GLY B 1 229 ? -10.844 37.375 16.406 1 96.56 229 GLY B C 1
ATOM 6007 O O . GLY B 1 229 ? -9.992 37.969 15.75 1 96.56 229 GLY B O 1
ATOM 6008 N N . THR B 1 230 ? -10.914 36.094 16.469 1 96.88 230 THR B N 1
ATOM 6009 C CA . THR B 1 230 ? -10.023 35.25 15.688 1 96.88 230 THR B CA 1
ATOM 6010 C C . THR B 1 230 ? -10.203 35.5 14.195 1 96.88 230 THR B C 1
ATOM 6012 O O . THR B 1 230 ? -9.227 35.562 13.445 1 96.88 230 THR B O 1
ATOM 6015 N N . MET B 1 231 ? -11.438 35.562 13.734 1 97.69 231 MET B N 1
ATOM 6016 C CA . MET B 1 231 ? -11.719 35.844 12.328 1 97.69 231 MET B CA 1
ATOM 6017 C C . MET B 1 231 ? -11.086 37.156 11.898 1 97.69 231 MET B C 1
ATOM 6019 O O . MET B 1 231 ? -10.383 37.219 10.883 1 97.69 231 MET B O 1
ATOM 6023 N N . GLN B 1 232 ? -11.289 38.156 12.703 1 97.62 232 GLN B N 1
ATOM 6024 C CA . GLN B 1 232 ? -10.828 39.5 12.359 1 97.62 232 GLN B CA 1
ATOM 6025 C C . GLN B 1 232 ? -9.297 39.594 12.344 1 97.62 232 GLN B C 1
ATOM 6027 O O . GLN B 1 232 ? -8.711 40.25 11.484 1 97.62 232 GLN B O 1
ATOM 6032 N N . LYS B 1 233 ? -8.664 38.938 13.273 1 96.94 233 LYS B N 1
ATOM 6033 C CA . LYS B 1 233 ? -7.211 38.938 13.375 1 96.94 233 LYS B CA 1
ATOM 6034 C C . LYS B 1 233 ? -6.574 38.25 12.172 1 96.94 233 LYS B C 1
ATOM 6036 O O . LYS B 1 233 ? -5.434 38.531 11.812 1 96.94 233 LYS B O 1
ATOM 6041 N N . ASN B 1 234 ? -7.246 37.344 11.547 1 97.88 234 ASN B N 1
ATOM 6042 C CA . ASN B 1 234 ? -6.664 36.562 10.477 1 97.88 234 ASN B CA 1
ATOM 6043 C C . ASN B 1 234 ? -7.027 37.125 9.102 1 97.88 234 ASN B C 1
ATOM 6045 O O . ASN B 1 234 ? -6.477 36.688 8.086 1 97.88 234 ASN B O 1
ATOM 6049 N N . GLU B 1 235 ? -7.91 38.031 9.023 1 98.06 235 GLU B N 1
ATOM 6050 C CA . GLU B 1 235 ? -8.461 38.562 7.77 1 98.06 235 GLU B CA 1
ATOM 6051 C C . GLU B 1 235 ? -7.371 39.125 6.879 1 98.06 235 GLU B C 1
ATOM 6053 O O . GLU B 1 235 ? -7.285 38.812 5.691 1 98.06 235 GLU B O 1
ATOM 6058 N N . GLN B 1 236 ? -6.551 39.969 7.418 1 97.56 236 GLN B N 1
ATOM 6059 C CA . GLN B 1 236 ? -5.527 40.656 6.613 1 97.56 236 GLN B CA 1
ATOM 6060 C C . GLN B 1 236 ? -4.547 39.625 6.035 1 97.56 236 GLN B C 1
ATOM 6062 O O . GLN B 1 236 ? -4.09 39.781 4.898 1 97.56 236 GLN B O 1
ATOM 6067 N N . GLY B 1 237 ? -4.137 38.656 6.859 1 97.81 237 GLY B N 1
ATOM 6068 C CA . GLY B 1 237 ? -3.25 37.594 6.367 1 97.81 237 GLY B CA 1
ATOM 6069 C C . GLY B 1 237 ? -3.814 36.844 5.18 1 97.81 237 GLY B C 1
ATOM 6070 O O . GLY B 1 237 ? -3.066 36.406 4.309 1 97.81 237 GLY B O 1
ATOM 6071 N N . ILE B 1 238 ? -5.16 36.688 5.102 1 98.38 238 ILE B N 1
ATOM 6072 C CA . ILE B 1 238 ? -5.828 36.062 3.975 1 98.38 238 ILE B CA 1
ATOM 6073 C C . ILE B 1 238 ? -5.766 36.969 2.75 1 98.38 238 ILE B C 1
ATOM 6075 O O . ILE B 1 238 ? -5.426 36.5 1.652 1 98.38 238 ILE B O 1
ATOM 6079 N N . LEU B 1 239 ? -6.094 38.25 2.98 1 98.06 239 LEU B N 1
ATOM 6080 C CA . LEU B 1 239 ? -6.121 39.219 1.89 1 98.06 239 LEU B CA 1
ATOM 6081 C C . LEU B 1 239 ? -4.746 39.344 1.246 1 98.06 239 LEU B C 1
ATOM 6083 O O . LEU B 1 239 ? -4.637 39.469 0.024 1 98.06 239 LEU B O 1
ATOM 6087 N N . ASP B 1 240 ? -3.693 39.25 2.076 1 97.06 240 ASP B N 1
ATOM 6088 C CA . ASP B 1 240 ? -2.322 39.375 1.595 1 97.06 240 ASP B CA 1
ATOM 6089 C C . ASP B 1 240 ? -1.758 38.031 1.142 1 97.06 240 ASP B C 1
ATOM 6091 O O . ASP B 1 240 ? -0.639 37.969 0.63 1 97.06 240 ASP B O 1
ATOM 6095 N N . ASP B 1 241 ? -2.482 37 1.34 1 97.19 241 ASP B N 1
ATOM 6096 C CA . ASP B 1 241 ? -2.082 35.656 0.98 1 97.19 241 ASP B CA 1
ATOM 6097 C C . ASP B 1 241 ? -0.711 35.312 1.562 1 97.19 241 ASP B C 1
ATOM 6099 O O . ASP B 1 241 ? 0.191 34.875 0.834 1 97.19 241 ASP B O 1
ATOM 6103 N N . LEU B 1 242 ? -0.557 35.5 2.883 1 96.31 242 LEU B N 1
ATOM 6104 C CA . LEU B 1 242 ? 0.73 35.312 3.547 1 96.31 242 LEU B CA 1
ATOM 6105 C C . LEU B 1 242 ? 1.056 33.844 3.707 1 96.31 242 LEU B C 1
ATOM 6107 O O . LEU B 1 242 ? 2.135 33.406 3.316 1 96.31 242 LEU B O 1
ATOM 6111 N N . ASP B 1 243 ? 0.273 33.094 4.324 1 96.75 243 ASP B N 1
ATOM 6112 C CA . ASP B 1 243 ? 0.36 31.625 4.391 1 96.75 243 ASP B CA 1
ATOM 6113 C C . ASP B 1 243 ? -1.023 31 4.559 1 96.75 243 ASP B C 1
ATOM 6115 O O . ASP B 1 243 ? -2.012 31.719 4.754 1 96.75 243 ASP B O 1
ATOM 6119 N N . SER B 1 244 ? -1.163 29.703 4.496 1 97.19 244 SER B N 1
ATOM 6120 C CA . SER B 1 244 ? -2.449 29.016 4.41 1 97.19 244 SER B CA 1
ATOM 6121 C C . SER B 1 244 ? -3.141 28.969 5.77 1 97.19 244 SER B C 1
ATOM 6123 O O . SER B 1 244 ? -4.336 28.688 5.852 1 97.19 244 SER B O 1
ATOM 6125 N N . GLU B 1 245 ? -2.391 29.219 6.836 1 97.56 245 GLU B N 1
ATOM 6126 C CA . GLU B 1 245 ? -2.938 29 8.172 1 97.56 245 GLU B CA 1
ATOM 6127 C C . GLU B 1 245 ? -3.879 30.141 8.578 1 97.56 245 GLU B C 1
ATOM 6129 O O . GLU B 1 245 ? -4.75 29.953 9.43 1 97.56 245 GLU B O 1
ATOM 6134 N N . PHE B 1 246 ? -3.676 31.281 7.984 1 98.19 246 PHE B N 1
ATOM 6135 C CA . PHE B 1 246 ? -4.609 32.375 8.258 1 98.19 246 PHE B CA 1
ATOM 6136 C C . PHE B 1 246 ? -6.031 31.969 7.883 1 98.19 246 PHE B C 1
ATOM 6138 O O . PHE B 1 246 ? -6.957 32.125 8.68 1 98.19 246 PHE B O 1
ATOM 6145 N N . LEU B 1 247 ? -6.176 31.484 6.672 1 98.44 247 LEU B N 1
ATOM 6146 C CA . LEU B 1 247 ? -7.484 31.016 6.223 1 98.44 247 LEU B CA 1
ATOM 6147 C C . LEU B 1 247 ? -7.957 29.844 7.062 1 98.44 247 LEU B C 1
ATOM 6149 O O . LEU B 1 247 ? -9.148 29.719 7.363 1 98.44 247 LEU B O 1
ATOM 6153 N N . HIS B 1 248 ? -7.027 28.969 7.398 1 97.62 248 HIS B N 1
ATOM 6154 C CA . HIS B 1 248 ? -7.371 27.812 8.227 1 97.62 248 HIS B CA 1
ATOM 6155 C C . HIS B 1 248 ? -8.008 28.25 9.539 1 97.62 248 HIS B C 1
ATOM 6157 O O . HIS B 1 248 ? -9.094 27.797 9.891 1 97.62 248 HIS B O 1
ATOM 6163 N N . ASP B 1 249 ? -7.352 29.125 10.258 1 97.56 249 ASP B N 1
ATOM 6164 C CA . ASP B 1 249 ? -7.844 29.609 11.539 1 97.56 249 ASP B CA 1
ATOM 6165 C C . ASP B 1 249 ? -9.172 30.344 11.375 1 97.56 249 ASP B C 1
ATOM 6167 O O . ASP B 1 249 ? -10.07 30.203 12.203 1 97.56 249 ASP B O 1
ATOM 6171 N N . PHE B 1 250 ? -9.234 31.109 10.32 1 98.12 250 PHE B N 1
ATOM 6172 C CA . PHE B 1 250 ? -10.461 31.828 9.984 1 98.12 250 PHE B CA 1
ATOM 6173 C C . PHE B 1 250 ? -11.617 30.859 9.82 1 98.12 250 PHE B C 1
ATOM 6175 O O . PHE B 1 250 ? -12.688 31.047 10.406 1 98.12 250 PHE B O 1
ATOM 6182 N N . ARG B 1 251 ? -11.422 29.797 9.125 1 97.44 251 ARG B N 1
ATOM 6183 C CA . ARG B 1 251 ? -12.453 28.797 8.844 1 97.44 251 ARG B CA 1
ATOM 6184 C C . ARG B 1 251 ? -12.812 28.016 10.094 1 97.44 251 ARG B C 1
ATOM 6186 O O . ARG B 1 251 ? -13.977 27.625 10.281 1 97.44 251 ARG B O 1
ATOM 6193 N N . VAL B 1 252 ? -11.844 27.688 10.844 1 95.69 252 VAL B N 1
ATOM 6194 C CA . VAL B 1 252 ? -12.133 27 12.094 1 95.69 252 VAL B CA 1
ATOM 6195 C C . VAL B 1 252 ? -13.07 27.844 12.953 1 95.69 252 VAL B C 1
ATOM 6197 O O . VAL B 1 252 ? -14.023 27.328 13.531 1 95.69 252 VAL B O 1
ATOM 6200 N N . ALA B 1 253 ? -12.797 29.125 13.023 1 96.94 253 ALA B N 1
ATOM 6201 C CA . ALA B 1 253 ? -13.656 30.031 13.789 1 96.94 253 ALA B CA 1
ATOM 6202 C C . ALA B 1 253 ? -15.07 30.062 13.211 1 96.94 253 ALA B C 1
ATOM 6204 O O . ALA B 1 253 ? -16.047 30.094 13.953 1 96.94 253 ALA B O 1
ATOM 6205 N N . ILE B 1 254 ? -15.164 30.078 11.906 1 97.5 254 ILE B N 1
ATOM 6206 C CA . ILE B 1 254 ? -16.469 30.031 11.234 1 97.5 254 ILE B CA 1
ATOM 6207 C C . ILE B 1 254 ? -17.188 28.75 11.609 1 97.5 254 ILE B C 1
ATOM 6209 O O . ILE B 1 254 ? -18.359 28.781 12.008 1 97.5 254 ILE B O 1
ATOM 6213 N N . ARG B 1 255 ? -16.5 27.641 11.492 1 94.62 255 ARG B N 1
ATOM 6214 C CA . ARG B 1 255 ? -17.094 26.344 11.758 1 94.62 255 ARG B CA 1
ATOM 6215 C C . ARG B 1 255 ? -17.547 26.234 13.219 1 94.62 255 ARG B C 1
ATOM 6217 O O . ARG B 1 255 ? -18.609 25.672 13.508 1 94.62 255 ARG B O 1
ATOM 6224 N N . ARG B 1 256 ? -16.734 26.703 14.117 1 94.81 256 ARG B N 1
ATOM 6225 C CA . ARG B 1 256 ? -17.078 26.703 15.531 1 94.81 256 ARG B CA 1
ATOM 6226 C C . ARG B 1 256 ? -18.312 27.578 15.789 1 94.81 256 ARG B C 1
ATOM 6228 O O . ARG B 1 256 ? -19.188 27.219 16.578 1 94.81 256 ARG B O 1
ATOM 6235 N N . THR B 1 257 ? -18.344 28.719 15.164 1 96.38 257 THR B N 1
ATOM 6236 C CA . THR B 1 257 ? -19.5 29.594 15.297 1 96.38 257 THR B CA 1
ATOM 6237 C C . THR B 1 257 ? -20.781 28.906 14.82 1 96.38 257 THR B C 1
ATOM 6239 O O . THR B 1 257 ? -21.797 28.938 15.508 1 96.38 257 THR B O 1
ATOM 6242 N N . ARG B 1 258 ? -20.656 28.297 13.672 1 94.88 258 ARG B N 1
ATOM 6243 C CA . ARG B 1 258 ? -21.797 27.578 13.133 1 94.88 258 ARG B CA 1
ATOM 6244 C C . ARG B 1 258 ? -22.25 26.469 14.07 1 94.88 258 ARG B C 1
ATOM 6246 O O . ARG B 1 258 ? -23.438 26.281 14.305 1 94.88 258 ARG B O 1
ATOM 6253 N N . SER B 1 259 ? -21.312 25.781 14.578 1 92.75 259 SER B N 1
ATOM 6254 C CA . SER B 1 259 ? -21.625 24.703 15.523 1 92.75 259 SER B CA 1
ATOM 6255 C C . SER B 1 259 ? -22.297 25.266 16.781 1 92.75 259 SER B C 1
ATOM 6257 O O . SER B 1 259 ? -23.25 24.656 17.297 1 92.75 259 SER B O 1
ATOM 6259 N N . GLY B 1 260 ? -21.781 26.328 17.266 1 93.12 260 GLY B N 1
ATOM 6260 C CA . GLY B 1 260 ? -22.375 26.984 18.422 1 93.12 260 GLY B CA 1
ATOM 6261 C C . GLY B 1 260 ? -23.812 27.438 18.188 1 93.12 260 GLY B C 1
ATOM 6262 O O . GLY B 1 260 ? -24.672 27.266 19.047 1 93.12 260 GLY B O 1
ATOM 6263 N N . LEU B 1 261 ? -24.047 28.016 17.047 1 94.06 261 LEU B N 1
ATOM 6264 C CA . LEU B 1 261 ? -25.375 28.516 16.703 1 94.06 261 LEU B CA 1
ATOM 6265 C C . LEU B 1 261 ? -26.375 27.359 16.609 1 94.06 261 LEU B C 1
ATOM 6267 O O . LEU B 1 261 ? -27.578 27.578 16.797 1 94.06 261 LEU B O 1
ATOM 6271 N N . ASP B 1 262 ? -25.844 26.234 16.375 1 90.12 262 ASP B N 1
ATOM 6272 C CA . ASP B 1 262 ? -26.688 25.062 16.312 1 90.12 262 ASP B CA 1
ATOM 6273 C C . ASP B 1 262 ? -26.922 24.469 17.703 1 90.12 262 ASP B C 1
ATOM 6275 O O . ASP B 1 262 ? -28.047 24.078 18.031 1 90.12 262 ASP B O 1
ATOM 6279 N N . MET B 1 263 ? -25.922 24.422 18.531 1 86.69 263 MET B N 1
ATOM 6280 C CA . MET B 1 263 ? -25.969 23.703 19.797 1 86.69 263 MET B CA 1
ATOM 6281 C C . MET B 1 263 ? -26.547 24.578 20.906 1 86.69 263 MET B C 1
ATOM 6283 O O . MET B 1 263 ? -27.234 24.094 21.797 1 86.69 263 MET B O 1
ATOM 6287 N N . ILE B 1 264 ? -26.234 25.859 20.891 1 86.31 264 ILE B N 1
ATOM 6288 C CA . ILE B 1 264 ? -26.656 26.781 21.938 1 86.31 264 ILE B CA 1
ATOM 6289 C C . ILE B 1 264 ? -27.828 27.625 21.438 1 86.31 264 ILE B C 1
ATOM 6291 O O . ILE B 1 264 ? -27.953 28.797 21.828 1 86.31 264 ILE B O 1
ATOM 6295 N N . LYS B 1 265 ? -28.578 27.141 20.594 1 77.56 265 LYS B N 1
ATOM 6296 C CA . LYS B 1 265 ? -29.609 27.906 19.891 1 77.56 265 LYS B CA 1
ATOM 6297 C C . LYS B 1 265 ? -30.656 28.438 20.859 1 77.56 265 LYS B C 1
ATOM 6299 O O . LYS B 1 265 ? -31.234 29.5 20.625 1 77.56 265 LYS B O 1
ATOM 6304 N N . LYS B 1 266 ? -30.828 27.812 21.953 1 81.75 266 LYS B N 1
ATOM 6305 C CA . LYS B 1 266 ? -31.875 28.234 22.891 1 81.75 266 LYS B CA 1
ATOM 6306 C C . LYS B 1 266 ? -31.438 29.453 23.688 1 81.75 266 LYS B C 1
ATOM 6308 O O . LYS B 1 266 ? -32.281 30.109 24.328 1 81.75 266 LYS B O 1
ATOM 6313 N N . ALA B 1 267 ? -30.188 29.75 23.609 1 84.25 267 ALA B N 1
ATOM 6314 C CA . ALA B 1 267 ? -29.688 30.906 24.344 1 84.25 267 ALA B CA 1
ATOM 6315 C C . ALA B 1 267 ? -29.922 32.188 23.562 1 84.25 267 ALA B C 1
ATOM 6317 O O . ALA B 1 267 ? -29.984 33.281 24.141 1 84.25 267 ALA B O 1
ATOM 6318 N N . LEU B 1 268 ? -30.047 32.125 22.266 1 86.44 268 LEU B N 1
ATOM 6319 C CA . LEU B 1 268 ? -30.234 33.281 21.406 1 86.44 268 LEU B CA 1
ATOM 6320 C C . LEU B 1 268 ? -31.672 33.375 20.906 1 86.44 268 LEU B C 1
ATOM 6322 O O . LEU B 1 268 ? -32.406 32.375 20.922 1 86.44 268 LEU B O 1
ATOM 6326 N N . GLU B 1 269 ? -32.094 34.531 20.516 1 87.62 269 GLU B N 1
ATOM 6327 C CA . GLU B 1 269 ? -33.375 34.656 19.844 1 87.62 269 GLU B CA 1
ATOM 6328 C C . GLU B 1 269 ? -33.406 33.844 18.562 1 87.62 269 GLU B C 1
ATOM 6330 O O . GLU B 1 269 ? -32.469 33.844 17.781 1 87.62 269 GLU B O 1
ATOM 6335 N N . PRO B 1 270 ? -34.438 33.188 18.375 1 89.94 270 PRO B N 1
ATOM 6336 C CA . PRO B 1 270 ? -34.531 32.25 17.25 1 89.94 270 PRO B CA 1
ATOM 6337 C C . PRO B 1 270 ? -34.312 32.938 15.898 1 89.94 270 PRO B C 1
ATOM 6339 O O . PRO B 1 270 ? -33.656 32.375 15.023 1 89.94 270 PRO B O 1
ATOM 6342 N N . LYS B 1 271 ? -34.781 34.125 15.734 1 91.44 271 LYS B N 1
ATOM 6343 C CA . LYS B 1 271 ? -34.625 34.812 14.469 1 91.44 271 LYS B CA 1
ATOM 6344 C C . LYS B 1 271 ? -33.188 35.156 14.211 1 91.44 271 LYS B C 1
ATOM 6346 O O . LYS B 1 271 ? -32.719 35.125 13.07 1 91.44 271 LYS B O 1
ATOM 6351 N N . ILE B 1 272 ? -32.531 35.531 15.242 1 90.56 272 ILE B N 1
ATOM 6352 C CA . ILE B 1 272 ? -31.109 35.906 15.148 1 90.56 272 ILE B CA 1
ATOM 6353 C C . ILE B 1 272 ? -30.266 34.656 14.844 1 90.56 272 ILE B C 1
ATOM 6355 O O . ILE B 1 272 ? -29.406 34.688 13.969 1 90.56 272 ILE B O 1
ATOM 6359 N N . SER B 1 273 ? -30.562 33.625 15.57 1 92.25 273 SER B N 1
ATOM 6360 C CA . SER B 1 273 ? -29.844 32.375 15.344 1 92.25 273 SER B CA 1
ATOM 6361 C C . SER B 1 273 ? -30.031 31.875 13.914 1 92.25 273 SER B C 1
ATOM 6363 O O . SER B 1 273 ? -29.062 31.469 13.273 1 92.25 273 SER B O 1
ATOM 6365 N N . ALA B 1 274 ? -31.203 31.938 13.359 1 94.12 274 ALA B N 1
ATOM 6366 C CA . ALA B 1 274 ? -31.484 31.484 12.008 1 94.12 274 ALA B CA 1
ATOM 6367 C C . ALA B 1 274 ? -30.75 32.312 10.969 1 94.12 274 ALA B C 1
ATOM 6369 O O . ALA B 1 274 ? -30.188 31.797 10.016 1 94.12 274 ALA B O 1
ATOM 6370 N N . ARG B 1 275 ? -30.781 33.594 11.164 1 95.75 275 ARG B N 1
ATOM 6371 C CA . ARG B 1 275 ? -30.125 34.5 10.227 1 95.75 275 ARG B CA 1
ATOM 6372 C C . ARG B 1 275 ? -28.641 34.219 10.156 1 95.75 275 ARG B C 1
ATOM 6374 O O . ARG B 1 275 ? -28.078 34.031 9.062 1 95.75 275 ARG B O 1
ATOM 6381 N N . PHE B 1 276 ? -28.031 34.188 11.266 1 96.44 276 PHE B N 1
ATOM 6382 C CA . PHE B 1 276 ? -26.578 34.094 11.266 1 96.44 276 PHE B CA 1
ATOM 6383 C C . PHE B 1 276 ? -26.125 32.688 10.961 1 96.44 276 PHE B C 1
ATOM 6385 O O . PHE B 1 276 ? -25 32.469 10.477 1 96.44 276 PHE B O 1
ATOM 6392 N N . LYS B 1 277 ? -26.938 31.75 11.219 1 95.75 277 LYS B N 1
ATOM 6393 C CA . LYS B 1 277 ? -26.656 30.422 10.719 1 95.75 277 LYS B CA 1
ATOM 6394 C C . LYS B 1 277 ? -26.484 30.406 9.203 1 95.75 277 LYS B C 1
ATOM 6396 O O . LYS B 1 277 ? -25.547 29.812 8.68 1 95.75 277 LYS B O 1
ATOM 6401 N N . GLU B 1 278 ? -27.344 31.047 8.516 1 97 278 GLU B N 1
ATOM 6402 C CA . GLU B 1 278 ? -27.281 31.125 7.059 1 97 278 GLU B CA 1
ATOM 6403 C C . GLU B 1 278 ? -26.094 31.953 6.598 1 97 278 GLU B C 1
ATOM 6405 O O . GLU B 1 278 ? -25.438 31.609 5.617 1 97 278 GLU B O 1
ATOM 6410 N N . GLU B 1 279 ? -25.891 33.031 7.277 1 97.88 279 GLU B N 1
ATOM 6411 C CA . GLU B 1 279 ? -24.781 33.906 6.91 1 97.88 279 GLU B CA 1
ATOM 6412 C C . GLU B 1 279 ? -23.438 33.219 7.098 1 97.88 279 GLU B C 1
ATOM 6414 O O . GLU B 1 279 ? -22.547 33.344 6.25 1 97.88 279 GLU B O 1
ATOM 6419 N N . PHE B 1 280 ? -23.281 32.5 8.156 1 98.06 280 PHE B N 1
ATOM 6420 C CA . PHE B 1 280 ? -22.031 31.812 8.398 1 98.06 280 PHE B CA 1
ATOM 6421 C C . PHE B 1 280 ? -21.891 30.594 7.496 1 98.06 280 PHE B C 1
ATOM 6423 O O . PHE B 1 280 ? -20.781 30.141 7.207 1 98.06 280 PHE B O 1
ATOM 6430 N N . ARG B 1 281 ? -22.984 30.062 7.074 1 97.19 281 ARG B N 1
ATOM 6431 C CA . ARG B 1 281 ? -22.938 29.047 6.027 1 97.19 281 ARG B CA 1
ATOM 6432 C C . ARG B 1 281 ? -22.359 29.625 4.734 1 97.19 281 ARG B C 1
ATOM 6434 O O . ARG B 1 281 ? -21.547 28.984 4.074 1 97.19 281 ARG B O 1
ATOM 6441 N N . TYR B 1 282 ? -22.812 30.766 4.43 1 97.88 282 TYR B N 1
ATOM 6442 C CA . TYR B 1 282 ? -22.312 31.469 3.26 1 97.88 282 TYR B CA 1
ATOM 6443 C C . TYR B 1 282 ? -20.812 31.719 3.381 1 97.88 282 TYR B C 1
ATOM 6445 O O . TYR B 1 282 ? -20.047 31.484 2.432 1 97.88 282 TYR B O 1
ATOM 6453 N N . LEU B 1 283 ? -20.328 32.125 4.559 1 98.38 283 LEU B N 1
ATOM 6454 C CA . LEU B 1 283 ? -18.906 32.344 4.773 1 98.38 283 LEU B CA 1
ATOM 6455 C C . LEU B 1 283 ? -18.109 31.062 4.617 1 98.38 283 LEU B C 1
ATOM 6457 O O . LEU B 1 283 ? -17 31.078 4.086 1 98.38 283 LEU B O 1
ATOM 6461 N N . GLY B 1 284 ? -18.688 30.016 5.09 1 97.56 284 GLY B N 1
ATOM 6462 C CA . GLY B 1 284 ? -18.047 28.719 4.887 1 97.56 284 GLY B CA 1
ATOM 6463 C C . GLY B 1 284 ? -17.906 28.344 3.422 1 97.56 284 GLY B C 1
ATOM 6464 O O . GLY B 1 284 ? -16.875 27.812 3.006 1 97.56 284 GLY B O 1
ATOM 6465 N N . LYS B 1 285 ? -18.891 28.656 2.633 1 97.44 285 LYS B N 1
ATOM 6466 C CA . LYS B 1 285 ? -18.938 28.297 1.218 1 97.44 285 LYS B CA 1
ATOM 6467 C C . LYS B 1 285 ? -17.891 29.078 0.424 1 97.44 285 LYS B C 1
ATOM 6469 O O . LYS B 1 285 ? -17.219 28.531 -0.449 1 97.44 285 LYS B O 1
ATOM 6474 N N . ILE B 1 286 ? -17.734 30.312 0.726 1 97.31 286 ILE B N 1
ATOM 6475 C CA . ILE B 1 286 ? -16.859 31.156 -0.091 1 97.31 286 ILE B CA 1
ATOM 6476 C C . ILE B 1 286 ? -15.406 30.906 0.284 1 97.31 286 ILE B C 1
ATOM 6478 O O . ILE B 1 286 ? -14.5 31.188 -0.501 1 97.31 286 ILE B O 1
ATOM 6482 N N . THR B 1 287 ? -15.094 30.406 1.502 1 98.25 287 THR B N 1
ATOM 6483 C CA . THR B 1 287 ? -13.727 30.188 1.952 1 98.25 287 THR B CA 1
ATOM 6484 C C . THR B 1 287 ? -13.281 28.75 1.654 1 98.25 287 THR B C 1
ATOM 6486 O O . THR B 1 287 ? -12.086 28.438 1.694 1 98.25 287 THR B O 1
ATOM 6489 N N . GLY B 1 288 ? -14.141 27.875 1.235 1 97.06 288 GLY B N 1
ATOM 6490 C CA . GLY B 1 288 ? -13.93 26.453 1.076 1 97.06 288 GLY B CA 1
ATOM 6491 C C . GLY B 1 288 ? -12.984 26.109 -0.059 1 97.06 288 GLY B C 1
ATOM 6492 O O . GLY B 1 288 ? -12 25.391 0.138 1 97.06 288 GLY B O 1
ATOM 6493 N N . PRO B 1 289 ? -13.234 26.641 -1.21 1 96.75 289 PRO B N 1
ATOM 6494 C CA . PRO B 1 289 ? -12.445 26.25 -2.383 1 96.75 289 PRO B CA 1
ATOM 6495 C C . PRO B 1 289 ? -10.945 26.5 -2.199 1 96.75 289 PRO B C 1
ATOM 6497 O O . PRO B 1 289 ? -10.133 25.609 -2.484 1 96.75 289 PRO B O 1
ATOM 6500 N N . VAL B 1 290 ? -10.547 27.672 -1.658 1 97.81 290 VAL B N 1
ATOM 6501 C CA . VAL B 1 290 ? -9.133 27.984 -1.446 1 97.81 290 VAL B CA 1
ATOM 6502 C C . VAL B 1 290 ? -8.555 27.047 -0.397 1 97.81 290 VAL B C 1
ATOM 6504 O O . VAL B 1 290 ? -7.457 26.5 -0.577 1 97.81 290 VAL B O 1
ATOM 6507 N N . ARG B 1 291 ? -9.297 26.844 0.625 1 96.94 291 ARG B N 1
ATOM 6508 C CA . ARG B 1 291 ? -8.805 26 1.71 1 96.94 291 ARG B CA 1
ATOM 6509 C C . ARG B 1 291 ? -8.594 24.562 1.239 1 96.94 291 ARG B C 1
ATOM 6511 O O . ARG B 1 291 ? -7.617 23.906 1.619 1 96.94 291 ARG B O 1
ATOM 6518 N N . ASP B 1 292 ? -9.5 24.109 0.474 1 95.62 292 ASP B N 1
ATOM 6519 C CA . ASP B 1 292 ? -9.375 22.75 -0.05 1 95.62 292 ASP B CA 1
ATOM 6520 C C . ASP B 1 292 ? -8.086 22.594 -0.861 1 95.62 292 ASP B C 1
ATOM 6522 O O . ASP B 1 292 ? -7.359 21.625 -0.699 1 95.62 292 ASP B O 1
ATOM 6526 N N . LEU B 1 293 ? -7.848 23.547 -1.666 1 96.81 293 LEU B N 1
ATOM 6527 C CA . LEU B 1 293 ? -6.652 23.516 -2.498 1 96.81 293 LEU B CA 1
ATOM 6528 C C . LEU B 1 293 ? -5.395 23.641 -1.645 1 96.81 293 LEU B C 1
ATOM 6530 O O . LEU B 1 293 ? -4.379 23 -1.925 1 96.81 293 LEU B O 1
ATOM 6534 N N . ASP B 1 294 ? -5.469 24.422 -0.583 1 96.81 294 ASP B N 1
ATOM 6535 C CA . ASP B 1 294 ? -4.344 24.562 0.339 1 96.81 294 ASP B CA 1
ATOM 6536 C C . ASP B 1 294 ? -3.969 23.219 0.955 1 96.81 294 ASP B C 1
ATOM 6538 O O . ASP B 1 294 ? -2.787 22.891 1.077 1 96.81 294 ASP B O 1
ATOM 6542 N N . VAL B 1 295 ? -4.945 22.547 1.319 1 95.06 295 VAL B N 1
ATOM 6543 C CA . VAL B 1 295 ? -4.727 21.25 1.97 1 95.06 295 VAL B CA 1
ATOM 6544 C C . VAL B 1 295 ? -3.977 20.312 1.025 1 95.06 295 VAL B C 1
ATOM 6546 O O . VAL B 1 295 ? -3.018 19.656 1.43 1 95.06 295 VAL B O 1
ATOM 6549 N N . TYR B 1 296 ? -4.355 20.344 -0.214 1 95.38 296 TYR B N 1
ATOM 6550 C CA . TYR B 1 296 ? -3.711 19.453 -1.183 1 95.38 296 TYR B CA 1
ATOM 6551 C C . TYR B 1 296 ? -2.293 19.922 -1.487 1 95.38 296 TYR B C 1
ATOM 6553 O O . TYR B 1 296 ? -1.374 19.109 -1.604 1 95.38 296 TYR B O 1
ATOM 6561 N N . LEU B 1 297 ? -2.162 21.172 -1.64 1 96.06 297 LEU B N 1
ATOM 6562 C CA . LEU B 1 297 ? -0.841 21.703 -1.95 1 96.06 297 LEU B CA 1
ATOM 6563 C C . LEU B 1 297 ? 0.147 21.406 -0.831 1 96.06 297 LEU B C 1
ATOM 6565 O O . LEU B 1 297 ? 1.328 21.156 -1.088 1 96.06 297 LEU B O 1
ATOM 6569 N N . LEU B 1 298 ? -0.35 21.359 0.365 1 94.31 298 LEU B N 1
ATOM 6570 C CA . LEU B 1 298 ? 0.498 21.078 1.516 1 94.31 298 LEU B CA 1
ATOM 6571 C C . LEU B 1 298 ? 0.876 19.594 1.552 1 94.31 298 LEU B C 1
ATOM 6573 O O . LEU B 1 298 ? 1.809 19.203 2.26 1 94.31 298 LEU B O 1
ATOM 6577 N N . MET B 1 299 ? 0.214 18.781 0.764 1 94.69 299 MET B N 1
ATOM 6578 C CA . MET B 1 299 ? 0.458 17.344 0.768 1 94.69 299 MET B CA 1
ATOM 6579 C C . MET B 1 299 ? 1.427 16.953 -0.343 1 94.69 299 MET B C 1
ATOM 6581 O O . MET B 1 299 ? 1.653 15.766 -0.586 1 94.69 299 MET B O 1
ATOM 6585 N N . GLU B 1 300 ? 1.979 17.844 -1.015 1 95.19 300 GLU B N 1
ATOM 6586 C CA . GLU B 1 300 ? 2.799 17.578 -2.191 1 95.19 300 GLU B CA 1
ATOM 6587 C C . GLU B 1 300 ? 3.918 16.594 -1.864 1 95.19 300 GLU B C 1
ATOM 6589 O O . GLU B 1 300 ? 4.105 15.594 -2.574 1 95.19 300 GLU B O 1
ATOM 6594 N N . GLU B 1 301 ? 4.598 16.828 -0.75 1 93.19 301 GLU B N 1
ATOM 6595 C CA . GLU B 1 301 ? 5.727 15.969 -0.409 1 93.19 301 GLU B CA 1
ATOM 6596 C C . GLU B 1 301 ? 5.262 14.562 -0.043 1 93.19 301 GLU B C 1
ATOM 6598 O O . GLU B 1 301 ? 5.93 13.578 -0.369 1 93.19 301 GLU B O 1
ATOM 6603 N N . ASP B 1 302 ? 4.191 14.492 0.603 1 94.06 302 ASP B N 1
ATOM 6604 C CA . ASP B 1 302 ? 3.627 13.188 0.944 1 94.06 302 ASP B CA 1
ATOM 6605 C C . ASP B 1 302 ? 3.24 12.406 -0.311 1 94.06 302 ASP B C 1
ATOM 6607 O O . ASP B 1 302 ? 3.488 11.203 -0.402 1 94.06 302 ASP B O 1
ATOM 6611 N N . TYR B 1 303 ? 2.615 13.102 -1.268 1 95.69 303 TYR B N 1
ATOM 6612 C CA . TYR B 1 303 ? 2.213 12.469 -2.52 1 95.69 303 TYR B CA 1
ATOM 6613 C C . TYR B 1 303 ? 3.43 12.016 -3.316 1 95.69 303 TYR B C 1
ATOM 6615 O O . TYR B 1 303 ? 3.418 10.945 -3.922 1 95.69 303 TYR B O 1
ATOM 6623 N N . LYS B 1 304 ? 4.445 12.859 -3.268 1 95.44 304 LYS B N 1
ATOM 6624 C CA . LYS B 1 304 ? 5.684 12.492 -3.943 1 95.44 304 LYS B CA 1
ATOM 6625 C C . LYS B 1 304 ? 6.254 11.188 -3.383 1 95.44 304 LYS B C 1
ATOM 6627 O O . LYS B 1 304 ? 6.719 10.336 -4.137 1 95.44 304 LYS B O 1
ATOM 6632 N N . ALA B 1 305 ? 6.156 11.07 -2.111 1 93.56 305 ALA B N 1
ATOM 6633 C CA . ALA B 1 305 ? 6.723 9.906 -1.434 1 93.56 305 ALA B CA 1
ATOM 6634 C C . ALA B 1 305 ? 5.922 8.648 -1.749 1 93.56 305 ALA B C 1
ATOM 6636 O O . ALA B 1 305 ? 6.438 7.531 -1.637 1 93.56 305 ALA B O 1
ATOM 6637 N N . MET B 1 306 ? 4.68 8.758 -2.141 1 93.88 306 MET B N 1
ATOM 6638 C CA . MET B 1 306 ? 3.787 7.633 -2.391 1 93.88 306 MET B CA 1
ATOM 6639 C C . MET B 1 306 ? 4.039 7.031 -3.768 1 93.88 306 MET B C 1
ATOM 6641 O O . MET B 1 306 ? 3.664 5.887 -4.031 1 93.88 306 MET B O 1
ATOM 6645 N N . LEU B 1 307 ? 4.598 7.789 -4.645 1 95.56 307 LEU B N 1
ATOM 6646 C CA . LEU B 1 307 ? 4.68 7.371 -6.039 1 95.56 307 LEU B CA 1
ATOM 6647 C C . LEU B 1 307 ? 6.117 7.023 -6.418 1 95.56 307 LEU B C 1
ATOM 6649 O O . LEU B 1 307 ? 7.062 7.637 -5.914 1 95.56 307 LEU B O 1
ATOM 6653 N N . PRO B 1 308 ? 6.332 6.07 -7.328 1 93.44 308 PRO B N 1
ATOM 6654 C CA . PRO B 1 308 ? 7.668 5.797 -7.855 1 93.44 308 PRO B CA 1
ATOM 6655 C C . PRO B 1 308 ? 8.188 6.914 -8.758 1 93.44 308 PRO B C 1
ATOM 6657 O O . PRO B 1 308 ? 7.43 7.801 -9.148 1 93.44 308 PRO B O 1
ATOM 6660 N N . ASP B 1 309 ? 9.414 6.801 -9.125 1 92.31 309 ASP B N 1
ATOM 6661 C CA . ASP B 1 309 ? 10.109 7.855 -9.852 1 92.31 309 ASP B CA 1
ATOM 6662 C C . ASP B 1 309 ? 9.469 8.094 -11.219 1 92.31 309 ASP B C 1
ATOM 6664 O O . ASP B 1 309 ? 9.336 9.234 -11.656 1 92.31 309 ASP B O 1
ATOM 6668 N N . HIS B 1 310 ? 9.016 7.094 -11.812 1 91.5 310 HIS B N 1
ATOM 6669 C CA . HIS B 1 310 ? 8.516 7.188 -13.18 1 91.5 310 HIS B CA 1
ATOM 6670 C C . HIS B 1 310 ? 7.203 7.961 -13.242 1 91.5 310 HIS B C 1
ATOM 6672 O O . HIS B 1 310 ? 6.809 8.445 -14.305 1 91.5 310 HIS B O 1
ATOM 6678 N N . LEU B 1 311 ? 6.535 8.117 -12.109 1 95.19 311 LEU B N 1
ATOM 6679 C CA . LEU B 1 311 ? 5.234 8.781 -12.094 1 95.19 311 LEU B CA 1
ATOM 6680 C C . LEU B 1 311 ? 5.355 10.203 -11.562 1 95.19 311 LEU B C 1
ATOM 6682 O O . LEU B 1 311 ? 4.375 10.953 -11.547 1 95.19 311 LEU B O 1
ATOM 6686 N N . GLN B 1 312 ? 6.574 10.664 -11.195 1 96.12 312 GLN B N 1
ATOM 6687 C CA . GLN B 1 312 ? 6.805 11.938 -10.531 1 96.12 312 GLN B CA 1
ATOM 6688 C C . GLN B 1 312 ? 6.516 13.109 -11.477 1 96.12 312 GLN B C 1
ATOM 6690 O O . GLN B 1 312 ? 6.047 14.164 -11.047 1 96.12 312 GLN B O 1
ATOM 6695 N N . LYS B 1 313 ? 6.793 12.922 -12.742 1 95.38 313 LYS B N 1
ATOM 6696 C CA . LYS B 1 313 ? 6.566 14 -13.703 1 95.38 313 LYS B CA 1
ATOM 6697 C C . LYS B 1 313 ? 5.082 14.328 -13.812 1 95.38 313 LYS B C 1
ATOM 6699 O O . LYS B 1 313 ? 4.707 15.508 -13.859 1 95.38 313 LYS B O 1
ATOM 6704 N N . GLY B 1 314 ? 4.262 13.297 -13.883 1 94.94 314 GLY B N 1
ATOM 6705 C CA . GLY B 1 314 ? 2.824 13.516 -13.906 1 94.94 314 GLY B CA 1
ATOM 6706 C C . GLY B 1 314 ? 2.309 14.211 -12.656 1 94.94 314 GLY B C 1
ATOM 6707 O O . GLY B 1 314 ? 1.418 15.062 -12.734 1 94.94 314 GLY B O 1
ATOM 6708 N N . LEU B 1 315 ? 2.881 13.867 -11.539 1 96.62 315 LEU B N 1
ATOM 6709 C CA . LEU B 1 315 ? 2.508 14.492 -10.266 1 96.62 315 LEU B CA 1
ATOM 6710 C C . LEU B 1 315 ? 2.865 15.977 -10.266 1 96.62 315 LEU B C 1
ATOM 6712 O O . LEU B 1 315 ? 2.102 16.797 -9.758 1 96.62 315 LEU B O 1
ATOM 6716 N N . HIS B 1 316 ? 4.031 16.281 -10.859 1 97 316 HIS B N 1
ATOM 6717 C CA . HIS B 1 316 ? 4.473 17.672 -10.938 1 97 316 HIS B CA 1
ATOM 6718 C C . HIS B 1 316 ? 3.48 18.516 -11.727 1 97 316 HIS B C 1
ATOM 6720 O O . HIS B 1 316 ? 3.113 19.609 -11.297 1 97 316 HIS B O 1
ATOM 6726 N N . TYR B 1 317 ? 2.994 18 -12.82 1 95.56 317 TYR B N 1
ATOM 6727 C CA . TYR B 1 317 ? 2.004 18.703 -13.625 1 95.56 317 TYR B CA 1
ATOM 6728 C C . TYR B 1 317 ? 0.715 18.922 -12.844 1 95.56 317 TYR B C 1
ATOM 6730 O O . TYR B 1 317 ? 0.096 19.984 -12.93 1 95.56 317 TYR B O 1
ATOM 6738 N N . PHE B 1 318 ? 0.324 17.938 -12.156 1 96.12 318 PHE B N 1
ATOM 6739 C CA . PHE B 1 318 ? -0.88 18 -11.336 1 96.12 318 PHE B CA 1
ATOM 6740 C C . PHE B 1 318 ? -0.802 19.141 -10.336 1 96.12 318 PHE B C 1
ATOM 6742 O O . PHE B 1 318 ? -1.732 19.938 -10.227 1 96.12 318 PHE B O 1
ATOM 6749 N N . PHE B 1 319 ? 0.336 19.234 -9.625 1 97.19 319 PHE B N 1
ATOM 6750 C CA . PHE B 1 319 ? 0.464 20.25 -8.594 1 97.19 319 PHE B CA 1
ATOM 6751 C C . PHE B 1 319 ? 0.622 21.641 -9.211 1 97.19 319 PHE B C 1
ATOM 6753 O O . PHE B 1 319 ? 0.189 22.641 -8.641 1 97.19 319 PHE B O 1
ATOM 6760 N N . GLU B 1 320 ? 1.224 21.688 -10.375 1 96.62 320 GLU B N 1
ATOM 6761 C CA . GLU B 1 320 ? 1.252 22.953 -11.102 1 96.62 320 GLU B CA 1
ATOM 6762 C C . GLU B 1 320 ? -0.16 23.438 -11.422 1 96.62 320 GLU B C 1
ATOM 6764 O O . GLU B 1 320 ? -0.458 24.625 -11.281 1 96.62 320 GLU B O 1
ATOM 6769 N N . ASP B 1 321 ? -0.918 22.516 -11.797 1 95.69 321 ASP B N 1
ATOM 6770 C CA . ASP B 1 321 ? -2.309 22.844 -12.102 1 95.69 321 ASP B CA 1
ATOM 6771 C C . ASP B 1 321 ? -3.059 23.281 -10.852 1 95.69 321 ASP B C 1
ATOM 6773 O O . ASP B 1 321 ? -3.822 24.25 -10.898 1 95.69 321 ASP B O 1
ATOM 6777 N N . LEU B 1 322 ? -2.895 22.562 -9.75 1 96.81 322 LEU B N 1
ATOM 6778 C CA . LEU B 1 322 ? -3.549 22.922 -8.5 1 96.81 322 LEU B CA 1
ATOM 6779 C C . LEU B 1 322 ? -3.137 24.312 -8.047 1 96.81 322 LEU B C 1
ATOM 6781 O O . LEU B 1 322 ? -3.967 25.094 -7.555 1 96.81 322 LEU B O 1
ATOM 6785 N N . ALA B 1 323 ? -1.818 24.609 -8.211 1 97.06 323 ALA B N 1
ATOM 6786 C CA . ALA B 1 323 ? -1.308 25.906 -7.816 1 97.06 323 ALA B CA 1
ATOM 6787 C C . ALA B 1 323 ? -1.96 27.031 -8.633 1 97.06 323 ALA B C 1
ATOM 6789 O O . ALA B 1 323 ? -2.293 28.078 -8.094 1 97.06 323 ALA B O 1
ATOM 6790 N N . GLU B 1 324 ? -2.148 26.766 -9.859 1 97.06 324 GLU B N 1
ATOM 6791 C CA . GLU B 1 324 ? -2.809 27.75 -10.727 1 97.06 324 GLU B CA 1
ATOM 6792 C C . GLU B 1 324 ? -4.27 27.938 -10.328 1 97.06 324 GLU B C 1
ATOM 6794 O O . GLU B 1 324 ? -4.77 29.062 -10.297 1 97.06 324 GLU B O 1
ATOM 6799 N N . GLN B 1 325 ? -4.914 26.859 -10.055 1 96.69 325 GLN B N 1
ATOM 6800 C CA . GLN B 1 325 ? -6.301 26.922 -9.602 1 96.69 325 GLN B CA 1
ATOM 6801 C C . GLN B 1 325 ? -6.41 27.688 -8.289 1 96.69 325 GLN B C 1
ATOM 6803 O O . GLN B 1 325 ? -7.352 28.453 -8.086 1 96.69 325 GLN B O 1
ATOM 6808 N N . ARG B 1 326 ? -5.488 27.422 -7.395 1 97.94 326 ARG B N 1
ATOM 6809 C CA . ARG B 1 326 ? -5.484 28.094 -6.098 1 97.94 326 ARG B CA 1
ATOM 6810 C C . ARG B 1 326 ? -5.371 29.609 -6.262 1 97.94 326 ARG B C 1
ATOM 6812 O O . ARG B 1 326 ? -6.039 30.359 -5.559 1 97.94 326 ARG B O 1
ATOM 6819 N N . LYS B 1 327 ? -4.527 30.062 -7.195 1 97.75 327 LYS B N 1
ATOM 6820 C CA . LYS B 1 327 ? -4.371 31.484 -7.465 1 97.75 327 LYS B CA 1
ATOM 6821 C C . LYS B 1 327 ? -5.691 32.125 -7.918 1 97.75 327 LYS B C 1
ATOM 6823 O O . LYS B 1 327 ? -6.07 33.188 -7.449 1 97.75 327 LYS B O 1
ATOM 6828 N N . LYS B 1 328 ? -6.367 31.391 -8.734 1 98.06 328 LYS B N 1
ATOM 6829 C CA . LYS B 1 328 ? -7.648 31.875 -9.234 1 98.06 328 LYS B CA 1
ATOM 6830 C C . LYS B 1 328 ? -8.688 31.938 -8.125 1 98.06 328 LYS B C 1
ATOM 6832 O O . LYS B 1 328 ? -9.422 32.906 -8 1 98.06 328 LYS B O 1
ATOM 6837 N N . GLU B 1 329 ? -8.75 30.891 -7.367 1 98.19 329 GLU B N 1
ATOM 6838 C CA . GLU B 1 329 ? -9.719 30.844 -6.273 1 98.19 329 GLU B CA 1
ATOM 6839 C C . GLU B 1 329 ? -9.383 31.875 -5.203 1 98.19 329 GLU B C 1
ATOM 6841 O O . GLU B 1 329 ? -10.289 32.438 -4.57 1 98.19 329 GLU B O 1
ATOM 6846 N N . GLN B 1 330 ? -8.086 32.125 -4.965 1 98.44 330 GLN B N 1
ATOM 6847 C CA . GLN B 1 330 ? -7.668 33.125 -4.004 1 98.44 330 GLN B CA 1
ATOM 6848 C C . GLN B 1 330 ? -8.148 34.531 -4.422 1 98.44 330 GLN B C 1
ATOM 6850 O O . GLN B 1 330 ? -8.578 35.312 -3.582 1 98.44 330 GLN B O 1
ATOM 6855 N N . GLU B 1 331 ? -8.07 34.781 -5.68 1 98.38 331 GLU B N 1
ATOM 6856 C CA . GLU B 1 331 ? -8.555 36.062 -6.188 1 98.38 331 GLU B CA 1
ATOM 6857 C C . GLU B 1 331 ? -10.055 36.219 -5.93 1 98.38 331 GLU B C 1
ATOM 6859 O O . GLU B 1 331 ? -10.5 37.281 -5.512 1 98.38 331 GLU B O 1
ATOM 6864 N N . LYS B 1 332 ? -10.781 35.156 -6.152 1 98.38 332 LYS B N 1
ATOM 6865 C CA . LYS B 1 332 ? -12.219 35.188 -5.895 1 98.38 332 LYS B CA 1
ATOM 6866 C C . LYS B 1 332 ? -12.516 35.406 -4.414 1 98.38 332 LYS B C 1
ATOM 6868 O O . LYS B 1 332 ? -13.445 36.125 -4.059 1 98.38 332 LYS B O 1
ATOM 6873 N N . LEU B 1 333 ? -11.75 34.75 -3.6 1 98.56 333 LEU B N 1
ATOM 6874 C CA . LEU B 1 333 ? -11.93 34.875 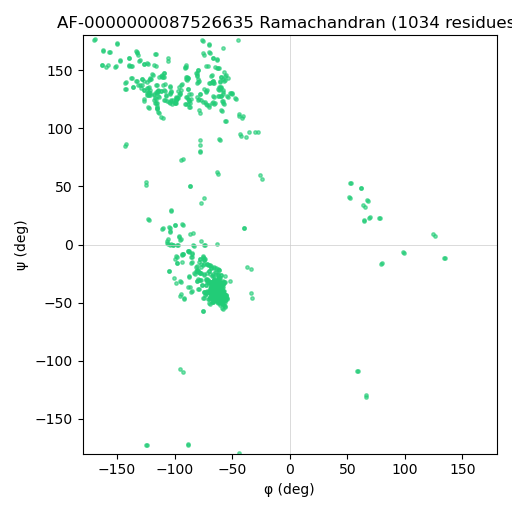-2.158 1 98.56 333 LEU B CA 1
ATOM 6875 C C . LEU B 1 333 ? -11.664 36.312 -1.693 1 98.56 333 LEU B C 1
ATOM 6877 O O . LEU B 1 333 ? -12.43 36.844 -0.896 1 98.56 333 LEU B O 1
ATOM 6881 N N . VAL B 1 334 ? -10.586 36.906 -2.17 1 98.56 334 VAL B N 1
ATOM 6882 C CA . VAL B 1 334 ? -10.227 38.281 -1.804 1 98.56 334 VAL B CA 1
ATOM 6883 C C . VAL B 1 334 ? -11.352 39.219 -2.209 1 98.56 334 VAL B C 1
ATOM 6885 O O . VAL B 1 334 ? -11.734 40.094 -1.435 1 98.56 334 VAL B O 1
ATOM 6888 N N . GLN B 1 335 ? -11.906 39 -3.367 1 98.38 335 GLN B N 1
ATOM 6889 C CA . GLN B 1 335 ? -13.023 39.812 -3.824 1 98.38 335 GLN B CA 1
ATOM 6890 C C . GLN B 1 335 ? -14.242 39.656 -2.912 1 98.38 335 GLN B C 1
ATOM 6892 O O . GLN B 1 335 ? -14.906 40.625 -2.574 1 98.38 335 GLN B O 1
ATOM 6897 N N . ALA B 1 336 ? -14.492 38.438 -2.533 1 98.38 336 ALA B N 1
ATOM 6898 C CA . ALA B 1 336 ? -15.633 38.156 -1.663 1 98.38 336 ALA B CA 1
ATOM 6899 C C . ALA B 1 336 ? -15.445 38.812 -0.293 1 98.38 336 ALA B C 1
ATOM 6901 O O . ALA B 1 336 ? -16.391 39.375 0.271 1 98.38 336 ALA B O 1
ATOM 6902 N N . LEU B 1 337 ? -14.219 38.812 0.277 1 98.19 337 LEU B N 1
ATOM 6903 C CA . LEU B 1 337 ? -13.938 39.375 1.603 1 98.19 337 LEU B CA 1
ATOM 6904 C C . LEU B 1 337 ? -13.922 40.875 1.575 1 98.19 337 LEU B C 1
ATOM 6906 O O . LEU B 1 337 ? -14.008 41.531 2.623 1 98.19 337 LEU B O 1
ATOM 6910 N N . GLN B 1 338 ? -13.812 41.469 0.404 1 97.69 338 GLN B N 1
ATOM 6911 C CA . GLN B 1 338 ? -13.836 42.906 0.253 1 97.69 338 GLN B CA 1
ATOM 6912 C C . GLN B 1 338 ? -15.219 43.406 -0.154 1 97.69 338 GLN B C 1
ATOM 6914 O O . GLN B 1 338 ? -15.445 44.594 -0.274 1 97.69 338 GLN B O 1
ATOM 6919 N N . SER B 1 339 ? -16.125 42.531 -0.303 1 97.94 339 SER B N 1
ATOM 6920 C CA . SER B 1 339 ? -17.469 42.875 -0.749 1 97.94 339 SER B CA 1
ATOM 6921 C C . SER B 1 339 ? -18.266 43.531 0.367 1 97.94 339 SER B C 1
ATOM 6923 O O . SER B 1 339 ? -17.938 43.375 1.545 1 97.94 339 SER B O 1
ATOM 6925 N N . SER B 1 340 ? -19.359 44.156 0.01 1 97.81 340 SER B N 1
ATOM 6926 C CA . SER B 1 340 ? -20.281 44.781 0.968 1 97.81 340 SER B CA 1
ATOM 6927 C C . SER B 1 340 ? -21.031 43.719 1.771 1 97.81 340 SER B C 1
ATOM 6929 O O . SER B 1 340 ? -21.344 43.938 2.941 1 97.81 340 SER B O 1
ATOM 6931 N N . GLN B 1 341 ? -21.281 42.656 1.121 1 97.62 341 GLN B N 1
ATOM 6932 C CA . GLN B 1 341 ? -22 41.594 1.791 1 97.62 341 GLN B CA 1
ATOM 6933 C C . GLN B 1 341 ? -21.219 41.062 2.992 1 97.62 341 GLN B C 1
ATOM 6935 O O . GLN B 1 341 ? -21.766 40.938 4.09 1 97.62 341 GLN B O 1
ATOM 6940 N N . TYR B 1 342 ? -19.953 40.781 2.752 1 98 342 TYR B N 1
ATOM 6941 C CA . TYR B 1 342 ? -19.109 40.281 3.834 1 98 342 TYR B CA 1
ATOM 6942 C C . TYR B 1 342 ? -19 41.312 4.957 1 98 342 TYR B C 1
ATOM 6944 O O . TYR B 1 342 ? -19.172 40.969 6.129 1 98 342 TYR B O 1
ATOM 6952 N N . LYS B 1 343 ? -18.766 42.531 4.633 1 97.88 343 LYS B N 1
ATOM 6953 C CA . LYS B 1 343 ? -18.594 43.594 5.617 1 97.88 343 LYS B CA 1
ATOM 6954 C C . LYS B 1 343 ? -19.859 43.812 6.449 1 97.88 343 LYS B C 1
ATOM 6956 O O . LYS B 1 343 ? -19.781 44.031 7.656 1 97.88 343 LYS B O 1
ATOM 6961 N N . THR B 1 344 ? -20.953 43.656 5.805 1 98.12 344 THR B N 1
ATOM 6962 C CA . THR B 1 344 ? -22.234 43.812 6.496 1 98.12 344 THR B CA 1
ATOM 6963 C C . THR B 1 344 ? -22.453 42.656 7.484 1 98.12 344 THR B C 1
ATOM 6965 O O . THR B 1 344 ? -22.906 42.906 8.609 1 98.12 344 THR B O 1
ATOM 6968 N N . ILE B 1 345 ? -22.188 41.469 7.055 1 98.19 345 ILE B N 1
ATOM 6969 C CA . ILE B 1 345 ? -22.344 40.281 7.926 1 98.19 345 ILE B CA 1
ATOM 6970 C C . ILE B 1 345 ? -21.5 40.469 9.188 1 98.19 345 ILE B C 1
ATOM 6972 O O . ILE B 1 345 ? -22 40.312 10.305 1 98.19 345 ILE B O 1
ATOM 6976 N N . ILE B 1 346 ? -20.219 40.875 9.062 1 98.25 346 ILE B N 1
ATOM 6977 C CA . ILE B 1 346 ? -19.297 41 10.172 1 98.25 346 ILE B CA 1
ATOM 6978 C C . ILE B 1 346 ? -19.719 42.156 11.078 1 98.25 346 ILE B C 1
ATOM 6980 O O . ILE B 1 346 ? -19.734 42.031 12.297 1 98.25 346 ILE B O 1
ATOM 6984 N N . LYS B 1 347 ? -20.125 43.219 10.461 1 97.94 347 LYS B N 1
ATOM 6985 C CA . LYS B 1 347 ? -20.562 44.406 11.219 1 97.94 347 LYS B CA 1
ATOM 6986 C C . LYS B 1 347 ? -21.812 44.094 12.039 1 97.94 347 LYS B C 1
ATOM 6988 O O . LYS B 1 347 ? -21.906 44.438 13.211 1 97.94 347 LYS B O 1
ATOM 6993 N N . ASP B 1 348 ? -22.781 43.469 11.43 1 97.62 348 ASP B N 1
ATOM 6994 C CA . ASP B 1 348 ? -24.031 43.125 12.109 1 97.62 348 ASP B CA 1
ATOM 6995 C C . ASP B 1 348 ? -23.781 42.125 13.25 1 97.62 348 ASP B C 1
ATOM 6997 O O . ASP B 1 348 ? -24.406 42.25 14.312 1 97.62 348 ASP B O 1
ATOM 7001 N N . TRP B 1 349 ? -22.969 41.188 12.984 1 97.5 349 TRP B N 1
ATOM 7002 C CA . TRP B 1 349 ? -22.641 40.188 14.008 1 97.5 349 TRP B CA 1
ATOM 7003 C C . TRP B 1 349 ? -21.938 40.844 15.188 1 97.5 349 TRP B C 1
ATOM 7005 O O . TRP B 1 349 ? -22.281 40.594 16.344 1 97.5 349 TRP B O 1
ATOM 7015 N N . GLU B 1 350 ? -20.938 41.688 14.891 1 97.44 350 GLU B N 1
ATOM 7016 C CA . GLU B 1 350 ? -20.219 42.406 15.938 1 97.44 350 GLU B CA 1
ATOM 7017 C C . GLU B 1 350 ? -21.172 43.281 16.75 1 97.44 350 GLU B C 1
ATOM 7019 O O . GLU B 1 350 ? -21.078 43.312 17.984 1 97.44 350 GLU B O 1
ATOM 7024 N N . LYS B 1 351 ? -22.078 43.969 16.078 1 96.56 351 LYS B N 1
ATOM 7025 C CA . LYS B 1 351 ? -23.047 44.812 16.75 1 96.56 351 LYS B CA 1
ATOM 7026 C C . LYS B 1 351 ? -23.953 44 17.672 1 96.56 351 LYS B C 1
ATOM 7028 O O . LYS B 1 351 ? -24.203 44.406 18.812 1 96.56 351 LYS B O 1
ATOM 7033 N N . TYR B 1 352 ? -24.391 42.906 17.203 1 95.06 352 TYR B N 1
ATOM 7034 C CA . TYR B 1 352 ? -25.25 42.062 18 1 95.06 352 TYR B CA 1
ATOM 7035 C C . TYR B 1 352 ? -24.516 41.562 19.25 1 95.06 352 TYR B C 1
ATOM 7037 O O . TYR B 1 352 ? -25.078 41.562 20.344 1 95.06 352 TYR B O 1
ATOM 7045 N N . LEU B 1 353 ? -23.297 41.156 19.109 1 95.38 353 LEU B N 1
ATOM 7046 C CA . LEU B 1 353 ? -22.516 40.594 20.203 1 95.38 353 LEU B CA 1
ATOM 7047 C C . LEU B 1 353 ? -22.172 41.656 21.25 1 95.38 353 LEU B C 1
ATOM 7049 O O . LEU B 1 353 ? -21.984 41.344 22.422 1 95.38 353 LEU B O 1
ATOM 7053 N N . ARG B 1 354 ? -22.125 42.906 20.828 1 93.06 354 ARG B N 1
ATOM 7054 C CA . ARG B 1 354 ? -21.766 44 21.734 1 93.06 354 ARG B CA 1
ATOM 7055 C C . ARG B 1 354 ? -23 44.531 22.469 1 93.06 354 ARG B C 1
ATOM 7057 O O . ARG B 1 354 ? -22.875 45.156 23.516 1 93.06 354 ARG B O 1
ATOM 7064 N N . GLN B 1 355 ? -24.094 44.375 21.828 1 87.88 355 GLN B N 1
ATOM 7065 C CA . GLN B 1 355 ? -25.328 44.875 22.438 1 87.88 355 GLN B CA 1
ATOM 7066 C C . GLN B 1 355 ? -25.578 44.219 23.797 1 87.88 355 GLN B C 1
ATOM 7068 O O . GLN B 1 355 ? -25.484 43 23.938 1 87.88 355 GLN B O 1
ATOM 7073 N N . LYS B 1 356 ? -25.531 45.094 24.828 1 74.75 356 LYS B N 1
ATOM 7074 C CA . LYS B 1 356 ? -25.828 44.625 26.172 1 74.75 356 LYS B CA 1
ATOM 7075 C C . LYS B 1 356 ? -27.344 44.469 26.391 1 74.75 356 LYS B C 1
ATOM 7077 O O . LYS B 1 356 ? -28.109 45.344 26.016 1 74.75 356 LYS B O 1
ATOM 7082 N N . LYS B 1 357 ? -27.984 43.5 25.984 1 61.56 357 LYS B N 1
ATOM 7083 C CA . LYS B 1 357 ? -29.391 43.469 26.391 1 61.56 357 LYS B CA 1
ATOM 7084 C C . LYS B 1 357 ? -29.516 43.531 27.906 1 61.56 357 LYS B C 1
ATOM 7086 O O . LYS B 1 357 ? -28.781 42.875 28.625 1 61.56 357 LYS B O 1
ATOM 7091 N N . ASN B 1 358 ? -29.938 44.688 28.281 1 49.41 358 ASN B N 1
ATOM 7092 C CA . ASN B 1 358 ? -30.438 44.875 29.641 1 49.41 358 ASN B CA 1
ATOM 7093 C C . ASN B 1 358 ? -31.266 43.688 30.125 1 49.41 358 ASN B C 1
ATOM 7095 O O . ASN B 1 358 ? -32.469 43.812 30.328 1 49.41 358 ASN B O 1
ATOM 7099 N N . THR B 1 359 ? -31.203 42.625 29.469 1 47.94 359 THR B N 1
ATOM 7100 C CA . THR B 1 359 ? -32.188 41.688 30 1 47.94 359 THR B CA 1
ATOM 7101 C C . THR B 1 359 ? -31.891 41.375 31.469 1 47.94 359 THR B C 1
ATOM 7103 O O . THR B 1 359 ? -30.812 40.906 31.797 1 47.94 359 THR B O 1
ATOM 7106 N N . GLU B 1 360 ? -32.438 42.125 32.281 1 43.75 360 GLU B N 1
ATOM 7107 C CA . GLU B 1 360 ? -32.594 41.75 33.688 1 43.75 360 GLU B CA 1
ATOM 7108 C C . GLU B 1 360 ? -32.719 40.25 33.844 1 43.75 360 GLU B C 1
ATOM 7110 O O . GLU B 1 360 ? -33.469 39.594 33.156 1 43.75 360 GLU B O 1
ATOM 7115 N N . ALA B 1 361 ? -31.578 39.594 34.156 1 48.56 361 ALA B N 1
ATOM 7116 C CA . ALA B 1 361 ? -31.656 38.219 34.656 1 48.56 361 ALA B CA 1
ATOM 7117 C C . ALA B 1 361 ? -33 37.938 35.281 1 48.56 361 ALA B C 1
ATOM 7119 O O . ALA B 1 361 ? -33.344 38.5 36.344 1 48.56 361 ALA B O 1
ATOM 7120 N N . THR B 1 362 ? -34 38.094 34.656 1 48.66 362 THR B N 1
ATOM 7121 C CA . THR B 1 362 ? -35.188 37.594 35.375 1 48.66 362 THR B CA 1
ATOM 7122 C C . THR B 1 362 ? -35 36.156 35.812 1 48.66 362 THR B C 1
ATOM 7124 O O . THR B 1 362 ? -34.188 35.438 35.25 1 48.66 362 THR B O 1
ATOM 7127 N N . GLU B 1 363 ? -35.5 35.781 36.969 1 51.22 363 GLU B N 1
ATOM 7128 C CA . GLU B 1 363 ? -35.5 34.469 37.594 1 51.22 363 GLU B CA 1
ATOM 7129 C C . GLU B 1 363 ? -35.594 33.344 36.594 1 51.22 363 GLU B C 1
ATOM 7131 O O . GLU B 1 363 ? -35.188 32.219 36.875 1 51.22 363 GLU B O 1
ATOM 7136 N N . LYS B 1 364 ? -36.094 33.594 35.344 1 58.69 364 LYS B N 1
ATOM 7137 C CA . LYS B 1 364 ? -36.438 32.5 34.406 1 58.69 364 LYS B CA 1
ATOM 7138 C C . LYS B 1 364 ? -35.375 32.375 33.312 1 58.69 364 LYS B C 1
ATOM 7140 O O . LYS B 1 364 ? -35.531 31.547 32.406 1 58.69 364 LYS B O 1
ATOM 7145 N N . THR B 1 365 ? -34.25 33 33.406 1 65.81 365 THR B N 1
ATOM 7146 C CA . THR B 1 365 ? -33.25 32.969 32.312 1 65.81 365 THR B CA 1
ATOM 7147 C C . THR B 1 365 ? -32.344 31.75 32.469 1 65.81 365 THR B C 1
ATOM 7149 O O . THR B 1 365 ? -31.797 31.5 33.531 1 65.81 365 THR B O 1
ATOM 7152 N N . PRO B 1 366 ? -32.25 30.891 31.469 1 79 366 PRO B N 1
ATOM 7153 C CA . PRO B 1 366 ? -31.406 29.688 31.594 1 79 366 PRO B CA 1
ATOM 7154 C C . PRO B 1 366 ? -29.953 30 31.906 1 79 366 PRO B C 1
ATOM 7156 O O . PRO B 1 366 ? -29.406 30.984 31.391 1 79 366 PRO B O 1
ATOM 7159 N N . VAL B 1 367 ? -29.406 29.328 32.844 1 88.62 367 VAL B N 1
ATOM 7160 C CA . VAL B 1 367 ? -28.016 29.469 33.25 1 88.62 367 VAL B CA 1
ATOM 7161 C C . VAL B 1 367 ? -27.141 28.516 32.438 1 88.62 367 VAL B C 1
ATOM 7163 O O . VAL B 1 367 ? -27.578 27.406 32.094 1 88.62 367 VAL B O 1
ATOM 7166 N N . ILE B 1 368 ? -25.922 28.938 32.031 1 91.31 368 ILE B N 1
ATOM 7167 C CA . ILE B 1 368 ? -25.078 28.219 31.078 1 91.31 368 ILE B CA 1
ATOM 7168 C C . ILE B 1 368 ? -24.641 26.891 31.688 1 91.31 368 ILE B C 1
ATOM 7170 O O . ILE B 1 368 ? -24.453 25.906 30.969 1 91.31 368 ILE B O 1
ATOM 7174 N N . GLY B 1 369 ? -24.5 26.859 33.031 1 91.38 369 GLY B N 1
ATOM 7175 C CA . GLY B 1 369 ? -24.094 25.625 33.688 1 91.38 369 GLY B CA 1
ATOM 7176 C C . GLY B 1 369 ? -25.047 24.469 33.406 1 91.38 369 GLY B C 1
ATOM 7177 O O . GLY B 1 369 ? -24.609 23.344 33.156 1 91.38 369 GLY B O 1
ATOM 7178 N N . ILE B 1 370 ? -26.281 24.734 33.5 1 90.38 370 ILE B N 1
ATOM 7179 C CA . ILE B 1 370 ? -27.312 23.719 33.312 1 90.38 370 ILE B CA 1
ATOM 7180 C C . ILE B 1 370 ? -27.438 23.375 31.828 1 90.38 370 ILE B C 1
ATOM 7182 O O . ILE B 1 370 ? -27.531 22.203 31.453 1 90.38 370 ILE B O 1
ATOM 7186 N N . MET B 1 371 ? -27.375 24.359 31.078 1 91.5 371 MET B N 1
ATOM 7187 C CA . MET B 1 371 ? -27.5 24.156 29.625 1 91.5 371 MET B CA 1
ATOM 7188 C C . MET B 1 371 ? -26.328 23.344 29.094 1 91.5 371 MET B C 1
ATOM 7190 O O . MET B 1 371 ? -26.531 22.453 28.266 1 91.5 371 MET B O 1
ATOM 7194 N N . ALA B 1 372 ? -25.156 23.703 29.516 1 94.06 372 ALA B N 1
ATOM 7195 C CA . ALA B 1 372 ? -23.938 23.016 29.078 1 94.06 372 ALA B CA 1
ATOM 7196 C C . ALA B 1 372 ? -24.016 21.531 29.391 1 94.06 372 ALA B C 1
ATOM 7198 O O . ALA B 1 372 ? -23.656 20.688 28.547 1 94.06 372 ALA B O 1
ATOM 7199 N N . LYS B 1 373 ? -24.484 21.188 30.578 1 93.44 373 LYS B N 1
ATOM 7200 C CA . LYS B 1 373 ? -24.609 19.797 30.984 1 93.44 373 LYS B CA 1
ATOM 7201 C C . LYS B 1 373 ? -25.547 19.031 30.047 1 93.44 373 LYS B C 1
ATOM 7203 O O . LYS B 1 373 ? -25.219 17.922 29.609 1 93.44 373 LYS B O 1
ATOM 7208 N N . LYS B 1 374 ? -26.594 19.609 29.766 1 92.31 374 LYS B N 1
ATOM 7209 C CA . LYS B 1 374 ? -27.594 18.969 28.922 1 92.31 374 LYS B CA 1
ATOM 7210 C C . LYS B 1 374 ? -27.062 18.781 27.5 1 92.31 374 LYS B C 1
ATOM 7212 O O . LYS B 1 374 ? -27.281 17.734 26.891 1 92.31 374 LYS B O 1
ATOM 7217 N N . ILE B 1 375 ? -26.438 19.797 26.969 1 93.75 375 ILE B N 1
ATOM 7218 C CA . ILE B 1 375 ? -25.922 19.75 25.609 1 93.75 375 ILE B CA 1
ATOM 7219 C C . ILE B 1 375 ? -24.844 18.688 25.484 1 93.75 375 ILE B C 1
ATOM 7221 O O . ILE B 1 375 ? -24.859 17.875 24.562 1 93.75 375 ILE B O 1
ATOM 7225 N N . ILE B 1 376 ? -23.859 18.641 26.422 1 95.88 376 ILE B N 1
ATOM 7226 C CA . ILE B 1 376 ? -22.75 17.703 26.375 1 95.88 376 ILE B CA 1
ATOM 7227 C C . ILE B 1 376 ? -23.266 16.266 26.484 1 95.88 376 ILE B C 1
ATOM 7229 O O . ILE B 1 376 ? -22.844 15.398 25.719 1 95.88 376 ILE B O 1
ATOM 7233 N N . ARG B 1 377 ? -24.203 16.062 27.391 1 94.75 377 ARG B N 1
ATOM 7234 C CA . ARG B 1 377 ? -24.766 14.727 27.578 1 94.75 377 ARG B CA 1
ATOM 7235 C C . ARG B 1 377 ? -25.469 14.25 26.297 1 94.75 377 ARG B C 1
ATOM 7237 O O . ARG B 1 377 ? -25.25 13.117 25.859 1 94.75 377 ARG B O 1
ATOM 7244 N N . LYS B 1 378 ? -26.219 15.109 25.766 1 94.12 378 LYS B N 1
ATOM 7245 C CA . LYS B 1 378 ? -26.969 14.758 24.547 1 94.12 378 LYS B CA 1
ATOM 7246 C C . LYS B 1 378 ? -26.016 14.406 23.406 1 94.12 378 LYS B C 1
ATOM 7248 O O . L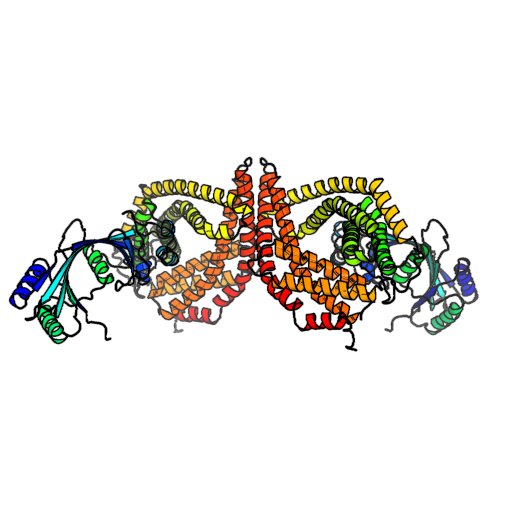YS B 1 378 ? -26.234 13.438 22.688 1 94.12 378 LYS B O 1
ATOM 7253 N N . ARG B 1 379 ? -24.984 15.203 23.234 1 95.19 379 ARG B N 1
ATOM 7254 C CA . ARG B 1 379 ? -24.016 14.969 22.156 1 95.19 379 ARG B CA 1
ATOM 7255 C C . ARG B 1 379 ? -23.234 13.688 22.406 1 95.19 379 ARG B C 1
ATOM 7257 O O . ARG B 1 379 ? -22.969 12.93 21.469 1 95.19 379 ARG B O 1
ATOM 7264 N N . PHE B 1 380 ? -22.859 13.477 23.625 1 96.44 380 PHE B N 1
ATOM 7265 C CA . PHE B 1 380 ? -22.125 12.273 23.984 1 96.44 380 PHE B CA 1
ATOM 7266 C C . PHE B 1 380 ? -22.938 11.023 23.688 1 96.44 380 PHE B C 1
ATOM 7268 O O . PHE B 1 380 ? -22.453 10.078 23.062 1 96.44 380 PHE B O 1
ATOM 7275 N N . GLU B 1 381 ? -24.188 11.07 24.078 1 95.88 381 GLU B N 1
ATOM 7276 C CA . GLU B 1 381 ? -25.094 9.938 23.844 1 95.88 381 GLU B CA 1
ATOM 7277 C C . GLU B 1 381 ? -25.281 9.672 22.359 1 95.88 381 GLU B C 1
ATOM 7279 O O . GLU B 1 381 ? -25.359 8.523 21.922 1 95.88 381 GLU B O 1
ATOM 7284 N N . ARG B 1 382 ? -25.344 10.742 21.625 1 95.75 382 ARG B N 1
ATOM 7285 C CA . ARG B 1 382 ? -25.5 10.602 20.188 1 95.75 382 ARG B CA 1
ATOM 7286 C C . ARG B 1 382 ? -24.266 9.961 19.562 1 95.75 382 ARG B C 1
ATOM 7288 O O . ARG B 1 382 ? -24.375 9.078 18.703 1 95.75 382 ARG B O 1
ATOM 7295 N N . VAL B 1 383 ? -23.062 10.336 19.969 1 96.81 383 VAL B N 1
ATOM 7296 C CA . VAL B 1 383 ? -21.812 9.773 19.453 1 96.81 383 VAL B CA 1
ATOM 7297 C C . VAL B 1 383 ? -21.734 8.297 19.812 1 96.81 383 VAL B C 1
ATOM 7299 O O . VAL B 1 383 ? -21.344 7.469 18.984 1 96.81 383 VAL B O 1
ATOM 7302 N N . LEU B 1 384 ? -22.156 7.98 21.047 1 96.38 384 LEU B N 1
ATOM 7303 C CA . LEU B 1 384 ? -22.125 6.594 21.5 1 96.38 384 LEU B CA 1
ATOM 7304 C C . LEU B 1 384 ? -23.078 5.734 20.672 1 96.38 384 LEU B C 1
ATOM 7306 O O . LEU B 1 384 ? -22.703 4.648 20.219 1 96.38 384 LEU B O 1
ATOM 7310 N N . ARG B 1 385 ? -24.25 6.262 20.438 1 96.25 385 ARG B N 1
ATOM 7311 C CA . ARG B 1 385 ? -25.266 5.531 19.703 1 96.25 385 ARG B CA 1
ATOM 7312 C C . ARG B 1 385 ? -24.844 5.32 18.25 1 96.25 385 ARG B C 1
ATOM 7314 O O . ARG B 1 385 ? -24.938 4.207 17.734 1 96.25 385 ARG B O 1
ATOM 7321 N N . ASP B 1 386 ? -24.406 6.375 17.625 1 96 386 ASP B N 1
ATOM 7322 C CA . ASP B 1 386 ? -24 6.297 16.234 1 96 386 ASP B CA 1
ATOM 7323 C C . ASP B 1 386 ? -22.781 5.383 16.062 1 96 386 ASP B C 1
ATOM 7325 O O . ASP B 1 386 ? -22.703 4.621 15.102 1 96 386 ASP B O 1
ATOM 7329 N N . GLY B 1 387 ? -21.844 5.453 16.984 1 96 387 GLY B N 1
ATOM 7330 C CA . GLY B 1 387 ? -20.641 4.629 16.922 1 96 387 GLY B CA 1
ATOM 7331 C C . GLY B 1 387 ? -20.922 3.146 17.094 1 96 387 GLY B C 1
ATOM 7332 O O . GLY B 1 387 ? -20.344 2.312 16.391 1 96 387 GLY B O 1
ATOM 7333 N N . ARG B 1 388 ? -21.844 2.82 17.969 1 95.06 388 ARG B N 1
ATOM 7334 C CA . ARG B 1 388 ? -22.203 1.433 18.234 1 95.06 388 ARG B CA 1
ATOM 7335 C C . ARG B 1 388 ? -22.906 0.805 17.031 1 95.06 388 ARG B C 1
ATOM 7337 O O . ARG B 1 388 ? -22.844 -0.411 16.844 1 95.06 388 ARG B O 1
ATOM 7344 N N . ALA B 1 389 ? -23.438 1.639 16.172 1 95.25 389 ALA B N 1
ATOM 7345 C CA . ALA B 1 389 ? -24.203 1.162 15.023 1 95.25 389 ALA B CA 1
ATOM 7346 C C . ALA B 1 389 ? -23.281 0.882 13.836 1 95.25 389 ALA B C 1
ATOM 7348 O O . ALA B 1 389 ? -23.719 0.31 12.828 1 95.25 389 ALA B O 1
ATOM 7349 N N . ILE B 1 390 ? -22.047 1.209 13.953 1 94.94 390 ILE B N 1
ATOM 7350 C CA . ILE B 1 390 ? -21.125 1.074 12.828 1 94.94 390 ILE B CA 1
ATOM 7351 C C . ILE B 1 390 ? -20.359 -0.239 12.945 1 94.94 390 ILE B C 1
ATOM 7353 O O . ILE B 1 390 ? -19.781 -0.537 14 1 94.94 390 ILE B O 1
ATOM 7357 N N . ASP B 1 391 ? -20.391 -1.082 11.891 1 90.44 391 ASP B N 1
ATOM 7358 C CA . ASP B 1 391 ? -19.594 -2.303 11.812 1 90.44 391 ASP B CA 1
ATOM 7359 C C . ASP B 1 391 ? -18.75 -2.316 10.539 1 90.44 391 ASP B C 1
ATOM 7361 O O . ASP B 1 391 ? -18.594 -1.291 9.867 1 90.44 391 ASP B O 1
ATOM 7365 N N . THR B 1 392 ? -18.078 -3.43 10.242 1 85.75 392 THR B N 1
ATOM 7366 C CA . THR B 1 392 ? -17.109 -3.533 9.156 1 85.75 392 THR B CA 1
ATOM 7367 C C . THR B 1 392 ? -17.797 -3.361 7.805 1 85.75 392 THR B C 1
ATOM 7369 O O . THR B 1 392 ? -17.188 -2.9 6.844 1 85.75 392 THR B O 1
ATOM 7372 N N . ASP B 1 393 ? -19.109 -3.547 7.746 1 87.69 393 ASP B N 1
ATOM 7373 C CA . ASP B 1 393 ? -19.812 -3.533 6.469 1 87.69 393 ASP B CA 1
ATOM 7374 C C . ASP B 1 393 ? -20.625 -2.246 6.297 1 87.69 393 ASP B C 1
ATOM 7376 O O . ASP B 1 393 ? -21.25 -2.031 5.258 1 87.69 393 ASP B O 1
ATOM 7380 N N . SER B 1 394 ? -20.547 -1.366 7.281 1 91.69 394 SER B N 1
ATOM 7381 C CA . SER B 1 394 ? -21.297 -0.117 7.199 1 91.69 394 SER B CA 1
ATOM 7382 C C . SER B 1 394 ? -20.75 0.79 6.105 1 91.69 394 SER B C 1
ATOM 7384 O O . SER B 1 394 ? -19.531 0.835 5.883 1 91.69 394 SER B O 1
ATOM 7386 N N . PRO B 1 395 ? -21.625 1.512 5.469 1 91.62 395 PRO B N 1
ATOM 7387 C CA . PRO B 1 395 ? -21.172 2.416 4.414 1 91.62 395 PRO B CA 1
ATOM 7388 C C . PRO B 1 395 ? -20.312 3.566 4.949 1 91.62 395 PRO B C 1
ATOM 7390 O O . PRO B 1 395 ? -20.406 3.904 6.133 1 91.62 395 PRO B O 1
ATOM 7393 N N . ASP B 1 396 ? -19.547 4.207 4.121 1 89.25 396 ASP B N 1
ATOM 7394 C CA . ASP B 1 396 ? -18.656 5.305 4.48 1 89.25 396 ASP B CA 1
ATOM 7395 C C . ASP B 1 396 ? -19.438 6.48 5.055 1 89.25 396 ASP B C 1
ATOM 7397 O O . ASP B 1 396 ? -18.938 7.215 5.91 1 89.25 396 ASP B O 1
ATOM 7401 N N . GLU B 1 397 ? -20.672 6.617 4.629 1 91.94 397 GLU B N 1
ATOM 7402 C CA . GLU B 1 397 ? -21.5 7.727 5.062 1 91.94 397 GLU B CA 1
ATOM 7403 C C . GLU B 1 397 ? -21.766 7.672 6.566 1 91.94 397 GLU B C 1
ATOM 7405 O O . GLU B 1 397 ? -21.891 8.711 7.219 1 91.94 397 GLU B O 1
ATOM 7410 N N . SER B 1 398 ? -21.797 6.465 7.074 1 93.88 398 SER B N 1
ATOM 7411 C CA . SER B 1 398 ? -22 6.312 8.516 1 93.88 398 SER B CA 1
ATOM 7412 C C . SER B 1 398 ? -20.812 6.859 9.297 1 93.88 398 SER B C 1
ATOM 7414 O O . SER B 1 398 ? -21 7.508 10.336 1 93.88 398 SER B O 1
ATOM 7416 N N . LEU B 1 399 ? -19.656 6.594 8.836 1 94.5 399 LEU B N 1
ATOM 7417 C CA . LEU B 1 399 ? -18.453 7.105 9.477 1 94.5 399 LEU B CA 1
ATOM 7418 C C . LEU B 1 399 ? -18.375 8.625 9.359 1 94.5 399 LEU B C 1
ATOM 7420 O O . LEU B 1 399 ? -17.938 9.305 10.289 1 94.5 399 LEU B O 1
ATOM 7424 N N . HIS B 1 400 ? -18.828 9.102 8.25 1 93.94 400 HIS B N 1
ATOM 7425 C CA . HIS B 1 400 ? -18.859 10.547 8.031 1 93.94 400 HIS B CA 1
ATOM 7426 C C . HIS B 1 400 ? -19.797 11.234 9.023 1 93.94 400 HIS B C 1
ATOM 7428 O O . HIS B 1 400 ? -19.438 12.273 9.594 1 93.94 400 HIS B O 1
ATOM 7434 N N . ARG B 1 401 ? -20.906 10.656 9.234 1 94.75 401 ARG B N 1
ATOM 7435 C CA . ARG B 1 401 ? -21.891 11.203 10.18 1 94.75 401 ARG B CA 1
ATOM 7436 C C . ARG B 1 401 ? -21.344 11.18 11.602 1 94.75 401 ARG B C 1
ATOM 7438 O O . ARG B 1 401 ? -21.5 12.141 12.359 1 94.75 401 ARG B O 1
ATOM 7445 N N . LEU B 1 402 ? -20.734 10.094 11.898 1 96.31 402 LEU B N 1
ATOM 7446 C CA . LEU B 1 402 ? -20.156 9.977 13.227 1 96.31 402 LEU B CA 1
ATOM 7447 C C . LEU B 1 402 ? -19.062 11.023 13.438 1 96.31 402 LEU B C 1
ATOM 7449 O O . LEU B 1 402 ? -18.938 11.594 14.523 1 96.31 402 LEU B O 1
ATOM 7453 N N . ARG B 1 403 ? -18.25 11.312 12.422 1 95.94 403 ARG B N 1
ATOM 7454 C CA . ARG B 1 403 ? -17.203 12.328 12.492 1 95.94 403 ARG B CA 1
ATOM 7455 C C . ARG B 1 403 ? -17.797 13.695 12.797 1 95.94 403 ARG B C 1
ATOM 7457 O O . ARG B 1 403 ? -17.266 14.438 13.625 1 95.94 403 ARG B O 1
ATOM 7464 N N . ILE B 1 404 ? -18.922 13.977 12.18 1 93.69 404 ILE B N 1
ATOM 7465 C CA . ILE B 1 404 ? -19.578 15.266 12.375 1 93.69 404 ILE B CA 1
ATOM 7466 C C . ILE B 1 404 ? -20.047 15.391 13.82 1 93.69 404 ILE B C 1
ATOM 7468 O O . ILE B 1 404 ? -19.844 16.422 14.461 1 93.69 404 ILE B O 1
ATOM 7472 N N . GLN B 1 405 ? -20.594 14.305 14.305 1 95.06 405 GLN B N 1
ATOM 7473 C CA . GLN B 1 405 ? -21.062 14.305 15.688 1 95.06 405 GLN B CA 1
ATOM 7474 C C . GLN B 1 405 ? -19.891 14.406 16.672 1 95.06 405 GLN B C 1
ATOM 7476 O O . GLN B 1 405 ? -20 15.086 17.688 1 95.06 405 GLN B O 1
ATOM 7481 N N . GLY B 1 406 ? -18.859 13.727 16.344 1 95.75 406 GLY B N 1
ATOM 7482 C CA . GLY B 1 406 ? -17.656 13.82 17.156 1 95.75 406 GLY B CA 1
ATOM 7483 C C . GLY B 1 406 ? -17.078 15.219 17.219 1 95.75 406 GLY B C 1
ATOM 7484 O O . GLY B 1 406 ? -16.641 15.672 18.281 1 95.75 406 GLY B O 1
ATOM 7485 N N . LYS B 1 407 ? -17.031 15.883 16.094 1 94.31 407 LYS B N 1
ATOM 7486 C CA . LYS B 1 407 ? -16.547 17.25 16.062 1 94.31 407 LYS B CA 1
ATOM 7487 C C . LYS B 1 407 ? -17.422 18.172 16.906 1 94.31 407 LYS B C 1
ATOM 7489 O O . LYS B 1 407 ? -16.922 19.047 17.609 1 94.31 407 LYS B O 1
ATOM 7494 N N . LYS B 1 408 ? -18.734 18 16.812 1 94 408 LYS B N 1
ATOM 7495 C CA . LYS B 1 408 ? -19.656 18.812 17.609 1 94 408 LYS B CA 1
ATOM 7496 C C . LYS B 1 408 ? -19.438 18.594 19.094 1 94 408 LYS B C 1
ATOM 7498 O O . LYS B 1 408 ? -19.453 19.547 19.891 1 94 408 LYS B O 1
ATOM 7503 N N . LEU B 1 409 ? -19.25 17.328 19.453 1 95.94 409 LEU B N 1
ATOM 7504 C CA . LEU B 1 409 ? -18.953 17.031 20.844 1 95.94 409 LEU B CA 1
ATOM 7505 C C . LEU B 1 409 ? -17.672 17.719 21.281 1 95.94 409 LEU B C 1
ATOM 7507 O O . LEU B 1 409 ? -17.609 18.297 22.375 1 95.94 409 LEU B O 1
ATOM 7511 N N . ARG B 1 410 ? -16.688 17.656 20.422 1 95.38 410 ARG B N 1
ATOM 7512 C CA . ARG B 1 410 ? -15.414 18.281 20.75 1 95.38 410 ARG B CA 1
ATOM 7513 C C . ARG B 1 410 ? -15.586 19.781 20.969 1 95.38 410 ARG B C 1
ATOM 7515 O O . ARG B 1 410 ? -15.062 20.328 21.953 1 95.38 410 ARG B O 1
ATOM 7522 N N . TYR B 1 411 ? -16.328 20.391 20.094 1 93.31 411 TYR B N 1
ATOM 7523 C CA . TYR B 1 411 ? -16.531 21.828 20.219 1 93.31 411 TYR B CA 1
ATOM 7524 C C . TYR B 1 411 ? -17.281 22.156 21.5 1 93.31 411 TYR B C 1
ATOM 7526 O O . TYR B 1 411 ? -16.969 23.141 22.172 1 93.31 411 TYR B O 1
ATOM 7534 N N . CYS B 1 412 ? -18.188 21.344 21.891 1 93.69 412 CYS B N 1
ATOM 7535 C CA . CYS B 1 412 ? -18.938 21.531 23.125 1 93.69 412 CYS B CA 1
ATOM 7536 C C . CYS B 1 412 ? -18.016 21.453 24.344 1 93.69 412 CYS B C 1
ATOM 7538 O O . CYS B 1 412 ? -18.078 22.281 25.234 1 93.69 412 CYS B O 1
ATOM 7540 N N . LEU B 1 413 ? -17.234 20.469 24.297 1 94.62 413 LEU B N 1
ATOM 7541 C CA . LEU B 1 413 ? -16.297 20.281 25.406 1 94.62 413 LEU B CA 1
ATOM 7542 C C . LEU B 1 413 ? -15.32 21.453 25.5 1 94.62 413 LEU B C 1
ATOM 7544 O O . LEU B 1 413 ? -14.977 21.891 26.594 1 94.62 413 LEU B O 1
ATOM 7548 N N . GLU B 1 414 ? -14.977 21.953 24.375 1 93.62 414 GLU B N 1
ATOM 7549 C CA . GLU B 1 414 ? -14.047 23.078 24.359 1 93.62 414 GLU B CA 1
ATOM 7550 C C . GLU B 1 414 ? -14.734 24.375 24.812 1 93.62 414 GLU B C 1
ATOM 7552 O O . GLU B 1 414 ? -14.164 25.141 25.594 1 93.62 414 GLU B O 1
ATOM 7557 N N . PHE B 1 415 ? -15.969 24.609 24.375 1 93.88 415 PHE B N 1
ATOM 7558 C CA . PHE B 1 415 ? -16.719 25.812 24.719 1 93.88 415 PHE B CA 1
ATOM 7559 C C . PHE B 1 415 ? -16.969 25.891 26.219 1 93.88 415 PHE B C 1
ATOM 7561 O O . PHE B 1 415 ? -16.875 26.969 26.812 1 93.88 415 PHE B O 1
ATOM 7568 N N . PHE B 1 416 ? -17.219 24.719 26.875 1 94.25 416 PHE B N 1
ATOM 7569 C CA . PHE B 1 416 ? -17.688 24.734 28.25 1 94.25 416 PHE B CA 1
ATOM 7570 C C . PHE B 1 416 ? -16.625 24.203 29.188 1 94.25 416 PHE B C 1
ATOM 7572 O O . PHE B 1 416 ? -16.906 23.875 30.344 1 94.25 416 PHE B O 1
ATOM 7579 N N . SER B 1 417 ? -15.445 24.094 28.688 1 93.81 417 SER B N 1
ATOM 7580 C CA . SER B 1 417 ? -14.359 23.469 29.438 1 93.81 417 SER B CA 1
ATOM 7581 C C . SER B 1 417 ? -14.133 24.172 30.766 1 93.81 417 SER B C 1
ATOM 7583 O O . SER B 1 417 ? -13.836 23.531 31.766 1 93.81 417 SER B O 1
ATOM 7585 N N . SER B 1 418 ? -14.336 25.5 30.859 1 94.44 418 SER B N 1
ATOM 7586 C CA . SER B 1 418 ? -14.031 26.297 32.031 1 94.44 418 SER B CA 1
ATOM 7587 C C . SER B 1 418 ? -15.047 26.047 33.156 1 94.44 418 SER B C 1
ATOM 7589 O O . SER B 1 418 ? -14.812 26.406 34.312 1 94.44 418 SER B O 1
ATOM 7591 N N . LEU B 1 419 ? -16.125 25.406 32.875 1 94 419 LEU B N 1
ATOM 7592 C CA . LEU B 1 419 ? -17.203 25.156 33.844 1 94 419 LEU B CA 1
ATOM 7593 C C . LEU B 1 419 ? -16.906 23.906 34.656 1 94 419 LEU B C 1
ATOM 7595 O O . LEU B 1 419 ? -17.562 23.656 35.656 1 94 419 LEU B O 1
ATOM 7599 N N . TYR B 1 420 ? -15.875 23.203 34.25 1 94.38 420 TYR B N 1
ATOM 7600 C CA . TYR B 1 420 ? -15.609 21.891 34.844 1 94.38 420 TYR B CA 1
ATOM 7601 C C . TYR B 1 420 ? -14.148 21.766 35.25 1 94.38 420 TYR B C 1
ATOM 7603 O O . TYR B 1 420 ? -13.312 22.578 34.844 1 94.38 420 TYR B O 1
ATOM 7611 N N . PRO B 1 421 ? -13.844 20.828 36.062 1 94.38 421 PRO B N 1
ATOM 7612 C CA . PRO B 1 421 ? -12.445 20.656 36.469 1 94.38 421 PRO B CA 1
ATOM 7613 C C . PRO B 1 421 ? -11.523 20.422 35.25 1 94.38 421 PRO B C 1
ATOM 7615 O O . PRO B 1 421 ? -11.789 19.547 34.438 1 94.38 421 PRO B O 1
ATOM 7618 N N . PRO B 1 422 ? -10.5 21.125 35.219 1 93.19 422 PRO B N 1
ATOM 7619 C CA . PRO B 1 422 ? -9.633 21.125 34.031 1 93.19 422 PRO B CA 1
ATOM 7620 C C . PRO B 1 422 ? -9.031 19.75 33.75 1 93.19 422 PRO B C 1
ATOM 7622 O O . PRO B 1 422 ? -8.906 19.344 32.594 1 93.19 422 PRO B O 1
ATOM 7625 N N . LYS B 1 423 ? -8.68 19.031 34.75 1 94 423 LYS B N 1
ATOM 7626 C CA . LYS B 1 423 ? -8.039 17.734 34.562 1 94 423 LYS B CA 1
ATOM 7627 C C . LYS B 1 423 ? -8.984 16.75 33.906 1 94 423 LYS B C 1
ATOM 7629 O O . LYS B 1 423 ? -8.586 16 33 1 94 423 LYS B O 1
ATOM 7634 N N . GLU B 1 424 ? -10.188 16.719 34.375 1 93.81 424 GLU B N 1
ATOM 7635 C CA . GLU B 1 424 ? -11.188 15.797 33.812 1 93.81 424 GLU B CA 1
ATOM 7636 C C . GLU B 1 424 ? -11.547 16.172 32.375 1 93.81 424 GLU B C 1
ATOM 7638 O O . GLU B 1 424 ? -11.695 15.289 31.531 1 93.81 424 GLU B O 1
ATOM 7643 N N . MET B 1 425 ? -11.672 17.438 32.188 1 93.62 425 MET B N 1
ATOM 7644 C CA . MET B 1 425 ? -12.016 17.875 30.844 1 93.62 425 MET B CA 1
ATOM 7645 C C . MET B 1 425 ? -10.906 17.547 29.844 1 93.62 425 MET B C 1
ATOM 7647 O O . MET B 1 425 ? -11.18 17.156 28.719 1 93.62 425 MET B O 1
ATOM 7651 N N . LYS B 1 426 ? -9.695 17.75 30.281 1 93.12 426 LYS B N 1
ATOM 7652 C CA . LYS B 1 426 ? -8.562 17.391 29.438 1 93.12 426 LYS B CA 1
ATOM 7653 C C . LYS B 1 426 ? -8.578 15.906 29.094 1 93.12 426 LYS B C 1
ATOM 7655 O O . LYS B 1 426 ? -8.25 15.531 27.953 1 93.12 426 LYS B O 1
ATOM 7660 N N . ARG B 1 427 ? -8.938 15.125 30 1 93 427 ARG B N 1
ATOM 7661 C CA . ARG B 1 427 ? -9.023 13.68 29.781 1 93 427 ARG B CA 1
ATOM 7662 C C . ARG B 1 427 ? -10.102 13.344 28.766 1 93 427 ARG B C 1
ATOM 7664 O O . ARG B 1 427 ? -9.891 12.508 27.891 1 93 427 ARG B O 1
ATOM 7671 N N . LEU B 1 428 ? -11.258 13.984 28.922 1 94.44 428 LEU B N 1
ATOM 7672 C CA . LEU B 1 428 ? -12.359 13.742 28 1 94.44 428 LEU B CA 1
ATOM 7673 C C . LEU B 1 428 ? -11.969 14.133 26.578 1 94.44 428 LEU B C 1
ATOM 7675 O O . LEU B 1 428 ? -12.234 13.398 25.625 1 94.44 428 LEU B O 1
ATOM 7679 N N . ILE B 1 429 ? -11.336 15.242 26.484 1 93.56 429 ILE B N 1
ATOM 7680 C CA . ILE B 1 429 ? -10.953 15.758 25.172 1 93.56 429 ILE B CA 1
ATOM 7681 C C . ILE B 1 429 ? -9.891 14.852 24.562 1 93.56 429 ILE B C 1
ATOM 7683 O O . ILE B 1 429 ? -9.922 14.57 23.359 1 93.56 429 ILE B O 1
ATOM 7687 N N . LYS B 1 430 ? -9.023 14.344 25.344 1 92.12 430 LYS B N 1
ATOM 7688 C CA . LYS B 1 430 ? -7.98 13.445 24.875 1 92.12 430 LYS B CA 1
ATOM 7689 C C . LYS B 1 430 ? -8.578 12.141 24.359 1 92.12 430 LYS B C 1
ATOM 7691 O O . LYS B 1 430 ? -8.164 11.625 23.312 1 92.12 430 LYS B O 1
ATOM 7696 N N . GLN B 1 431 ? -9.5 11.633 25.062 1 92 431 GLN B N 1
ATOM 7697 C CA . GLN B 1 431 ? -10.156 10.391 24.641 1 92 431 GLN B CA 1
ATOM 7698 C C . GLN B 1 431 ? -10.922 10.578 23.344 1 92 431 GLN B C 1
ATOM 7700 O O . GLN B 1 431 ? -10.914 9.703 22.469 1 92 431 GLN B O 1
ATOM 7705 N N . LEU B 1 432 ? -11.531 11.664 23.25 1 95.19 432 LEU B N 1
ATOM 7706 C CA . LEU B 1 432 ? -12.273 11.961 22.031 1 95.19 432 LEU B CA 1
ATOM 7707 C C . LEU B 1 432 ? -11.328 12.164 20.859 1 95.19 432 LEU B C 1
ATOM 7709 O O . LEU B 1 432 ? -11.656 11.82 19.719 1 95.19 432 LEU B O 1
ATOM 7713 N N . LYS B 1 433 ? -10.164 12.695 21.172 1 94.19 433 LYS B N 1
ATOM 7714 C CA . LYS B 1 433 ? -9.188 13 20.141 1 94.19 433 LYS B CA 1
ATOM 7715 C C . LYS B 1 433 ? -8.758 11.734 19.406 1 94.19 433 LYS B C 1
ATOM 7717 O O . LYS B 1 433 ? -8.57 11.75 18.188 1 94.19 433 LYS B O 1
ATOM 7722 N N . ASN B 1 434 ? -8.633 10.695 20.062 1 91.81 434 ASN B N 1
ATOM 7723 C CA . ASN B 1 434 ? -8.234 9.438 19.453 1 91.81 434 ASN B CA 1
ATOM 7724 C C . ASN B 1 434 ? -9.266 8.961 18.422 1 91.81 434 ASN B C 1
ATOM 7726 O O . ASN B 1 434 ? -8.906 8.523 17.328 1 91.81 434 ASN B O 1
ATOM 7730 N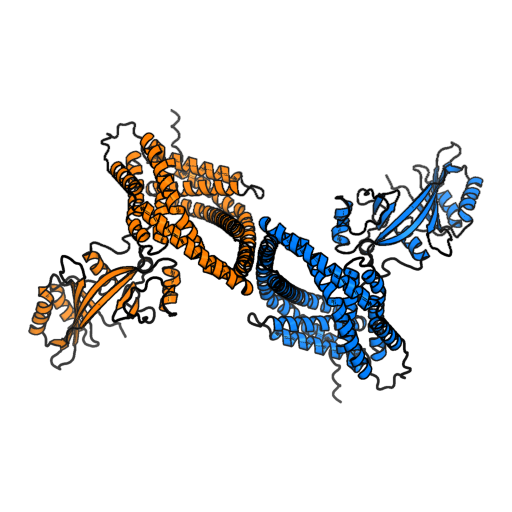 N . LEU B 1 435 ? -10.477 9.023 18.828 1 94.19 435 LEU B N 1
ATOM 7731 C CA . LEU B 1 435 ? -11.555 8.656 17.906 1 94.19 435 LEU B CA 1
ATOM 7732 C C . LEU B 1 435 ? -11.625 9.625 16.734 1 94.19 435 LEU B C 1
ATOM 7734 O O . LEU B 1 435 ? -11.766 9.195 15.586 1 94.19 435 LEU B O 1
ATOM 7738 N N . GLN B 1 436 ? -11.438 10.812 17.031 1 94.81 436 GLN B N 1
ATOM 7739 C CA . GLN B 1 436 ? -11.5 11.844 16 1 94.81 436 GLN B CA 1
ATOM 7740 C C . GLN B 1 436 ? -10.344 11.703 15.008 1 94.81 436 GLN B C 1
ATOM 7742 O O . GLN B 1 436 ? -10.508 11.984 13.82 1 94.81 436 GLN B O 1
ATOM 7747 N N . ASN B 1 437 ? -9.242 11.336 15.484 1 94.88 437 ASN B N 1
ATOM 7748 C CA . ASN B 1 437 ? -8.102 11.133 14.609 1 94.88 437 ASN B CA 1
ATOM 7749 C C . ASN B 1 437 ? -8.375 10.047 13.57 1 94.88 437 ASN B C 1
ATOM 7751 O O . ASN B 1 437 ? -8.086 10.227 12.383 1 94.88 437 ASN B O 1
ATOM 7755 N N . ASN B 1 438 ? -8.922 8.953 14 1 95.31 438 ASN B N 1
ATOM 7756 C CA . ASN B 1 438 ? -9.258 7.867 13.086 1 95.31 438 ASN B CA 1
ATOM 7757 C C . ASN B 1 438 ? -10.312 8.297 12.07 1 95.31 438 ASN B C 1
ATOM 7759 O O . ASN B 1 438 ? -10.141 8.109 10.867 1 95.31 438 ASN B O 1
ATOM 7763 N N . LEU B 1 439 ? -11.383 8.898 12.586 1 95.5 439 LEU B N 1
ATOM 7764 C CA . LEU B 1 439 ? -12.477 9.328 11.719 1 95.5 439 LEU B CA 1
ATOM 7765 C C . LEU B 1 439 ? -12.016 10.422 10.766 1 95.5 439 LEU B C 1
ATOM 7767 O O . LEU B 1 439 ? -12.445 10.461 9.602 1 95.5 439 LEU B O 1
ATOM 7771 N N . GLY B 1 440 ? -11.172 11.242 11.328 1 95.5 440 GLY B N 1
ATOM 7772 C CA . GLY B 1 440 ? -10.625 12.312 10.508 1 95.5 440 GLY B CA 1
ATOM 7773 C C . GLY B 1 440 ? -9.75 11.812 9.375 1 95.5 440 GLY B C 1
ATOM 7774 O O . GLY B 1 440 ? -9.883 12.258 8.234 1 95.5 440 GLY B O 1
ATOM 7775 N N . LEU B 1 441 ? -8.938 10.93 9.727 1 94.88 441 LEU B N 1
ATOM 7776 C CA . LEU B 1 441 ? -8.062 10.352 8.719 1 94.88 441 LEU B CA 1
ATOM 7777 C C . LEU B 1 441 ? -8.875 9.625 7.648 1 94.88 441 LEU B C 1
ATOM 7779 O O . LEU B 1 441 ? -8.609 9.773 6.453 1 94.88 441 LEU B O 1
ATOM 7783 N N . PHE B 1 442 ? -9.836 8.844 7.992 1 95.12 442 PHE B N 1
ATOM 7784 C CA . PHE B 1 442 ? -10.703 8.133 7.059 1 95.12 442 PHE B CA 1
ATOM 7785 C C . PHE B 1 442 ? -11.391 9.102 6.105 1 95.12 442 PHE B C 1
ATOM 7787 O O . PHE B 1 442 ? -11.422 8.875 4.895 1 95.12 442 PHE B O 1
ATOM 7794 N N . ASN B 1 443 ? -11.938 10.133 6.676 1 92.88 443 ASN B N 1
ATOM 7795 C CA . ASN B 1 443 ? -12.625 11.141 5.871 1 92.88 443 ASN B CA 1
ATOM 7796 C C . ASN B 1 443 ? -11.664 11.852 4.922 1 92.88 443 ASN B C 1
ATOM 7798 O O . ASN B 1 443 ? -12.016 12.125 3.771 1 92.88 443 ASN B O 1
ATOM 7802 N N . ASP B 1 444 ? -10.5 12.18 5.457 1 93.44 444 ASP B N 1
ATOM 7803 C CA . ASP B 1 444 ? -9.5 12.836 4.621 1 93.44 444 ASP B CA 1
ATOM 7804 C C . ASP B 1 444 ? -9.148 11.977 3.41 1 93.44 444 ASP B C 1
ATOM 7806 O O . ASP B 1 444 ? -9.031 12.484 2.293 1 93.44 444 ASP B O 1
ATOM 7810 N N . LEU B 1 445 ? -8.977 10.727 3.664 1 94.62 445 LEU B N 1
ATOM 7811 C CA . LEU B 1 445 ? -8.648 9.789 2.594 1 94.62 445 LEU B CA 1
ATOM 7812 C C . LEU B 1 445 ? -9.781 9.695 1.585 1 94.62 445 LEU B C 1
ATOM 7814 O O . LEU B 1 445 ? -9.547 9.664 0.375 1 94.62 445 LEU B O 1
ATOM 7818 N N . SER B 1 446 ? -10.992 9.68 2.057 1 93.88 446 SER B N 1
ATOM 7819 C CA . SER B 1 446 ? -12.164 9.641 1.185 1 93.88 446 SER B CA 1
ATOM 7820 C C . SER B 1 446 ? -12.25 10.891 0.318 1 93.88 446 SER B C 1
ATOM 7822 O O . SER B 1 446 ? -12.453 10.805 -0.894 1 93.88 446 SER B O 1
ATOM 7824 N N . VAL B 1 447 ? -12.086 12 0.959 1 93 447 VAL B N 1
ATOM 7825 C CA . VAL B 1 447 ? -12.203 13.281 0.267 1 93 447 VAL B CA 1
ATOM 7826 C C . VAL B 1 447 ? -11.094 13.406 -0.774 1 93 447 VAL B C 1
ATOM 7828 O O . VAL B 1 447 ? -11.32 13.906 -1.879 1 93 447 VAL B O 1
ATOM 7831 N N . GLN B 1 448 ? -9.914 12.969 -0.416 1 94.56 448 GLN B N 1
ATOM 7832 C CA . GLN B 1 448 ? -8.805 12.992 -1.36 1 94.56 448 GLN B CA 1
ATOM 7833 C C . GLN B 1 448 ? -9.109 12.141 -2.586 1 94.56 448 GLN B C 1
ATOM 7835 O O . GLN B 1 448 ? -8.883 12.57 -3.721 1 94.56 448 GLN B O 1
ATOM 7840 N N . GLN B 1 449 ? -9.602 10.945 -2.367 1 94.56 449 GLN B N 1
ATOM 7841 C CA . GLN B 1 449 ? -9.938 10.047 -3.471 1 94.56 449 GLN B CA 1
ATOM 7842 C C . GLN B 1 449 ? -10.992 10.664 -4.379 1 94.56 449 GLN B C 1
ATOM 7844 O O . GLN B 1 449 ? -10.867 10.625 -5.605 1 94.56 449 GLN B O 1
ATOM 7849 N N . ASP B 1 450 ? -11.992 11.25 -3.77 1 93.88 450 ASP B N 1
ATOM 7850 C CA . ASP B 1 450 ? -13.055 11.891 -4.543 1 93.88 450 ASP B CA 1
ATOM 7851 C C . ASP B 1 450 ? -12.508 13.039 -5.387 1 93.88 450 ASP B C 1
ATOM 7853 O O . ASP B 1 450 ? -12.852 13.164 -6.566 1 93.88 450 ASP B O 1
ATOM 7857 N N . MET B 1 451 ? -11.711 13.812 -4.723 1 94.75 451 MET B N 1
ATOM 7858 C CA . MET B 1 451 ? -11.125 14.945 -5.43 1 94.75 451 MET B CA 1
ATOM 7859 C C . MET B 1 451 ? -10.273 14.469 -6.605 1 94.75 451 MET B C 1
ATOM 7861 O O . MET B 1 451 ? -10.383 15.008 -7.711 1 94.75 451 MET B O 1
ATOM 7865 N N . LEU B 1 452 ? -9.453 13.5 -6.426 1 95.44 452 LEU B N 1
ATOM 7866 C CA . LEU B 1 452 ? -8.578 12.977 -7.465 1 95.44 452 LEU B CA 1
ATOM 7867 C C . LEU B 1 452 ? -9.383 12.328 -8.586 1 95.44 452 LEU B C 1
ATOM 7869 O O . LEU B 1 452 ? -9.055 12.484 -9.758 1 95.44 452 LEU B O 1
ATOM 7873 N N . ASN B 1 453 ? -10.453 11.602 -8.211 1 93.88 453 ASN B N 1
ATOM 7874 C CA . ASN B 1 453 ? -11.328 11.008 -9.211 1 93.88 453 ASN B CA 1
ATOM 7875 C C . ASN B 1 453 ? -11.977 12.062 -10.094 1 93.88 453 ASN B C 1
ATOM 7877 O O . ASN B 1 453 ? -12.039 11.906 -11.32 1 93.88 453 ASN B O 1
ATOM 7881 N N . ASN B 1 454 ? -12.461 13.062 -9.406 1 93.25 454 ASN B N 1
ATOM 7882 C CA . ASN B 1 454 ? -13.086 14.148 -10.148 1 93.25 454 ASN B CA 1
ATOM 7883 C C . ASN B 1 454 ? -12.086 14.867 -11.047 1 93.25 454 ASN B C 1
ATOM 7885 O O . ASN B 1 454 ? -12.414 15.234 -12.18 1 93.25 454 ASN B O 1
ATOM 7889 N N . TYR B 1 455 ? -10.922 15.078 -10.523 1 93.5 455 TYR B N 1
ATOM 7890 C CA . TYR B 1 455 ? -9.875 15.711 -11.32 1 93.5 455 TYR B CA 1
ATOM 7891 C C . TYR B 1 455 ? -9.531 14.875 -12.539 1 93.5 455 TYR B C 1
ATOM 7893 O O . TYR B 1 455 ? -9.438 15.391 -13.656 1 93.5 455 TYR B O 1
ATOM 7901 N N . LEU B 1 456 ? -9.352 13.586 -12.344 1 91.81 456 LEU B N 1
ATOM 7902 C CA . LEU B 1 456 ? -9.031 12.664 -13.43 1 91.81 456 LEU B CA 1
ATOM 7903 C C . LEU B 1 456 ? -10.117 12.695 -14.508 1 91.81 456 LEU B C 1
ATOM 7905 O O . LEU B 1 456 ? -9.82 12.703 -15.703 1 91.81 456 LEU B O 1
ATOM 7909 N N . ALA B 1 457 ? -11.344 12.75 -14.062 1 89.81 457 ALA B N 1
ATOM 7910 C CA . ALA B 1 457 ? -12.484 12.781 -14.977 1 89.81 457 ALA B CA 1
ATOM 7911 C C . ALA B 1 457 ? -12.492 14.078 -15.789 1 89.81 457 ALA B C 1
ATOM 7913 O O . ALA B 1 457 ? -12.93 14.086 -16.953 1 89.81 457 ALA B O 1
ATOM 7914 N N . SER B 1 458 ? -11.992 15.125 -15.188 1 89.69 458 SER B N 1
ATOM 7915 C CA . SER B 1 458 ? -12.039 16.438 -15.828 1 89.69 458 SER B CA 1
ATOM 7916 C C . SER B 1 458 ? -10.875 16.641 -16.781 1 89.69 458 SER B C 1
ATOM 7918 O O . SER B 1 458 ? -10.883 17.562 -17.609 1 89.69 458 SER B O 1
ATOM 7920 N N . LEU B 1 459 ? -9.844 15.773 -16.672 1 88.12 459 LEU B N 1
ATOM 7921 C CA . LEU B 1 459 ? -8.672 15.891 -17.531 1 88.12 459 LEU B CA 1
ATOM 7922 C C . LEU B 1 459 ? -9.031 15.609 -18.984 1 88.12 459 LEU B C 1
ATOM 7924 O O . LEU B 1 459 ? -9.617 14.57 -19.281 1 88.12 459 LEU B O 1
ATOM 7928 N N . LYS B 1 460 ? -8.781 16.531 -19.828 1 82.62 460 LYS B N 1
ATOM 7929 C CA . LYS B 1 460 ? -9.016 16.328 -21.25 1 82.62 460 LYS B CA 1
ATOM 7930 C C . LYS B 1 460 ? -7.98 15.383 -21.859 1 82.62 460 LYS B C 1
ATOM 7932 O O . LYS B 1 460 ? -6.777 15.555 -21.641 1 82.62 460 LYS B O 1
ATOM 7937 N N . PRO B 1 461 ? -8.602 14.414 -22.625 1 75 461 PRO B N 1
ATOM 7938 C CA . PRO B 1 461 ? -7.652 13.5 -23.266 1 75 461 PRO B CA 1
ATOM 7939 C C . PRO B 1 461 ? -6.883 14.156 -24.422 1 75 461 PRO B C 1
ATOM 7941 O O . PRO B 1 461 ? -7.273 15.227 -24.891 1 75 461 PRO B O 1
ATOM 7944 N N . GLY B 1 462 ? -5.566 13.586 -24.719 1 71.25 462 GLY B N 1
ATOM 7945 C CA . GLY B 1 462 ? -5 14.047 -25.969 1 71.25 462 GLY B CA 1
ATOM 7946 C C . GLY B 1 462 ? -3.541 14.445 -25.859 1 71.25 462 GLY B C 1
ATOM 7947 O O . GLY B 1 462 ? -2.904 14.781 -26.859 1 71.25 462 GLY B O 1
ATOM 7948 N N . SER B 1 463 ? -3.092 14.547 -24.688 1 81.38 463 SER B N 1
ATOM 7949 C CA . SER B 1 463 ? -1.691 14.953 -24.594 1 81.38 463 SER B CA 1
ATOM 7950 C C . SER B 1 463 ? -0.886 13.977 -23.75 1 81.38 463 SER B C 1
ATOM 7952 O O . SER B 1 463 ? -1.454 13.203 -22.969 1 81.38 463 SER B O 1
ATOM 7954 N N . GLY B 1 464 ? 0.356 13.992 -24.047 1 84.69 464 GLY B N 1
ATOM 7955 C CA . GLY B 1 464 ? 1.278 13.234 -23.219 1 84.69 464 GLY B CA 1
ATOM 7956 C C . GLY B 1 464 ? 1.259 13.648 -21.75 1 84.69 464 GLY B C 1
ATOM 7957 O O . GLY B 1 464 ? 1.419 12.82 -20.859 1 84.69 464 GLY B O 1
ATOM 7958 N N . LYS B 1 465 ? 0.99 14.953 -21.656 1 87.69 465 LYS B N 1
ATOM 7959 C CA . LYS B 1 465 ? 0.903 15.492 -20.312 1 87.69 465 LYS B CA 1
ATOM 7960 C C . LYS B 1 465 ? -0.283 14.898 -19.547 1 87.69 465 LYS B C 1
ATOM 7962 O O . LYS B 1 465 ? -0.153 14.508 -18.391 1 87.69 465 LYS B O 1
ATOM 7967 N N . ALA B 1 466 ? -1.383 14.82 -20.219 1 88.81 466 ALA B N 1
ATOM 7968 C CA . ALA B 1 466 ? -2.594 14.281 -19.594 1 88.81 466 ALA B CA 1
ATOM 7969 C C . ALA B 1 466 ? -2.416 12.805 -19.234 1 88.81 466 ALA B C 1
ATOM 7971 O O . ALA B 1 466 ? -2.879 12.359 -18.188 1 88.81 466 ALA B O 1
ATOM 7972 N N . LYS B 1 467 ? -1.753 12.117 -20.109 1 88.94 467 LYS B N 1
ATOM 7973 C CA . LYS B 1 467 ? -1.491 10.703 -19.875 1 88.94 467 LYS B CA 1
ATOM 7974 C C . LYS B 1 467 ? -0.621 10.508 -18.641 1 88.94 467 LYS B C 1
ATOM 7976 O O . LYS B 1 467 ? -0.92 9.672 -17.781 1 88.94 467 LYS B O 1
ATOM 7981 N N . LYS B 1 468 ? 0.425 11.266 -18.516 1 91.81 468 LYS B N 1
ATOM 7982 C CA . LYS B 1 468 ? 1.33 11.18 -17.375 1 91.81 468 LYS B CA 1
ATOM 7983 C C . LYS B 1 468 ? 0.621 11.57 -16.078 1 91.81 468 LYS B C 1
ATOM 7985 O O . LYS B 1 468 ? 0.817 10.93 -15.039 1 91.81 468 LYS B O 1
ATOM 7990 N N . MET B 1 469 ? -0.201 12.609 -16.156 1 94.06 469 MET B N 1
ATOM 7991 C CA . MET B 1 469 ? -0.973 13.031 -14.984 1 94.06 469 MET B CA 1
ATOM 7992 C C . MET B 1 469 ? -1.947 11.938 -14.555 1 94.06 469 MET B C 1
ATOM 7994 O O . MET B 1 469 ? -2.074 11.648 -13.367 1 94.06 469 MET B O 1
ATOM 7998 N N . GLY B 1 470 ? -2.604 11.383 -15.586 1 92.94 470 GLY B N 1
ATOM 7999 C CA . GLY B 1 470 ? -3.531 10.305 -15.289 1 92.94 470 GLY B CA 1
ATOM 8000 C C . GLY B 1 470 ? -2.883 9.141 -14.57 1 92.94 470 GLY B C 1
ATOM 8001 O O . GLY B 1 470 ? -3.434 8.617 -13.594 1 92.94 470 GLY B O 1
ATOM 8002 N N . ALA B 1 471 ? -1.736 8.75 -15.008 1 93.88 471 ALA B N 1
ATOM 8003 C CA . ALA B 1 471 ? -1.009 7.648 -14.391 1 93.88 471 ALA B CA 1
ATOM 8004 C C . ALA B 1 471 ? -0.624 7.977 -12.953 1 93.88 471 ALA B C 1
ATOM 8006 O O . ALA B 1 471 ? -0.762 7.141 -12.055 1 93.88 471 ALA B O 1
ATOM 8007 N N . ALA B 1 472 ? -0.154 9.172 -12.758 1 96.19 472 ALA B N 1
ATOM 8008 C CA . ALA B 1 472 ? 0.218 9.594 -11.406 1 96.19 472 ALA B CA 1
ATOM 8009 C C . ALA B 1 472 ? -0.992 9.594 -10.477 1 96.19 472 ALA B C 1
ATOM 8011 O O . ALA B 1 472 ? -0.912 9.102 -9.352 1 96.19 472 ALA B O 1
ATOM 8012 N N . ILE B 1 473 ? -2.094 10.117 -10.969 1 96.56 473 ILE B N 1
ATOM 8013 C CA . ILE B 1 473 ? -3.316 10.195 -10.18 1 96.56 473 ILE B CA 1
ATOM 8014 C C . ILE B 1 473 ? -3.816 8.781 -9.867 1 96.56 473 ILE B C 1
ATOM 8016 O O . ILE B 1 473 ? -4.258 8.508 -8.75 1 96.56 473 ILE B O 1
ATOM 8020 N N . GLY B 1 474 ? -3.734 7.898 -10.836 1 95.44 474 GLY B N 1
ATOM 8021 C CA . GLY B 1 474 ? -4.082 6.508 -10.578 1 95.44 474 GLY B CA 1
ATOM 8022 C C . GLY B 1 474 ? -3.254 5.883 -9.477 1 95.44 474 GLY B C 1
ATOM 8023 O O . GLY B 1 474 ? -3.777 5.121 -8.656 1 95.44 474 GLY B O 1
ATOM 8024 N N . GLY B 1 475 ? -2.004 6.168 -9.516 1 96.12 475 GLY B N 1
ATOM 8025 C CA . GLY B 1 475 ? -1.126 5.703 -8.453 1 96.12 475 GLY B CA 1
ATOM 8026 C C . GLY B 1 475 ? -1.535 6.203 -7.078 1 96.12 475 GLY B C 1
ATOM 8027 O O . GLY B 1 475 ? -1.566 5.434 -6.117 1 96.12 475 GLY B O 1
ATOM 8028 N N . LEU B 1 476 ? -1.843 7.484 -6.977 1 96.44 476 LEU B N 1
ATOM 8029 C CA . LEU B 1 476 ? -2.277 8.07 -5.711 1 96.44 476 LEU B CA 1
ATOM 8030 C C . LEU B 1 476 ? -3.572 7.422 -5.23 1 96.44 476 LEU B C 1
ATOM 8032 O O . LEU B 1 476 ? -3.691 7.059 -4.059 1 96.44 476 LEU B O 1
ATOM 8036 N N . LEU B 1 477 ? -4.52 7.32 -6.168 1 95.56 477 LEU B N 1
ATOM 8037 C CA . LEU B 1 477 ? -5.82 6.746 -5.848 1 95.56 477 LEU B CA 1
ATOM 8038 C C . LEU B 1 477 ? -5.672 5.352 -5.25 1 95.56 477 LEU B C 1
ATOM 8040 O O . LEU B 1 477 ? -6.32 5.023 -4.254 1 95.56 477 LEU B O 1
ATOM 8044 N N . THR B 1 478 ? -4.816 4.582 -5.828 1 94.88 478 THR B N 1
ATOM 8045 C CA . THR B 1 478 ? -4.613 3.213 -5.367 1 94.88 478 THR B CA 1
ATOM 8046 C C . THR B 1 478 ? -3.998 3.201 -3.971 1 94.88 478 THR B C 1
ATOM 8048 O O . THR B 1 478 ? -4.43 2.438 -3.104 1 94.88 478 THR B O 1
ATOM 8051 N N . ASN B 1 479 ? -3.002 4 -3.797 1 94.44 479 ASN B N 1
ATOM 8052 C CA . ASN B 1 479 ? -2.379 4.09 -2.482 1 94.44 479 ASN B CA 1
ATOM 8053 C C . ASN B 1 479 ? -3.375 4.543 -1.418 1 94.44 479 ASN B C 1
ATOM 8055 O O . ASN B 1 479 ? -3.43 3.967 -0.329 1 94.44 479 ASN B O 1
ATOM 8059 N N . LEU B 1 480 ? -4.09 5.609 -1.729 1 95.44 480 LEU B N 1
ATOM 8060 C CA . LEU B 1 480 ? -5.066 6.156 -0.795 1 95.44 480 LEU B CA 1
ATOM 8061 C C . LEU B 1 480 ? -6.16 5.137 -0.491 1 95.44 480 LEU B C 1
ATOM 8063 O O . LEU B 1 480 ? -6.629 5.043 0.644 1 95.44 480 LEU B O 1
ATOM 8067 N N . TYR B 1 481 ? -6.527 4.402 -1.478 1 94 481 TYR B N 1
ATOM 8068 C CA . TYR B 1 481 ? -7.531 3.354 -1.32 1 94 481 TYR B CA 1
ATOM 8069 C C . TYR B 1 481 ? -7.078 2.312 -0.303 1 94 481 TYR B C 1
ATOM 8071 O O . TYR B 1 481 ? -7.832 1.951 0.603 1 94 481 TYR B O 1
ATOM 8079 N N . HIS B 1 482 ? -5.879 1.85 -0.436 1 92.88 482 HIS B N 1
ATOM 8080 C CA . HIS B 1 482 ? -5.363 0.837 0.479 1 92.88 482 HIS B CA 1
ATOM 8081 C C . HIS B 1 482 ? -5.219 1.394 1.893 1 92.88 482 HIS B C 1
ATOM 8083 O O . HIS B 1 482 ? -5.508 0.698 2.869 1 92.88 482 HIS B O 1
ATOM 8089 N N . GLU B 1 483 ? -4.777 2.645 1.993 1 93.38 483 GLU B N 1
ATOM 8090 C CA . GLU B 1 483 ? -4.672 3.277 3.305 1 93.38 483 GLU B CA 1
ATOM 8091 C C . GLU B 1 483 ? -6.039 3.406 3.967 1 93.38 483 GLU B C 1
ATOM 8093 O O . GLU B 1 483 ? -6.176 3.189 5.172 1 93.38 483 GLU B O 1
ATOM 8098 N N . GLN B 1 484 ? -7.016 3.801 3.164 1 93.69 484 GLN B N 1
ATOM 8099 C CA . GLN B 1 484 ? -8.367 3.949 3.691 1 93.69 484 GLN B CA 1
ATOM 8100 C C . GLN B 1 484 ? -8.891 2.627 4.238 1 93.69 484 GLN B C 1
ATOM 8102 O O . GLN B 1 484 ? -9.523 2.594 5.297 1 93.69 484 GLN B O 1
ATOM 8107 N N . GLN B 1 485 ? -8.633 1.521 3.516 1 91.38 485 GLN B N 1
ATOM 8108 C CA . GLN B 1 485 ? -9.07 0.201 3.959 1 91.38 485 GLN B CA 1
ATOM 8109 C C . GLN B 1 485 ? -8.414 -0.178 5.285 1 91.38 485 GLN B C 1
ATOM 8111 O O . GLN B 1 485 ? -9.07 -0.742 6.164 1 91.38 485 GLN B O 1
ATOM 8116 N N . GLN B 1 486 ? -7.199 0.164 5.375 1 92.25 486 GLN B N 1
ATOM 8117 C CA . GLN B 1 486 ? -6.488 -0.119 6.617 1 92.25 486 GLN B CA 1
ATOM 8118 C C . GLN B 1 486 ? -7.055 0.697 7.773 1 92.25 486 GLN B C 1
ATOM 8120 O O . GLN B 1 486 ? -7.285 0.164 8.859 1 92.25 486 GLN B O 1
ATOM 8125 N N . VAL B 1 487 ? -7.309 2.018 7.535 1 93.88 487 VAL B N 1
ATOM 8126 C CA . VAL B 1 487 ? -7.84 2.906 8.562 1 93.88 487 VAL B CA 1
ATOM 8127 C C . VAL B 1 487 ? -9.227 2.43 8.992 1 93.88 487 VAL B C 1
ATOM 8129 O O . VAL B 1 487 ? -9.578 2.506 10.172 1 93.88 487 VAL B O 1
ATOM 8132 N N . ARG B 1 488 ? -9.977 1.963 8.016 1 92.88 488 ARG B N 1
ATOM 8133 C CA . ARG B 1 488 ? -11.32 1.448 8.289 1 92.88 488 ARG B CA 1
ATOM 8134 C C . ARG B 1 488 ? -11.266 0.282 9.266 1 92.88 488 ARG B C 1
ATOM 8136 O O . ARG B 1 488 ? -12.117 0.174 10.156 1 92.88 488 ARG B O 1
ATOM 8143 N N . THR B 1 489 ? -10.258 -0.56 9.188 1 91.94 489 THR B N 1
ATOM 8144 C CA . THR B 1 489 ? -10.133 -1.73 10.047 1 91.94 489 THR B CA 1
ATOM 8145 C C . THR B 1 489 ? -9.773 -1.319 11.469 1 91.94 489 THR B C 1
ATOM 8147 O O . THR B 1 489 ? -9.984 -2.082 12.414 1 91.94 489 THR B O 1
ATOM 8150 N N . GLU B 1 490 ? -9.297 -0.081 11.641 1 93.19 490 GLU B N 1
ATOM 8151 C CA . GLU B 1 490 ? -8.844 0.401 12.938 1 93.19 490 GLU B CA 1
ATOM 8152 C C . GLU B 1 490 ? -9.969 1.105 13.695 1 93.19 490 GLU B C 1
ATOM 8154 O O . GLU B 1 490 ? -9.812 1.454 14.867 1 93.19 490 GLU B O 1
ATOM 8159 N N . PHE B 1 491 ? -11.078 1.322 13.023 1 94.94 491 PHE B N 1
ATOM 8160 C CA . PHE B 1 491 ? -12.18 2.07 13.617 1 94.94 491 PHE B CA 1
ATOM 8161 C C . PHE B 1 491 ? -12.695 1.378 14.875 1 94.94 491 PHE B C 1
ATOM 8163 O O . PHE B 1 491 ? -12.922 2.027 15.891 1 94.94 491 PHE B O 1
ATOM 8170 N N . GLU B 1 492 ? -12.812 0.065 14.797 1 92.19 492 GLU B N 1
ATOM 8171 C CA . GLU B 1 492 ? -13.406 -0.687 15.898 1 92.19 492 GLU B CA 1
ATOM 8172 C C . GLU B 1 492 ? -12.586 -0.528 17.172 1 92.19 492 GLU B C 1
ATOM 8174 O O . GLU B 1 492 ? -13.141 -0.312 18.25 1 92.19 492 GLU B O 1
ATOM 8179 N N . ALA B 1 493 ? -11.344 -0.59 17.062 1 93.12 493 ALA B N 1
ATOM 8180 C CA . ALA B 1 493 ? -10.461 -0.447 18.219 1 93.12 493 ALA B CA 1
ATOM 8181 C C . ALA B 1 493 ? -10.547 0.964 18.797 1 93.12 493 ALA B C 1
ATOM 8183 O O . ALA B 1 493 ? -10.578 1.141 20.016 1 93.12 493 ALA B O 1
ATOM 8184 N N . ALA B 1 494 ? -10.547 2.012 17.922 1 93.88 494 ALA B N 1
ATOM 8185 C CA . ALA B 1 494 ? -10.625 3.4 18.375 1 93.88 494 ALA B CA 1
ATOM 8186 C C . ALA B 1 494 ? -11.945 3.668 19.094 1 93.88 494 ALA B C 1
ATOM 8188 O O . ALA B 1 494 ? -11.969 4.34 20.125 1 93.88 494 ALA B O 1
ATOM 8189 N N . PHE B 1 495 ? -13.008 3.113 18.562 1 95.44 495 PHE B N 1
ATOM 8190 C CA . PHE B 1 495 ? -14.32 3.344 19.156 1 95.44 495 PHE B CA 1
ATOM 8191 C C . PHE B 1 495 ? -14.461 2.584 20.469 1 95.44 495 PHE B C 1
ATOM 8193 O O . PHE B 1 495 ? -15.102 3.066 21.406 1 95.44 495 PHE B O 1
ATOM 8200 N N . ARG B 1 496 ? -13.883 1.431 20.547 1 93.81 496 ARG B N 1
ATOM 8201 C CA . ARG B 1 496 ? -13.914 0.652 21.781 1 93.81 496 ARG B CA 1
ATOM 8202 C C . ARG B 1 496 ? -13.242 1.412 22.922 1 93.81 496 ARG B C 1
ATOM 8204 O O . ARG B 1 496 ? -13.703 1.357 24.062 1 93.81 496 ARG B O 1
ATOM 8211 N N . CYS B 1 497 ? -12.211 2.07 22.625 1 93.62 497 CYS B N 1
ATOM 8212 C CA . CYS B 1 497 ? -11.531 2.887 23.625 1 93.62 497 CYS B CA 1
ATOM 8213 C C . CYS B 1 497 ? -12.422 4.039 24.078 1 93.62 497 CYS B C 1
ATOM 8215 O O . CYS B 1 497 ? -12.508 4.336 25.266 1 93.62 497 CYS B O 1
ATOM 8217 N N . PHE B 1 498 ? -13.062 4.672 23.172 1 95.81 498 PHE B N 1
ATOM 8218 C CA . PHE B 1 498 ? -13.93 5.805 23.469 1 95.81 498 PHE B CA 1
ATOM 8219 C C . PHE B 1 498 ? -15.164 5.352 24.234 1 95.81 498 PHE B C 1
ATOM 8221 O O . PHE B 1 498 ? -15.625 6.055 25.141 1 95.81 498 PHE B O 1
ATOM 8228 N N . SER B 1 499 ? -15.688 4.156 23.922 1 95.25 499 SER B N 1
ATOM 8229 C CA . SER B 1 499 ? -16.922 3.66 24.531 1 95.25 499 SER B CA 1
ATOM 8230 C C . SER B 1 499 ? -16.625 2.797 25.75 1 95.25 499 SER B C 1
ATOM 8232 O O . SER B 1 499 ? -17.453 1.986 26.156 1 95.25 499 SER B O 1
ATOM 8234 N N . SER B 1 500 ? -15.461 2.934 26.219 1 94.88 500 SER B N 1
ATOM 8235 C CA . SER B 1 500 ? -15.102 2.172 27.406 1 94.88 500 SER B CA 1
ATOM 8236 C C . SER B 1 500 ? -15.961 2.574 28.594 1 94.88 500 SER B C 1
ATOM 8238 O O . SER B 1 500 ? -16.453 3.703 28.672 1 94.88 500 SER B O 1
ATOM 8240 N N . GLN B 1 501 ? -16.047 1.729 29.578 1 94.56 501 GLN B N 1
ATOM 8241 C CA . GLN B 1 501 ? -16.844 1.994 30.766 1 94.56 501 GLN B CA 1
ATOM 8242 C C . GLN B 1 501 ? -16.25 3.131 31.594 1 94.56 501 GLN B C 1
ATOM 8244 O O . GLN B 1 501 ? -16.969 3.92 32.188 1 94.56 501 GLN B O 1
ATOM 8249 N N . GLU B 1 502 ? -15.016 3.197 31.578 1 93.25 502 GLU B N 1
ATOM 8250 C CA . GLU B 1 502 ? -14.336 4.27 32.312 1 93.25 502 GLU B CA 1
ATOM 8251 C C . GLU B 1 502 ? -14.703 5.637 31.734 1 93.25 502 GLU B C 1
ATOM 8253 O O . GLU B 1 502 ? -14.992 6.57 32.5 1 93.25 502 GLU B O 1
ATOM 8258 N N . ASN B 1 503 ? -14.656 5.699 30.438 1 93.94 503 ASN B N 1
ATOM 8259 C CA . ASN B 1 503 ? -14.984 6.969 29.797 1 93.94 503 ASN B CA 1
ATOM 8260 C C . ASN B 1 503 ? -16.469 7.312 29.953 1 93.94 503 ASN B C 1
ATOM 8262 O O . ASN B 1 503 ? -16.812 8.461 30.203 1 93.94 503 ASN B O 1
ATOM 8266 N N . ILE B 1 504 ? -17.328 6.355 29.844 1 94.81 504 ILE B N 1
ATOM 8267 C CA . ILE B 1 504 ? -18.766 6.559 30 1 94.81 504 ILE B CA 1
ATOM 8268 C C . ILE B 1 504 ? -19.062 7.035 31.406 1 94.81 504 ILE B C 1
ATOM 8270 O O . ILE B 1 504 ? -19.844 7.977 31.594 1 94.81 504 ILE B O 1
ATOM 8274 N N . SER B 1 505 ? -18.406 6.453 32.344 1 94.31 505 SER B N 1
ATOM 8275 C CA . SER B 1 505 ? -18.609 6.832 33.75 1 94.31 505 SER B CA 1
ATOM 8276 C C . SER B 1 505 ? -18.141 8.266 34 1 94.31 505 SER B C 1
ATOM 8278 O O . SER B 1 505 ? -18.734 8.984 34.812 1 94.31 505 SER B O 1
ATOM 8280 N N . LEU B 1 506 ? -17.094 8.586 33.375 1 93.81 506 LEU B N 1
ATOM 8281 C CA . LEU B 1 506 ? -16.594 9.945 33.531 1 93.81 506 LEU B CA 1
ATOM 8282 C C . LEU B 1 506 ? -17.609 10.961 33 1 93.81 506 LEU B C 1
ATOM 8284 O O . LEU B 1 506 ? -17.844 11.992 33.656 1 93.81 506 LEU B O 1
ATOM 8288 N N . TYR B 1 507 ? -18.188 10.711 31.875 1 94.56 507 TYR B N 1
ATOM 8289 C CA . TYR B 1 507 ? -19.219 11.586 31.344 1 94.56 507 TYR B CA 1
ATOM 8290 C C . TYR B 1 507 ? -20.422 11.648 32.281 1 94.56 507 TYR B C 1
ATOM 8292 O O . TYR B 1 507 ? -20.953 12.727 32.531 1 94.56 507 TYR B O 1
ATOM 8300 N N . GLU B 1 508 ? -20.797 10.547 32.812 1 92.88 508 GLU B N 1
ATOM 8301 C CA . GLU B 1 508 ? -21.969 10.469 33.688 1 92.88 508 GLU B CA 1
ATOM 8302 C C . GLU B 1 508 ? -21.734 11.203 35 1 92.88 508 GLU B C 1
ATOM 8304 O O . GLU B 1 508 ? -22.641 11.852 35.531 1 92.88 508 GLU B O 1
ATOM 8309 N N . ASN B 1 509 ? -20.578 11.07 35.438 1 91.88 509 ASN B N 1
ATOM 8310 C CA . ASN B 1 509 ? -20.25 11.727 36.688 1 91.88 509 ASN B CA 1
ATOM 8311 C C . ASN B 1 509 ? -20.172 13.242 36.531 1 91.88 509 ASN B C 1
ATOM 8313 O O . ASN B 1 509 ? -20.625 13.992 37.406 1 91.88 509 ASN B O 1
ATOM 8317 N N . LEU B 1 510 ? -19.609 13.641 35.469 1 92.5 510 LEU B N 1
ATOM 8318 C CA . LEU B 1 510 ? -19.375 15.062 35.281 1 92.5 510 LEU B CA 1
ATOM 8319 C C . LEU B 1 510 ? -20.641 15.766 34.844 1 92.5 510 LEU B C 1
ATOM 8321 O O . LEU B 1 510 ? -20.875 16.938 35.156 1 92.5 510 LEU B O 1
ATOM 8325 N N . PHE B 1 511 ? -21.5 15.039 34.125 1 92.25 511 PHE B N 1
ATOM 8326 C CA . PHE B 1 511 ? -22.625 15.727 33.5 1 92.25 511 PHE B CA 1
ATOM 8327 C C . PHE B 1 511 ? -23.953 15.133 33.969 1 92.25 511 PHE B C 1
ATOM 8329 O O . PHE B 1 511 ? -24.938 15.172 33.219 1 92.25 511 PHE B O 1
ATOM 8336 N N . ALA B 1 512 ? -23.953 14.422 35.156 1 79.38 512 ALA B N 1
ATOM 8337 C CA . ALA B 1 512 ? -25.156 13.828 35.75 1 79.38 512 ALA B CA 1
ATOM 8338 C C . ALA B 1 512 ? -26.188 14.906 36.094 1 79.38 512 ALA B C 1
ATOM 8340 O O . ALA B 1 512 ? -25.828 16.016 36.5 1 79.38 512 ALA B O 1
ATOM 8341 N N . THR B 1 513 ? -27.406 14.766 35.656 1 67.75 513 THR B N 1
ATOM 8342 C CA . THR B 1 513 ? -28.5 15.648 36.031 1 67.75 513 THR B CA 1
ATOM 8343 C C . THR B 1 513 ? -28.891 15.438 37.5 1 67.75 513 THR B C 1
ATOM 8345 O O . THR B 1 513 ? -28.812 14.312 38 1 67.75 513 THR B O 1
ATOM 8348 N N . GLU B 1 514 ? -28.781 16.438 38.406 1 56.25 514 GLU B N 1
ATOM 8349 C CA . GLU B 1 514 ? -29.344 16.344 39.75 1 56.25 514 GLU B CA 1
ATOM 8350 C C . GLU B 1 514 ? -30.734 15.719 39.719 1 56.25 514 GLU B C 1
ATOM 8352 O O . GLU B 1 514 ? -31.609 16.172 38.969 1 56.25 514 GLU B O 1
ATOM 8357 N N . GLN B 1 515 ? -31 14.508 39.875 1 46.03 515 GLN B N 1
ATOM 8358 C CA . GLN B 1 515 ? -32.312 13.93 40.156 1 46.03 515 GLN B CA 1
ATOM 8359 C C . GLN B 1 515 ? -33.031 14.695 41.281 1 46.03 515 GLN B C 1
ATOM 8361 O O . GLN B 1 515 ? -32.375 15.148 42.219 1 46.03 515 GLN B O 1
ATOM 8366 N N . LYS B 1 516 ? -34.312 15.219 41.062 1 44.56 516 LYS B N 1
ATOM 8367 C CA . LYS B 1 516 ? -35.188 15.672 42.156 1 44.56 516 LYS B CA 1
ATOM 8368 C C . LYS B 1 516 ? -35.125 14.727 43.344 1 44.56 516 LYS B C 1
ATOM 8370 O O . LYS B 1 516 ? -35.25 13.508 43.188 1 44.56 516 LYS B O 1
ATOM 8375 N N . PRO B 1 517 ? -34.531 15.172 44.469 1 36.91 517 PRO B N 1
ATOM 8376 C CA . PRO B 1 517 ? -34.906 14.328 45.625 1 36.91 517 PRO B CA 1
ATOM 8377 C C . PRO B 1 517 ? -36.406 14.008 45.625 1 36.91 517 PRO B C 1
ATOM 8379 O O . PRO B 1 517 ? -37.219 14.82 45.188 1 36.91 517 PRO B O 1
ATOM 8382 N N . ASN B 1 518 ? -36.812 12.703 45.406 1 34.06 518 ASN B N 1
ATOM 8383 C CA . ASN B 1 518 ? -38.188 12.398 45.75 1 34.06 518 ASN B CA 1
ATOM 8384 C C . ASN B 1 518 ? -38.625 13.141 47.031 1 34.06 518 ASN B C 1
ATOM 8386 O O . ASN B 1 518 ? -38.062 12.914 48.094 1 34.06 518 ASN B O 1
ATOM 8390 N N . ARG B 1 519 ? -39.219 14.344 46.938 1 25.5 519 ARG B N 1
ATOM 8391 C CA . ARG B 1 519 ? -40.094 14.594 48.062 1 25.5 519 ARG B CA 1
ATOM 8392 C C . ARG B 1 519 ? -41.219 13.555 48.125 1 25.5 519 ARG B C 1
ATOM 8394 O O . ARG B 1 519 ? -41.844 13.242 47.125 1 25.5 519 ARG B O 1
#

Solvent-accessible surface area (backbone atoms only — not comparable to full-atom values): 55336 Å² total; per-residue (Å²): 127,80,82,71,57,71,47,30,28,37,36,63,73,83,71,45,65,63,46,49,53,50,55,44,47,73,75,39,52,63,48,78,49,79,73,45,77,46,56,40,39,34,41,31,32,83,60,25,45,40,55,74,67,51,32,39,36,34,35,44,90,56,22,39,35,41,19,35,48,65,55,52,68,74,42,71,64,41,82,43,91,83,62,82,70,40,40,53,85,74,46,67,94,45,70,48,35,63,62,41,40,81,60,48,65,74,43,30,46,36,82,72,41,47,34,36,37,36,37,30,44,34,34,33,32,48,96,85,68,42,74,35,30,39,34,39,38,34,38,35,35,45,79,57,96,74,88,67,71,47,48,34,33,40,31,42,37,50,32,93,91,25,64,67,56,37,53,52,49,50,59,64,48,54,77,58,33,48,81,36,79,80,26,49,45,48,51,49,45,54,46,28,44,75,72,75,41,54,85,68,77,41,68,90,68,87,83,62,86,55,56,48,80,34,44,24,46,61,50,49,35,52,52,50,49,53,35,49,48,48,31,60,71,22,45,61,40,45,67,66,62,64,39,66,59,29,50,47,51,26,48,50,30,46,52,51,48,45,50,44,46,65,71,50,35,86,47,45,58,64,70,59,37,54,51,49,45,52,53,44,49,50,53,50,60,61,52,38,66,38,50,55,43,46,57,52,63,71,37,48,66,60,54,54,71,62,43,52,78,88,34,46,65,15,44,51,53,50,51,52,48,49,52,52,50,33,54,54,40,43,52,51,35,44,52,48,66,70,30,68,67,45,51,47,54,54,50,53,50,53,51,58,56,65,53,73,71,81,65,68,81,47,97,83,57,60,33,32,44,62,50,50,31,52,50,50,46,53,38,50,53,48,41,53,54,52,53,71,70,54,59,95,82,52,57,71,65,58,53,52,52,40,40,53,42,47,50,52,39,49,50,46,51,61,67,51,36,54,66,46,62,60,70,62,47,50,50,52,51,52,47,48,44,53,38,46,50,53,42,47,50,41,47,51,37,50,52,49,42,52,50,50,51,53,50,55,69,67,53,63,65,55,34,68,64,43,37,36,27,27,15,24,49,22,17,48,42,22,53,40,49,55,50,35,56,54,49,58,69,46,44,62,62,38,46,50,61,50,68,26,69,67,50,50,49,49,51,47,67,74,40,54,74,85,70,75,74,83,125,129,79,81,73,60,71,47,31,27,39,38,66,67,80,71,44,62,64,47,48,52,51,54,45,46,74,76,38,52,64,47,78,49,79,72,47,77,45,55,38,39,34,41,31,31,84,61,26,46,41,56,76,66,51,32,39,36,33,34,44,90,56,22,40,37,42,18,36,47,64,53,53,68,75,43,72,62,42,80,45,91,83,61,81,71,38,40,51,85,75,46,68,93,46,69,47,36,65,63,40,40,82,59,47,63,76,45,31,46,37,82,73,42,46,32,36,37,35,38,31,43,34,35,33,32,49,96,86,67,43,72,34,31,39,35,39,39,35,38,35,36,45,78,54,95,73,86,68,71,46,48,35,33,40,31,42,36,50,32,94,92,24,62,68,54,38,52,53,48,50,58,64,46,54,78,59,34,47,82,35,79,80,27,48,46,48,51,50,45,54,46,26,44,75,72,76,41,54,84,69,77,40,66,92,68,89,83,62,83,55,56,50,81,35,46,24,46,60,50,50,35,52,52,49,48,53,35,50,49,48,33,61,71,22,45,61,40,44,67,65,61,64,38,64,59,29,50,47,51,28,48,50,30,46,52,50,46,47,50,42,47,64,71,50,36,85,47,45,58,64,69,60,39,56,51,49,44,52,53,45,49,50,54,52,59,61,52,38,65,38,49,54,42,46,58,54,62,72,37,48,68,62,54,54,70,64,43,51,78,89,35,46,64,15,43,51,54,50,52,52,50,49,53,53,51,34,54,55,41,43,52,53,37,43,52,49,68,69,31,68,66,44,51,46,53,53,50,52,51,52,51,58,56,63,53,73,71,80,64,67,80,47,96,83,58,61,34,34,45,61,49,50,32,53,51,49,46,54,38,49,52,48,39,53,55,52,54,71,70,56,58,94,82,51,58,70,65,58,53,53,52,40,40,54,41,47,52,53,39,50,50,46,52,61,68,50,34,54,66,45,62,62,70,62,47,52,50,53,53,52,47,48,44,53,38,45,49,54,41,47,49,42,49,50,37,51,52,50,42,51,51,51,51,52,50,56,70,66,54,64,66,54,33,70,66,45,37,37,26,27,15,23,50,21,17,50,43,22,52,42,49,56,52,35,55,54,48,57,68,47,44,62,62,36,47,50,61,50,68,25,68,68,51,51,48,50,51,47,68,74,41,55,75,83,70,76,74,84,124

Foldseek 3Di:
DDDWDKFKFWFDDDPVPVVVVVVVVVVFPKDKDDKDKKKKWWKAFPQRLQVVVQWTWIDIPQWIFIDGFQRHGPFDTHGHPPDQPWDLVSGPDGPVSVVVCVRQPFTTIDTQFMKMKMKMKMFTADPVRDGQKIKIKIWIFTPDPDDGIIIIMMMITGDPPRVVVSVVVVVVCVVRGGTDRNGVNVVVQVNQVVVPHGPSNDDLAQDDADEQQDFLLLLLLRRLVSLLVLLVVLLVCLLVVRTLVSLVSNLVSLVLNLLSLVLSVVSDDVVVSVVLNVVSVVVNVLSPLLNVLNVVLSCLVVLCVLDDPLLVLLSVVVSVVSVVVNVVSSVSSSVVCPDPSNVVSSVVSVVVSPDDPPPDPDVPGDGNNLSLLVSLVVLLVVLLVLLVPDDLPDDLVSLVVSLVSLVSNLSSLSSCVNHFDVVLSVVLNVLSVLLNVLSVLLVVLVVLLVVLVVVLVVQDDDDPSNVSNNVSSVSSNVSSVVVSSVSSVCNVVSSCSCPDPVNVVSSCVGSPDPPPPPD/DDDWDKFKFWFPFDPVPVVVVVVVVVVFPKDKDDKDKKKKWWKAFPQRLQVVVQWTWIDIPQWIFIDGFQRHGPFDTHGHPPDQPWDLVSGPDGPVSVVVCVRQPFTTIDTQFMKMKMKMKMFTADPVRDGQKIKIKIWIFTPDVDDGTIIIMMMITGDPPRVVVSVVVVVVCVVRGGTDRNGVNVVSQVNQVVVPHGPSNDDLAQDFADEQQDFLLLLLLRRLVSLLVLLVSLLVCLLVVRTLVSLVSNLVSLVLNLLSLVLSVVSDDVVVSVVLNVVSVVVNVLSPPLNVLRVVLSCLVVLCVLDDPLLNLLSVVVSVVSVVVNVVSSVSSSVVCPDPSNVVSSVVSVVVSPDDPPPDPDPPGDGNNLSLLVSLVVLLVVLLVLLVPDDLPDDLVSLVVSLVSLVSNLSSLSSCVNHFDVVLSVVLNVLSVLLNVLSVLLVVLVVLLVVLVVVLVPQDDDDPSNVSNNVSSVSSNVSSVVVSSVSSVCNVVSSCSCPDPVNVVSSCVGSPDPDPPPD

Secondary structure (DSSP, 8-state):
-PPPPEEEEEEPSSTHHHHHHHHHHHHSEEEEPPPEEEEEEEEE-TT-HHHHTT-EEEEETTEEEEE-SS--BSS--EE--SS---SGGGSPSSHHHHHHHHHHTTPPPEEEEEEEEEEEEEEEE-TTS-EEEEEEEEEEEE--SS--PPEEEEEEEE-TT-HHHHHHHHHHHHTT-EE----HHHHHHHHHHTTT--TT---SS------TTSBHHHHHHHHHHHHHHHHHHHHHHHHTT--HHHHHHHHHHHHHHHHHHHHTGGGS-HHHHHHHHHHHHHHHHHHHHHHHHHHHHTTHHHHHHHS-GGGHHHHHHHHHHHHHHHHHHHHHHHHHHTSHHHHHHHHHHHHHHH--------TTSPBHHHHHHHHHHHHHHHHHHHHHT--TTS-HHHHHHHHHHHHHHHHHHHHTGGGS-HHHHHHHHHHHHHHHHHHHHHHHHHHHHHHHHHHHHHSPSSSHHHHHHHHHHHHHHHHHHHHHHHHHHTHHHHHHHHT-HHHHHHHHHHH--------/-PPPPEEEEEEPSTTHHHHHHHHHHHHSEEEEPPPEEEEEEEEE-TT-HHHHTT-EEEEETTEEEEE-TT--BSS--EE--SS---SGGGSPSSHHHHHHHHHHTTPPPEEEEEEEEEEEEEEEE-TTS-EEEEEEEEEEEE--SS--PPEEEEEEEE-TT-HHHHHHHHHHHHTT-EE----HHHHHHHHHHTTT--TT---SS------TTSBHHHHHHHHHHHHHHHHHHHHHHHHTT--HHHHHHHHHHHHHHHHHHHHTGGGS-HHHHHHHHHHHHHHHHHHHHHHHHHHHHTTHHHHHHHS-GGGHHHHHHHHHHHHHHHHHHHHHHHHHHTSHHHHHHHHHHHHHHH--------TTSPBHHHHHHHHHHHHHHHHHHHHHT--TTS-HHHHHHHHHHHHHHHHHHHHTGGGS-HHHHHHHHHHHHHHHHHHHHHHHHHHHHHHHHHHHHHSPSSSHHHHHHHHHHHHHHHHHHHHHHHHHHTHHHHHHHHT-HHHHHHHHHHS--------

Nearest PDB structures (foldseek):
  6qv7-assembly1_A  TM=9.361E-01  e=1.538E-18  Chlorobaculum tepidum TLS
  3e0s-assembly2_B  TM=9.350E-01  e=6.180E-17  Chlorobaculum tepidum
  6qv5-assembly1_A  TM=8.642E-01  e=1.120E-09  Ricinus communis
  5a61-assembly1_A  TM=3.572E-01  e=1.851E-10  Escherichia coli K-12
  1k40-assembly1_A  TM=3.688E-01  e=8.209E+00  Mus musculus

Organism: NCBI:txid1859131

Radius of gyration: 45.03 Å; Cα contacts (8 Å, |Δi|>4): 1480; chains: 2; bounding box: 92×136×88 Å

InterPro domains:
  IPR007899 CHAD domain [PF05235] (225-452)
  IPR007899 CHAD domain [PS51708] (213-500)
  IPR007899 CHAD domain [SM00880] (223-487)
  IPR038186 CHAD domain superfamily [G3DSA:1.40.20.10] (200-513)